Protein AF-A0A1I3AZ76-F1 (afdb_monomer)

Sequence (1085 aa):
MCRLARAVLAGVCALVVAASTASVAAADRTDRAEKVASVDGHPVSRDELLFHMRRLAPAVQNELHHKYHLKGTVDWDARVGDRSALERLTSRALEEIRRERATILLADRYGLDVPVGYQAFQAELAAENHRRAEAAATGRPVHGPRRFTAEEYYSHRLTEVRTALKKRLAAKPGGPLGVSDADVRHAYDADRRAWSANATTYRYTRLVVAVPKGASAEATARLKREVTTSGHLADSAGKLRGAELTTGTFHGRSAGPSAHDQELAGVLGRLAPGRISAPVTGANQLTFYELRSRTVDEKAALKAYSPRIRQSLVDRKFAALLRQQEKNTKVEADNTAIAAVDKPALTAAADRADTSGGQRNWPGNSPNRTGGTDYFLDATHGSDTATGTSPTTAWRSLATANAKTFRPGDRILLRAGEQWNDEQLWPKGSGSTGKPITISAYGDPEAGRPYIATNGNVPSPLRADGTKNPQTVGLTGAIVLRNQQYYEINNVELSNDDDFATDITEGAYVRDGIMVSINADLLPAGADSIMDHFRISDVYVHNLDGPSYWQRIHYGAVNFQVFGARSYKDYAPGGYHFKDVRIENNTFENVELHAIQFAFNWFAADGADAGQYDENGKFHEGWEQLWVRTRDLYSRDVYIGHNYAESIGQGAIQLANTKNMTVEYNEVNGFLERYGSVSVALYLWAGADSVMQYNEVYGGPHNEFDGTPWDLEYTNFNVTYQFNYSHDNPAGWMSYMGNSSNSVARYNLSVNDNGVLVKNMLSTNYSPTYFANNTFVYDGADLDYFHDETFLSTVYFLNNVFYNSSKSTQTPWYRRTGALRHAVFSHNDYYEASGTHSAQEPADPSGLRADPMFVGRPDDYVTGAGVERIRQAAAHFRLRSGSPLVDAGRYNPHLGTQDFLGTHVYYGDAPDIGIAESRVGERVDNPVDHDPIEDEPGDGRTNLALGRPVEASSTHPGGNGTLVAANLTDGDDTTRWAAADDAAYPITLDIDLGADTTFDEVYLDEYTDAGTNPRVRTYELQRWDAGAGTWVTFASRDDGIGHDRTVSGFGSVTTSRLRVALTGRISTEVYTPTMTEIAVYRTGG

pLDDT: mean 85.82, std 14.13, range [30.33, 98.94]

Radius of gyration: 32.86 Å; Cα contacts (8 Å, |Δi|>4): 2625; chains: 1; bounding box: 89×98×92 Å

InterPro domains:
  IPR000421 Coagulation factor 5/8, C-terminal domain [PF00754] (950-1064)
  IPR000421 Coagulation factor 5/8, C-terminal domain [PS50022] (934-1034)
  IPR008979 Galactose-binding-like domain superfamily [SSF49785] (940-1082)
  IPR011050 Pectin lyase fold/virulence factor [SSF51126] (373-917)
  IPR012334 Pectin lyase fold [G3DSA:2.160.20.10] (395-854)

Solvent-accessible surface area (backbone atoms only — not comparable to full-atom values): 55103 Å² total; per-residue (Å²): 109,74,68,58,53,52,51,49,52,53,49,48,51,51,50,52,52,51,48,50,53,51,47,51,62,51,46,64,58,52,48,72,75,45,47,25,30,25,49,74,85,41,70,33,38,52,67,49,50,48,51,40,31,51,72,45,41,61,59,52,50,47,47,42,32,71,78,66,64,54,76,81,84,81,60,46,79,47,71,61,83,97,41,27,47,46,59,53,41,51,54,52,22,54,52,48,52,42,48,53,49,30,50,42,57,50,30,34,76,71,70,62,76,53,79,77,51,60,69,46,50,52,52,50,52,51,52,52,32,41,53,33,46,53,28,49,76,72,71,38,82,50,59,13,48,64,57,68,53,72,70,59,44,51,56,54,53,52,49,54,51,50,53,53,38,51,52,64,40,51,75,36,89,81,36,90,32,42,73,52,72,66,56,32,50,51,55,40,70,74,40,49,75,85,45,24,55,56,28,24,38,36,33,32,35,38,37,38,34,65,47,64,91,85,65,48,72,64,58,52,52,48,51,54,48,58,53,56,71,43,83,47,68,72,72,42,36,83,74,41,82,80,35,47,76,48,73,52,76,47,49,36,67,69,53,56,89,50,69,63,45,50,52,50,48,59,52,56,71,73,47,52,66,66,34,66,41,77,68,48,80,52,100,52,32,39,34,32,41,28,30,64,41,76,48,69,43,62,68,58,10,50,62,70,36,38,65,40,44,38,51,57,46,31,52,51,38,46,55,48,48,50,52,50,42,31,73,69,50,46,75,52,71,39,68,68,50,50,72,64,59,60,73,67,62,72,75,46,64,73,82,80,87,80,91,81,59,88,77,53,76,40,70,56,72,45,85,74,85,51,74,35,56,54,35,25,34,27,58,86,82,30,36,75,86,44,85,14,66,38,82,94,32,6,19,28,52,50,65,62,52,39,75,36,75,51,50,48,16,19,33,45,25,33,31,33,57,34,61,41,73,67,39,54,44,44,60,37,58,41,27,41,94,89,15,38,26,35,39,36,19,20,72,61,51,75,35,50,53,20,30,34,34,13,44,54,74,50,54,62,38,48,42,99,85,71,44,80,25,85,88,30,46,57,46,30,19,26,34,29,35,65,74,46,32,17,38,34,42,31,43,37,31,30,24,18,37,67,44,92,89,58,82,44,72,69,79,87,62,57,27,15,26,32,20,40,22,42,48,60,78,76,54,58,92,90,53,86,45,60,35,44,39,39,39,40,30,44,31,39,28,35,46,23,45,29,31,41,58,96,55,99,62,81,38,3,38,40,26,34,37,29,38,35,84,50,38,67,84,81,47,76,65,65,35,60,26,47,33,45,36,37,44,31,19,22,35,30,40,47,23,22,37,10,38,32,30,36,36,53,69,47,48,45,56,61,66,73,72,24,40,22,49,53,99,86,65,52,78,43,66,28,82,51,42,58,54,34,67,82,33,47,37,43,19,31,49,32,38,39,28,18,28,34,34,31,50,13,17,25,25,29,37,43,36,23,30,34,28,46,34,41,38,31,35,28,32,39,46,26,20,39,74,58,27,90,63,79,42,35,31,36,39,47,32,32,22,29,54,26,39,38,30,40,29,30,36,28,53,31,35,60,49,94,48,50,29,8,47,32,40,50,34,40,39,22,34,44,34,36,41,31,35,28,39,37,33,55,13,45,16,6,42,28,32,34,36,25,47,21,27,52,37,35,41,30,23,28,41,37,38,46,28,25,15,26,40,44,27,60,42,77,41,47,50,81,44,54,35,38,41,30,18,24,30,40,36,32,37,25,76,60,30,67,19,42,26,58,39,42,53,67,42,54,32,38,39,32,11,25,31,41,37,30,69,20,68,83,37,45,64,41,42,55,70,37,92,62,21,57,72,34,48,47,45,41,22,25,32,52,25,46,62,48,74,51,81,41,95,61,61,77,77,33,94,66,36,45,76,49,74,57,46,41,68,41,58,80,94,71,61,77,72,93,67,53,44,86,34,45,54,58,42,53,54,35,61,23,60,38,101,81,25,77,36,59,55,48,21,68,69,52,84,87,65,69,62,47,34,46,75,67,42,62,50,33,21,46,93,20,21,32,36,20,33,39,54,64,94,48,71,57,76,51,92,78,78,73,68,88,69,53,75,89,75,53,65,75,95,71,64,68,51,69,30,58,74,32,55,39,52,48,77,47,59,27,77,54,76,92,62,61,24,37,46,53,28,26,15,61,83,43,84,89,42,32,20,30,38,23,84,82,61,64,74,63,40,37,40,36,35,43,56,85,41,79,44,73,30,36,35,40,36,37,28,39,47,67,54,102,88,44,69,63,28,47,20,25,37,36,39,26,36,43,37,81,91,77,73,43,78,43,78,69,44,76,49,72,84,41,54,38,62,80,27,72,49,60,88,68,53,79,46,72,26,36,30,44,31,45,32,40,58,38,62,36,87,90,55,88,67,51,49,39,30,19,42,43,40,29,33,48,90,94,109

Organism: NCBI:txid504797

Foldseek 3Di:
DVVVVVVVVVVVVVVVVVVVVVVVVVVVVVLVVQFFKDKQNHGAGLVQLLVQLLLCVVQLVLCCCQVVVDDDDADQQDDDPPRGSVVVSSVVSLLVLLLLQLLQVLLVVLPVPRDDYPVSLVVVLLVVLQVLLVCVVVVHDFFFASHDDSSRSVVVVSVVSLVVSLCSQDVDQVGLLHADLVNLVVLCVVCVLVQFLQQKKWKKKKKKAFADDPDDPVNVVVLQCVCQPDQDNVVVQVVGPPIDIDIDMQRSNLQDPDPVSVVVSVQRSPDDASHKGRWDDDPGITMIMHTNDMDTPVVVSSVACSVVSSVVSSVVSSVVSSVVSSVVIDMGGDPVSSVVSDPCSSVDQPPDDDPDRDFQAWPVADDQPLPFAEFEEDQPQEDLPFPRRDPNHHHNALVSQQVDAGEFSYEHEYEAQAEDALHAREHHYEHDVSGGYEYIYDDDSRGAFYEYHNLQNADQQADPVRHGDLVRNQGAASYGAELYARYEYARYEYERHNRPVDAAADDARAHEHYGHEYEPVPAPPPDAQEHEDYHAAHYEYEHHGDHLEDHLDAYAHAEYEYDYAAQPVPDAFQGNAYEHYEHGSHEYYHMPAEHYAEYPYDYDADDVSLPQADPVGDGDDSVLNLVLVVRVVAHEDYEYESYEYEAHSAAHHHAERHEHYEHEQYEYADHNPNHPAAGANHEYGLYEHYEYALYEYENWRQDPHQRANEEPYANYENYEYELYEYEHRLQEHYEYEENYYNYEYELYEYAARAHAHYEDYHDHYPYEYEDEQAEHEHAQVSHPEPYEAAHPAAYEYWLYEAHHPHLPHEHRHYNDPNRCVNYDYEQYEREDNVPDHDPPDDDYPLYHHFDQQFPADSVPADDPPGSSCSLVSVNSRDGDPPGPQAQRTADDVSNPQAFSNRDGQDADNHGGRHRDGDNPHHGDRDDDRPDHPVPDDPPNWDFLLAQFDKDKPFFAPPPVNQQDLSQQRPPDLVGKHFGHQPDDFFIKIKTQSVFWDKFFKKWWAFDDDSPDFAWFQKKFKWAQDPVVRDTHTQDIGRHGRYGGRMDGPSPMDIHRMMMITRGDTDPPDNGGTMTRYMTTGHPPD

Nearest PDB structures (foldseek):
  7v6m-assembly1_A  TM=7.611E-01  e=4.228E-25  [Clostridium] nexile
  4a45-assembly1_A  TM=8.472E-01  e=1.908E-06  Clostridium perfringens
  1t2x-assembly1_A  TM=7.985E-01  e=1.279E-05  Fusarium sp.
  2eic-assembly1_A  TM=7.998E-01  e=2.611E-05  Fusarium graminearum
  7jfs-assembly1_A  TM=8.081E-01  e=5.330E-05  Clostridium perfringens ATCC 13124

Mean predicted aligned error: 13.14 Å

Secondary structure (DSSP, 8-state):
-HHHHHHHHHHHHHHHHHHHHHHHHHHHHHHTTSEEEEETTEEEEHHHHHHHHHHHHHHHHHHHHHHH---SS--TTSEETTEEHHHHHHHHHHHHHHHHHHHHHHHHHTT-----SHHHHHHHHHHHHHHHHHHHHTT----S-SS--HHHHHHHHHHHHHHHHHHHHHSSTTSTT---HHHHHHHHHHTTTTT-GGGEEEEEEEEEEEPPTT--HHHHHHHHHHHHTSSSHHHHHTTSTT-EEEEEEEEGGG--S-HHHHHHHHHHHHPPTTPBPPPEEETTEEEEEEEEEEEE-HHHHHHHHHHHHHHHHHHHHHHHHHHHHHHH--EEE-HHHHHTS-GGGGTS---S--SSSPP---GGGS--SSS--EEEE-TTT--TTS-SSSGGG-BS-HHHHHT-B--TT-EEEEETT-EEES--B--B---BTTB-EEEEEES-TTSPPPEEE-TT----SB-TTS-B-TTTTT--EEEEEES--SEEEES-EEEE-S-TTS---SSS---EEEEEEEEGGGSPTTS--EEEEEEEES-EEEEE---SS--SS--EEEEEEEE-SS-GGGSPTT-SEEEEEEEES-EEEEESSEEEEEEEEE----GGGG--B-TT--B--GGG-THHHHTT--EEEEEEES-EEEEESS-SEEEESEEEEEEES-EEES-SSS--S---SEEEES-EEEEEES-EEE-----SSS--SEEE-TT-EEEEEES-EEES-TTEEEEE----BS-EEES-EEES--SEEEE---S--SS-EEEES-EEEE-TTT--EEESS--SS-EEEES-EEEE--SS-----BSSTTTTTTEEEES-EEEETTS---TTPPP-TT-B-S---BSS-GGG---SS-GGGHHHHHHTTPBPTT-TTTT-S---GGG-SB-TTS-BS-BTTSPPSSS-----S-B-SS---SS-GGGS-GGG---TTTT--EEES-----GGGT--GGGGGSS-TT--EE--TTPPSSEEEEEEEEEEEEESEEEEEE--BTTB---EEEEEEEEEETTTTEEEEEEEE-S---SSEEE--S--EEEEEEEEEEEEE-TT--SPPEEEEEEEE-TT-

Structure (mmCIF, N/CA/C/O backbone):
data_AF-A0A1I3AZ76-F1
#
_entry.id   AF-A0A1I3AZ76-F1
#
loop_
_atom_site.group_PDB
_atom_site.id
_atom_site.type_symbol
_atom_site.label_atom_id
_atom_site.label_alt_id
_atom_site.label_comp_id
_atom_site.label_asym_id
_atom_site.label_entity_id
_atom_site.label_seq_id
_atom_site.pdbx_PDB_ins_code
_atom_site.Cartn_x
_atom_site.Cartn_y
_atom_site.Cartn_z
_atom_site.occupancy
_atom_site.B_iso_or_equiv
_atom_site.auth_seq_id
_atom_site.auth_comp_id
_atom_site.auth_asym_id
_atom_site.auth_atom_id
_atom_site.pdbx_PDB_model_num
ATOM 1 N N . MET A 1 1 ? -7.868 -53.712 -10.224 1.00 42.16 1 MET A N 1
ATOM 2 C CA . MET A 1 1 ? -7.333 -52.438 -10.758 1.00 42.16 1 MET A CA 1
ATOM 3 C C . MET A 1 1 ? -6.673 -51.566 -9.677 1.00 42.16 1 MET A C 1
ATOM 5 O O . MET A 1 1 ? -5.534 -51.182 -9.890 1.00 42.16 1 MET A O 1
ATOM 9 N N . CYS A 1 2 ? -7.247 -51.372 -8.476 1.00 40.56 2 CYS A N 1
ATOM 10 C CA . CYS A 1 2 ? -6.599 -50.610 -7.377 1.00 40.56 2 CYS A CA 1
ATOM 11 C C . CYS A 1 2 ? -5.238 -51.141 -6.868 1.00 40.56 2 CYS A C 1
ATOM 13 O O . CYS A 1 2 ? -4.396 -50.353 -6.447 1.00 40.56 2 CYS A O 1
ATOM 15 N N . ARG A 1 3 ? -4.987 -52.460 -6.898 1.00 33.19 3 ARG A N 1
ATOM 16 C CA . ARG A 1 3 ? -3.687 -53.026 -6.474 1.00 33.19 3 ARG A CA 1
ATOM 17 C C . ARG A 1 3 ? -2.581 -52.864 -7.524 1.00 33.19 3 ARG A C 1
ATOM 19 O O . ARG A 1 3 ? -1.429 -52.701 -7.149 1.00 33.19 3 ARG A O 1
ATOM 26 N N . LEU A 1 4 ? -2.939 -52.846 -8.812 1.00 34.44 4 LEU A N 1
ATOM 27 C CA . LEU A 1 4 ? -1.989 -52.603 -9.902 1.00 34.44 4 LEU A CA 1
ATOM 28 C C . LEU A 1 4 ? -1.594 -51.118 -9.957 1.00 34.44 4 LEU A C 1
ATOM 30 O O . LEU A 1 4 ? -0.419 -50.817 -10.094 1.00 34.44 4 LEU A O 1
ATOM 34 N N . ALA A 1 5 ? -2.546 -50.201 -9.743 1.00 35.44 5 ALA A N 1
ATOM 35 C CA . ALA A 1 5 ? -2.275 -48.763 -9.693 1.00 35.44 5 ALA A CA 1
ATOM 36 C C . ALA A 1 5 ? -1.356 -48.373 -8.521 1.00 35.44 5 ALA A C 1
ATOM 38 O O . ALA A 1 5 ? -0.420 -47.610 -8.716 1.00 35.44 5 ALA A O 1
ATOM 39 N N . ARG A 1 6 ? -1.547 -48.953 -7.324 1.00 35.44 6 ARG A N 1
ATOM 40 C CA . ARG A 1 6 ? -0.645 -48.717 -6.178 1.00 35.44 6 ARG A CA 1
ATOM 41 C C . ARG A 1 6 ? 0.752 -49.314 -6.371 1.00 35.44 6 ARG A C 1
ATOM 43 O O . ARG A 1 6 ? 1.718 -48.711 -5.923 1.00 35.44 6 ARG A O 1
ATOM 50 N N . ALA A 1 7 ? 0.870 -50.461 -7.043 1.00 32.53 7 ALA A N 1
ATOM 51 C CA . ALA A 1 7 ? 2.166 -51.068 -7.352 1.00 32.53 7 ALA A CA 1
ATOM 52 C C . ALA A 1 7 ? 2.926 -50.297 -8.445 1.00 32.53 7 ALA A C 1
ATOM 54 O O . ALA A 1 7 ? 4.140 -50.149 -8.351 1.00 32.53 7 ALA A O 1
ATOM 55 N N . VAL A 1 8 ? 2.214 -49.755 -9.440 1.00 41.28 8 VAL A N 1
ATOM 56 C CA . VAL A 1 8 ? 2.792 -48.876 -10.467 1.00 41.28 8 VAL A CA 1
ATOM 57 C C . VAL A 1 8 ? 3.199 -47.532 -9.861 1.00 41.28 8 VAL A C 1
ATOM 59 O O . VAL A 1 8 ? 4.303 -47.082 -10.123 1.00 41.28 8 VAL A O 1
ATOM 62 N N . LEU A 1 9 ? 2.391 -46.934 -8.977 1.00 37.16 9 LEU A N 1
ATOM 63 C CA . LEU A 1 9 ? 2.739 -45.672 -8.308 1.00 37.16 9 LEU A CA 1
ATOM 64 C C . LEU A 1 9 ? 3.935 -45.832 -7.352 1.00 37.16 9 LEU A C 1
ATOM 66 O O . LEU A 1 9 ? 4.843 -45.010 -7.364 1.00 37.16 9 LEU A O 1
ATOM 70 N N . ALA A 1 10 ? 3.990 -46.924 -6.581 1.00 35.47 10 ALA A N 1
ATOM 71 C CA . ALA A 1 10 ? 5.133 -47.228 -5.717 1.00 35.47 10 ALA A CA 1
ATOM 72 C C . ALA A 1 10 ? 6.399 -47.580 -6.521 1.00 35.47 10 ALA A C 1
ATOM 74 O O . ALA A 1 10 ? 7.497 -47.191 -6.132 1.00 35.47 10 ALA A O 1
ATOM 75 N N . GLY A 1 11 ? 6.251 -48.269 -7.659 1.00 30.33 11 GLY A N 1
ATOM 76 C CA . GLY A 1 11 ? 7.347 -48.560 -8.585 1.00 30.33 11 GLY A CA 1
ATOM 77 C C . GLY A 1 11 ? 7.882 -47.312 -9.289 1.00 30.33 11 GLY A C 1
ATOM 78 O O . GLY A 1 11 ? 9.092 -47.177 -9.430 1.00 30.33 11 GLY A O 1
ATOM 79 N N . VAL A 1 12 ? 7.006 -46.372 -9.661 1.00 44.41 12 VAL A N 1
ATOM 80 C CA . VAL A 1 12 ? 7.375 -45.072 -10.243 1.00 44.41 12 VAL A CA 1
ATOM 81 C C . VAL A 1 12 ? 8.033 -44.174 -9.194 1.00 44.41 12 VAL A C 1
ATOM 83 O O . VAL A 1 12 ? 9.086 -43.621 -9.478 1.00 44.41 12 VAL A O 1
ATOM 86 N N . CYS A 1 13 ? 7.523 -44.100 -7.959 1.00 38.84 13 CYS A N 1
ATOM 87 C CA . CYS A 1 13 ? 8.196 -43.371 -6.875 1.00 38.84 13 CYS A CA 1
ATOM 88 C C . CYS A 1 13 ? 9.566 -43.975 -6.528 1.00 38.84 13 CYS A C 1
ATOM 90 O O . CYS A 1 13 ? 10.522 -43.233 -6.338 1.00 38.84 13 CYS A O 1
ATOM 92 N N . ALA A 1 14 ? 9.701 -45.305 -6.499 1.00 35.41 14 ALA A N 1
ATOM 93 C CA . ALA A 1 14 ? 10.989 -45.955 -6.257 1.00 35.41 14 ALA A CA 1
ATOM 94 C C . ALA A 1 14 ? 11.981 -45.749 -7.416 1.00 35.41 14 ALA A C 1
ATOM 96 O O . ALA A 1 14 ? 13.169 -45.577 -7.166 1.00 35.41 14 ALA A O 1
ATOM 97 N N . LEU A 1 15 ? 11.508 -45.713 -8.668 1.00 36.44 15 LEU A N 1
ATOM 98 C CA . LEU A 1 15 ? 12.326 -45.392 -9.844 1.00 36.44 15 LEU A CA 1
ATOM 99 C C . LEU A 1 15 ? 12.719 -43.913 -9.902 1.00 36.44 15 LEU A C 1
ATOM 101 O O . LEU A 1 15 ? 13.844 -43.626 -10.284 1.00 36.44 15 LEU A O 1
ATOM 105 N N . VAL A 1 16 ? 11.851 -42.989 -9.480 1.00 43.38 16 VAL A N 1
ATOM 106 C CA . VAL A 1 16 ? 12.164 -41.552 -9.374 1.00 43.38 16 VAL A CA 1
ATOM 107 C C . VAL A 1 16 ? 13.164 -41.291 -8.244 1.00 43.38 16 VAL A C 1
ATOM 109 O O . VAL A 1 16 ? 14.099 -40.526 -8.441 1.00 43.38 16 VAL A O 1
ATOM 112 N N . VAL A 1 17 ? 13.047 -41.982 -7.104 1.00 42.34 17 VAL A N 1
ATOM 113 C CA . VAL A 1 17 ? 14.008 -41.889 -5.985 1.00 42.34 17 VAL A CA 1
ATOM 114 C C . VAL A 1 17 ? 15.345 -42.583 -6.306 1.00 42.34 17 VAL A C 1
ATOM 116 O O . VAL A 1 17 ? 16.414 -42.108 -5.926 1.00 42.34 17 VAL A O 1
ATOM 119 N N . ALA A 1 18 ? 15.329 -43.699 -7.039 1.00 36.53 18 ALA A N 1
ATOM 120 C CA . ALA A 1 18 ? 16.550 -44.354 -7.516 1.00 36.53 18 ALA A CA 1
ATOM 121 C C . ALA A 1 18 ? 17.236 -43.554 -8.640 1.00 36.53 18 ALA A C 1
ATOM 123 O O . ALA A 1 18 ? 18.462 -43.483 -8.685 1.00 36.53 18 ALA A O 1
ATOM 124 N N . ALA A 1 19 ? 16.459 -42.919 -9.525 1.00 37.94 19 ALA A N 1
ATOM 125 C CA . ALA A 1 19 ? 16.975 -42.013 -10.545 1.00 37.94 19 ALA A CA 1
ATOM 126 C C . ALA A 1 19 ? 17.536 -40.729 -9.922 1.00 37.94 19 ALA A C 1
ATOM 128 O O . ALA A 1 19 ? 18.611 -40.315 -10.340 1.00 37.94 19 ALA A O 1
ATOM 129 N N . SER A 1 20 ? 16.890 -40.166 -8.890 1.00 38.91 20 SER A N 1
ATOM 130 C CA . SER A 1 20 ? 17.377 -38.976 -8.179 1.00 38.91 20 SER A CA 1
ATOM 131 C C . SER A 1 20 ? 18.649 -39.250 -7.372 1.00 38.91 20 SER A C 1
ATOM 133 O O . SER A 1 20 ? 19.572 -38.444 -7.369 1.00 38.91 20 SER A O 1
ATOM 135 N N . THR A 1 21 ? 18.771 -40.420 -6.742 1.00 37.84 21 THR A N 1
ATOM 136 C CA . THR A 1 21 ? 19.998 -40.807 -6.022 1.00 37.84 21 THR A CA 1
ATOM 137 C C . THR A 1 21 ? 21.154 -41.158 -6.965 1.00 37.84 21 THR A C 1
ATOM 139 O O . THR A 1 21 ? 22.302 -40.809 -6.681 1.00 37.84 21 THR A O 1
ATOM 142 N N . ALA A 1 22 ? 20.879 -41.777 -8.119 1.00 36.78 22 ALA A N 1
ATOM 143 C CA . ALA A 1 22 ? 21.887 -42.031 -9.150 1.00 36.78 22 ALA A CA 1
ATOM 144 C C . ALA A 1 22 ? 22.323 -40.747 -9.883 1.00 36.78 22 ALA A C 1
ATOM 146 O O . ALA A 1 22 ? 23.505 -40.612 -10.203 1.00 36.78 22 ALA A O 1
ATOM 147 N N . SER A 1 23 ? 21.414 -39.789 -10.104 1.00 41.84 23 SER A N 1
ATOM 148 C CA . SER A 1 23 ? 21.744 -38.477 -10.671 1.00 41.84 23 SER A CA 1
ATOM 149 C C . SER A 1 23 ? 22.526 -37.607 -9.690 1.00 41.84 23 SER A C 1
ATOM 151 O O . SER A 1 23 ? 23.468 -36.955 -10.118 1.00 41.84 23 SER A O 1
ATOM 153 N N . VAL A 1 24 ? 22.240 -37.666 -8.384 1.00 41.59 24 VAL A N 1
ATOM 154 C CA . VAL A 1 24 ? 23.035 -36.979 -7.344 1.00 41.59 24 VAL A CA 1
ATOM 155 C C . VAL A 1 24 ? 24.455 -37.561 -7.242 1.00 41.59 24 VAL A C 1
ATOM 157 O O . VAL A 1 24 ? 25.424 -36.811 -7.171 1.00 41.59 24 VAL A O 1
ATOM 160 N N . ALA A 1 25 ? 24.621 -38.887 -7.325 1.00 39.12 25 ALA A N 1
ATOM 161 C CA . ALA A 1 25 ? 25.944 -39.527 -7.292 1.00 39.12 25 ALA A CA 1
ATOM 162 C C . ALA A 1 25 ? 26.765 -39.340 -8.589 1.00 39.12 25 ALA A C 1
ATOM 164 O O . ALA A 1 25 ? 27.998 -39.340 -8.554 1.00 39.12 25 ALA A O 1
ATOM 165 N N . ALA A 1 26 ? 26.101 -39.196 -9.741 1.00 38.19 26 ALA A N 1
ATOM 166 C CA . ALA A 1 26 ? 26.743 -38.819 -11.000 1.00 38.19 26 ALA A CA 1
ATOM 167 C C . ALA A 1 26 ? 27.087 -37.317 -11.037 1.00 38.19 26 ALA A C 1
ATOM 169 O O . ALA A 1 26 ? 28.165 -36.967 -11.516 1.00 38.19 26 ALA A O 1
ATOM 170 N N . ALA A 1 27 ? 26.231 -36.466 -10.458 1.00 43.19 27 ALA A N 1
ATOM 171 C CA . ALA A 1 27 ? 26.428 -35.023 -10.326 1.00 43.19 27 ALA A CA 1
ATOM 172 C C . ALA A 1 27 ? 27.641 -34.677 -9.448 1.00 43.19 27 ALA A C 1
ATOM 174 O O . ALA A 1 27 ? 28.460 -33.861 -9.859 1.00 43.19 27 ALA A O 1
ATOM 175 N N . ASP A 1 28 ? 27.840 -35.378 -8.324 1.00 43.16 28 ASP A N 1
ATOM 176 C CA . ASP A 1 28 ? 29.002 -35.211 -7.427 1.00 43.16 28 ASP A CA 1
ATOM 177 C C . ASP A 1 28 ? 30.348 -35.569 -8.112 1.00 43.16 28 ASP A C 1
ATOM 179 O O . ASP A 1 28 ? 31.428 -35.124 -7.714 1.00 43.16 28 ASP A O 1
ATOM 183 N N . ARG A 1 29 ? 30.310 -36.357 -9.201 1.00 40.69 29 ARG A N 1
ATOM 184 C CA . ARG A 1 29 ? 31.487 -36.656 -10.041 1.00 40.69 29 ARG A CA 1
ATOM 185 C C . ARG A 1 29 ? 31.758 -35.599 -11.112 1.00 40.69 29 ARG A C 1
ATOM 187 O O . ARG A 1 29 ? 32.930 -35.368 -11.402 1.00 40.69 29 ARG A O 1
ATOM 194 N N . THR A 1 30 ? 30.731 -34.977 -11.689 1.00 45.81 30 THR A N 1
ATOM 195 C CA . THR A 1 30 ? 30.873 -33.869 -12.653 1.00 45.81 30 THR A CA 1
ATOM 196 C C . THR A 1 30 ? 31.225 -32.544 -11.973 1.00 45.81 30 THR A C 1
ATOM 198 O O . THR A 1 30 ? 32.102 -31.844 -12.468 1.00 45.81 30 THR A O 1
ATOM 201 N N . ASP A 1 31 ? 30.679 -32.254 -10.786 1.00 45.00 31 ASP A N 1
ATOM 202 C CA . ASP A 1 31 ? 30.988 -31.032 -10.016 1.00 45.00 31 ASP A CA 1
ATOM 203 C C . ASP A 1 31 ? 32.467 -30.960 -9.596 1.00 45.00 31 ASP A C 1
ATOM 205 O O . ASP A 1 31 ? 33.077 -29.893 -9.540 1.00 45.00 31 ASP A O 1
ATOM 209 N N . ARG A 1 32 ? 33.101 -32.116 -9.359 1.00 47.91 32 ARG A N 1
ATOM 210 C CA . ARG A 1 32 ? 34.546 -32.192 -9.082 1.00 47.91 32 ARG A CA 1
ATOM 211 C C . ARG A 1 32 ? 35.427 -31.873 -10.294 1.00 47.91 32 ARG A C 1
ATOM 213 O O . ARG A 1 32 ? 36.603 -31.583 -10.088 1.00 47.91 32 ARG A O 1
ATOM 220 N N . ALA A 1 33 ? 34.903 -31.950 -11.519 1.00 50.16 33 ALA A N 1
ATOM 221 C CA . ALA A 1 33 ? 35.654 -31.699 -12.752 1.00 50.16 33 ALA A CA 1
ATOM 222 C C . ALA A 1 33 ? 35.576 -30.232 -13.230 1.00 50.16 33 ALA A C 1
ATOM 224 O O . ALA A 1 33 ? 36.440 -29.815 -13.997 1.00 50.16 33 ALA A O 1
ATOM 225 N N . GLU A 1 34 ? 34.602 -29.448 -12.745 1.00 69.31 34 GLU A N 1
ATOM 226 C CA . GLU A 1 34 ? 34.352 -28.042 -13.136 1.00 69.31 34 GLU A CA 1
ATOM 227 C C . GLU A 1 34 ? 34.371 -27.054 -11.947 1.00 69.31 34 GLU A C 1
ATOM 229 O O . GLU A 1 34 ? 33.913 -25.912 -12.047 1.00 69.31 34 GLU A O 1
ATOM 234 N N . LYS A 1 35 ? 34.916 -27.485 -10.805 1.00 86.12 35 LYS A N 1
ATOM 235 C CA . LYS A 1 35 ? 35.080 -26.678 -9.589 1.00 86.12 35 LYS A CA 1
ATOM 236 C C . LYS A 1 35 ? 36.047 -25.510 -9.826 1.00 86.12 35 LYS A C 1
ATOM 238 O O . LYS A 1 35 ? 37.208 -25.730 -10.159 1.00 86.12 35 LYS A O 1
ATOM 243 N N . VAL A 1 36 ? 35.601 -24.282 -9.556 1.00 89.88 36 VAL A N 1
ATOM 244 C CA . VAL A 1 36 ? 36.435 -23.060 -9.627 1.00 89.88 36 VAL A CA 1
ATOM 245 C C . VAL A 1 36 ? 36.774 -22.487 -8.250 1.00 89.88 36 VAL A C 1
ATOM 247 O O . VAL A 1 36 ? 37.784 -21.805 -8.085 1.00 89.88 36 VAL A O 1
ATOM 250 N N . ALA A 1 37 ? 35.961 -22.784 -7.237 1.00 92.56 37 ALA A N 1
ATOM 251 C CA . ALA A 1 37 ? 36.241 -22.456 -5.842 1.00 92.56 37 ALA A CA 1
ATOM 252 C C . ALA A 1 37 ? 35.535 -23.445 -4.898 1.00 92.56 37 ALA A C 1
ATOM 254 O O . ALA A 1 37 ? 34.821 -24.349 -5.330 1.00 92.56 37 ALA A O 1
ATOM 255 N N . SER A 1 38 ? 35.728 -23.304 -3.591 1.00 92.06 38 SER A N 1
ATOM 256 C CA . SER A 1 38 ? 34.836 -23.873 -2.578 1.00 92.06 38 SER A CA 1
ATOM 257 C C . SER A 1 38 ? 34.561 -22.887 -1.459 1.00 92.06 38 SER A C 1
ATOM 259 O O . SER A 1 38 ? 35.436 -22.101 -1.103 1.00 92.06 38 SER A O 1
ATOM 261 N N . VAL A 1 39 ? 33.368 -22.982 -0.878 1.00 93.12 39 VAL A N 1
ATOM 262 C CA . VAL A 1 39 ? 32.936 -22.195 0.275 1.00 93.12 39 VAL A CA 1
ATOM 263 C C . VAL A 1 39 ? 32.570 -23.139 1.418 1.00 93.12 39 VAL A C 1
ATOM 265 O O . VAL A 1 39 ? 31.65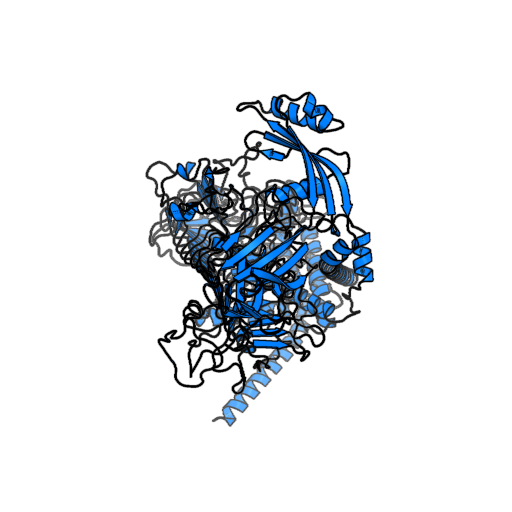2 -23.942 1.282 1.00 93.12 39 VAL A O 1
ATOM 268 N N . ASP A 1 40 ? 33.330 -23.101 2.517 1.00 90.81 40 ASP A N 1
ATOM 269 C CA . ASP A 1 40 ? 33.210 -24.036 3.655 1.00 90.81 40 ASP A CA 1
ATOM 270 C C . ASP A 1 40 ? 33.088 -25.513 3.221 1.00 90.81 40 ASP A C 1
ATOM 272 O O . ASP A 1 40 ? 32.222 -26.264 3.668 1.00 90.81 40 ASP A O 1
ATOM 276 N N . GLY A 1 41 ? 33.957 -25.931 2.295 1.00 87.88 41 GLY A N 1
ATOM 277 C CA . GLY A 1 41 ? 34.008 -27.302 1.777 1.00 87.88 41 GLY A CA 1
ATOM 278 C C . GLY A 1 41 ? 32.965 -27.641 0.705 1.00 87.88 41 GLY A C 1
ATOM 279 O O . GLY A 1 41 ? 33.109 -28.675 0.055 1.00 87.88 41 GLY A O 1
ATOM 280 N N . HIS A 1 42 ? 31.982 -26.772 0.454 1.00 89.75 42 HIS A N 1
ATOM 281 C CA . HIS A 1 42 ? 31.010 -26.942 -0.629 1.00 89.75 42 HIS A CA 1
ATOM 282 C C . HIS A 1 42 ? 31.602 -26.423 -1.947 1.00 89.75 42 HIS A C 1
ATOM 284 O O . HIS A 1 42 ? 32.173 -25.327 -1.953 1.00 89.75 42 HIS A O 1
ATOM 290 N N . PRO A 1 43 ? 31.536 -27.185 -3.052 1.00 91.25 43 PRO A N 1
ATOM 291 C CA . PRO A 1 43 ? 32.087 -26.754 -4.332 1.00 91.25 43 PRO A CA 1
ATOM 292 C C . PRO A 1 43 ? 31.317 -25.551 -4.893 1.00 91.25 43 PRO A C 1
ATOM 294 O O . PRO A 1 43 ? 30.105 -25.453 -4.745 1.00 91.25 43 PRO A O 1
ATOM 297 N N . VAL A 1 44 ? 32.046 -24.649 -5.546 1.00 92.00 44 VAL A N 1
ATOM 298 C CA . VAL A 1 44 ? 31.508 -23.608 -6.426 1.00 92.00 44 VAL A CA 1
ATOM 299 C C . VAL A 1 44 ? 31.871 -24.023 -7.840 1.00 92.00 44 VAL A C 1
ATOM 301 O O . VAL A 1 44 ? 33.061 -24.120 -8.173 1.00 92.00 44 VAL A O 1
ATOM 304 N N . SER A 1 45 ? 30.859 -24.308 -8.650 1.00 89.69 45 SER A N 1
ATOM 305 C CA . SER A 1 45 ? 31.048 -24.671 -10.051 1.00 89.69 45 SER A CA 1
ATOM 306 C C . SER A 1 45 ? 31.358 -23.437 -10.898 1.00 89.69 45 SER A C 1
ATOM 308 O O . SER A 1 45 ? 31.078 -22.295 -10.516 1.00 89.69 45 SER A O 1
ATOM 310 N N . ARG A 1 46 ? 31.939 -23.660 -12.078 1.00 86.25 46 ARG A N 1
ATOM 311 C CA . ARG A 1 46 ? 32.136 -22.613 -13.086 1.00 86.25 46 ARG A CA 1
ATOM 312 C C . ARG A 1 46 ? 30.840 -21.860 -13.410 1.00 86.25 46 ARG A C 1
ATOM 314 O O . ARG A 1 46 ? 30.869 -20.637 -13.542 1.00 86.25 46 ARG A O 1
ATOM 321 N N . ASP A 1 47 ? 29.728 -22.578 -13.526 1.00 84.50 47 ASP A N 1
ATOM 322 C CA . ASP A 1 47 ? 28.438 -22.002 -13.914 1.00 84.50 47 ASP A CA 1
ATOM 323 C C . ASP A 1 47 ? 27.829 -21.143 -12.804 1.00 84.50 47 ASP A C 1
ATOM 325 O O . ASP A 1 47 ? 27.270 -20.086 -13.090 1.00 84.50 47 ASP A O 1
ATOM 329 N N . GLU A 1 48 ? 28.021 -21.528 -11.539 1.00 89.88 48 GLU A N 1
ATOM 330 C CA . GLU A 1 48 ? 27.641 -20.697 -10.395 1.00 89.88 48 GLU A CA 1
ATOM 331 C C . GLU A 1 48 ? 28.395 -19.362 -10.416 1.00 89.88 48 GLU A C 1
ATOM 333 O O . GLU A 1 48 ? 27.795 -18.291 -10.322 1.00 89.88 48 GLU A O 1
ATOM 338 N N . LEU A 1 49 ? 29.718 -19.407 -10.609 1.00 89.25 49 LEU A N 1
ATOM 339 C CA . LEU A 1 49 ? 30.527 -18.193 -10.689 1.00 89.25 49 LEU A CA 1
ATOM 340 C C . LEU A 1 49 ? 30.067 -17.292 -11.844 1.00 89.25 49 LEU A C 1
ATOM 342 O O . LEU A 1 49 ? 29.900 -16.087 -11.652 1.00 89.25 49 LEU A O 1
ATOM 346 N N . LEU A 1 50 ? 29.814 -17.867 -13.022 1.00 85.25 50 LEU A N 1
ATOM 347 C CA . LEU A 1 50 ? 29.320 -17.125 -14.181 1.00 85.25 50 LEU A CA 1
ATOM 348 C C . LEU A 1 50 ? 27.944 -16.501 -13.947 1.00 85.25 50 LEU A C 1
ATOM 350 O O . LEU A 1 50 ? 27.737 -15.358 -14.350 1.00 85.25 50 LEU A O 1
ATOM 354 N N . PHE A 1 51 ? 27.028 -17.207 -13.284 1.00 85.94 51 PHE A N 1
ATOM 355 C CA . PHE A 1 51 ? 25.715 -16.678 -12.921 1.00 85.94 51 PHE A CA 1
ATOM 356 C C . PHE A 1 51 ? 25.835 -15.393 -12.093 1.00 85.94 51 PHE A C 1
ATOM 358 O O . PHE A 1 51 ? 25.309 -14.350 -12.484 1.00 85.94 51 PHE A O 1
ATOM 365 N N . HIS A 1 52 ? 26.615 -15.418 -11.009 1.00 88.62 52 HIS A N 1
ATOM 366 C CA . HIS A 1 52 ? 26.818 -14.225 -10.183 1.00 88.62 52 HIS A CA 1
ATOM 367 C C . HIS A 1 52 ? 27.588 -13.121 -10.913 1.00 88.62 52 HIS A C 1
ATOM 369 O O . HIS A 1 52 ? 27.285 -11.943 -10.728 1.00 88.62 52 HIS A O 1
ATOM 375 N N . MET A 1 53 ? 28.568 -13.470 -11.754 1.00 87.19 53 MET A N 1
ATOM 376 C CA . MET A 1 53 ? 29.279 -12.482 -12.569 1.00 87.19 53 MET A CA 1
ATOM 377 C C . MET A 1 53 ? 28.337 -11.782 -13.555 1.00 87.19 53 MET A C 1
ATOM 379 O O . MET A 1 53 ? 28.413 -10.568 -13.684 1.00 87.19 53 MET A O 1
ATOM 383 N N . ARG A 1 54 ? 27.418 -12.495 -14.214 1.00 79.81 54 ARG A N 1
ATOM 384 C CA . ARG A 1 54 ? 26.426 -11.870 -15.107 1.00 79.81 54 ARG A CA 1
ATOM 385 C C . ARG A 1 54 ? 25.493 -10.940 -14.339 1.00 79.81 54 ARG A C 1
ATOM 387 O O . ARG A 1 54 ? 25.370 -9.778 -14.711 1.00 79.81 54 ARG A O 1
ATOM 394 N N . ARG A 1 55 ? 24.937 -11.405 -13.217 1.00 82.00 55 ARG A N 1
ATOM 395 C CA . ARG A 1 55 ? 24.032 -10.609 -12.372 1.00 82.00 55 ARG A CA 1
ATOM 396 C C . ARG A 1 55 ? 24.680 -9.329 -11.834 1.00 82.00 55 ARG A C 1
ATOM 398 O O . ARG A 1 55 ? 24.033 -8.295 -11.740 1.00 82.00 55 ARG A O 1
ATOM 405 N N . LEU A 1 56 ? 25.964 -9.384 -11.475 1.00 84.44 56 LEU A N 1
ATOM 406 C CA . LEU A 1 56 ? 26.698 -8.244 -10.909 1.00 84.44 56 LEU A CA 1
ATOM 407 C C . LEU A 1 56 ? 27.377 -7.365 -11.967 1.00 84.44 56 LEU A C 1
ATOM 409 O O . LEU A 1 56 ? 27.885 -6.294 -11.623 1.00 84.44 56 LEU A O 1
ATOM 413 N N . ALA A 1 57 ? 27.413 -7.797 -13.231 1.00 82.00 57 ALA A N 1
ATOM 414 C CA . ALA A 1 57 ? 28.058 -7.049 -14.301 1.00 82.00 57 ALA A CA 1
ATOM 415 C C . ALA A 1 57 ? 27.474 -5.636 -14.454 1.00 82.00 57 ALA A C 1
ATOM 417 O O . ALA A 1 57 ? 28.288 -4.711 -14.482 1.00 82.00 57 ALA A O 1
ATOM 418 N N . PRO A 1 58 ? 26.142 -5.415 -14.449 1.00 74.69 58 PRO A N 1
ATOM 419 C CA . PRO A 1 58 ? 25.580 -4.070 -14.525 1.00 74.69 58 PRO A CA 1
ATOM 420 C C . PRO A 1 58 ? 26.053 -3.137 -13.412 1.00 74.69 58 PRO A C 1
ATOM 422 O O . PRO A 1 58 ? 26.520 -2.039 -13.691 1.00 74.69 58 PRO A O 1
ATOM 425 N N . ALA A 1 59 ? 26.027 -3.594 -12.157 1.00 76.81 59 ALA A N 1
ATOM 426 C CA . ALA A 1 59 ? 26.470 -2.787 -11.022 1.00 76.81 59 ALA A CA 1
ATOM 427 C C . ALA A 1 59 ? 27.970 -2.446 -11.104 1.00 76.81 59 ALA A C 1
ATOM 429 O O . ALA A 1 59 ? 28.392 -1.353 -10.729 1.00 76.81 59 ALA A O 1
ATOM 430 N N . VAL A 1 60 ? 28.796 -3.369 -11.612 1.00 82.81 60 VAL A N 1
ATOM 431 C CA . VAL A 1 60 ? 30.225 -3.106 -11.848 1.00 82.81 60 VAL A CA 1
ATOM 432 C C . VAL A 1 60 ? 30.429 -2.154 -13.022 1.00 82.81 60 VAL A C 1
ATOM 434 O O . VAL A 1 60 ? 31.272 -1.268 -12.927 1.00 82.81 60 VAL A O 1
ATOM 437 N N . GLN A 1 61 ? 29.676 -2.299 -14.111 1.00 81.25 61 GLN A N 1
ATOM 438 C CA . GLN A 1 61 ? 29.721 -1.365 -15.237 1.00 81.25 61 GLN A CA 1
ATOM 439 C C . GLN A 1 61 ? 29.337 0.045 -14.787 1.00 81.25 61 GLN A C 1
ATOM 441 O O . GLN A 1 61 ? 30.089 0.975 -15.068 1.00 81.25 61 GLN A O 1
ATOM 446 N N . ASN A 1 62 ? 28.263 0.174 -14.003 1.00 75.62 62 ASN A N 1
ATOM 447 C CA . ASN A 1 62 ? 27.825 1.441 -13.432 1.00 75.62 62 ASN A CA 1
ATOM 448 C C . ASN A 1 62 ? 28.916 2.072 -12.550 1.00 75.62 62 ASN A C 1
ATOM 450 O O . ASN A 1 62 ? 29.295 3.222 -12.770 1.00 75.62 62 ASN A O 1
ATOM 454 N N . GLU A 1 63 ? 29.530 1.303 -11.634 1.00 80.94 63 GLU A N 1
ATOM 455 C CA . GLU A 1 63 ? 30.684 1.786 -10.852 1.00 80.94 63 GLU A CA 1
ATOM 456 C C . GLU A 1 63 ? 31.783 2.314 -11.786 1.00 80.94 63 GLU A C 1
ATOM 458 O O . GLU A 1 63 ? 32.356 3.377 -11.548 1.00 80.94 63 GLU A O 1
ATOM 463 N N . LEU A 1 64 ? 32.102 1.578 -12.851 1.00 83.44 64 LEU A N 1
ATOM 464 C CA . LEU A 1 64 ? 33.173 1.943 -13.770 1.00 83.44 64 LEU A CA 1
ATOM 465 C C . LEU A 1 64 ? 32.856 3.216 -14.570 1.00 83.44 64 LEU A C 1
ATOM 467 O O . LEU A 1 64 ? 33.736 4.069 -14.731 1.00 83.44 64 LEU A O 1
ATOM 471 N N . HIS A 1 65 ? 31.619 3.380 -15.034 1.00 79.75 65 HIS A N 1
ATOM 472 C CA . HIS A 1 65 ? 31.159 4.589 -15.720 1.00 79.75 65 HIS A CA 1
ATOM 473 C C . HIS A 1 65 ? 31.141 5.796 -14.778 1.00 79.75 65 HIS A C 1
ATOM 475 O O . HIS A 1 65 ? 31.714 6.831 -15.113 1.00 79.75 65 HIS A O 1
ATOM 481 N N . HIS A 1 66 ? 30.604 5.662 -13.566 1.00 77.62 66 HIS A N 1
ATOM 482 C CA . HIS A 1 66 ? 30.483 6.780 -12.627 1.00 77.62 66 HIS A CA 1
ATOM 483 C C . HIS A 1 66 ? 31.820 7.181 -11.998 1.00 77.62 66 HIS A C 1
ATOM 485 O O . HIS A 1 66 ? 32.207 8.351 -12.021 1.00 77.62 66 HIS A O 1
ATOM 491 N N . LYS A 1 67 ? 32.568 6.214 -11.462 1.00 81.75 67 LYS A N 1
ATOM 492 C CA . LYS A 1 67 ? 33.797 6.468 -10.695 1.00 81.75 67 LYS A CA 1
ATOM 493 C C . LYS A 1 67 ? 35.014 6.734 -11.570 1.00 81.75 67 LYS A C 1
ATOM 495 O O . LYS A 1 67 ? 35.928 7.440 -11.145 1.00 81.75 67 LYS A O 1
ATOM 500 N N . TYR A 1 68 ? 35.055 6.144 -12.764 1.00 82.81 68 TYR A N 1
ATOM 501 C CA . TYR A 1 68 ? 36.195 6.257 -13.678 1.00 82.81 68 TYR A CA 1
ATOM 502 C C . TYR A 1 68 ? 35.850 6.961 -14.996 1.00 82.81 68 TYR A C 1
ATOM 504 O O . TYR A 1 68 ? 36.728 7.095 -15.848 1.00 82.81 68 TYR A O 1
ATOM 512 N N . HIS A 1 69 ? 34.614 7.451 -15.157 1.00 80.94 69 HIS A N 1
ATOM 513 C CA . HIS A 1 69 ? 34.158 8.224 -16.320 1.00 80.94 69 HIS A CA 1
ATOM 514 C C . HIS A 1 69 ? 34.372 7.506 -17.660 1.00 80.94 69 HIS A C 1
ATOM 516 O O . HIS A 1 69 ? 34.640 8.142 -18.687 1.00 80.94 69 HIS A O 1
ATOM 522 N N . LEU A 1 70 ? 34.288 6.172 -17.651 1.00 79.12 70 LEU A N 1
ATOM 523 C CA . LEU A 1 70 ? 34.339 5.376 -18.873 1.00 79.12 70 LEU A CA 1
ATOM 524 C C . LEU A 1 70 ? 33.097 5.666 -19.728 1.00 79.12 70 LEU A C 1
ATOM 526 O O . LEU A 1 70 ? 32.030 5.959 -19.202 1.00 79.12 70 LEU A O 1
ATOM 530 N N . LYS A 1 71 ? 33.236 5.597 -21.055 1.00 68.62 71 LYS A N 1
ATOM 531 C CA . LYS A 1 71 ? 32.134 5.818 -22.002 1.00 68.62 71 LYS A CA 1
ATOM 532 C C . LYS A 1 71 ? 31.956 4.594 -22.890 1.00 68.62 71 LYS A C 1
ATOM 534 O O . LYS A 1 71 ? 32.944 4.086 -23.415 1.00 68.62 71 LYS A O 1
ATOM 539 N N . GLY A 1 72 ? 30.709 4.192 -23.121 1.00 68.38 72 GLY A N 1
ATOM 540 C CA . GLY A 1 72 ? 30.373 3.048 -23.972 1.00 68.38 72 GLY A CA 1
ATOM 541 C C . GLY A 1 72 ? 30.639 1.697 -23.301 1.00 68.38 72 GLY A C 1
ATOM 542 O O . GLY A 1 72 ? 30.729 1.606 -22.078 1.00 68.38 72 GLY A O 1
ATOM 543 N N . THR A 1 73 ? 30.740 0.637 -24.104 1.00 68.50 73 THR A N 1
ATOM 544 C CA . THR A 1 73 ? 30.916 -0.742 -23.625 1.00 68.50 73 THR A CA 1
ATOM 545 C C . THR A 1 73 ? 32.196 -0.900 -22.802 1.00 68.50 73 THR A C 1
ATOM 547 O O . THR A 1 73 ? 33.270 -0.462 -23.216 1.00 68.50 73 THR A O 1
ATOM 550 N N . VAL A 1 74 ? 32.090 -1.555 -21.643 1.00 74.88 74 VAL A N 1
ATOM 551 C CA . VAL A 1 74 ? 33.238 -1.839 -20.774 1.00 74.88 74 VAL A CA 1
ATOM 552 C C . VAL A 1 74 ? 34.119 -2.923 -21.397 1.00 74.88 74 VAL A C 1
ATOM 554 O O . VAL A 1 74 ? 33.662 -4.035 -21.656 1.00 74.88 74 VAL A O 1
ATOM 557 N N . ASP A 1 75 ? 35.400 -2.607 -21.592 1.00 80.38 75 ASP A N 1
ATOM 558 C CA . ASP A 1 75 ? 36.437 -3.607 -21.843 1.00 80.38 75 ASP A CA 1
ATOM 559 C C . ASP A 1 75 ? 36.792 -4.293 -20.515 1.00 80.38 75 ASP A C 1
ATOM 561 O O . ASP A 1 75 ? 37.417 -3.695 -19.635 1.00 80.38 75 ASP A O 1
ATOM 565 N N . TRP A 1 76 ? 36.368 -5.550 -20.364 1.00 83.38 76 TRP A N 1
ATOM 566 C CA . TRP A 1 76 ? 36.560 -6.323 -19.137 1.00 83.38 76 TRP A CA 1
ATOM 567 C C . TRP A 1 76 ? 38.039 -6.578 -18.803 1.00 83.38 76 TRP A C 1
ATOM 569 O O . TRP A 1 76 ? 38.381 -6.732 -17.628 1.00 83.38 76 TRP A O 1
ATOM 579 N N . ASP A 1 77 ? 38.920 -6.572 -19.805 1.00 81.56 77 ASP A N 1
ATOM 580 C CA . ASP A 1 77 ? 40.355 -6.820 -19.641 1.00 81.56 77 ASP A CA 1
ATOM 581 C C . ASP A 1 77 ? 41.157 -5.551 -19.366 1.00 81.56 77 ASP A C 1
ATOM 583 O O . ASP A 1 77 ? 42.266 -5.610 -18.818 1.00 81.56 77 ASP A O 1
ATOM 587 N N . ALA A 1 78 ? 40.609 -4.391 -19.728 1.00 81.50 78 ALA A N 1
ATOM 588 C CA . ALA A 1 78 ? 41.264 -3.125 -19.481 1.00 81.50 78 ALA A CA 1
ATOM 589 C C . ALA A 1 78 ? 41.486 -2.935 -17.974 1.00 81.50 78 ALA A C 1
ATOM 591 O O . ALA A 1 78 ? 40.581 -3.083 -17.145 1.00 81.50 78 ALA A O 1
ATOM 592 N N . ARG A 1 79 ? 42.719 -2.577 -17.599 1.00 84.00 79 ARG A N 1
ATOM 593 C CA . ARG A 1 79 ? 43.006 -2.169 -16.222 1.00 84.00 79 ARG A CA 1
ATOM 594 C C . ARG A 1 79 ? 42.375 -0.812 -15.961 1.00 84.00 79 ARG A C 1
ATOM 596 O O . ARG A 1 79 ? 42.755 0.181 -16.576 1.00 84.00 79 ARG A O 1
ATOM 603 N N . VAL A 1 80 ? 41.469 -0.777 -14.990 1.00 82.00 80 VAL A N 1
ATOM 604 C CA . VAL A 1 80 ? 40.814 0.441 -14.516 1.00 82.00 80 VAL A CA 1
ATOM 605 C C . VAL A 1 80 ? 41.178 0.613 -13.042 1.00 82.00 80 VAL A C 1
ATOM 607 O O . VAL A 1 80 ? 40.653 -0.061 -12.152 1.00 82.00 80 VAL A O 1
ATOM 610 N N . GLY A 1 81 ? 42.156 1.482 -12.778 1.00 84.56 81 GLY A N 1
ATOM 611 C CA . GLY A 1 81 ? 42.788 1.609 -11.462 1.00 84.56 81 GLY A CA 1
ATOM 612 C C . GLY A 1 81 ? 43.737 0.444 -11.142 1.00 84.56 81 GLY A C 1
ATOM 613 O O . GLY A 1 81 ? 44.598 0.091 -11.945 1.00 84.56 81 GLY A O 1
ATOM 614 N N . ASP A 1 82 ? 43.601 -0.146 -9.950 1.00 87.19 82 ASP A N 1
ATOM 615 C CA . ASP A 1 82 ? 44.467 -1.214 -9.423 1.00 87.19 82 ASP A CA 1
ATOM 616 C C . ASP A 1 82 ? 44.159 -2.614 -9.975 1.00 87.19 82 ASP A C 1
ATOM 618 O O . ASP A 1 82 ? 44.984 -3.513 -9.832 1.00 87.19 82 ASP A O 1
ATOM 622 N N . ARG A 1 83 ? 43.014 -2.815 -10.628 1.00 87.44 83 ARG A N 1
ATOM 623 C CA . ARG A 1 83 ? 42.524 -4.114 -11.117 1.00 87.44 83 ARG A CA 1
ATOM 624 C C . ARG A 1 83 ? 41.851 -3.958 -12.482 1.00 87.44 83 ARG A C 1
ATOM 626 O O . ARG A 1 83 ? 41.420 -2.861 -12.835 1.00 87.44 83 ARG A O 1
ATOM 633 N N . SER A 1 84 ? 41.776 -5.033 -13.255 1.00 87.50 84 SER A N 1
ATOM 634 C CA . SER A 1 84 ? 40.890 -5.117 -14.423 1.00 87.50 84 SER A CA 1
ATOM 635 C C . SER A 1 84 ? 39.421 -5.129 -13.995 1.00 87.50 84 SER A C 1
ATOM 637 O O . SER A 1 84 ? 39.092 -5.459 -12.849 1.00 87.50 84 SER A O 1
ATOM 639 N N . ALA A 1 85 ? 38.523 -4.765 -14.908 1.00 86.12 85 ALA A N 1
ATOM 640 C CA . ALA A 1 85 ? 37.088 -4.859 -14.660 1.00 86.12 85 ALA A CA 1
ATOM 641 C C . ALA A 1 85 ? 36.656 -6.318 -14.388 1.00 86.12 85 ALA A C 1
ATOM 643 O O . ALA A 1 85 ? 35.845 -6.559 -13.494 1.00 86.12 85 ALA A O 1
ATOM 644 N N . LEU A 1 86 ? 37.273 -7.296 -15.061 1.00 85.75 86 LEU A N 1
ATOM 645 C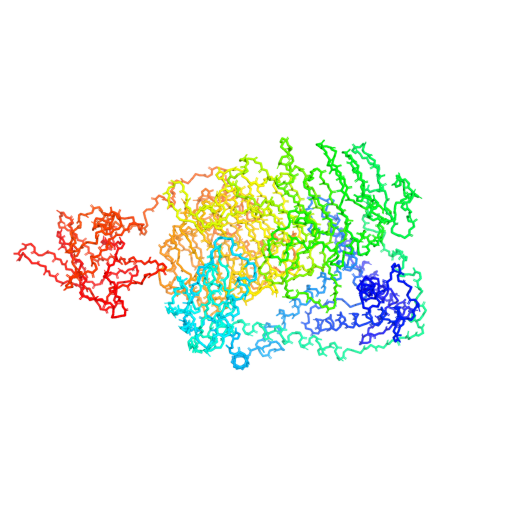 CA . LEU A 1 86 ? 37.033 -8.724 -14.847 1.00 85.75 86 LEU A CA 1
ATOM 646 C C . LEU A 1 86 ? 37.458 -9.196 -13.449 1.00 85.75 86 LEU A C 1
ATOM 648 O O . LEU A 1 86 ? 36.709 -9.912 -12.785 1.00 85.75 86 LEU A O 1
ATOM 652 N N . GLU A 1 87 ? 38.629 -8.777 -12.961 1.00 87.44 87 GLU A N 1
ATOM 653 C CA . GLU A 1 87 ? 39.087 -9.104 -11.601 1.00 87.44 87 GLU A CA 1
ATOM 654 C C . GLU A 1 87 ? 38.152 -8.518 -10.536 1.00 87.44 87 GLU A C 1
ATOM 656 O O . GLU A 1 87 ? 37.867 -9.174 -9.529 1.00 87.44 87 GLU A O 1
ATOM 661 N N . ARG A 1 88 ? 37.650 -7.291 -10.752 1.00 89.44 88 ARG A N 1
ATOM 662 C CA . ARG A 1 88 ? 36.646 -6.669 -9.871 1.00 89.44 88 ARG A CA 1
ATOM 663 C C . ARG A 1 88 ? 35.354 -7.478 -9.858 1.00 89.44 88 ARG A C 1
ATOM 665 O O . ARG A 1 88 ? 34.870 -7.803 -8.775 1.00 89.44 88 ARG A O 1
ATOM 672 N N . LEU A 1 89 ? 34.840 -7.830 -11.036 1.00 88.56 89 LEU A N 1
ATOM 673 C CA . LEU A 1 89 ? 33.604 -8.593 -11.180 1.00 88.56 89 LEU A CA 1
ATOM 674 C C . LEU A 1 89 ? 33.704 -9.975 -10.528 1.00 88.56 89 LEU A C 1
ATOM 676 O O . LEU A 1 89 ? 32.863 -10.334 -9.709 1.00 88.56 89 LEU A O 1
ATOM 680 N N . THR A 1 90 ? 34.777 -10.708 -10.820 1.00 89.56 90 THR A N 1
ATOM 681 C CA . THR A 1 90 ? 35.036 -12.042 -10.255 1.00 89.56 90 THR A CA 1
ATOM 682 C C . THR A 1 90 ? 35.128 -11.984 -8.728 1.00 89.56 90 THR A C 1
ATOM 684 O O . THR A 1 90 ? 34.524 -12.797 -8.032 1.00 89.56 90 THR A O 1
ATOM 687 N N . SER A 1 91 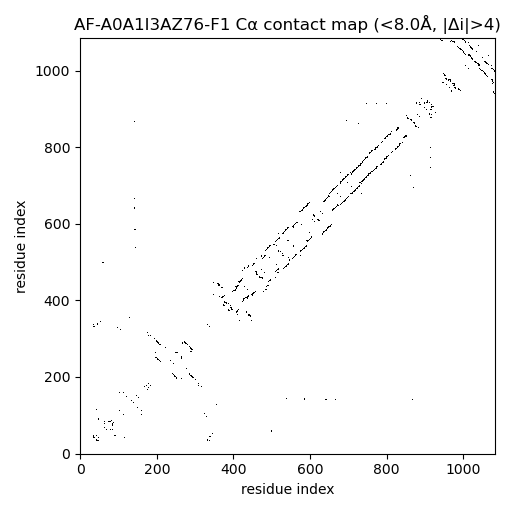? 35.838 -10.986 -8.189 1.00 89.62 91 SER A N 1
ATOM 688 C CA . SER A 1 91 ? 35.958 -10.805 -6.735 1.00 89.62 91 SER A CA 1
ATOM 689 C C . SER A 1 91 ? 34.596 -10.549 -6.081 1.00 89.62 91 SER A C 1
ATOM 691 O O . SER A 1 91 ? 34.314 -11.112 -5.027 1.00 89.62 91 SER A O 1
ATOM 693 N N . ARG A 1 92 ? 33.743 -9.717 -6.700 1.00 90.62 92 ARG A N 1
ATOM 694 C CA . ARG A 1 92 ? 32.386 -9.449 -6.197 1.00 90.62 92 ARG A CA 1
ATOM 695 C C . ARG A 1 92 ? 31.484 -10.680 -6.288 1.00 90.62 92 ARG A C 1
ATOM 697 O O . ARG A 1 92 ? 30.730 -10.926 -5.356 1.00 90.62 92 ARG A O 1
ATOM 704 N N . ALA A 1 93 ? 31.588 -11.463 -7.359 1.00 91.88 93 ALA A N 1
ATOM 705 C CA . ALA A 1 93 ? 30.816 -12.691 -7.524 1.00 91.88 93 ALA A CA 1
ATOM 706 C C . ALA A 1 93 ? 31.161 -13.742 -6.457 1.00 91.88 93 ALA A C 1
ATOM 708 O O . ALA A 1 93 ? 30.262 -14.279 -5.818 1.00 91.88 93 ALA A O 1
ATOM 709 N N . LEU A 1 94 ? 32.449 -13.979 -6.188 1.00 92.00 94 LEU A N 1
ATOM 710 C CA . LEU A 1 94 ? 32.875 -14.896 -5.120 1.00 92.00 94 LEU A CA 1
ATOM 711 C C . LEU A 1 94 ? 32.438 -14.428 -3.728 1.00 92.00 94 LEU A C 1
ATOM 713 O O . LEU A 1 94 ? 32.079 -15.241 -2.879 1.00 92.00 94 LEU A O 1
ATOM 717 N N . GLU A 1 95 ? 32.468 -13.120 -3.493 1.00 92.12 95 GLU A N 1
ATOM 718 C CA . GLU A 1 95 ? 32.000 -12.520 -2.248 1.00 92.12 95 GLU A CA 1
ATOM 719 C C . GLU A 1 95 ? 30.482 -12.681 -2.066 1.00 92.12 95 GLU A C 1
ATOM 721 O O . GLU A 1 95 ? 30.002 -12.958 -0.968 1.00 92.12 95 GLU A O 1
ATOM 726 N N . GLU A 1 96 ? 29.724 -12.563 -3.149 1.00 91.62 96 GLU A N 1
ATOM 727 C CA . GLU A 1 96 ? 28.281 -12.767 -3.147 1.00 91.62 96 GLU A CA 1
ATOM 728 C C . GLU A 1 96 ? 27.903 -14.232 -2.902 1.00 91.62 96 GLU A C 1
ATOM 730 O O . GLU A 1 96 ? 27.072 -14.516 -2.041 1.00 91.62 96 GLU A O 1
ATOM 735 N N . ILE A 1 97 ? 28.597 -15.163 -3.560 1.00 93.81 97 ILE A N 1
ATOM 736 C CA . ILE A 1 97 ? 28.475 -16.604 -3.305 1.00 93.81 97 ILE A CA 1
ATOM 737 C C . ILE A 1 97 ? 28.799 -16.917 -1.839 1.00 93.81 97 ILE A C 1
ATOM 739 O O . ILE A 1 97 ? 28.093 -17.682 -1.181 1.00 93.81 97 ILE A O 1
ATOM 743 N N . ARG A 1 98 ? 29.848 -16.296 -1.280 1.00 93.88 98 ARG A N 1
ATOM 744 C CA . ARG A 1 98 ? 30.201 -16.443 0.140 1.00 93.88 98 ARG A CA 1
ATOM 745 C C . ARG A 1 98 ? 29.053 -16.003 1.051 1.00 93.88 98 ARG A C 1
ATOM 747 O O . ARG A 1 98 ? 28.747 -16.714 2.008 1.00 93.88 98 ARG A O 1
ATOM 754 N N . ARG A 1 99 ? 28.413 -14.865 0.761 1.00 92.19 99 ARG A N 1
ATOM 755 C CA . ARG A 1 99 ? 27.263 -14.339 1.520 1.00 92.19 99 ARG A CA 1
ATOM 756 C C . ARG A 1 99 ? 26.037 -15.240 1.454 1.00 92.19 99 ARG A C 1
ATOM 758 O O . ARG A 1 99 ? 25.429 -15.523 2.492 1.00 92.19 99 ARG A O 1
ATOM 765 N N . GLU A 1 100 ? 25.684 -15.695 0.257 1.00 93.00 100 GLU A N 1
ATOM 766 C CA . GLU A 1 100 ? 24.588 -16.640 0.044 1.00 93.00 100 GLU A CA 1
ATOM 767 C C . GLU A 1 100 ? 24.836 -17.920 0.849 1.00 93.00 100 GLU A C 1
ATOM 769 O O . GLU A 1 100 ? 24.027 -18.307 1.697 1.00 93.00 100 GLU A O 1
ATOM 774 N N . ARG A 1 101 ? 26.012 -18.531 0.665 1.00 93.31 101 ARG A N 1
ATOM 775 C CA . ARG A 1 101 ? 26.371 -19.794 1.311 1.00 93.31 101 ARG A CA 1
ATOM 776 C C . ARG A 1 101 ? 26.399 -19.675 2.830 1.00 93.31 101 ARG A C 1
ATOM 778 O O . ARG A 1 101 ? 25.884 -20.552 3.517 1.00 93.31 101 ARG A O 1
ATOM 785 N N . ALA A 1 102 ? 26.935 -18.577 3.359 1.00 93.31 102 ALA A N 1
ATOM 786 C CA . ALA A 1 102 ? 26.923 -18.295 4.791 1.00 93.31 102 ALA A CA 1
ATOM 787 C C . ALA A 1 102 ? 25.495 -18.282 5.361 1.00 93.31 102 ALA A C 1
ATOM 789 O O . ALA A 1 102 ? 25.263 -18.809 6.449 1.00 93.31 102 ALA A O 1
ATOM 790 N N . THR A 1 103 ? 24.543 -17.713 4.618 1.00 93.88 103 THR A N 1
ATOM 791 C CA . THR A 1 103 ? 23.132 -17.635 5.017 1.00 93.88 103 THR A CA 1
ATOM 792 C C . THR A 1 103 ? 22.470 -19.013 4.987 1.00 93.88 103 THR A C 1
ATOM 794 O O . THR A 1 103 ? 21.878 -19.424 5.983 1.00 93.88 103 THR A O 1
ATOM 797 N N . ILE A 1 104 ? 22.615 -19.756 3.887 1.00 93.50 104 ILE A N 1
ATOM 798 C CA . ILE A 1 104 ? 21.988 -21.077 3.708 1.00 93.50 104 ILE A CA 1
ATOM 799 C C . ILE A 1 104 ? 22.537 -22.093 4.714 1.00 93.50 104 ILE A C 1
ATOM 801 O O . ILE A 1 104 ? 21.768 -22.791 5.367 1.00 93.50 104 ILE A O 1
ATOM 805 N N . LEU A 1 105 ? 23.858 -22.140 4.913 1.00 92.06 105 LEU A N 1
ATOM 806 C CA . LEU A 1 105 ? 24.471 -23.047 5.891 1.00 92.06 105 LEU A CA 1
ATOM 807 C C . LEU A 1 105 ? 24.077 -22.700 7.331 1.00 92.06 105 LEU A C 1
ATOM 809 O O . LEU A 1 105 ? 24.031 -23.573 8.200 1.00 92.06 105 LEU A O 1
ATOM 813 N N . LEU A 1 106 ? 23.797 -21.42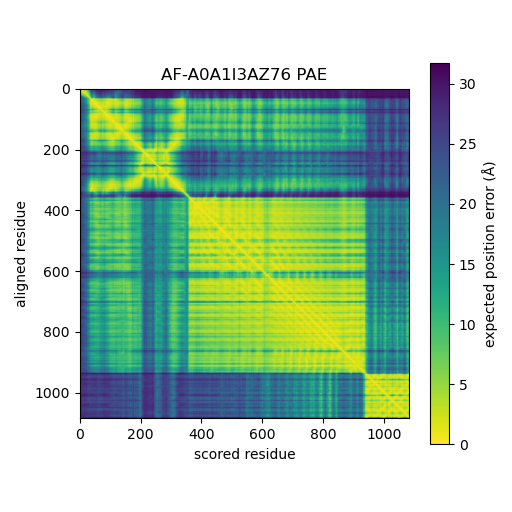3 7.612 1.00 93.69 106 LEU A N 1
ATOM 814 C CA . LEU A 1 106 ? 23.218 -21.038 8.892 1.00 93.69 106 LEU A CA 1
ATOM 815 C C . LEU A 1 106 ? 21.771 -21.520 9.001 1.00 93.69 106 LEU A C 1
ATOM 817 O O . LEU A 1 106 ? 21.407 -22.052 10.043 1.00 93.69 106 LEU A O 1
ATOM 821 N N . ALA A 1 107 ? 20.968 -21.373 7.948 1.00 92.56 107 ALA A N 1
ATOM 822 C CA . ALA A 1 107 ? 19.588 -21.847 7.917 1.00 92.56 107 ALA A CA 1
ATOM 823 C C . ALA A 1 107 ? 19.487 -23.359 8.165 1.00 92.56 107 ALA A C 1
ATOM 825 O O . ALA A 1 107 ? 18.735 -23.790 9.042 1.00 92.56 107 ALA A O 1
ATOM 826 N N . ASP A 1 108 ? 20.317 -24.142 7.478 1.00 90.31 108 ASP A N 1
ATOM 827 C CA . ASP A 1 108 ? 20.432 -25.591 7.655 1.00 90.31 108 ASP A CA 1
ATOM 828 C C . ASP A 1 108 ? 20.803 -25.968 9.101 1.00 90.31 108 ASP A C 1
ATOM 830 O O . ASP A 1 108 ? 20.115 -26.763 9.742 1.00 90.31 108 ASP A O 1
ATOM 834 N N . ARG A 1 109 ? 21.791 -25.283 9.702 1.00 90.31 109 ARG A N 1
ATOM 835 C CA . ARG A 1 109 ? 22.180 -25.487 11.115 1.00 90.31 109 ARG A CA 1
ATOM 836 C C . ARG A 1 109 ? 21.015 -25.304 12.096 1.00 90.31 109 ARG A C 1
ATOM 838 O O . ARG A 1 109 ? 21.032 -25.889 13.180 1.00 90.31 109 ARG A O 1
ATOM 845 N N . TYR A 1 110 ? 20.030 -24.478 11.748 1.00 90.56 110 TYR A N 1
ATOM 846 C CA . TYR A 1 110 ? 18.839 -24.221 12.561 1.00 90.56 110 TYR A CA 1
ATOM 847 C C . TYR A 1 110 ? 17.590 -24.984 12.078 1.00 90.56 110 TYR A C 1
ATOM 849 O O . TYR A 1 110 ? 16.481 -24.696 12.546 1.00 90.56 110 TYR A O 1
ATOM 857 N N . GLY A 1 111 ? 17.774 -25.999 11.224 1.00 88.19 111 GLY A N 1
ATOM 858 C CA . GLY A 1 111 ? 16.752 -26.968 10.823 1.00 88.19 111 GLY A CA 1
ATOM 859 C C . GLY A 1 111 ? 15.714 -26.393 9.866 1.00 88.19 111 GLY A C 1
ATOM 860 O O . GLY A 1 111 ? 14.515 -26.564 10.102 1.00 88.19 111 GLY A O 1
ATOM 861 N N . LEU A 1 112 ? 16.161 -25.616 8.877 1.00 87.06 112 LEU A N 1
ATOM 862 C CA . LEU A 1 112 ? 15.339 -25.189 7.738 1.00 87.06 112 LEU A CA 1
ATOM 863 C C . LEU A 1 112 ? 15.570 -26.040 6.479 1.00 87.06 112 LEU A C 1
ATOM 865 O O . LEU A 1 112 ? 14.885 -25.811 5.491 1.00 87.06 112 LEU A O 1
ATOM 869 N N . ASP A 1 113 ? 16.502 -27.000 6.522 1.00 86.75 113 ASP A N 1
ATOM 870 C CA . ASP A 1 113 ? 16.764 -28.002 5.477 1.00 86.75 113 ASP A CA 1
ATOM 871 C C . ASP A 1 113 ? 16.844 -27.417 4.050 1.00 86.75 113 ASP A C 1
ATOM 873 O O . ASP A 1 113 ? 16.296 -27.972 3.098 1.00 86.75 113 ASP A O 1
ATOM 877 N N . VAL A 1 114 ? 17.516 -26.269 3.901 1.00 87.81 114 VAL A N 1
ATOM 878 C CA . VAL A 1 114 ? 17.626 -25.548 2.624 1.00 87.81 114 VAL A CA 1
ATOM 879 C C . VAL A 1 114 ? 18.730 -26.181 1.764 1.00 87.81 114 VAL A C 1
ATOM 881 O O . VAL A 1 114 ? 19.892 -26.184 2.184 1.00 87.81 114 VAL A O 1
ATOM 884 N N . PRO A 1 115 ? 18.426 -26.677 0.551 1.00 88.00 115 PRO A N 1
ATOM 885 C CA . PRO A 1 115 ? 19.425 -27.254 -0.343 1.00 88.00 115 PRO A CA 1
ATOM 886 C C . PRO A 1 115 ? 20.584 -26.297 -0.677 1.00 88.00 115 PRO A C 1
ATOM 888 O O . PRO A 1 115 ? 20.400 -25.101 -0.915 1.00 88.00 115 PRO A O 1
ATOM 891 N N . VAL A 1 116 ? 21.807 -26.833 -0.724 1.00 87.81 116 VAL A N 1
ATOM 892 C CA . VAL A 1 116 ? 23.043 -26.064 -0.952 1.00 87.81 116 VAL A CA 1
ATOM 893 C C . VAL A 1 116 ? 23.597 -26.332 -2.355 1.00 87.81 116 VAL A C 1
ATOM 895 O O . VAL A 1 116 ? 23.667 -27.481 -2.784 1.00 87.81 116 VAL A O 1
ATOM 898 N N . GLY A 1 117 ? 24.070 -25.284 -3.034 1.00 85.56 117 GLY A N 1
ATOM 899 C CA . GLY A 1 117 ? 24.767 -25.377 -4.323 1.00 85.56 117 GLY A CA 1
ATOM 900 C C . GLY A 1 117 ? 23.919 -24.940 -5.517 1.00 85.56 117 GLY A C 1
ATOM 901 O O . GLY A 1 117 ? 22.690 -24.980 -5.478 1.00 85.56 117 GLY A O 1
ATOM 902 N N . TYR A 1 118 ? 24.584 -24.538 -6.602 1.00 87.69 118 TYR A N 1
ATOM 903 C CA . TYR A 1 118 ? 23.912 -24.015 -7.795 1.00 87.69 118 TYR A CA 1
ATOM 904 C C . TYR A 1 118 ? 23.000 -25.027 -8.496 1.00 87.69 118 TYR A C 1
ATOM 906 O O . TYR A 1 118 ? 21.929 -24.666 -8.966 1.00 87.69 118 TYR A O 1
ATOM 914 N N . GLN A 1 119 ? 23.371 -26.310 -8.519 1.00 85.62 119 GLN A N 1
ATOM 915 C CA . GLN A 1 119 ? 22.526 -27.371 -9.087 1.00 85.62 119 GLN A CA 1
ATOM 916 C C . GLN A 1 119 ? 21.203 -27.527 -8.326 1.00 85.62 119 GLN A C 1
ATOM 918 O O . GLN A 1 119 ? 20.152 -27.710 -8.937 1.00 85.62 119 GLN A O 1
ATOM 923 N N . ALA A 1 120 ? 21.241 -27.425 -6.995 1.00 86.94 120 ALA A N 1
ATOM 924 C CA . ALA A 1 120 ? 20.037 -27.481 -6.177 1.00 86.94 120 ALA A CA 1
ATOM 925 C C . ALA A 1 120 ? 19.151 -26.252 -6.417 1.00 86.94 120 ALA A C 1
ATOM 927 O O . ALA A 1 120 ? 17.958 -26.402 -6.654 1.00 86.94 120 ALA A O 1
ATOM 928 N N . PHE A 1 121 ? 19.760 -25.064 -6.468 1.00 89.50 121 PHE A N 1
ATOM 929 C CA . PHE A 1 121 ? 19.084 -23.824 -6.847 1.00 89.50 121 PHE A CA 1
ATOM 930 C C . PHE A 1 121 ? 18.404 -23.922 -8.230 1.00 89.50 121 PHE A C 1
ATOM 932 O O . PHE A 1 121 ? 17.241 -23.554 -8.373 1.00 89.50 121 PHE A O 1
ATOM 939 N N . GLN A 1 122 ? 19.084 -24.478 -9.237 1.00 86.88 122 GLN A N 1
ATOM 940 C CA . GLN A 1 122 ? 18.516 -24.699 -10.574 1.00 86.88 122 GLN A CA 1
ATOM 941 C C . GLN A 1 122 ? 17.343 -25.689 -10.554 1.00 86.88 122 GLN A C 1
ATOM 943 O O . GLN A 1 122 ? 16.343 -25.483 -11.240 1.00 86.88 122 GLN A O 1
ATOM 948 N N . ALA A 1 123 ? 17.432 -26.754 -9.753 1.00 84.62 123 ALA A N 1
ATOM 949 C CA . ALA A 1 123 ? 16.344 -27.716 -9.599 1.00 84.62 123 ALA A CA 1
ATOM 950 C C . ALA A 1 123 ? 15.109 -27.095 -8.924 1.00 84.62 123 ALA A C 1
ATOM 952 O O . ALA A 1 123 ? 13.984 -27.353 -9.354 1.00 84.62 123 ALA A O 1
ATOM 953 N N . GLU A 1 124 ? 15.316 -26.257 -7.907 1.00 87.56 124 GLU A N 1
ATOM 954 C CA . GLU A 1 124 ? 14.255 -25.498 -7.238 1.00 87.56 124 GLU A CA 1
ATOM 955 C C . GLU A 1 124 ? 13.587 -24.506 -8.200 1.00 87.56 124 GLU A C 1
ATOM 957 O O . GLU A 1 124 ? 12.363 -24.520 -8.335 1.00 87.56 124 GLU A O 1
ATOM 962 N N . LEU A 1 125 ? 14.379 -23.737 -8.957 1.00 84.12 125 LEU A N 1
ATOM 963 C CA . LEU A 1 125 ? 13.887 -22.837 -10.004 1.00 84.12 125 LEU A CA 1
ATOM 964 C C . LEU A 1 125 ? 13.046 -23.577 -11.050 1.00 84.12 125 LEU A C 1
ATOM 966 O O . LEU A 1 125 ? 11.966 -23.122 -11.425 1.00 84.12 125 LEU A O 1
ATOM 970 N N . ALA A 1 126 ? 13.534 -24.718 -11.543 1.00 81.44 126 ALA A N 1
ATOM 971 C CA . ALA A 1 126 ? 12.830 -25.511 -12.544 1.00 81.44 126 ALA A CA 1
ATOM 972 C C . ALA A 1 126 ? 11.500 -26.055 -12.001 1.00 81.44 126 ALA A C 1
ATOM 974 O O . ALA A 1 126 ? 10.486 -26.010 -12.700 1.00 81.44 126 ALA A O 1
ATOM 975 N N . ALA A 1 127 ? 11.487 -26.532 -10.753 1.00 82.38 127 ALA A N 1
ATOM 976 C CA . ALA A 1 127 ? 10.272 -26.995 -10.091 1.00 82.38 127 ALA A CA 1
ATOM 977 C C . ALA A 1 127 ? 9.253 -25.858 -9.921 1.00 82.38 127 ALA A C 1
ATOM 979 O O . ALA A 1 127 ? 8.072 -26.041 -10.228 1.00 82.38 127 ALA A O 1
ATOM 980 N N . GLU A 1 128 ? 9.711 -24.679 -9.501 1.00 82.12 128 GLU A N 1
ATOM 981 C CA . GLU A 1 128 ? 8.869 -23.498 -9.326 1.00 82.12 128 GLU A CA 1
ATOM 982 C C . GLU A 1 128 ? 8.296 -23.002 -10.661 1.00 82.12 128 GLU A C 1
ATOM 984 O O . GLU A 1 128 ? 7.094 -22.768 -10.791 1.00 82.12 128 GLU A O 1
ATOM 989 N N . ASN A 1 129 ? 9.119 -22.933 -11.706 1.00 79.62 129 ASN A N 1
ATOM 990 C CA . ASN A 1 129 ? 8.671 -22.550 -13.044 1.00 79.62 129 ASN A CA 1
ATOM 991 C C . ASN A 1 129 ? 7.709 -23.566 -13.668 1.00 79.62 129 ASN A C 1
ATOM 993 O O . ASN A 1 129 ? 6.745 -23.171 -14.324 1.00 79.62 129 ASN A O 1
ATOM 997 N N . HIS A 1 130 ? 7.926 -24.865 -13.453 1.00 80.50 130 HIS A N 1
ATOM 998 C CA . HIS A 1 130 ? 6.991 -25.901 -13.888 1.00 80.50 130 HIS A CA 1
ATOM 999 C C . HIS A 1 130 ? 5.630 -25.733 -13.203 1.00 80.50 130 HIS A C 1
ATOM 1001 O O . HIS A 1 130 ? 4.593 -25.726 -13.867 1.00 80.50 130 HIS A O 1
ATOM 1007 N N . ARG A 1 131 ? 5.632 -25.523 -11.883 1.00 82.62 131 ARG A N 1
ATOM 1008 C CA . ARG A 1 131 ? 4.426 -25.270 -11.085 1.00 82.62 131 ARG A CA 1
ATOM 1009 C C . ARG A 1 131 ? 3.655 -24.043 -11.597 1.00 82.62 131 ARG A C 1
ATOM 1011 O O . ARG A 1 131 ? 2.439 -24.127 -11.780 1.00 82.62 131 ARG A O 1
ATOM 1018 N N . ARG A 1 132 ? 4.354 -22.937 -11.885 1.00 79.31 132 ARG A N 1
ATOM 1019 C CA . ARG A 1 132 ? 3.776 -21.710 -12.470 1.00 79.31 132 ARG A CA 1
ATOM 1020 C C . ARG A 1 132 ? 3.209 -21.940 -13.871 1.00 79.31 132 ARG A C 1
ATOM 1022 O O . ARG A 1 132 ? 2.097 -21.505 -14.167 1.00 79.31 132 ARG A O 1
ATOM 1029 N N . ALA A 1 133 ? 3.923 -22.674 -14.724 1.00 73.25 133 ALA A N 1
ATOM 1030 C CA . ALA A 1 133 ? 3.459 -23.010 -16.069 1.00 73.25 133 ALA A CA 1
ATOM 1031 C C . ALA A 1 133 ? 2.188 -23.875 -16.040 1.00 73.25 133 ALA A C 1
ATOM 1033 O O . ALA A 1 133 ? 1.244 -23.609 -16.787 1.00 73.25 133 ALA A O 1
ATOM 1034 N N . GLU A 1 134 ? 2.124 -24.872 -15.153 1.00 76.75 134 GLU A N 1
ATOM 1035 C CA . GLU A 1 134 ? 0.912 -25.665 -14.929 1.00 76.75 134 GLU A CA 1
ATOM 1036 C C . GLU A 1 134 ? -0.247 -24.804 -14.425 1.00 76.75 134 GLU A C 1
ATOM 1038 O O . GLU A 1 134 ? -1.383 -24.994 -14.860 1.00 76.75 134 GLU A O 1
ATOM 1043 N N . ALA A 1 135 ? 0.012 -23.861 -13.514 1.00 68.50 135 ALA A N 1
ATOM 1044 C CA . ALA A 1 135 ? -1.005 -22.933 -13.032 1.00 68.50 135 ALA A CA 1
ATOM 1045 C C . ALA A 1 135 ? -1.586 -22.113 -14.195 1.00 68.50 135 ALA A C 1
ATOM 1047 O O . ALA A 1 135 ? -2.787 -22.229 -14.472 1.00 68.50 135 ALA A O 1
ATOM 1048 N N . ALA A 1 136 ? -0.728 -21.436 -14.964 1.00 66.06 136 ALA A N 1
ATOM 1049 C CA . ALA A 1 136 ? -1.127 -20.644 -16.126 1.00 66.06 136 ALA A CA 1
ATOM 1050 C C . ALA A 1 136 ? -1.893 -21.468 -17.175 1.00 66.06 136 ALA A C 1
ATOM 1052 O O . ALA A 1 136 ? -2.939 -21.036 -17.662 1.00 66.06 136 ALA A O 1
ATOM 1053 N N . ALA A 1 137 ? -1.416 -22.676 -17.504 1.00 69.25 137 ALA A N 1
ATOM 1054 C CA . ALA A 1 137 ? -2.056 -23.552 -18.487 1.00 69.25 137 ALA A CA 1
ATOM 1055 C C . ALA A 1 137 ? -3.464 -23.996 -18.064 1.00 69.25 137 ALA A C 1
ATOM 1057 O O . ALA A 1 137 ? -4.331 -24.207 -18.911 1.00 69.25 137 ALA A O 1
ATOM 1058 N N . THR A 1 138 ? -3.711 -24.116 -16.758 1.00 71.25 138 THR A N 1
ATOM 1059 C CA . THR A 1 138 ? -5.031 -24.472 -16.219 1.00 71.25 138 THR A CA 1
ATOM 1060 C C . THR A 1 138 ? -5.930 -23.268 -15.944 1.00 71.25 138 THR A C 1
ATOM 1062 O O . THR A 1 138 ? -6.993 -23.434 -15.351 1.00 71.25 138 THR A O 1
ATOM 1065 N N . GLY A 1 139 ? -5.516 -22.060 -16.345 1.00 58.75 139 GLY A N 1
ATOM 1066 C CA . GLY A 1 139 ? -6.239 -20.824 -16.045 1.00 58.75 139 GLY A CA 1
ATOM 1067 C C . GLY A 1 139 ? -6.248 -20.479 -14.553 1.00 58.75 139 GLY A C 1
ATOM 1068 O O . GLY A 1 139 ? -7.088 -19.697 -14.116 1.00 58.75 139 GLY A O 1
ATOM 1069 N N . ARG A 1 140 ? -5.333 -21.070 -13.770 1.00 64.00 140 ARG A N 1
ATOM 1070 C CA . ARG A 1 140 ? -5.069 -20.629 -12.402 1.00 64.00 140 ARG A CA 1
ATOM 1071 C C . ARG A 1 140 ? -4.201 -19.371 -12.483 1.00 64.00 140 ARG A C 1
ATOM 1073 O O . ARG A 1 140 ? -3.283 -19.340 -13.308 1.00 64.00 140 ARG A O 1
ATOM 1080 N N . PRO A 1 141 ? -4.482 -18.346 -11.672 1.00 48.91 141 PRO A N 1
ATOM 1081 C CA . PRO A 1 141 ? -3.659 -17.151 -11.671 1.00 48.91 141 PRO A CA 1
ATOM 1082 C C . PRO A 1 141 ? -2.215 -17.453 -11.249 1.00 48.91 141 PRO A C 1
ATOM 1084 O O . PRO A 1 141 ? -1.974 -18.371 -10.468 1.00 48.91 141 PRO A O 1
ATOM 1087 N N . VAL A 1 142 ? -1.264 -16.695 -11.796 1.00 57.66 142 VAL A N 1
ATOM 1088 C CA . VAL A 1 142 ? 0.173 -16.772 -11.485 1.00 57.66 142 VAL A CA 1
ATOM 1089 C C . VAL A 1 142 ? 0.613 -15.374 -11.094 1.00 57.66 142 VAL A C 1
ATOM 1091 O O . VAL A 1 142 ? 0.245 -14.437 -11.786 1.00 57.66 142 VAL A O 1
ATOM 1094 N N . HIS A 1 143 ? 1.349 -15.227 -9.995 1.00 56.31 143 HIS A N 1
ATOM 1095 C CA . HIS A 1 143 ? 1.623 -13.927 -9.379 1.00 56.31 143 HIS A CA 1
ATOM 1096 C C . HIS A 1 143 ? 3.095 -13.566 -9.466 1.00 56.31 143 HIS A C 1
ATOM 1098 O O . HIS A 1 143 ? 3.959 -14.441 -9.397 1.00 56.31 143 HIS A O 1
ATOM 1104 N N . GLY A 1 144 ? 3.383 -12.281 -9.642 1.00 65.31 144 GLY A N 1
ATOM 1105 C CA . GLY A 1 144 ? 4.658 -11.849 -10.188 1.00 65.31 144 GLY A CA 1
ATOM 1106 C C . GLY A 1 144 ? 4.862 -12.452 -11.586 1.00 65.31 144 GLY A C 1
ATOM 1107 O O . GLY A 1 144 ? 3.888 -12.706 -12.301 1.00 65.31 144 GLY A O 1
ATOM 1108 N N . PRO A 1 145 ? 6.104 -12.724 -12.006 1.00 61.84 145 PRO A N 1
ATOM 1109 C CA . PRO A 1 145 ? 6.378 -13.234 -13.332 1.00 61.84 145 PRO A CA 1
ATOM 1110 C C . PRO A 1 145 ? 5.796 -14.633 -13.513 1.00 61.84 145 PRO A C 1
ATOM 1112 O O . PRO A 1 145 ? 5.935 -15.526 -12.669 1.00 61.84 145 PRO A O 1
ATOM 1115 N N . ARG A 1 146 ? 5.230 -14.872 -14.698 1.00 67.62 146 ARG A N 1
ATOM 1116 C CA . ARG A 1 146 ? 4.729 -16.204 -15.088 1.00 67.62 146 ARG A CA 1
ATOM 1117 C C . ARG A 1 146 ? 5.801 -17.297 -15.093 1.00 67.62 146 ARG A C 1
ATOM 1119 O O . ARG A 1 146 ? 5.482 -18.481 -15.047 1.00 67.62 146 ARG A O 1
ATOM 1126 N N . ARG A 1 147 ? 7.064 -16.892 -15.191 1.00 73.62 147 ARG A N 1
ATOM 1127 C CA . ARG A 1 147 ? 8.262 -17.729 -15.127 1.00 73.62 147 ARG A CA 1
ATOM 1128 C C . ARG A 1 147 ? 9.385 -16.861 -14.581 1.00 73.62 147 ARG A C 1
ATOM 1130 O O . ARG A 1 147 ? 9.698 -15.847 -15.210 1.00 73.62 147 ARG A O 1
ATOM 1137 N N . PHE A 1 148 ? 9.997 -17.271 -13.481 1.00 71.62 148 PHE A N 1
ATOM 1138 C CA . PHE A 1 148 ? 11.212 -16.651 -12.983 1.00 71.62 148 PHE A CA 1
ATOM 1139 C C . PHE A 1 148 ? 12.398 -16.958 -13.899 1.00 71.62 148 PHE A C 1
ATOM 1141 O O . PHE A 1 148 ? 12.579 -18.083 -14.375 1.00 71.62 148 PHE A O 1
ATOM 1148 N N . THR A 1 149 ? 13.230 -15.951 -14.116 1.00 73.56 149 THR A N 1
ATOM 1149 C CA . THR A 1 149 ? 14.644 -16.127 -14.458 1.00 73.56 149 THR A CA 1
ATOM 1150 C C . THR A 1 149 ? 15.421 -16.614 -13.231 1.00 73.56 149 THR A C 1
ATOM 1152 O O . THR A 1 149 ? 14.910 -16.611 -12.108 1.00 73.56 149 THR A O 1
ATOM 1155 N N . ALA A 1 150 ? 16.667 -17.043 -13.427 1.00 78.31 150 ALA A N 1
ATOM 1156 C CA . ALA A 1 150 ? 17.519 -17.415 -12.304 1.00 78.31 150 ALA A CA 1
ATOM 1157 C C . ALA A 1 150 ? 17.807 -16.207 -11.395 1.00 78.31 150 ALA A C 1
ATOM 1159 O O . ALA A 1 150 ? 17.816 -16.338 -10.177 1.00 78.31 150 ALA A O 1
ATOM 1160 N N . GLU A 1 151 ? 17.990 -15.020 -11.963 1.00 74.50 151 GLU A N 1
ATOM 1161 C CA . GLU A 1 151 ? 18.253 -13.796 -11.214 1.00 74.50 151 GLU A CA 1
ATOM 1162 C C . GLU A 1 151 ? 17.076 -13.424 -10.299 1.00 74.50 151 GLU A C 1
ATOM 1164 O O . GLU A 1 151 ? 17.287 -13.235 -9.103 1.00 74.50 151 GLU A O 1
ATOM 1169 N N . GLU A 1 152 ? 15.845 -13.409 -10.827 1.00 70.56 152 GLU A N 1
ATOM 1170 C CA . GLU A 1 152 ? 14.635 -13.104 -10.042 1.00 70.56 152 GLU A CA 1
ATOM 1171 C C . GLU A 1 152 ? 14.403 -14.132 -8.924 1.00 70.56 152 GLU A C 1
ATOM 1173 O O . GLU A 1 152 ? 14.118 -13.776 -7.781 1.00 70.56 152 GLU A O 1
ATOM 1178 N N . TYR A 1 153 ? 14.546 -15.425 -9.234 1.00 79.88 153 TYR A N 1
ATOM 1179 C CA . TYR A 1 153 ? 14.322 -16.473 -8.239 1.00 79.88 153 TYR A CA 1
ATOM 1180 C C . TYR A 1 153 ? 15.401 -16.498 -7.158 1.00 79.88 153 TYR A C 1
ATOM 1182 O O . TYR A 1 153 ? 15.119 -16.849 -6.015 1.00 79.88 153 TYR A O 1
ATOM 1190 N N . TYR A 1 154 ? 16.639 -16.130 -7.495 1.00 84.19 154 TYR A N 1
ATOM 1191 C CA . TYR A 1 154 ? 17.731 -16.054 -6.529 1.00 84.19 154 TYR A CA 1
ATOM 1192 C C . TYR A 1 154 ? 17.432 -15.049 -5.411 1.00 84.19 154 TYR A C 1
ATOM 1194 O O . TYR A 1 154 ? 17.595 -15.397 -4.237 1.00 84.19 154 TYR A O 1
ATOM 1202 N N . SER A 1 155 ? 16.971 -13.842 -5.759 1.00 74.69 155 SER A N 1
ATOM 1203 C CA . SER A 1 155 ? 16.574 -12.828 -4.774 1.00 74.69 155 SER A CA 1
ATOM 1204 C C . SER A 1 155 ? 15.414 -13.321 -3.910 1.00 74.69 155 SER A C 1
ATOM 1206 O O . SER A 1 155 ? 15.564 -13.414 -2.689 1.00 74.69 155 SER A O 1
ATOM 1208 N N . HIS A 1 156 ? 14.325 -13.767 -4.549 1.00 74.31 156 HIS A N 1
ATOM 1209 C CA . HIS A 1 156 ? 13.142 -14.316 -3.879 1.00 74.31 156 HIS A CA 1
ATOM 1210 C C . HIS A 1 156 ? 13.509 -15.407 -2.861 1.00 74.31 156 HIS A C 1
ATOM 1212 O O . HIS A 1 156 ? 13.195 -15.321 -1.672 1.00 74.31 156 HIS A O 1
ATOM 1218 N N . ARG A 1 157 ? 14.263 -16.417 -3.310 1.00 83.69 157 ARG A N 1
ATOM 1219 C CA . ARG A 1 157 ? 14.712 -17.545 -2.488 1.00 83.69 157 ARG A CA 1
ATOM 1220 C C . ARG A 1 157 ? 15.525 -17.089 -1.279 1.00 83.69 157 ARG A C 1
ATOM 1222 O O . ARG A 1 157 ? 15.339 -17.602 -0.175 1.00 83.69 157 ARG A O 1
ATOM 1229 N N . LEU A 1 158 ? 16.465 -16.160 -1.462 1.00 84.56 158 LEU A N 1
ATOM 1230 C CA . LEU A 1 158 ? 17.302 -15.692 -0.359 1.00 84.56 158 LEU A CA 1
ATOM 1231 C C . LEU A 1 158 ? 16.507 -14.936 0.703 1.00 84.56 158 LEU A C 1
ATOM 1233 O O . LEU A 1 158 ? 16.811 -15.079 1.894 1.00 84.56 158 LEU A O 1
ATOM 1237 N N . THR A 1 159 ? 15.508 -14.160 0.301 1.00 73.56 159 THR A N 1
ATOM 1238 C CA . THR A 1 159 ? 14.646 -13.445 1.240 1.00 73.56 159 THR A CA 1
ATOM 1239 C C . THR A 1 159 ? 13.778 -14.403 2.038 1.00 73.56 159 THR A C 1
ATOM 1241 O O . THR A 1 159 ? 13.780 -14.317 3.268 1.00 73.56 159 THR A O 1
ATOM 1244 N N . GLU A 1 160 ? 13.136 -15.381 1.396 1.00 76.81 160 GLU A N 1
ATOM 1245 C CA . GLU A 1 160 ? 12.370 -16.419 2.099 1.00 76.81 160 GLU A CA 1
ATOM 1246 C C . GLU A 1 160 ? 13.225 -17.137 3.151 1.00 76.81 160 GLU A C 1
ATOM 1248 O O . GLU A 1 160 ? 12.832 -17.265 4.316 1.00 76.81 160 GLU A O 1
ATOM 1253 N N . VAL A 1 161 ? 14.448 -17.533 2.776 1.00 86.19 161 VAL A N 1
ATOM 1254 C CA . VAL A 1 161 ? 15.391 -18.191 3.688 1.00 86.19 161 VAL A CA 1
ATOM 1255 C C . VAL A 1 161 ? 15.765 -17.278 4.858 1.00 86.19 161 VAL A C 1
ATOM 1257 O O . VAL A 1 161 ? 15.776 -17.725 6.008 1.00 86.19 161 VAL A O 1
ATOM 1260 N N . ARG A 1 162 ? 16.067 -15.997 4.607 1.00 86.31 162 ARG A N 1
ATOM 1261 C CA . ARG A 1 162 ? 16.427 -15.034 5.663 1.00 86.31 162 ARG A CA 1
ATOM 1262 C C . ARG A 1 162 ? 15.268 -14.780 6.618 1.00 86.31 162 ARG A C 1
ATOM 1264 O O . ARG A 1 162 ? 15.491 -14.775 7.830 1.00 86.31 162 ARG A O 1
ATOM 1271 N N . THR A 1 163 ? 14.059 -14.615 6.096 1.00 74.25 163 THR A N 1
ATOM 1272 C CA . THR A 1 163 ? 12.846 -14.383 6.885 1.00 74.25 163 THR A CA 1
ATOM 1273 C C . THR A 1 163 ? 12.528 -15.591 7.763 1.00 74.25 163 THR A C 1
ATOM 1275 O O . THR A 1 163 ? 12.404 -15.449 8.985 1.00 74.25 163 THR A O 1
ATOM 1278 N N . ALA A 1 164 ? 12.519 -16.798 7.187 1.00 80.19 164 ALA A N 1
ATOM 1279 C CA . ALA A 1 164 ? 12.317 -18.038 7.934 1.00 80.19 164 ALA A CA 1
ATOM 1280 C C . ALA A 1 164 ? 13.392 -18.238 9.016 1.00 80.19 164 ALA A C 1
ATOM 1282 O O . ALA A 1 164 ? 13.086 -18.612 10.155 1.00 80.19 164 ALA A O 1
ATOM 1283 N N . LEU A 1 165 ? 14.655 -17.941 8.695 1.00 89.00 165 LEU A N 1
ATOM 1284 C CA . LEU A 1 165 ? 15.770 -18.064 9.631 1.00 89.00 165 LEU A CA 1
ATOM 1285 C C . LEU A 1 165 ? 15.663 -17.069 10.787 1.00 89.00 165 LEU A C 1
ATOM 1287 O O . LEU A 1 165 ? 15.825 -17.457 11.946 1.00 89.00 165 LEU A O 1
ATOM 1291 N N . LYS A 1 166 ? 15.357 -15.801 10.502 1.00 85.81 166 LYS A N 1
ATOM 1292 C CA . LYS A 1 166 ? 15.154 -14.771 11.526 1.00 85.81 166 LYS A CA 1
ATOM 1293 C C . LYS A 1 166 ? 14.025 -15.168 12.477 1.00 85.81 166 LYS A C 1
ATOM 1295 O O . LYS A 1 166 ? 14.238 -15.153 13.691 1.00 85.81 166 LYS A O 1
ATOM 1300 N N . LYS A 1 167 ? 12.881 -15.616 11.943 1.00 78.62 167 LYS A N 1
ATOM 1301 C CA . LYS A 1 167 ? 11.741 -16.118 12.733 1.00 78.62 167 LYS A CA 1
ATOM 1302 C C . LYS A 1 167 ? 12.160 -17.285 13.632 1.00 78.62 167 LYS A C 1
ATOM 1304 O O . LYS A 1 167 ? 11.959 -17.243 14.846 1.00 78.62 167 LYS A O 1
ATOM 1309 N N . ARG A 1 168 ? 12.846 -18.289 13.071 1.00 85.12 168 ARG A N 1
ATOM 1310 C CA . ARG A 1 168 ? 13.343 -19.463 13.814 1.00 85.12 168 ARG A CA 1
ATOM 1311 C C . ARG A 1 168 ? 14.294 -19.087 14.953 1.00 85.12 168 ARG A C 1
ATOM 1313 O O . ARG A 1 168 ? 14.234 -19.690 16.024 1.00 85.12 168 ARG A O 1
ATOM 1320 N N . LEU A 1 169 ? 15.177 -18.117 14.729 1.00 88.81 169 LEU A N 1
ATOM 1321 C CA . LEU A 1 169 ? 16.172 -17.678 15.708 1.00 88.81 169 LEU A CA 1
ATOM 1322 C C . LEU A 1 169 ? 15.599 -16.761 16.798 1.00 88.81 169 LEU A C 1
ATOM 1324 O O . LEU A 1 169 ? 16.145 -16.732 17.904 1.00 88.81 169 LEU A O 1
ATOM 1328 N N . ALA A 1 170 ? 14.533 -16.018 16.495 1.00 81.19 170 ALA A N 1
ATOM 1329 C CA . ALA A 1 170 ? 13.841 -15.143 17.440 1.00 81.19 170 ALA A CA 1
ATOM 1330 C C . ALA A 1 170 ? 12.884 -15.908 18.374 1.00 81.19 170 ALA A C 1
ATOM 1332 O O . ALA A 1 170 ? 12.672 -15.482 19.505 1.00 81.19 170 ALA A O 1
ATOM 1333 N N . ALA A 1 171 ? 12.376 -17.071 17.951 1.00 73.69 171 ALA A N 1
ATOM 1334 C CA . ALA A 1 171 ? 11.334 -17.830 18.651 1.00 73.69 171 ALA A CA 1
ATOM 1335 C C . ALA A 1 171 ? 11.692 -18.351 20.063 1.00 73.69 171 ALA A C 1
ATOM 1337 O O . ALA A 1 171 ? 10.816 -18.836 20.775 1.00 73.69 171 ALA A O 1
ATOM 1338 N N . LYS A 1 172 ? 12.965 -18.320 20.485 1.00 71.88 172 LYS A N 1
ATOM 1339 C CA . LYS A 1 172 ? 13.392 -18.842 21.796 1.00 71.88 172 LYS A CA 1
ATOM 1340 C C . LYS A 1 172 ? 13.973 -17.736 22.682 1.00 71.88 172 LYS A C 1
ATOM 1342 O O . LYS A 1 172 ? 15.033 -17.200 22.344 1.00 71.88 172 LYS A O 1
ATOM 1347 N N . PRO A 1 173 ? 13.373 -17.457 23.857 1.00 67.75 173 PRO A N 1
ATOM 1348 C CA . PRO A 1 173 ? 13.983 -16.598 24.868 1.00 67.75 173 PRO A CA 1
ATOM 1349 C C . PRO A 1 173 ? 15.402 -17.073 25.216 1.00 67.75 173 PRO A C 1
ATOM 1351 O O . PRO A 1 173 ? 15.629 -18.254 25.472 1.00 67.75 173 PRO A O 1
ATOM 1354 N N . GLY A 1 174 ? 16.375 -16.156 25.182 1.00 73.31 174 GLY A N 1
ATOM 1355 C CA . GLY A 1 174 ? 17.796 -16.471 25.395 1.00 73.31 174 GLY A CA 1
ATOM 1356 C C . GLY A 1 174 ? 18.520 -17.113 24.200 1.00 73.31 174 GLY A C 1
ATOM 1357 O O . GLY A 1 174 ? 19.693 -17.460 24.323 1.00 73.31 174 GLY A O 1
ATOM 1358 N N . GLY A 1 175 ? 17.854 -17.267 23.049 1.00 83.38 175 GLY A N 1
ATOM 1359 C CA . GLY A 1 175 ? 18.478 -17.680 21.791 1.00 83.38 175 GLY A CA 1
ATOM 1360 C C . GLY A 1 175 ? 19.405 -16.607 21.189 1.00 83.38 175 GLY A C 1
ATOM 1361 O O . GLY A 1 175 ? 19.552 -15.523 21.755 1.00 83.38 175 GLY A O 1
ATOM 1362 N N . PRO A 1 176 ? 20.014 -16.861 20.015 1.00 89.31 176 PRO A N 1
ATOM 1363 C CA . PRO A 1 176 ? 20.974 -15.946 19.381 1.00 89.31 176 PRO A CA 1
ATOM 1364 C C . PRO A 1 176 ? 20.434 -14.533 19.121 1.00 89.31 176 PRO A C 1
ATOM 1366 O O . PRO A 1 176 ? 21.198 -13.569 19.138 1.00 89.31 176 PRO A O 1
ATOM 1369 N N . LEU A 1 177 ? 19.121 -14.410 18.901 1.00 91.25 177 LEU A N 1
ATOM 1370 C CA . LEU A 1 177 ? 18.432 -13.131 18.719 1.00 91.25 177 LEU A CA 1
ATOM 1371 C C . LEU A 1 177 ? 17.641 -12.691 19.954 1.00 91.25 177 LEU A C 1
ATOM 1373 O O . LEU A 1 177 ? 16.969 -11.669 19.902 1.00 91.25 177 LEU A O 1
ATOM 1377 N N . GLY A 1 178 ? 17.728 -13.419 21.071 1.00 87.44 178 GLY A N 1
ATOM 1378 C CA . GLY A 1 178 ? 17.025 -13.073 22.300 1.00 87.44 178 GLY A CA 1
ATOM 1379 C C . GLY A 1 178 ? 17.452 -11.695 22.796 1.00 87.44 178 GLY A C 1
ATOM 1380 O O . GLY A 1 178 ? 18.644 -11.427 22.956 1.00 87.44 178 GLY A O 1
ATOM 1381 N N . VAL A 1 179 ? 16.491 -10.808 23.031 1.00 87.88 179 VAL A N 1
ATOM 1382 C CA . VAL A 1 179 ? 16.723 -9.456 23.553 1.00 87.88 179 VAL A CA 1
ATOM 1383 C C . VAL A 1 179 ? 16.122 -9.379 24.950 1.00 87.88 179 VAL A C 1
ATOM 1385 O O . VAL A 1 179 ? 14.967 -9.754 25.132 1.00 87.88 179 VAL A O 1
ATOM 1388 N N . SER A 1 180 ? 16.899 -8.919 25.932 1.00 89.62 180 SER A N 1
ATOM 1389 C CA . SER A 1 180 ? 16.428 -8.725 27.311 1.00 89.62 180 SER A CA 1
ATOM 1390 C C . SER A 1 180 ? 15.906 -7.302 27.545 1.00 89.62 180 SER A C 1
ATOM 1392 O O . SER A 1 180 ? 16.252 -6.382 26.807 1.00 89.62 180 SER A O 1
ATOM 1394 N N . ASP A 1 181 ? 15.126 -7.077 28.605 1.00 88.56 181 ASP A N 1
ATOM 1395 C CA . ASP A 1 181 ? 14.720 -5.715 29.003 1.00 88.56 181 ASP A CA 1
ATOM 1396 C C . ASP A 1 181 ? 15.924 -4.832 29.354 1.00 88.56 181 ASP A C 1
ATOM 1398 O O . ASP A 1 181 ? 15.902 -3.620 29.143 1.00 88.56 181 ASP A O 1
ATOM 1402 N N . ALA A 1 182 ? 17.010 -5.439 29.843 1.00 91.88 182 ALA A N 1
ATOM 1403 C CA . ALA A 1 182 ? 18.265 -4.738 30.082 1.00 91.88 182 ALA A CA 1
ATOM 1404 C C . ALA A 1 182 ? 18.927 -4.293 28.766 1.00 91.88 182 ALA A C 1
ATOM 1406 O O . ALA A 1 182 ? 19.431 -3.173 28.699 1.00 91.88 182 ALA A O 1
ATOM 1407 N N . ASP A 1 183 ? 18.877 -5.119 27.713 1.00 92.44 183 ASP A N 1
ATOM 1408 C CA . ASP A 1 183 ? 19.362 -4.746 26.376 1.00 92.44 183 ASP A CA 1
ATOM 1409 C C . ASP A 1 183 ? 18.550 -3.566 25.824 1.00 92.44 183 ASP A C 1
ATOM 1411 O O . ASP A 1 183 ? 19.118 -2.602 25.308 1.00 92.44 183 ASP A O 1
ATOM 1415 N N . VAL A 1 184 ? 17.220 -3.622 25.974 1.00 91.19 184 VAL A N 1
ATOM 1416 C CA . VAL A 1 184 ? 16.304 -2.548 25.562 1.00 91.19 184 VAL A CA 1
ATOM 1417 C C . VAL A 1 184 ? 16.618 -1.259 26.312 1.00 91.19 184 VAL A C 1
ATOM 1419 O O . VAL A 1 184 ? 16.803 -0.211 25.692 1.00 91.19 184 VAL A O 1
ATOM 1422 N N . ARG A 1 185 ? 16.761 -1.329 27.640 1.00 92.88 185 ARG A N 1
ATOM 1423 C CA . ARG A 1 185 ? 17.131 -0.173 28.460 1.00 92.88 185 ARG A CA 1
ATOM 1424 C C . ARG A 1 185 ? 18.479 0.409 28.041 1.00 92.88 185 ARG A C 1
ATOM 1426 O O . ARG A 1 185 ? 18.602 1.624 27.920 1.00 92.88 185 ARG A O 1
ATOM 1433 N N . HIS A 1 186 ? 19.474 -0.438 27.795 1.00 93.50 186 HIS A N 1
ATOM 1434 C CA . HIS A 1 186 ? 20.793 0.003 27.356 1.00 93.50 186 HIS A CA 1
ATOM 1435 C C . HIS A 1 186 ? 20.735 0.723 26.002 1.00 93.50 186 HIS A C 1
ATOM 1437 O O . HIS A 1 186 ? 21.329 1.787 25.845 1.00 93.50 186 HIS A O 1
ATOM 1443 N N . ALA A 1 187 ? 19.984 0.184 25.038 1.00 90.31 187 ALA A N 1
ATOM 1444 C CA . ALA A 1 187 ? 19.802 0.809 23.732 1.00 90.31 187 ALA A CA 1
ATOM 1445 C C . ALA A 1 187 ? 19.013 2.127 23.810 1.00 90.31 187 ALA A C 1
ATOM 1447 O O . ALA A 1 187 ? 19.372 3.083 23.122 1.00 90.31 187 ALA A O 1
ATOM 1448 N N . TYR A 1 188 ? 18.003 2.206 24.682 1.00 89.81 188 TYR A N 1
ATOM 1449 C CA . TYR A 1 188 ? 17.316 3.458 25.000 1.00 89.81 188 TYR A CA 1
ATOM 1450 C C . TYR A 1 188 ? 18.296 4.503 25.550 1.00 89.81 188 TYR A C 1
ATOM 1452 O O . TYR A 1 188 ? 18.344 5.633 25.071 1.00 89.81 188 TYR A O 1
ATOM 1460 N N . ASP A 1 189 ? 19.107 4.128 26.542 1.00 91.19 189 ASP A N 1
ATOM 1461 C CA . ASP A 1 189 ? 20.055 5.038 27.184 1.00 91.19 189 ASP A CA 1
ATOM 1462 C C . ASP A 1 189 ? 21.169 5.503 26.228 1.00 91.19 189 ASP A C 1
ATOM 1464 O O . ASP A 1 189 ? 21.640 6.635 26.353 1.00 91.19 189 ASP A O 1
ATOM 1468 N N . ALA A 1 190 ? 21.554 4.670 25.255 1.00 91.00 190 ALA A N 1
ATOM 1469 C CA . ALA A 1 190 ? 22.557 4.995 24.242 1.00 91.00 190 ALA A CA 1
ATOM 1470 C C . ALA A 1 190 ? 22.087 6.057 23.230 1.00 91.00 190 ALA A C 1
ATOM 1472 O O . ALA A 1 190 ? 22.909 6.842 22.759 1.00 91.00 190 ALA A O 1
ATOM 1473 N N . ASP A 1 191 ? 20.786 6.113 22.920 1.00 83.69 191 ASP A N 1
ATOM 1474 C CA . ASP A 1 191 ? 20.209 7.116 22.016 1.00 83.69 191 ASP A CA 1
ATOM 1475 C C . ASP A 1 191 ? 18.841 7.612 22.495 1.00 83.69 191 ASP A C 1
ATOM 1477 O O . ASP A 1 191 ? 17.801 7.455 21.852 1.00 83.69 191 ASP A O 1
ATOM 1481 N N . ARG A 1 192 ? 18.837 8.269 23.658 1.00 83.75 192 ARG A N 1
ATOM 1482 C CA . ARG A 1 192 ? 17.598 8.788 24.250 1.00 83.75 192 ARG A CA 1
ATOM 1483 C C . ARG A 1 192 ? 16.840 9.728 23.318 1.00 83.75 192 ARG A C 1
ATOM 1485 O O . ARG A 1 192 ? 15.635 9.865 23.471 1.00 83.75 192 ARG A O 1
ATOM 1492 N N . ARG A 1 193 ? 17.507 10.413 22.381 1.00 75.31 193 ARG A N 1
ATOM 1493 C CA . ARG A 1 193 ? 16.839 11.364 21.476 1.00 75.31 193 ARG A CA 1
ATOM 1494 C C . ARG A 1 193 ? 16.011 10.645 20.415 1.00 75.31 193 ARG A C 1
ATOM 1496 O O . ARG A 1 193 ? 14.911 11.112 20.142 1.00 75.31 193 ARG A O 1
ATOM 1503 N N . ALA A 1 194 ? 16.505 9.531 19.874 1.00 71.88 194 ALA A N 1
ATOM 1504 C CA . ALA A 1 194 ? 15.752 8.711 18.927 1.00 71.88 194 ALA A CA 1
ATOM 1505 C C . ALA A 1 194 ? 14.512 8.061 19.564 1.00 71.88 194 ALA A C 1
ATOM 1507 O O . ALA A 1 194 ? 13.497 7.886 18.897 1.00 71.88 194 ALA A O 1
ATOM 1508 N N . TRP A 1 195 ? 14.572 7.766 20.867 1.00 81.00 195 TRP A N 1
ATOM 1509 C CA . TRP A 1 195 ? 13.547 6.996 21.581 1.00 81.00 195 TRP A CA 1
ATOM 1510 C C . TRP A 1 195 ? 12.740 7.807 22.592 1.00 81.00 195 TRP A C 1
ATOM 1512 O O . TRP A 1 195 ? 12.282 7.262 23.588 1.00 81.00 195 TRP A O 1
ATOM 1522 N N . SER A 1 196 ? 12.595 9.120 22.413 1.00 82.62 196 SER A N 1
ATOM 1523 C CA . SER A 1 196 ? 11.836 9.936 23.375 1.00 82.62 196 SER A CA 1
ATOM 1524 C C . SER A 1 196 ? 10.845 10.905 22.767 1.00 82.62 196 SER A C 1
ATOM 1526 O O . SER A 1 196 ? 10.128 11.547 23.535 1.00 82.62 196 SER A O 1
ATOM 1528 N N . ALA A 1 197 ? 10.766 11.021 21.437 1.00 73.50 197 ALA A N 1
ATOM 1529 C CA . ALA A 1 197 ? 9.961 12.051 20.780 1.00 73.50 197 ALA A CA 1
ATOM 1530 C C . ALA A 1 197 ? 8.516 12.060 21.306 1.00 73.50 197 ALA A C 1
ATOM 1532 O O . ALA A 1 197 ? 8.067 13.084 21.820 1.00 73.50 197 ALA A O 1
ATOM 1533 N N . ASN A 1 198 ? 7.870 10.895 21.361 1.00 67.44 198 ASN A N 1
ATOM 1534 C CA . ASN A 1 198 ? 6.469 10.750 21.768 1.00 67.44 198 ASN A CA 1
ATOM 1535 C C . ASN A 1 198 ? 6.247 10.904 23.283 1.00 67.44 198 ASN A C 1
ATOM 1537 O O . ASN A 1 198 ? 5.123 11.016 23.751 1.00 67.44 198 ASN A O 1
ATOM 1541 N N . ALA A 1 199 ? 7.313 11.014 24.074 1.00 80.75 199 ALA A N 1
ATOM 1542 C CA . ALA A 1 199 ? 7.263 11.284 25.512 1.00 80.75 199 ALA A CA 1
ATOM 1543 C C . ALA A 1 199 ? 7.992 12.585 25.889 1.00 80.75 199 ALA A C 1
ATOM 1545 O O . ALA A 1 199 ? 8.355 12.807 27.048 1.00 80.75 199 ALA A O 1
ATOM 1546 N N . THR A 1 200 ? 8.216 13.463 24.909 1.00 84.31 200 THR A N 1
ATOM 1547 C CA . THR A 1 200 ? 8.907 14.735 25.105 1.00 84.31 200 THR A CA 1
ATOM 1548 C C . THR A 1 200 ? 7.929 15.901 25.104 1.00 84.31 200 THR A C 1
ATOM 1550 O O . THR A 1 200 ? 7.089 16.032 24.226 1.00 84.31 200 THR A O 1
ATOM 1553 N N . THR A 1 201 ? 8.062 16.801 26.072 1.00 89.25 201 THR A N 1
ATOM 1554 C CA . THR A 1 201 ? 7.402 18.108 26.074 1.00 89.25 201 THR A CA 1
ATOM 1555 C C . THR A 1 201 ? 8.393 19.184 25.643 1.00 89.25 201 THR A C 1
ATOM 1557 O O . THR A 1 201 ? 9.448 19.363 26.260 1.00 89.25 201 THR A O 1
ATOM 1560 N N . TYR A 1 202 ? 8.037 19.925 24.599 1.00 91.12 202 TYR A N 1
ATOM 1561 C CA . TYR A 1 202 ? 8.808 21.026 24.038 1.00 91.12 202 TYR A CA 1
ATOM 1562 C C . TYR A 1 202 ? 8.125 22.343 24.386 1.00 91.12 202 TYR A C 1
ATOM 1564 O O . TYR A 1 202 ? 6.959 22.546 24.068 1.00 91.12 202 TYR A O 1
ATOM 1572 N N . ARG A 1 203 ? 8.848 23.273 25.005 1.00 94.19 203 ARG A N 1
ATOM 1573 C CA . ARG A 1 203 ? 8.396 24.665 25.131 1.00 94.19 203 ARG A CA 1
ATOM 1574 C C . ARG A 1 203 ? 9.155 25.499 24.128 1.00 94.19 203 ARG A C 1
ATOM 1576 O O . ARG A 1 203 ? 10.379 25.389 24.069 1.00 94.19 203 ARG A O 1
ATOM 1583 N N . TYR A 1 204 ? 8.467 26.336 23.370 1.00 94.88 204 TYR A N 1
ATOM 1584 C CA . TYR A 1 204 ? 9.075 27.097 22.286 1.00 94.88 204 TYR A CA 1
ATOM 1585 C C . TYR A 1 204 ? 8.523 28.516 22.196 1.00 94.88 204 TYR A C 1
ATOM 1587 O O . TYR A 1 204 ? 7.495 28.857 22.779 1.00 94.88 204 TYR A O 1
ATOM 1595 N N . THR A 1 205 ? 9.244 29.350 21.456 1.00 95.56 205 THR A N 1
ATOM 1596 C CA . THR A 1 205 ? 8.767 30.643 20.963 1.00 95.56 205 THR A CA 1
ATOM 1597 C C . THR A 1 205 ? 8.636 30.546 19.454 1.00 95.56 205 THR A C 1
ATOM 1599 O O . THR A 1 205 ? 9.503 29.964 18.812 1.00 95.56 205 THR A O 1
ATOM 1602 N N . ARG A 1 206 ? 7.570 31.093 18.888 1.00 94.94 206 ARG A N 1
ATOM 1603 C CA . ARG A 1 206 ? 7.296 31.131 17.456 1.00 94.94 206 ARG A CA 1
ATOM 1604 C C . ARG A 1 206 ? 7.286 32.579 16.999 1.00 94.94 206 ARG A C 1
ATOM 1606 O O . ARG A 1 206 ? 6.590 33.393 17.596 1.00 94.94 206 ARG A O 1
ATOM 1613 N N . LEU A 1 207 ? 8.039 32.885 15.950 1.00 93.62 207 LEU A N 1
ATOM 1614 C CA . LEU A 1 207 ? 8.020 34.175 15.271 1.00 93.62 207 LEU A CA 1
ATOM 1615 C C . LEU A 1 207 ? 7.454 33.980 13.869 1.00 93.62 207 LEU A C 1
ATOM 1617 O O . LEU A 1 207 ? 8.076 33.300 13.057 1.00 93.62 207 LEU A O 1
ATOM 1621 N N . VAL A 1 208 ? 6.311 34.589 13.582 1.00 90.44 208 VAL A N 1
ATOM 1622 C CA . VAL A 1 208 ? 5.734 34.640 12.236 1.00 90.44 208 VAL A CA 1
ATOM 1623 C C . VAL A 1 208 ? 6.063 35.998 11.634 1.00 90.44 208 VAL A C 1
ATOM 1625 O O . VAL A 1 208 ? 5.803 37.025 12.251 1.00 90.44 208 VAL A O 1
ATOM 1628 N N . VAL A 1 209 ? 6.652 36.019 10.442 1.00 89.19 209 VAL A N 1
ATOM 1629 C CA . VAL A 1 209 ? 7.003 37.248 9.725 1.00 89.19 209 VAL A CA 1
ATOM 1630 C C . VAL A 1 209 ? 6.316 37.243 8.368 1.00 89.19 209 VAL A C 1
ATOM 1632 O O . VAL A 1 209 ? 6.583 36.370 7.541 1.00 89.19 209 VAL A O 1
ATOM 1635 N N . ALA A 1 210 ? 5.458 38.230 8.117 1.00 83.81 210 ALA A N 1
ATOM 1636 C CA . ALA A 1 210 ? 4.821 38.397 6.816 1.00 83.81 210 ALA A CA 1
ATOM 1637 C C . ALA A 1 210 ? 5.865 38.704 5.728 1.00 83.81 210 ALA A C 1
ATOM 1639 O O . ALA A 1 210 ? 6.724 39.574 5.894 1.00 83.81 210 ALA A O 1
ATOM 1640 N N . VAL A 1 211 ? 5.768 38.015 4.591 1.00 79.25 211 VAL A N 1
ATOM 1641 C CA . VAL A 1 211 ? 6.570 38.295 3.395 1.00 79.25 211 VAL A CA 1
ATOM 1642 C C . VAL A 1 211 ? 5.688 39.059 2.406 1.00 79.25 211 VAL A C 1
ATOM 1644 O O . VAL A 1 211 ? 4.687 38.511 1.945 1.00 79.25 211 VAL A O 1
ATOM 1647 N N . PRO A 1 212 ? 6.016 40.321 2.063 1.00 73.12 212 PRO A N 1
ATOM 1648 C CA . PRO A 1 212 ? 5.223 41.091 1.112 1.00 73.12 212 PRO A CA 1
ATOM 1649 C C . PRO A 1 212 ? 5.117 40.389 -0.246 1.00 73.12 212 PRO A C 1
ATOM 1651 O O . PRO A 1 212 ? 6.112 39.900 -0.787 1.00 73.12 212 PRO A O 1
ATOM 1654 N N . LYS A 1 213 ? 3.916 40.399 -0.831 1.00 66.56 213 LYS A N 1
ATOM 1655 C CA . LYS A 1 213 ? 3.658 39.847 -2.166 1.00 66.56 213 LYS A CA 1
ATOM 1656 C C . LYS A 1 213 ? 4.548 40.562 -3.197 1.00 66.56 213 LYS A C 1
ATOM 1658 O O . LYS A 1 213 ? 4.441 41.775 -3.363 1.00 66.56 213 LYS A O 1
ATOM 1663 N N . GLY A 1 214 ? 5.442 39.819 -3.856 1.00 65.25 214 GLY A N 1
ATOM 1664 C CA . GLY A 1 214 ? 6.429 40.357 -4.807 1.00 65.25 214 GLY A CA 1
ATOM 1665 C C . GLY A 1 214 ? 7.816 40.681 -4.225 1.00 65.25 214 GLY A C 1
ATOM 1666 O O . GLY A 1 214 ? 8.628 41.295 -4.916 1.00 65.25 214 GLY A O 1
ATOM 1667 N N . ALA A 1 215 ? 8.116 40.288 -2.981 1.00 72.25 215 ALA A N 1
ATOM 1668 C CA . ALA A 1 215 ? 9.460 40.417 -2.414 1.00 72.25 215 ALA A CA 1
ATOM 1669 C C . ALA A 1 215 ? 10.510 39.649 -3.243 1.00 72.25 215 ALA A C 1
ATOM 1671 O O . ALA A 1 215 ? 10.276 38.522 -3.679 1.00 72.25 215 ALA A O 1
ATOM 1672 N N . SER A 1 216 ? 11.696 40.241 -3.438 1.00 74.75 216 SER A N 1
ATOM 1673 C CA . SER A 1 216 ? 12.781 39.575 -4.165 1.00 74.75 216 SER A CA 1
ATOM 1674 C C . SER A 1 216 ? 13.346 38.385 -3.376 1.00 74.75 216 SER A C 1
ATOM 1676 O O . SER A 1 216 ? 13.329 38.362 -2.138 1.00 74.75 216 SER A O 1
ATOM 1678 N N . ALA A 1 217 ? 13.906 37.404 -4.091 1.00 72.56 217 ALA A N 1
ATOM 1679 C CA . ALA A 1 217 ? 14.599 36.269 -3.477 1.00 72.56 217 ALA A CA 1
ATOM 1680 C C . ALA A 1 217 ? 15.729 36.733 -2.538 1.00 72.56 217 ALA A C 1
ATOM 1682 O O . ALA A 1 217 ? 15.926 36.169 -1.463 1.00 72.56 217 ALA A O 1
ATOM 1683 N N . GLU A 1 218 ? 16.422 37.817 -2.897 1.00 75.81 218 GLU A N 1
ATOM 1684 C CA . GLU A 1 218 ? 17.498 38.399 -2.096 1.00 75.81 218 GLU A CA 1
ATOM 1685 C C . GLU A 1 218 ? 16.989 39.064 -0.808 1.00 75.81 218 GLU A C 1
ATOM 1687 O O . GLU A 1 218 ? 17.572 38.859 0.259 1.00 75.81 218 GLU A O 1
ATOM 1692 N N . ALA A 1 219 ? 15.867 39.792 -0.868 1.00 75.00 219 ALA A N 1
ATOM 1693 C CA . ALA A 1 219 ? 15.232 40.383 0.311 1.00 75.00 219 ALA A CA 1
ATOM 1694 C C . ALA A 1 219 ? 14.748 39.300 1.287 1.00 75.00 219 ALA A C 1
ATOM 1696 O O . ALA A 1 219 ? 14.982 39.391 2.493 1.00 75.00 219 ALA A O 1
ATOM 1697 N N . THR A 1 220 ? 14.155 38.232 0.754 1.00 78.88 220 THR A N 1
ATOM 1698 C CA . THR A 1 220 ? 13.720 37.072 1.540 1.00 78.88 220 THR A CA 1
ATOM 1699 C C . THR A 1 220 ? 14.918 36.351 2.159 1.00 78.88 220 THR A C 1
ATOM 1701 O O . THR A 1 220 ? 14.911 36.052 3.350 1.00 78.88 220 THR A O 1
ATOM 1704 N N . ALA A 1 221 ? 15.995 36.127 1.402 1.00 78.38 221 ALA A N 1
ATOM 1705 C CA . ALA A 1 221 ? 17.218 35.515 1.921 1.00 78.38 221 ALA A CA 1
ATOM 1706 C C . ALA A 1 221 ? 17.887 36.375 3.006 1.00 78.38 221 ALA A C 1
ATOM 1708 O O . ALA A 1 221 ? 18.393 35.840 3.995 1.00 78.38 221 ALA A O 1
ATOM 1709 N N . ARG A 1 222 ? 17.865 37.707 2.859 1.00 81.88 222 ARG A N 1
ATOM 1710 C CA . ARG A 1 222 ? 18.346 38.643 3.884 1.00 81.88 222 ARG A CA 1
ATOM 1711 C C . ARG A 1 222 ? 17.521 38.529 5.163 1.00 81.88 222 ARG A C 1
ATOM 1713 O O . ARG A 1 222 ? 18.119 38.407 6.224 1.00 81.88 222 ARG A O 1
ATOM 1720 N N . LEU A 1 223 ? 16.192 38.496 5.058 1.00 84.56 223 LEU A N 1
ATOM 1721 C CA . LEU A 1 223 ? 15.294 38.309 6.201 1.00 84.56 223 LEU A CA 1
ATOM 1722 C C . LEU A 1 223 ? 15.554 36.976 6.918 1.00 84.56 223 LEU A C 1
ATOM 1724 O O . LEU A 1 223 ? 15.704 36.948 8.137 1.00 84.56 223 LEU A O 1
ATOM 1728 N N . LYS A 1 224 ? 15.688 35.879 6.159 1.00 86.19 224 LYS A N 1
ATOM 1729 C CA . LYS A 1 224 ? 16.024 34.554 6.704 1.00 86.19 224 LYS A CA 1
ATOM 1730 C C . LYS A 1 224 ? 17.330 34.591 7.501 1.00 86.19 224 LYS A C 1
ATOM 1732 O O . LYS A 1 224 ? 17.367 34.082 8.618 1.00 86.19 224 LYS A O 1
ATOM 1737 N N . ARG A 1 225 ? 18.383 35.221 6.965 1.00 84.38 225 ARG A N 1
ATOM 1738 C CA . ARG A 1 225 ? 19.665 35.401 7.670 1.00 84.38 225 ARG A CA 1
ATOM 1739 C C . ARG A 1 225 ? 19.530 36.296 8.901 1.00 84.38 225 ARG A C 1
ATOM 1741 O O . ARG A 1 225 ? 20.060 35.956 9.949 1.00 84.38 225 ARG A O 1
ATOM 1748 N N . GLU A 1 226 ? 18.820 37.413 8.796 1.00 86.62 226 GLU A N 1
ATOM 1749 C CA . GLU A 1 226 ? 18.636 38.370 9.894 1.00 86.62 226 GLU A CA 1
ATOM 1750 C C . GLU A 1 226 ? 17.957 37.734 11.117 1.00 86.62 226 GLU A C 1
ATOM 1752 O O . GLU A 1 226 ? 18.372 37.982 12.246 1.00 86.62 226 GLU A O 1
ATOM 1757 N N . VAL A 1 227 ? 16.965 36.864 10.903 1.00 88.25 227 VAL A N 1
ATOM 1758 C CA . VAL A 1 227 ? 16.303 36.135 11.995 1.00 88.25 227 VAL A CA 1
ATOM 1759 C C . VAL A 1 227 ? 17.143 34.960 12.499 1.00 88.25 227 VAL A C 1
ATOM 1761 O O . VAL A 1 227 ? 17.282 34.787 13.699 1.00 88.25 227 VAL A O 1
ATOM 1764 N N . THR A 1 228 ? 17.738 34.154 11.616 1.00 84.31 228 THR A N 1
ATOM 1765 C CA . THR A 1 228 ? 18.504 32.961 12.045 1.00 84.31 228 THR A CA 1
ATOM 1766 C C . THR A 1 228 ? 19.834 33.287 12.728 1.00 84.31 228 THR A C 1
ATOM 1768 O O . THR A 1 228 ? 20.369 32.447 13.448 1.00 84.31 228 THR A O 1
ATOM 1771 N N . THR A 1 229 ? 20.374 34.490 12.514 1.00 85.38 229 THR A N 1
ATOM 1772 C CA . THR A 1 229 ? 21.593 34.980 13.181 1.00 85.38 229 THR A CA 1
ATOM 1773 C C . THR A 1 229 ? 21.318 35.765 14.465 1.00 85.38 229 THR A C 1
ATOM 1775 O O . THR A 1 229 ? 22.274 36.149 15.143 1.00 85.38 229 THR A O 1
ATOM 1778 N N . SER A 1 230 ? 20.052 36.020 14.817 1.00 84.75 230 SER A N 1
ATOM 1779 C CA . SER A 1 230 ? 19.727 36.673 16.084 1.00 84.75 230 SER A CA 1
ATOM 1780 C C . SER A 1 230 ? 19.976 35.737 17.271 1.00 84.75 230 SER A C 1
ATOM 1782 O O . SER A 1 230 ? 20.000 34.514 17.129 1.00 84.75 230 SER A O 1
ATOM 1784 N N . GLY A 1 231 ? 20.225 36.319 18.449 1.00 84.38 231 GLY A N 1
ATOM 1785 C CA . GLY A 1 231 ? 20.414 35.543 19.677 1.00 84.38 231 GLY A CA 1
ATOM 1786 C C . GLY A 1 231 ? 19.116 34.863 20.106 1.00 84.38 231 GLY A C 1
ATOM 1787 O O . GLY A 1 231 ? 19.107 33.664 20.373 1.00 84.38 231 GLY A O 1
ATOM 1788 N N . HIS A 1 232 ? 18.019 35.625 20.110 1.00 91.31 232 HIS A N 1
ATOM 1789 C CA . HIS A 1 232 ? 16.671 35.145 20.403 1.00 91.31 232 HIS A CA 1
ATOM 1790 C C . HIS A 1 232 ? 15.649 35.718 19.416 1.00 91.31 232 HIS A C 1
ATOM 1792 O O . HIS A 1 232 ? 15.791 36.842 18.931 1.00 91.31 232 HIS A O 1
ATOM 1798 N N . LEU A 1 233 ? 14.540 35.004 19.188 1.00 92.38 233 LEU A N 1
ATOM 1799 C CA . LEU A 1 233 ? 13.469 35.490 18.303 1.00 92.38 233 LEU A CA 1
ATOM 1800 C C . LEU A 1 233 ? 12.843 36.802 18.793 1.00 92.38 233 LEU A C 1
ATOM 1802 O O . LEU A 1 233 ? 12.402 37.621 17.985 1.00 92.38 233 LEU A O 1
ATOM 1806 N N . ALA A 1 234 ? 12.858 37.032 20.107 1.00 89.75 234 ALA A N 1
ATOM 1807 C CA . ALA A 1 234 ? 12.412 38.285 20.711 1.00 89.75 234 ALA A CA 1
ATOM 1808 C C . ALA A 1 234 ? 13.221 39.504 20.224 1.00 89.75 234 ALA A C 1
ATOM 1810 O O . ALA A 1 234 ? 12.651 40.581 20.047 1.00 89.75 234 ALA A O 1
ATOM 1811 N N . ASP A 1 235 ? 14.513 39.327 19.925 1.00 89.06 235 ASP A N 1
ATOM 1812 C CA . ASP A 1 235 ? 15.390 40.403 19.444 1.00 89.06 235 ASP A CA 1
ATOM 1813 C C . ASP A 1 235 ? 15.052 40.833 18.010 1.00 89.06 235 ASP A C 1
ATOM 1815 O O . ASP A 1 235 ? 15.344 41.963 17.604 1.00 89.06 235 ASP A O 1
ATOM 1819 N N . SER A 1 236 ? 14.468 39.915 17.234 1.00 87.19 236 SER A N 1
ATOM 1820 C CA . SER A 1 236 ? 14.022 40.135 15.857 1.00 87.19 236 SER A CA 1
ATOM 1821 C C . SER A 1 236 ? 12.588 40.665 15.802 1.00 87.19 236 SER A C 1
ATOM 1823 O O . SER A 1 236 ? 12.299 41.532 14.979 1.00 87.19 236 SER A O 1
ATOM 1825 N N . ALA A 1 237 ? 11.703 40.205 16.695 1.00 86.56 237 ALA A N 1
ATOM 1826 C CA . ALA A 1 237 ? 10.290 40.596 16.724 1.00 86.56 237 ALA A CA 1
ATOM 1827 C C . ALA A 1 237 ? 10.093 42.119 16.801 1.00 86.56 237 ALA A C 1
ATOM 1829 O O . ALA A 1 237 ? 9.305 42.680 16.047 1.00 86.56 237 ALA A O 1
ATOM 1830 N N . GLY A 1 238 ? 10.869 42.806 17.648 1.00 78.06 238 GLY A N 1
ATOM 1831 C CA . GLY A 1 238 ? 10.788 44.265 17.797 1.00 78.06 238 GLY A CA 1
ATOM 1832 C C . GLY A 1 238 ? 11.338 45.072 16.611 1.00 78.06 238 GLY A C 1
ATOM 1833 O O . GLY A 1 238 ? 11.122 46.279 16.545 1.00 78.06 238 GLY A O 1
ATOM 1834 N N . LYS A 1 239 ? 12.057 44.431 15.682 1.00 82.44 239 LYS A N 1
ATOM 1835 C CA . LYS A 1 239 ? 12.704 45.080 14.525 1.00 82.44 239 LYS A CA 1
ATOM 1836 C C . LYS A 1 239 ? 11.955 44.834 13.216 1.00 82.44 239 LYS A C 1
ATOM 1838 O O . LYS A 1 239 ? 12.105 45.607 12.270 1.00 82.44 239 LYS A O 1
ATOM 1843 N N . LEU A 1 240 ? 11.161 43.767 13.153 1.00 84.56 240 LEU A N 1
ATOM 1844 C CA . LEU A 1 240 ? 10.477 43.320 11.946 1.00 84.56 240 LEU A CA 1
ATOM 1845 C C . LEU A 1 240 ? 9.018 43.775 11.952 1.00 84.56 240 LEU A C 1
ATOM 1847 O O . LEU A 1 240 ? 8.224 43.422 12.821 1.00 84.56 240 LEU A O 1
ATOM 1851 N N . ARG A 1 241 ? 8.653 44.581 10.952 1.00 77.81 241 ARG A N 1
ATOM 1852 C CA . ARG A 1 241 ? 7.309 45.153 10.842 1.00 77.81 241 ARG A CA 1
ATOM 1853 C C . ARG A 1 241 ? 6.273 44.053 10.590 1.00 77.81 241 ARG A C 1
ATOM 1855 O O . ARG A 1 241 ? 6.365 43.350 9.590 1.00 77.81 241 ARG A O 1
ATOM 1862 N N . GLY A 1 242 ? 5.267 43.967 11.463 1.00 75.69 242 GLY A N 1
ATOM 1863 C CA . GLY A 1 242 ? 4.184 42.983 11.355 1.00 75.69 242 GLY A CA 1
ATOM 1864 C C . GLY A 1 242 ? 4.578 41.567 11.781 1.00 75.69 242 GLY A C 1
ATOM 1865 O O . GLY A 1 242 ? 3.874 40.629 11.427 1.00 75.69 242 GLY A O 1
ATOM 1866 N N . ALA A 1 243 ? 5.697 41.405 12.494 1.00 86.50 243 ALA A N 1
ATOM 1867 C CA . ALA A 1 243 ? 6.082 40.115 13.041 1.00 86.50 243 ALA A CA 1
ATOM 1868 C C . ALA A 1 243 ? 5.294 39.792 14.322 1.00 86.50 243 ALA A C 1
ATOM 1870 O O . ALA A 1 243 ? 5.161 40.639 15.206 1.00 86.50 243 ALA A O 1
ATOM 1871 N N . GLU A 1 244 ? 4.803 38.561 14.432 1.00 92.19 244 GLU A N 1
ATOM 1872 C CA . GLU A 1 244 ? 4.043 38.070 15.580 1.00 92.19 244 GLU A CA 1
ATOM 1873 C C . GLU A 1 244 ? 4.886 37.067 16.372 1.00 92.19 244 GLU A C 1
ATOM 1875 O O . GLU A 1 244 ? 5.298 36.033 15.841 1.00 92.19 244 GLU A O 1
ATOM 1880 N N . LEU A 1 245 ? 5.151 37.374 17.644 1.00 93.25 245 LEU A N 1
ATOM 1881 C CA . LEU A 1 245 ? 5.890 36.504 18.555 1.00 93.25 245 LEU A CA 1
ATOM 1882 C C . LEU A 1 245 ? 4.926 35.854 19.551 1.00 93.25 245 LEU A C 1
ATOM 1884 O O . LEU A 1 245 ? 4.283 36.543 20.338 1.00 93.25 245 LEU A O 1
ATOM 1888 N N . THR A 1 246 ? 4.870 34.528 19.554 1.00 93.50 246 THR A N 1
ATOM 1889 C CA . THR A 1 246 ? 4.020 33.722 20.445 1.00 93.50 246 THR A CA 1
ATOM 1890 C C . THR A 1 246 ? 4.856 32.683 21.184 1.00 93.50 246 THR A C 1
ATOM 1892 O O . THR A 1 246 ? 5.937 32.310 20.730 1.00 93.50 246 THR A O 1
ATOM 1895 N N . THR A 1 247 ? 4.393 32.206 22.336 1.00 92.38 247 THR A N 1
ATOM 1896 C CA . THR A 1 247 ? 4.982 31.050 23.030 1.00 92.38 247 THR A CA 1
ATOM 1897 C C . THR A 1 247 ? 4.018 29.877 22.989 1.00 92.38 247 THR A C 1
ATOM 1899 O O . THR A 1 247 ? 2.805 30.061 22.960 1.00 92.38 247 THR A O 1
ATOM 1902 N N . GLY A 1 248 ? 4.562 28.664 22.974 1.00 88.94 248 GLY A N 1
ATOM 1903 C CA . GLY A 1 248 ? 3.770 27.442 22.918 1.00 88.94 248 GLY A CA 1
ATOM 1904 C C . GLY A 1 248 ? 4.410 26.305 23.698 1.00 88.94 248 GLY A C 1
ATOM 1905 O O . GLY A 1 248 ? 5.611 26.320 23.996 1.00 88.94 248 GLY A O 1
ATOM 1906 N N . THR A 1 249 ? 3.584 25.319 24.031 1.00 89.06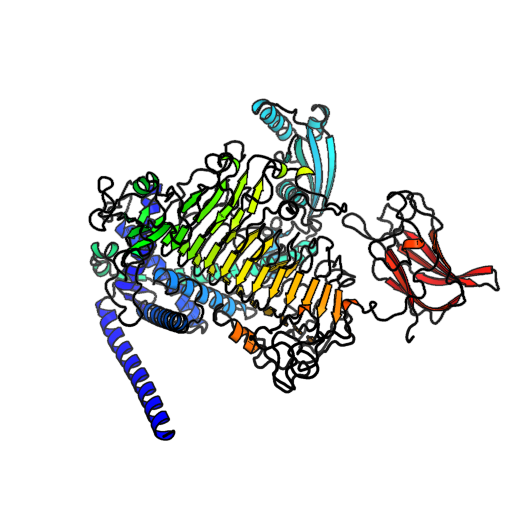 249 THR A N 1
ATOM 1907 C CA . THR A 1 249 ? 4.019 24.020 24.546 1.00 89.06 249 THR A CA 1
ATOM 1908 C C . THR A 1 249 ? 3.483 22.950 23.610 1.00 89.06 249 THR A C 1
ATOM 1910 O O . THR A 1 249 ? 2.296 22.939 23.319 1.00 89.06 249 THR A O 1
ATOM 1913 N N . PHE A 1 250 ? 4.363 22.074 23.142 1.00 82.00 250 PHE A N 1
ATOM 1914 C CA . PHE A 1 250 ? 4.030 20.935 22.302 1.00 82.00 250 PHE A CA 1
ATOM 1915 C C . PHE A 1 250 ? 4.359 19.650 23.063 1.00 82.00 250 PHE A C 1
ATOM 1917 O O . PHE A 1 250 ? 5.482 19.496 23.557 1.00 82.00 250 PHE A O 1
ATOM 1924 N N . HIS A 1 251 ? 3.397 18.740 23.188 1.00 80.38 251 HIS A N 1
ATOM 1925 C CA . HIS A 1 251 ? 3.617 17.424 23.781 1.00 80.38 251 HIS A CA 1
ATOM 1926 C C . HIS A 1 251 ? 3.766 16.401 22.652 1.00 80.38 251 HIS A C 1
ATOM 1928 O O . HIS A 1 251 ? 2.885 16.261 21.820 1.00 80.38 251 HIS A O 1
ATOM 1934 N N . GLY A 1 252 ? 4.868 15.658 22.614 1.00 64.19 252 GLY A N 1
ATOM 1935 C CA . GLY A 1 252 ? 5.132 14.722 21.519 1.00 64.19 252 GLY A CA 1
ATOM 1936 C C . GLY A 1 252 ? 4.116 13.583 21.412 1.00 64.19 252 GLY A C 1
ATOM 1937 O O . GLY A 1 252 ? 3.865 13.104 20.319 1.00 64.19 252 GLY A O 1
ATOM 1938 N N . ARG A 1 253 ? 3.466 13.204 22.521 1.00 60.19 253 ARG A N 1
ATOM 1939 C CA . ARG A 1 253 ? 2.337 12.251 22.541 1.00 60.19 253 ARG A CA 1
ATOM 1940 C C . ARG A 1 253 ? 1.054 12.780 21.900 1.00 60.19 253 ARG A C 1
ATOM 1942 O O . ARG A 1 253 ? 0.156 11.996 21.641 1.00 60.19 253 ARG A O 1
ATOM 1949 N N . SER A 1 254 ? 0.933 14.097 21.739 1.00 47.34 254 SER A N 1
ATOM 1950 C CA . SER A 1 254 ? -0.209 14.744 21.090 1.00 47.34 254 SER A CA 1
ATOM 1951 C C . SER A 1 254 ? 0.125 15.166 19.663 1.00 47.34 254 SER A C 1
ATOM 1953 O O . SER A 1 254 ? -0.546 16.040 19.127 1.00 47.34 254 SER A O 1
ATOM 1955 N N . ALA A 1 255 ? 1.166 14.586 19.055 1.00 48.84 255 ALA A N 1
ATOM 1956 C CA . ALA A 1 255 ? 1.316 14.622 17.611 1.00 48.84 255 ALA A CA 1
ATOM 1957 C C . ALA A 1 255 ? 0.137 13.840 17.013 1.00 48.84 255 ALA A C 1
ATOM 1959 O O . ALA A 1 255 ? 0.194 12.621 16.886 1.00 48.84 255 ALA A O 1
ATOM 1960 N N . GLY A 1 256 ? -0.969 14.538 16.753 1.00 46.75 256 GLY A N 1
ATOM 1961 C CA . GLY A 1 256 ? -2.053 14.012 15.937 1.00 46.75 256 GLY A CA 1
ATOM 1962 C C . GLY A 1 256 ? -1.603 13.841 14.479 1.00 46.75 256 GLY A C 1
ATOM 1963 O O . GLY A 1 256 ? -0.449 14.125 14.141 1.00 46.75 256 GLY A O 1
ATOM 1964 N N . PRO A 1 257 ? -2.508 13.423 13.583 1.00 44.66 257 PRO A N 1
ATOM 1965 C CA . PRO A 1 257 ? -2.202 13.250 12.161 1.00 44.66 257 PRO A CA 1
ATOM 1966 C C . PRO A 1 257 ? -1.896 14.552 11.420 1.00 44.66 257 PRO A C 1
ATOM 1968 O O . PRO A 1 257 ? -1.419 14.495 10.289 1.00 44.66 257 PRO A O 1
ATOM 1971 N N . SER A 1 258 ? -2.158 15.720 12.019 1.00 47.69 258 SER A N 1
ATOM 1972 C CA . SER A 1 258 ? -2.050 16.979 11.291 1.00 47.69 258 SER A CA 1
ATOM 1973 C C . SER A 1 258 ? -0.616 17.192 10.792 1.00 47.69 258 SER A C 1
ATOM 1975 O O . SER A 1 258 ? 0.363 17.118 11.545 1.00 47.69 258 SER A O 1
ATOM 1977 N N . ALA A 1 259 ? -0.479 17.513 9.504 1.00 46.66 259 ALA A N 1
ATOM 1978 C CA . ALA A 1 259 ? 0.818 17.823 8.900 1.00 46.66 259 ALA A CA 1
ATOM 1979 C C . ALA A 1 259 ? 1.550 18.953 9.658 1.00 46.66 259 ALA A C 1
ATOM 1981 O O . ALA A 1 259 ? 2.781 19.003 9.686 1.00 46.66 259 ALA A O 1
ATOM 1982 N N . HIS A 1 260 ? 0.792 19.840 10.316 1.00 58.75 260 HIS A N 1
ATOM 1983 C CA . HIS A 1 260 ? 1.327 20.916 11.143 1.00 58.75 260 HIS A CA 1
ATOM 1984 C C . HIS A 1 260 ? 2.041 20.406 12.399 1.00 58.75 260 HIS A C 1
ATOM 1986 O O . HIS A 1 260 ? 3.151 20.857 12.691 1.00 58.75 260 HIS A O 1
ATOM 1992 N N . ASP A 1 261 ? 1.438 19.471 13.133 1.00 61.06 261 ASP A N 1
ATOM 1993 C CA . ASP A 1 261 ? 2.038 18.917 14.348 1.00 61.06 261 ASP A CA 1
ATOM 1994 C C . ASP A 1 261 ? 3.264 18.064 14.025 1.00 61.06 261 ASP A C 1
ATOM 1996 O O . ASP A 1 261 ? 4.254 18.108 14.757 1.00 61.06 261 ASP A O 1
ATOM 2000 N N . GLN A 1 262 ? 3.250 17.360 12.890 1.00 59.44 262 GLN A N 1
ATOM 2001 C CA . GLN A 1 262 ? 4.408 16.613 12.394 1.00 59.44 262 GLN A CA 1
ATOM 2002 C C . GLN A 1 262 ? 5.566 17.542 12.002 1.00 59.44 262 GLN A C 1
ATOM 2004 O O . GLN A 1 262 ? 6.714 17.309 12.397 1.00 59.44 262 GLN A O 1
ATOM 2009 N N . GLU A 1 263 ? 5.284 18.630 11.275 1.00 66.94 263 GLU A N 1
ATOM 2010 C CA . GLU A 1 263 ? 6.289 19.640 10.929 1.00 66.94 263 GLU A CA 1
ATOM 2011 C C . GLU A 1 263 ? 6.851 20.304 12.195 1.00 66.94 263 GLU A C 1
ATOM 2013 O O . GLU A 1 263 ? 8.070 20.432 12.352 1.00 66.94 263 GLU A O 1
ATOM 2018 N N . LEU A 1 264 ? 5.982 20.659 13.145 1.00 76.50 264 LEU A N 1
ATOM 2019 C CA . LEU A 1 264 ? 6.376 21.260 14.414 1.00 76.50 264 LEU A CA 1
ATOM 2020 C C . LEU A 1 264 ? 7.233 20.306 15.256 1.00 76.50 264 LEU A C 1
ATOM 2022 O O . LEU A 1 264 ? 8.299 20.706 15.731 1.00 76.50 264 LEU A O 1
ATOM 2026 N N . ALA A 1 265 ? 6.821 19.046 15.405 1.00 74.50 265 ALA A N 1
ATOM 2027 C CA . ALA A 1 265 ? 7.591 18.008 16.084 1.00 74.50 265 ALA A CA 1
ATOM 2028 C C . ALA A 1 265 ? 8.960 17.811 15.418 1.00 74.50 265 ALA A C 1
ATOM 2030 O O . ALA A 1 265 ? 9.988 17.777 16.101 1.00 74.50 265 ALA A O 1
ATOM 2031 N N . GLY A 1 266 ? 8.992 17.758 14.083 1.00 71.69 266 GLY A N 1
ATOM 2032 C CA . GLY A 1 266 ? 10.209 17.619 13.289 1.00 71.69 266 GLY A CA 1
ATOM 2033 C C . GLY A 1 266 ? 11.174 18.796 13.448 1.00 71.69 266 GLY A C 1
ATOM 2034 O O . GLY A 1 266 ? 12.389 18.585 13.515 1.00 71.69 266 GLY A O 1
ATOM 2035 N N . VAL A 1 267 ? 10.658 20.025 13.553 1.00 83.25 267 VAL A N 1
ATOM 2036 C CA . VAL A 1 267 ? 11.458 21.232 13.807 1.00 83.25 267 VAL A CA 1
ATOM 2037 C C . VAL A 1 267 ? 11.964 21.253 15.250 1.00 83.25 267 VAL A C 1
ATOM 2039 O O . VAL A 1 267 ? 13.172 21.350 15.478 1.00 83.25 267 VAL A O 1
ATOM 2042 N N . LEU A 1 268 ? 11.072 21.134 16.237 1.00 87.06 268 LEU A N 1
ATOM 2043 C CA . LEU A 1 268 ? 11.422 21.231 17.659 1.00 87.06 268 LEU A CA 1
ATOM 2044 C C . LEU A 1 268 ? 12.315 20.072 18.121 1.00 87.06 268 LEU A C 1
ATOM 2046 O O . LEU A 1 268 ? 13.222 20.282 18.929 1.00 87.06 268 LEU A O 1
ATOM 2050 N N . GLY A 1 269 ? 12.110 18.870 17.580 1.00 80.62 269 GLY A N 1
ATOM 2051 C CA . GLY A 1 269 ? 12.901 17.675 17.872 1.00 80.62 269 GLY A CA 1
ATOM 2052 C C . GLY A 1 269 ? 14.385 17.828 17.532 1.00 80.62 269 GLY A C 1
ATOM 2053 O O . GLY A 1 269 ? 15.242 17.353 18.285 1.00 80.62 269 GLY A O 1
ATOM 2054 N N . ARG A 1 270 ? 14.696 18.554 16.448 1.00 82.25 270 ARG A N 1
ATOM 2055 C CA . ARG A 1 270 ? 16.069 18.804 15.975 1.00 82.25 270 ARG A CA 1
ATOM 2056 C C . ARG A 1 270 ? 16.757 19.973 16.685 1.00 82.25 270 ARG A C 1
ATOM 2058 O O . ARG A 1 270 ? 17.982 20.086 16.623 1.00 82.25 270 ARG A O 1
ATOM 2065 N N . LEU A 1 271 ? 16.007 20.840 17.366 1.00 86.44 271 LEU A N 1
ATOM 2066 C CA . LEU A 1 271 ? 16.562 22.004 18.053 1.00 86.44 271 LEU A CA 1
ATOM 2067 C C . LEU A 1 271 ? 17.185 21.644 19.407 1.00 86.44 271 LEU A C 1
ATOM 2069 O O . LEU A 1 271 ? 16.680 20.824 20.176 1.00 86.44 271 LEU A O 1
ATOM 2073 N N . ALA A 1 272 ? 18.280 22.328 19.736 1.00 89.25 272 ALA A N 1
ATOM 2074 C CA . ALA A 1 272 ? 18.749 22.431 21.113 1.00 89.25 272 ALA A CA 1
ATOM 2075 C C . ALA A 1 272 ? 18.079 23.639 21.799 1.00 89.25 272 ALA A C 1
ATOM 2077 O O . ALA A 1 272 ? 17.803 24.632 21.119 1.00 89.25 272 ALA A O 1
ATOM 2078 N N . PRO A 1 273 ? 17.831 23.596 23.123 1.00 92.69 273 PRO A N 1
ATOM 2079 C CA . PRO A 1 273 ? 17.337 24.760 23.856 1.00 92.69 273 PRO A CA 1
ATOM 2080 C C . PRO A 1 273 ? 18.201 26.006 23.602 1.00 92.69 273 PRO A C 1
ATOM 2082 O O . PRO A 1 273 ? 19.429 25.929 23.626 1.00 92.69 273 PRO A O 1
ATOM 2085 N N . GLY A 1 274 ? 17.556 27.137 23.325 1.00 89.19 274 GLY A N 1
ATOM 2086 C CA . GLY A 1 274 ? 18.174 28.409 22.948 1.00 89.19 274 GLY A CA 1
ATOM 2087 C C . GLY A 1 274 ? 18.543 28.543 21.466 1.00 89.19 274 GLY A C 1
ATOM 2088 O O . GLY A 1 274 ? 19.153 29.539 21.095 1.00 89.19 274 GLY A O 1
ATOM 2089 N N . ARG A 1 275 ? 18.223 27.566 20.603 1.00 92.81 275 ARG A N 1
ATOM 2090 C CA . ARG A 1 275 ? 18.491 27.645 19.154 1.00 92.81 275 ARG A CA 1
ATOM 2091 C C . ARG A 1 275 ? 17.237 28.004 18.366 1.00 92.81 275 ARG A C 1
ATOM 2093 O O . ARG A 1 275 ? 16.148 27.527 18.681 1.00 92.81 275 ARG A O 1
ATOM 2100 N N . ILE A 1 276 ? 17.443 28.792 17.312 1.00 93.25 276 ILE A N 1
ATOM 2101 C CA . ILE A 1 276 ? 16.430 29.196 16.333 1.00 93.25 276 ILE A CA 1
ATOM 2102 C C . ILE A 1 276 ? 16.444 28.219 15.147 1.00 93.25 276 ILE A C 1
ATOM 2104 O O . ILE A 1 276 ? 17.512 27.806 14.690 1.00 93.25 276 ILE A O 1
ATOM 2108 N N . SER A 1 277 ? 15.264 27.840 14.661 1.00 90.94 277 SER A N 1
ATOM 2109 C CA . SER A 1 277 ? 15.077 26.962 13.507 1.00 90.94 277 SER A CA 1
ATOM 2110 C C . SER A 1 277 ? 15.424 27.636 12.184 1.00 90.94 277 SER A C 1
ATOM 2112 O O . SER A 1 277 ? 15.402 28.861 12.048 1.00 90.94 277 SER A O 1
ATOM 2114 N N . ALA A 1 278 ? 15.642 26.814 11.157 1.00 85.75 278 ALA A N 1
ATOM 2115 C CA . ALA A 1 278 ? 15.407 27.263 9.792 1.00 85.75 278 ALA A CA 1
ATOM 2116 C C . ALA A 1 278 ? 13.933 27.711 9.635 1.00 85.75 278 ALA A C 1
ATOM 2118 O O . ALA A 1 278 ? 13.061 27.218 10.360 1.00 85.75 278 ALA A O 1
ATOM 2119 N N . PRO A 1 279 ? 13.639 28.653 8.726 1.00 83.88 279 PRO A N 1
ATOM 2120 C CA . PRO A 1 279 ? 12.277 29.124 8.509 1.00 83.88 279 PRO A CA 1
ATOM 2121 C C . PRO A 1 279 ? 11.396 28.041 7.885 1.00 83.88 279 PRO A C 1
ATOM 2123 O O . PRO A 1 279 ? 11.703 27.543 6.800 1.00 83.88 279 PRO A O 1
ATOM 2126 N N . VAL A 1 280 ? 10.252 27.786 8.508 1.00 77.38 280 VAL A N 1
ATOM 2127 C CA . VAL A 1 280 ? 9.102 27.126 7.888 1.00 77.38 280 VAL A CA 1
ATOM 2128 C C . VAL A 1 280 ? 8.446 28.125 6.933 1.00 77.38 280 VAL A C 1
ATOM 2130 O O . VAL A 1 280 ? 8.127 29.252 7.321 1.00 77.38 280 VAL A O 1
ATOM 2133 N N . THR A 1 281 ? 8.328 27.764 5.655 1.00 73.06 281 THR A N 1
ATOM 2134 C CA . THR A 1 281 ? 7.877 28.687 4.599 1.00 73.06 281 THR A CA 1
ATOM 2135 C C . THR A 1 281 ? 6.399 28.455 4.293 1.00 73.06 281 THR A C 1
ATOM 2137 O O . THR A 1 281 ? 6.040 27.390 3.808 1.00 73.06 281 THR A O 1
ATOM 2140 N N . GLY A 1 282 ? 5.556 29.461 4.542 1.00 67.19 282 GLY A N 1
ATOM 2141 C CA . GLY A 1 282 ? 4.143 29.478 4.149 1.00 67.19 282 GLY A CA 1
ATOM 2142 C C . GLY A 1 282 ? 3.880 30.399 2.952 1.00 67.19 282 GLY A C 1
ATOM 2143 O O . GLY A 1 282 ? 4.751 31.173 2.554 1.00 67.19 282 GLY A O 1
ATOM 2144 N N . ALA A 1 283 ? 2.658 30.358 2.406 1.00 58.38 283 ALA A N 1
ATOM 2145 C CA . ALA A 1 283 ? 2.279 31.041 1.160 1.00 58.38 283 ALA A CA 1
ATOM 2146 C C . ALA A 1 283 ? 2.606 32.552 1.119 1.00 58.38 283 ALA A C 1
ATOM 2148 O O . ALA A 1 283 ? 2.910 33.071 0.051 1.00 58.38 283 ALA A O 1
ATOM 2149 N N . ASN A 1 284 ? 2.601 33.255 2.263 1.00 74.69 284 ASN A N 1
ATOM 2150 C CA . ASN A 1 284 ? 3.011 34.668 2.380 1.00 74.69 284 ASN A CA 1
ATOM 2151 C C . ASN A 1 284 ? 3.713 34.988 3.718 1.00 74.69 284 ASN A C 1
ATOM 2153 O O . ASN A 1 284 ? 3.665 36.120 4.201 1.00 74.69 284 ASN A O 1
ATOM 2157 N N . GLN A 1 285 ? 4.337 33.998 4.360 1.00 83.44 285 GLN A N 1
ATOM 2158 C CA . GLN A 1 285 ? 4.967 34.189 5.669 1.00 83.44 285 GLN A CA 1
ATOM 2159 C C . GLN A 1 285 ? 6.151 33.250 5.888 1.00 83.44 285 GLN A C 1
ATOM 2161 O O . GLN A 1 285 ? 6.219 32.163 5.316 1.00 83.44 285 GLN A O 1
ATOM 2166 N N . LEU A 1 286 ? 7.077 33.672 6.745 1.00 85.62 286 LEU A N 1
ATOM 2167 C CA . LEU A 1 286 ? 8.135 32.828 7.289 1.00 85.62 286 LEU A CA 1
ATOM 2168 C C . LEU A 1 286 ? 7.891 32.630 8.778 1.00 85.62 286 LEU A C 1
ATOM 2170 O O . LEU A 1 286 ? 7.762 33.609 9.513 1.00 85.62 286 LEU A O 1
ATOM 2174 N N . THR A 1 287 ? 7.893 31.379 9.215 1.00 89.81 287 THR A N 1
ATOM 2175 C CA . THR A 1 287 ? 7.734 31.022 10.620 1.00 89.81 287 THR A CA 1
ATOM 2176 C C . THR A 1 287 ? 9.035 30.447 11.159 1.00 89.81 287 THR A C 1
ATOM 2178 O O . THR A 1 287 ? 9.626 29.545 10.572 1.00 89.81 287 THR A O 1
ATOM 2181 N N . PHE A 1 288 ? 9.499 30.972 12.286 1.00 93.06 288 PHE A N 1
ATOM 2182 C CA . PHE A 1 288 ? 10.700 30.516 12.976 1.00 93.06 288 PHE A CA 1
ATOM 2183 C C . PHE A 1 288 ? 10.337 30.041 14.372 1.00 93.06 288 PHE A C 1
ATOM 2185 O O . PHE A 1 288 ? 9.468 30.622 15.022 1.00 93.06 288 PHE A O 1
ATOM 2192 N N . TYR A 1 289 ? 11.050 29.032 14.853 1.00 94.44 289 TYR A N 1
ATOM 2193 C CA . TYR A 1 289 ? 10.863 28.468 16.179 1.00 94.44 289 TYR A CA 1
ATOM 2194 C C . TYR A 1 289 ? 12.156 28.573 16.975 1.00 94.44 289 TYR A C 1
ATOM 2196 O O . TYR A 1 289 ? 13.225 28.229 16.487 1.00 94.44 289 TYR A O 1
ATOM 2204 N N . GLU A 1 290 ? 12.065 29.034 18.214 1.00 95.25 290 GLU A N 1
ATOM 2205 C CA . GLU A 1 290 ? 13.147 28.995 19.191 1.00 95.25 290 GLU A CA 1
ATOM 2206 C C . GLU A 1 290 ? 12.752 28.028 20.294 1.00 95.25 290 GLU A C 1
ATOM 2208 O O . GLU A 1 290 ? 11.777 28.262 21.015 1.00 95.25 290 GLU A O 1
ATOM 2213 N N . LEU A 1 291 ? 13.509 26.946 20.455 1.00 95.19 291 LEU A N 1
ATOM 2214 C CA . LEU A 1 291 ? 13.235 25.994 21.523 1.00 95.19 291 LEU A CA 1
ATOM 2215 C C . LEU A 1 291 ? 13.667 26.601 22.863 1.00 95.19 291 LEU A C 1
ATOM 2217 O O . LEU A 1 291 ? 14.834 26.918 23.055 1.00 95.19 291 LEU A O 1
ATOM 2221 N N . ARG A 1 292 ? 12.746 26.742 23.816 1.00 94.00 292 ARG A N 1
ATOM 2222 C CA . ARG A 1 292 ? 13.027 27.254 25.167 1.00 94.00 292 ARG A CA 1
ATOM 2223 C C . ARG A 1 292 ? 13.507 26.151 26.093 1.00 94.00 292 ARG A C 1
ATOM 2225 O O . ARG A 1 292 ? 14.522 26.300 26.764 1.00 94.00 292 ARG A O 1
ATOM 2232 N N . SER A 1 293 ? 12.775 25.045 26.135 1.00 93.31 293 SER A N 1
ATOM 2233 C CA . SER A 1 293 ? 13.121 23.898 26.969 1.00 93.31 293 SER A CA 1
ATOM 2234 C C . SER A 1 293 ? 12.577 22.609 26.381 1.00 93.31 293 SER A C 1
ATOM 2236 O O . SER A 1 293 ? 11.586 22.612 25.652 1.00 93.31 293 SER A O 1
ATOM 2238 N N . ARG A 1 294 ? 13.206 21.501 26.763 1.00 91.25 294 ARG A N 1
ATOM 2239 C CA . ARG A 1 294 ? 12.789 20.152 26.404 1.00 91.25 294 ARG A CA 1
ATOM 2240 C C . ARG A 1 294 ? 12.824 19.274 27.644 1.00 91.25 294 ARG A C 1
ATOM 2242 O O . ARG A 1 294 ? 13.855 19.220 28.312 1.00 91.25 294 ARG A O 1
ATOM 2249 N N . THR A 1 295 ? 11.725 18.591 27.927 1.00 91.44 295 THR A N 1
ATOM 2250 C CA . THR A 1 295 ? 11.600 17.692 29.078 1.00 91.44 295 THR A CA 1
ATOM 2251 C C . THR A 1 295 ? 11.085 16.349 28.598 1.00 91.44 295 THR A C 1
ATOM 2253 O O . THR A 1 295 ? 10.076 16.303 27.907 1.00 91.44 295 THR A O 1
ATOM 2256 N N . VAL A 1 296 ? 11.780 15.272 28.952 1.00 88.56 296 VAL A N 1
ATOM 2257 C CA . VAL A 1 296 ? 11.418 13.902 28.573 1.00 88.56 296 VAL A CA 1
ATOM 2258 C C . VAL A 1 296 ? 10.838 13.192 29.789 1.00 88.56 296 VAL A C 1
ATOM 2260 O O . VAL A 1 296 ? 11.466 13.199 30.848 1.00 88.56 296 VAL A O 1
ATOM 2263 N N . ASP A 1 297 ? 9.679 12.557 29.636 1.00 88.31 297 ASP A N 1
ATOM 2264 C CA . ASP A 1 297 ? 9.221 11.533 30.574 1.00 88.31 297 ASP A CA 1
ATOM 2265 C C . ASP A 1 297 ? 9.887 10.205 30.199 1.00 88.31 297 ASP A C 1
ATOM 2267 O O . ASP A 1 297 ? 9.417 9.481 29.327 1.00 88.31 297 ASP A O 1
ATOM 2271 N N . GLU A 1 298 ? 11.024 9.895 30.826 1.00 88.38 298 GLU A N 1
ATOM 2272 C CA . GLU A 1 298 ? 11.802 8.700 30.472 1.00 88.38 298 GLU A CA 1
ATOM 2273 C C . GLU A 1 298 ? 11.041 7.394 30.702 1.00 88.38 298 GLU A C 1
ATOM 2275 O O . GLU A 1 298 ? 11.289 6.413 30.004 1.00 88.38 298 GLU A O 1
ATOM 2280 N N . LYS A 1 299 ? 10.130 7.354 31.682 1.00 84.62 299 LYS A N 1
ATOM 2281 C CA . LYS A 1 299 ? 9.362 6.142 31.973 1.00 84.62 299 LYS A CA 1
ATOM 2282 C C . LYS A 1 299 ? 8.324 5.913 30.881 1.00 84.62 299 LYS A C 1
ATOM 2284 O O . LYS A 1 299 ? 8.195 4.788 30.402 1.00 84.62 299 LYS A O 1
ATOM 2289 N N . ALA A 1 300 ? 7.621 6.971 30.479 1.00 77.94 300 ALA A N 1
ATOM 2290 C CA . ALA A 1 300 ? 6.691 6.913 29.359 1.00 77.94 300 ALA A CA 1
ATOM 2291 C C . ALA A 1 300 ? 7.419 6.608 28.040 1.00 77.94 300 ALA A C 1
ATOM 2293 O O . ALA A 1 300 ? 6.965 5.755 27.285 1.00 77.94 300 ALA A O 1
ATOM 2294 N N . ALA A 1 301 ? 8.578 7.232 27.812 1.00 82.38 301 ALA A N 1
ATOM 2295 C CA . ALA A 1 301 ? 9.411 7.011 26.634 1.00 82.38 301 ALA A CA 1
ATOM 2296 C C . ALA A 1 301 ? 9.866 5.552 26.530 1.00 82.38 301 ALA A C 1
ATOM 2298 O O . ALA A 1 301 ? 9.636 4.895 25.521 1.00 82.38 301 ALA A O 1
ATOM 2299 N N . LEU A 1 302 ? 10.463 5.012 27.598 1.00 85.56 302 LEU A N 1
ATOM 2300 C CA . LEU A 1 302 ? 10.925 3.631 27.598 1.00 85.56 302 LEU A CA 1
ATOM 2301 C C . LEU A 1 302 ? 9.759 2.662 27.395 1.00 85.56 302 LEU A C 1
ATOM 2303 O O . LEU A 1 302 ? 9.923 1.696 26.664 1.00 85.56 302 LEU A O 1
ATOM 2307 N N . LYS A 1 303 ? 8.585 2.917 27.988 1.00 79.31 303 LYS A N 1
ATOM 2308 C CA . LYS A 1 303 ? 7.399 2.079 27.767 1.00 79.31 303 LYS A CA 1
ATOM 2309 C C . LYS A 1 303 ? 6.974 2.083 26.293 1.00 79.31 303 LYS A C 1
ATOM 2311 O O . LYS A 1 303 ? 6.816 1.007 25.735 1.00 79.31 303 LYS A O 1
ATOM 2316 N N . ALA A 1 304 ? 6.829 3.264 25.690 1.00 69.62 304 ALA A N 1
ATOM 2317 C CA . ALA A 1 304 ? 6.375 3.416 24.306 1.00 69.62 304 ALA A CA 1
ATOM 2318 C C . ALA A 1 304 ? 7.353 2.789 23.298 1.00 69.62 304 ALA A C 1
ATOM 2320 O O . ALA A 1 304 ? 6.964 1.983 22.463 1.00 69.62 304 ALA A O 1
ATOM 2321 N N . TYR A 1 305 ? 8.654 3.062 23.445 1.00 75.94 305 TYR A N 1
ATOM 2322 C CA . TYR A 1 305 ? 9.651 2.643 22.458 1.00 75.94 305 TYR A CA 1
ATOM 2323 C C . TYR A 1 305 ? 10.282 1.268 22.720 1.00 75.94 305 TYR A C 1
ATOM 2325 O O . TYR A 1 305 ? 11.031 0.788 21.869 1.00 75.94 305 TYR A O 1
ATOM 2333 N N . SER A 1 306 ? 10.035 0.618 23.866 1.00 82.06 306 SER A N 1
ATOM 2334 C CA . SER A 1 306 ? 10.651 -0.686 24.187 1.00 82.06 306 SER A CA 1
ATOM 2335 C C . SER A 1 306 ? 10.428 -1.750 23.108 1.00 82.06 306 SER A C 1
ATOM 2337 O O . SER A 1 306 ? 11.411 -2.392 22.722 1.00 82.06 306 SER A O 1
ATOM 2339 N N . PRO A 1 307 ? 9.203 -1.928 22.583 1.00 69.06 307 PRO A N 1
ATOM 2340 C CA . PRO A 1 307 ? 8.945 -2.879 21.505 1.00 69.06 307 PRO A CA 1
ATOM 2341 C C . PRO A 1 307 ? 9.761 -2.564 20.228 1.00 69.06 307 PRO A C 1
ATOM 2343 O O . PRO A 1 307 ? 10.498 -3.417 19.721 1.00 69.06 307 PRO A O 1
ATOM 2346 N N . ARG A 1 308 ? 9.800 -1.287 19.812 1.00 69.88 308 ARG A N 1
ATOM 2347 C CA . ARG A 1 308 ? 10.619 -0.774 18.687 1.00 69.88 308 ARG A CA 1
ATOM 2348 C C . ARG A 1 308 ? 12.110 -1.025 18.850 1.00 69.88 308 ARG A C 1
ATOM 2350 O O . ARG A 1 308 ? 12.793 -1.482 17.931 1.00 69.88 308 ARG A O 1
ATOM 2357 N N . ILE A 1 309 ? 12.624 -0.734 20.037 1.00 80.62 309 ILE A N 1
ATOM 2358 C CA . ILE A 1 309 ? 14.027 -0.948 20.374 1.00 80.62 309 ILE A CA 1
ATOM 2359 C C . ILE A 1 309 ? 14.348 -2.442 20.342 1.00 80.62 309 ILE A C 1
ATOM 2361 O O . ILE A 1 309 ? 15.404 -2.823 19.834 1.00 80.62 309 ILE A O 1
ATOM 2365 N N . ARG A 1 310 ? 13.448 -3.292 20.853 1.00 85.38 310 ARG A N 1
ATOM 2366 C CA . ARG A 1 310 ? 13.621 -4.745 20.846 1.00 85.38 310 ARG A CA 1
ATOM 2367 C C . ARG A 1 310 ? 13.727 -5.275 19.423 1.00 85.38 310 ARG A C 1
ATOM 2369 O O . ARG A 1 310 ? 14.691 -5.980 19.136 1.00 85.38 310 ARG A O 1
ATOM 2376 N N . GLN A 1 311 ? 12.824 -4.871 18.533 1.00 74.50 311 GLN A N 1
ATOM 2377 C CA . GLN A 1 311 ? 12.873 -5.273 17.128 1.00 74.50 311 GLN A CA 1
ATOM 2378 C C . GLN A 1 311 ? 14.157 -4.780 16.444 1.00 74.50 311 GLN A C 1
ATOM 2380 O O . GLN A 1 311 ? 14.898 -5.580 15.877 1.00 74.50 311 GLN A O 1
ATOM 2385 N N . SER A 1 312 ? 14.516 -3.503 16.624 1.00 78.31 312 SER A N 1
ATOM 2386 C CA . SER A 1 312 ? 15.783 -2.950 16.121 1.00 78.31 312 SER A CA 1
ATOM 2387 C C . SER A 1 312 ? 17.010 -3.721 16.633 1.00 78.31 312 SER A C 1
ATOM 2389 O O . SER A 1 312 ? 18.024 -3.850 15.941 1.00 78.31 312 SER A O 1
ATOM 2391 N N . LEU A 1 313 ? 16.965 -4.235 17.864 1.00 87.12 313 LEU A N 1
ATOM 2392 C CA . LEU A 1 313 ? 18.021 -5.078 18.416 1.00 87.12 313 LEU A CA 1
ATOM 2393 C C . LEU A 1 313 ? 18.012 -6.484 17.812 1.00 87.12 313 LEU A C 1
ATOM 2395 O O . LEU A 1 313 ? 19.093 -6.984 17.514 1.00 87.12 313 LEU A O 1
ATOM 2399 N N . VAL A 1 314 ? 16.846 -7.101 17.595 1.00 84.69 314 VAL A N 1
ATOM 2400 C CA . VAL A 1 314 ? 16.716 -8.379 16.872 1.00 84.69 314 VAL A CA 1
ATOM 2401 C C . VAL A 1 314 ? 17.321 -8.250 15.476 1.00 84.69 314 VAL A C 1
ATOM 2403 O O . VAL A 1 314 ? 18.172 -9.059 15.112 1.00 84.69 314 VAL A O 1
ATOM 2406 N N . ASP A 1 315 ? 16.979 -7.193 14.740 1.00 78.75 315 ASP A N 1
ATOM 2407 C CA . ASP A 1 315 ? 17.488 -6.934 13.389 1.00 78.75 315 ASP A CA 1
ATOM 2408 C C . ASP A 1 315 ? 19.000 -6.724 13.387 1.00 78.75 315 ASP A C 1
ATOM 2410 O O . ASP A 1 315 ? 19.729 -7.347 12.611 1.00 78.75 315 ASP A O 1
ATOM 2414 N N . ARG A 1 316 ? 19.514 -5.916 14.324 1.00 85.12 316 ARG A N 1
ATOM 2415 C CA . ARG A 1 316 ? 20.960 -5.708 14.479 1.00 85.12 316 ARG A CA 1
ATOM 2416 C C . ARG A 1 316 ? 21.693 -6.986 14.866 1.00 85.12 316 ARG A C 1
ATOM 2418 O O . ARG A 1 316 ? 22.773 -7.230 14.325 1.00 85.12 316 ARG A O 1
ATOM 2425 N N . LYS A 1 317 ? 21.138 -7.796 15.776 1.00 92.19 317 LYS A N 1
ATOM 2426 C CA . LYS A 1 317 ? 21.702 -9.096 16.171 1.00 92.19 317 LYS A CA 1
ATOM 2427 C C . LYS A 1 317 ? 21.685 -10.066 14.992 1.00 92.19 317 LYS A C 1
ATOM 2429 O O . LYS A 1 317 ? 22.693 -10.727 14.765 1.00 92.19 317 LYS A O 1
ATOM 2434 N N . PHE A 1 318 ? 20.613 -10.098 14.203 1.00 90.94 318 PHE A N 1
ATOM 2435 C CA . PHE A 1 318 ? 20.500 -10.958 13.028 1.00 90.94 318 PHE A CA 1
ATOM 2436 C C . PHE A 1 318 ? 21.501 -10.563 11.946 1.00 90.94 318 PHE A C 1
ATOM 2438 O O . PHE A 1 318 ? 22.298 -11.393 11.513 1.00 90.94 318 PHE A O 1
ATOM 2445 N N . ALA A 1 319 ? 21.569 -9.277 11.603 1.00 85.06 319 ALA A N 1
ATOM 2446 C CA . ALA A 1 319 ? 22.558 -8.764 10.664 1.00 85.06 319 ALA A CA 1
ATOM 2447 C C . ALA A 1 319 ? 23.998 -8.996 11.161 1.00 85.06 319 ALA A C 1
ATOM 2449 O O . ALA A 1 319 ? 24.885 -9.333 10.379 1.00 85.06 319 ALA A O 1
ATOM 2450 N N . ALA A 1 320 ? 24.259 -8.847 12.466 1.00 91.12 320 ALA A N 1
ATOM 2451 C CA . ALA A 1 320 ? 25.566 -9.147 13.050 1.00 91.12 320 ALA A CA 1
ATOM 2452 C C . ALA A 1 320 ? 25.903 -10.642 12.997 1.00 91.12 320 ALA A C 1
ATOM 2454 O O . ALA A 1 320 ? 27.045 -10.982 12.693 1.00 91.12 320 ALA A O 1
ATOM 2455 N N . LEU A 1 321 ? 24.926 -11.516 13.250 1.00 94.00 321 LEU A N 1
ATOM 2456 C CA . LEU A 1 321 ? 25.077 -12.965 13.173 1.00 94.00 321 LEU A CA 1
ATOM 2457 C C . LEU A 1 321 ? 25.377 -13.409 11.740 1.00 94.00 321 LEU A C 1
ATOM 2459 O O . LEU A 1 321 ? 26.319 -14.172 11.540 1.00 94.00 321 LEU A O 1
ATOM 2463 N N . LEU A 1 322 ? 24.645 -12.884 10.752 1.00 92.06 322 LEU A N 1
ATOM 2464 C CA . LEU A 1 322 ? 24.924 -13.128 9.337 1.00 92.06 322 LEU A CA 1
ATOM 2465 C C . LEU A 1 322 ? 26.335 -12.660 8.977 1.00 92.06 322 LEU A C 1
ATOM 2467 O O . LEU A 1 322 ? 27.119 -13.469 8.497 1.00 92.06 322 LEU A O 1
ATOM 2471 N N . ARG A 1 323 ? 26.722 -11.422 9.322 1.00 90.94 323 ARG A N 1
ATOM 2472 C CA . ARG A 1 323 ? 28.091 -10.916 9.088 1.00 90.94 323 ARG A CA 1
ATOM 2473 C C . ARG A 1 323 ? 29.168 -11.751 9.782 1.00 90.94 323 ARG A C 1
ATOM 2475 O O . ARG A 1 323 ? 30.274 -11.888 9.265 1.00 90.94 323 ARG A O 1
ATOM 2482 N N . GLN A 1 324 ? 28.902 -12.263 10.982 1.00 92.81 324 GLN A N 1
ATOM 2483 C CA . GLN A 1 324 ? 29.848 -13.116 11.700 1.00 92.81 324 GLN A CA 1
ATOM 2484 C C . GLN A 1 324 ? 29.983 -14.478 11.020 1.00 92.81 324 GLN A C 1
ATOM 2486 O O . GLN A 1 324 ? 31.101 -14.951 10.829 1.00 92.81 324 GLN A O 1
ATOM 2491 N N . GLN A 1 325 ? 28.862 -15.093 10.644 1.00 94.00 325 GLN A N 1
ATOM 2492 C CA . GLN A 1 325 ? 28.856 -16.344 9.898 1.00 94.00 325 GLN A CA 1
ATOM 2493 C C . GLN A 1 325 ? 29.590 -16.168 8.568 1.00 94.00 325 GLN A C 1
ATOM 2495 O O . GLN A 1 325 ? 30.467 -16.963 8.254 1.00 94.00 325 GLN A O 1
ATOM 2500 N N . GLU A 1 326 ? 29.319 -15.082 7.854 1.00 92.50 326 GLU A N 1
ATOM 2501 C CA . GLU A 1 326 ? 30.007 -14.689 6.630 1.00 92.50 326 GLU A CA 1
ATOM 2502 C C . GLU A 1 326 ? 31.521 -14.606 6.859 1.00 92.50 326 GLU A C 1
ATOM 2504 O O . GLU A 1 326 ? 32.278 -15.305 6.195 1.00 92.50 326 GLU A O 1
ATOM 2509 N N . LYS A 1 327 ? 31.991 -13.833 7.852 1.00 91.69 327 LYS A N 1
ATOM 2510 C CA . LYS A 1 327 ? 33.424 -13.719 8.203 1.00 91.69 327 LYS A CA 1
ATOM 2511 C C . LYS A 1 327 ? 34.090 -15.056 8.533 1.00 91.69 327 LYS A C 1
ATOM 2513 O O . LYS A 1 327 ? 35.279 -15.214 8.276 1.00 91.69 327 LYS A O 1
ATOM 2518 N N . ASN A 1 328 ? 33.346 -15.985 9.128 1.00 91.88 328 ASN A N 1
ATOM 2519 C CA . ASN A 1 328 ? 33.842 -17.319 9.460 1.00 91.88 328 ASN A CA 1
ATOM 2520 C C . ASN A 1 328 ? 33.831 -18.274 8.259 1.00 91.88 328 ASN A C 1
ATOM 2522 O O . ASN A 1 328 ? 34.523 -19.290 8.300 1.00 91.88 328 ASN A O 1
ATOM 2526 N N . THR A 1 329 ? 33.063 -17.940 7.222 1.00 93.75 329 THR A N 1
ATOM 2527 C CA . THR A 1 329 ? 32.920 -18.726 6.001 1.00 93.75 329 THR A CA 1
ATOM 2528 C C . THR A 1 329 ? 34.169 -18.551 5.140 1.00 93.75 329 THR A C 1
ATOM 2530 O O . THR A 1 329 ? 34.515 -17.437 4.734 1.00 93.75 329 THR A O 1
ATOM 2533 N N . LYS A 1 330 ? 34.870 -19.650 4.864 1.00 93.00 330 LYS A N 1
ATOM 2534 C CA . LYS A 1 330 ? 36.129 -19.654 4.110 1.00 93.00 330 LYS A CA 1
ATOM 2535 C C . LYS A 1 330 ? 35.881 -19.885 2.630 1.00 93.00 330 LYS A C 1
ATOM 2537 O O . LYS A 1 330 ? 35.151 -20.801 2.267 1.00 93.00 330 LYS A O 1
ATOM 2542 N N . VAL A 1 331 ? 36.564 -19.104 1.793 1.00 92.75 331 VAL A N 1
ATOM 2543 C CA . VAL A 1 331 ? 36.598 -19.291 0.337 1.00 92.75 331 VAL A CA 1
ATOM 2544 C C . VAL A 1 331 ? 37.975 -19.802 -0.069 1.00 92.75 331 VAL A C 1
ATOM 2546 O O . VAL A 1 331 ? 38.991 -19.172 0.220 1.00 92.75 331 VAL A O 1
ATOM 2549 N N . GLU A 1 332 ? 38.003 -20.937 -0.755 1.00 92.75 332 GLU A N 1
ATOM 2550 C CA . GLU A 1 332 ? 39.200 -21.524 -1.356 1.00 92.75 332 GLU A CA 1
ATOM 2551 C C . GLU A 1 332 ? 39.060 -21.450 -2.877 1.00 92.75 332 GLU A C 1
ATOM 2553 O O . GLU A 1 332 ? 38.341 -22.246 -3.476 1.00 92.75 332 GLU A O 1
ATOM 2558 N N . ALA A 1 333 ? 39.702 -20.458 -3.492 1.00 88.19 333 ALA A N 1
ATOM 2559 C CA . ALA A 1 333 ? 39.628 -20.203 -4.928 1.00 88.19 333 ALA A CA 1
ATOM 2560 C C . ALA A 1 333 ? 40.735 -20.942 -5.696 1.00 88.19 333 ALA A C 1
ATOM 2562 O O . ALA A 1 333 ? 41.907 -20.880 -5.315 1.00 88.19 333 ALA A O 1
ATOM 2563 N N . ASP A 1 334 ? 40.383 -21.589 -6.809 1.00 87.94 334 ASP A N 1
ATOM 2564 C CA . ASP A 1 334 ? 41.352 -22.067 -7.792 1.00 87.94 334 ASP A CA 1
ATOM 2565 C C . ASP A 1 334 ? 41.565 -20.975 -8.845 1.00 87.94 334 ASP A C 1
ATOM 2567 O O . ASP A 1 334 ? 40.838 -20.864 -9.831 1.00 87.94 334 ASP A O 1
ATOM 2571 N N . ASN A 1 335 ? 42.590 -20.148 -8.633 1.00 82.94 335 ASN A N 1
ATOM 2572 C CA . ASN A 1 335 ? 42.905 -19.031 -9.527 1.00 82.94 335 ASN A CA 1
ATOM 2573 C C . ASN A 1 335 ? 43.212 -19.475 -10.969 1.00 82.94 335 ASN A C 1
ATOM 2575 O O . ASN A 1 335 ? 43.046 -18.676 -11.888 1.00 82.94 335 ASN A O 1
ATOM 2579 N N . THR A 1 336 ? 43.652 -20.722 -11.183 1.00 81.56 336 THR A N 1
ATOM 2580 C CA . THR A 1 336 ? 43.917 -21.247 -12.531 1.00 81.56 336 THR A CA 1
ATOM 2581 C C . THR A 1 336 ? 42.604 -21.583 -13.227 1.00 81.56 336 THR A C 1
ATOM 2583 O O . THR A 1 336 ? 42.406 -21.196 -14.377 1.00 81.56 336 THR A O 1
ATOM 2586 N N . ALA A 1 337 ? 41.688 -22.249 -12.518 1.00 81.19 337 ALA A N 1
ATOM 2587 C CA . ALA A 1 337 ? 40.357 -22.563 -13.028 1.00 81.19 337 ALA A CA 1
ATOM 2588 C C . ALA A 1 337 ? 39.519 -21.293 -13.260 1.00 81.19 337 ALA A C 1
ATOM 2590 O O . ALA A 1 337 ? 38.865 -21.178 -14.292 1.00 81.19 337 ALA A O 1
ATOM 2591 N N . ILE A 1 338 ? 39.601 -20.307 -12.358 1.00 81.75 338 ILE A N 1
ATOM 2592 C CA . ILE A 1 338 ? 38.938 -18.999 -12.499 1.00 81.75 338 ILE A CA 1
ATOM 2593 C C . ILE A 1 338 ? 39.465 -18.240 -13.721 1.00 81.75 338 ILE A C 1
ATOM 2595 O O . ILE A 1 338 ? 38.676 -17.717 -14.503 1.00 81.75 338 ILE A O 1
ATOM 2599 N N . ALA A 1 339 ? 40.785 -18.202 -13.929 1.00 74.88 339 ALA A N 1
ATOM 2600 C CA . ALA A 1 339 ? 41.370 -17.538 -15.096 1.00 74.88 339 ALA A CA 1
ATOM 2601 C C . ALA A 1 339 ? 40.990 -18.213 -16.429 1.00 74.88 339 ALA A C 1
ATOM 2603 O O . ALA A 1 339 ? 41.041 -17.566 -17.474 1.00 74.88 339 ALA A O 1
ATOM 2604 N N . ALA A 1 340 ? 40.610 -19.495 -16.395 1.00 72.50 340 ALA A N 1
ATOM 2605 C CA . ALA A 1 340 ? 40.120 -20.253 -17.544 1.00 72.50 340 ALA A CA 1
ATOM 2606 C C . ALA A 1 340 ? 38.607 -20.085 -17.796 1.00 72.50 340 ALA A C 1
ATOM 2608 O O . ALA A 1 340 ? 38.081 -20.635 -18.767 1.00 72.50 340 ALA A O 1
ATOM 2609 N N . VAL A 1 341 ? 37.884 -19.335 -16.954 1.00 69.69 341 VAL A N 1
ATOM 2610 C CA . VAL A 1 341 ? 36.478 -18.995 -17.199 1.00 69.69 341 VAL A CA 1
ATOM 2611 C C . VAL A 1 341 ? 36.406 -17.997 -18.360 1.00 69.69 341 VAL A C 1
ATOM 2613 O O . VAL A 1 341 ? 36.701 -16.814 -18.220 1.00 69.69 341 VAL A O 1
ATOM 2616 N N . ASP A 1 342 ? 36.065 -18.522 -19.539 1.00 61.53 342 ASP A N 1
ATOM 2617 C CA . ASP A 1 342 ? 36.077 -17.802 -20.816 1.00 61.53 342 ASP A CA 1
ATOM 2618 C C . ASP A 1 342 ? 35.245 -16.502 -20.839 1.00 61.53 342 ASP A C 1
ATOM 2620 O O . ASP A 1 342 ? 34.061 -16.476 -20.507 1.00 61.53 342 ASP A O 1
ATOM 2624 N N . LYS A 1 343 ? 35.863 -15.428 -21.343 1.00 55.94 343 LYS A N 1
ATOM 2625 C CA . LYS A 1 343 ? 35.333 -14.051 -21.432 1.00 55.94 343 LYS A CA 1
ATOM 2626 C C . LYS A 1 343 ? 34.096 -13.878 -22.332 1.00 55.94 343 LYS A C 1
ATOM 2628 O O . LYS A 1 343 ? 33.224 -13.093 -21.964 1.00 55.94 343 LYS A O 1
ATOM 2633 N N . PRO A 1 344 ? 33.948 -14.608 -23.460 1.00 51.34 344 PRO A N 1
ATOM 2634 C CA . PRO A 1 344 ? 32.720 -14.578 -24.258 1.00 51.34 344 PRO A CA 1
ATOM 2635 C C . PRO A 1 344 ? 31.490 -15.093 -23.499 1.00 51.34 344 PRO A C 1
ATOM 2637 O O . PRO A 1 344 ? 30.370 -14.809 -23.902 1.00 51.34 344 PRO A O 1
ATOM 2640 N N . ALA A 1 345 ? 31.661 -15.824 -22.389 1.00 50.19 345 A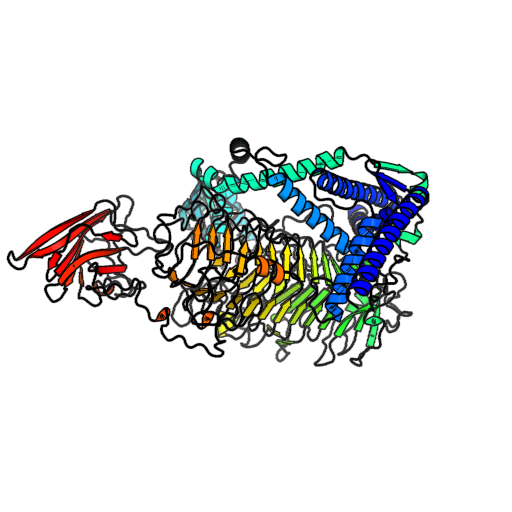LA A N 1
ATOM 2641 C CA . ALA A 1 345 ? 30.544 -16.315 -21.585 1.00 50.19 345 ALA A CA 1
ATOM 2642 C C . ALA A 1 345 ? 29.862 -15.217 -20.743 1.00 50.19 345 ALA A C 1
ATOM 2644 O O . ALA A 1 345 ? 28.758 -15.445 -20.250 1.00 50.19 345 ALA A O 1
ATOM 2645 N N . LEU A 1 346 ? 30.473 -14.032 -20.599 1.00 53.06 346 LEU A N 1
ATOM 2646 C CA . LEU A 1 346 ? 29.832 -12.852 -19.998 1.00 53.06 346 LEU A CA 1
ATOM 2647 C C . LEU A 1 346 ? 28.825 -12.179 -20.942 1.00 53.06 346 LEU A C 1
ATOM 2649 O O . LEU A 1 346 ? 27.946 -11.471 -20.467 1.00 53.06 346 LEU A O 1
ATOM 2653 N N . THR A 1 347 ? 28.949 -12.403 -22.254 1.00 45.03 347 THR A N 1
ATOM 2654 C CA . THR A 1 347 ? 28.068 -11.846 -23.298 1.00 45.03 347 THR A CA 1
ATOM 2655 C C . THR A 1 347 ? 27.255 -12.909 -24.039 1.00 45.03 347 THR A C 1
ATOM 2657 O O . THR A 1 347 ? 26.311 -12.574 -24.751 1.00 45.03 347 THR A O 1
ATOM 2660 N N . ALA A 1 348 ? 27.592 -14.193 -23.893 1.00 39.94 348 ALA A N 1
ATOM 2661 C CA . ALA A 1 348 ? 26.785 -15.289 -24.407 1.00 39.94 348 ALA A CA 1
ATOM 2662 C C . ALA A 1 348 ? 25.523 -15.455 -23.551 1.00 39.94 348 ALA A C 1
ATOM 2664 O O . ALA A 1 348 ? 25.624 -15.634 -22.331 1.00 39.94 348 ALA A O 1
ATOM 2665 N N . ALA A 1 349 ? 24.356 -15.446 -24.207 1.00 41.66 349 ALA A N 1
ATOM 2666 C CA . ALA A 1 349 ? 23.114 -15.957 -23.633 1.00 41.66 349 ALA A CA 1
ATOM 2667 C C . ALA A 1 349 ? 23.396 -17.322 -22.987 1.00 41.66 349 ALA A C 1
ATOM 2669 O O . ALA A 1 349 ? 24.232 -18.085 -23.482 1.00 41.66 349 ALA A O 1
ATOM 2670 N N . ALA A 1 350 ? 22.786 -17.589 -21.834 1.00 41.72 350 ALA A N 1
ATOM 2671 C CA . ALA A 1 350 ? 23.004 -18.814 -21.081 1.00 41.72 350 ALA A CA 1
ATOM 2672 C C . ALA A 1 350 ? 22.561 -20.034 -21.906 1.00 41.72 350 ALA A C 1
ATOM 2674 O O . ALA A 1 350 ? 21.420 -20.471 -21.836 1.00 41.72 350 ALA A O 1
ATOM 2675 N N . ASP A 1 351 ? 23.469 -20.585 -22.706 1.00 37.22 351 ASP A N 1
ATOM 2676 C CA . ASP A 1 351 ? 23.216 -21.813 -23.438 1.00 37.22 351 ASP A CA 1
ATOM 2677 C C . ASP A 1 351 ? 23.271 -22.994 -22.453 1.00 37.22 351 ASP A C 1
ATOM 2679 O O . ASP A 1 351 ? 24.348 -23.368 -21.982 1.00 37.22 351 ASP A O 1
ATOM 2683 N N . ARG A 1 352 ? 22.093 -23.613 -22.254 1.00 37.47 352 ARG A N 1
ATOM 2684 C CA . ARG A 1 352 ? 21.770 -24.891 -21.567 1.00 37.47 352 ARG A CA 1
ATOM 2685 C C . ARG A 1 352 ? 21.515 -24.771 -20.050 1.00 37.47 352 ARG A C 1
ATOM 2687 O O . ARG A 1 352 ? 22.354 -24.264 -19.328 1.00 37.47 352 ARG A O 1
ATOM 2694 N N . ALA A 1 353 ? 20.421 -25.277 -19.472 1.00 34.56 353 ALA A N 1
ATOM 2695 C CA . ALA A 1 353 ? 19.416 -26.226 -19.949 1.00 34.56 353 ALA A CA 1
ATOM 2696 C C . ALA A 1 353 ? 18.009 -25.903 -19.404 1.00 34.56 353 ALA A C 1
ATOM 2698 O O . ALA A 1 353 ? 17.775 -25.983 -18.205 1.00 34.56 353 ALA A O 1
ATOM 2699 N N . ASP A 1 354 ? 17.051 -25.675 -20.302 1.00 38.69 354 ASP A N 1
ATOM 2700 C CA . ASP A 1 354 ? 15.637 -25.961 -20.062 1.00 38.69 354 ASP A CA 1
ATOM 2701 C C . ASP A 1 354 ? 15.088 -26.619 -21.333 1.00 38.69 354 ASP A C 1
ATOM 2703 O O . ASP A 1 354 ? 15.065 -26.026 -22.408 1.00 38.69 354 ASP A O 1
ATOM 2707 N N . THR A 1 355 ? 14.732 -27.899 -21.250 1.00 36.19 355 THR A N 1
ATOM 2708 C CA . THR A 1 355 ? 14.004 -28.590 -22.330 1.00 36.19 355 THR A CA 1
ATOM 2709 C C . THR A 1 355 ? 12.680 -29.158 -21.829 1.00 36.19 355 THR A C 1
ATOM 2711 O O . THR A 1 355 ? 12.111 -30.041 -22.470 1.00 36.19 355 THR A O 1
ATOM 2714 N N . SER A 1 356 ? 12.157 -28.662 -20.700 1.00 37.78 356 SER A N 1
ATOM 2715 C CA . SER A 1 356 ? 10.911 -29.196 -20.136 1.00 37.78 356 SER A CA 1
ATOM 2716 C C . SER A 1 356 ? 9.947 -28.188 -19.497 1.00 37.78 356 SER A C 1
ATOM 2718 O O . SER A 1 356 ? 8.866 -28.604 -19.091 1.00 37.78 356 SER A O 1
ATOM 2720 N N . GLY A 1 357 ? 10.236 -26.887 -19.473 1.00 40.78 357 GLY A N 1
ATOM 2721 C CA . GLY A 1 357 ? 9.234 -25.831 -19.274 1.00 40.78 357 GLY A CA 1
ATOM 2722 C C . GLY A 1 357 ? 8.857 -25.178 -20.607 1.00 40.78 357 GLY A C 1
ATOM 2723 O O . GLY A 1 357 ? 9.702 -25.045 -21.485 1.00 40.78 357 GLY A O 1
ATOM 2724 N N . GLY A 1 358 ? 7.595 -24.784 -20.816 1.00 46.34 358 GLY A N 1
ATOM 2725 C CA . GLY A 1 358 ? 7.191 -24.093 -22.052 1.00 46.34 358 GLY A CA 1
ATOM 2726 C C . GLY A 1 358 ? 8.094 -22.884 -22.344 1.00 46.34 358 GLY A C 1
ATOM 2727 O O . GLY A 1 358 ? 8.207 -21.990 -21.507 1.00 46.34 358 GLY A O 1
ATOM 2728 N N . GLN A 1 359 ? 8.752 -22.865 -23.510 1.00 54.53 359 GLN A N 1
ATOM 2729 C CA . GLN A 1 359 ? 9.712 -21.813 -23.871 1.00 54.53 359 GLN A CA 1
ATOM 2730 C C . GLN A 1 359 ? 9.075 -20.417 -23.797 1.00 54.53 359 GLN A C 1
ATOM 2732 O O . GLN A 1 359 ? 7.949 -20.211 -24.263 1.00 54.53 359 GLN A O 1
ATOM 2737 N N . ARG A 1 360 ? 9.807 -19.439 -23.240 1.00 66.75 360 ARG A N 1
ATOM 2738 C CA . ARG A 1 360 ? 9.368 -18.038 -23.157 1.00 66.75 360 ARG A CA 1
ATOM 2739 C C . ARG A 1 360 ? 9.351 -17.448 -24.571 1.00 66.75 360 ARG A C 1
ATOM 2741 O O . ARG A 1 360 ? 10.383 -17.089 -25.117 1.00 66.75 360 ARG A O 1
ATOM 2748 N N . ASN A 1 361 ? 8.183 -17.361 -25.202 1.00 81.75 361 ASN A N 1
ATOM 2749 C CA . ASN A 1 361 ? 8.088 -16.791 -26.544 1.00 81.75 361 ASN A CA 1
ATOM 2750 C C . ASN A 1 361 ? 7.932 -15.269 -26.474 1.00 81.75 361 ASN A C 1
ATOM 2752 O O . ASN A 1 361 ? 6.867 -14.768 -26.111 1.00 81.75 361 ASN A O 1
ATOM 2756 N N . TRP A 1 362 ? 8.976 -14.535 -26.853 1.00 88.69 362 TRP A N 1
ATOM 2757 C CA . TRP A 1 362 ? 8.915 -13.080 -26.915 1.00 88.69 362 TRP A CA 1
ATOM 2758 C C . TRP A 1 362 ? 7.865 -12.601 -27.926 1.00 88.69 362 TRP A C 1
ATOM 2760 O O . TRP A 1 362 ? 7.848 -13.093 -29.061 1.00 88.69 362 TRP A O 1
ATOM 2770 N N . PRO A 1 363 ? 7.023 -11.605 -27.591 1.00 91.50 363 PRO A N 1
ATOM 2771 C CA . PRO A 1 363 ? 6.013 -11.094 -28.519 1.00 91.50 363 PRO A CA 1
ATOM 2772 C C . PRO A 1 363 ? 6.584 -10.669 -29.878 1.00 91.50 363 PRO A C 1
ATOM 2774 O O . PRO A 1 363 ? 5.950 -10.897 -30.913 1.00 91.50 363 PRO A O 1
ATOM 2777 N N . GLY A 1 364 ? 7.799 -10.114 -29.904 1.00 93.56 364 GLY A N 1
ATOM 2778 C CA . GLY A 1 364 ? 8.495 -9.711 -31.125 1.00 93.56 364 GLY A CA 1
ATOM 2779 C C . GLY A 1 364 ? 8.936 -10.854 -32.047 1.00 93.56 364 GLY A C 1
ATOM 2780 O O . GLY A 1 364 ? 9.210 -10.603 -33.217 1.00 93.56 364 GLY A O 1
ATOM 2781 N N . ASN A 1 365 ? 8.939 -12.106 -31.576 1.00 94.69 365 ASN A N 1
ATOM 2782 C CA . ASN A 1 365 ? 9.229 -13.285 -32.406 1.00 94.69 365 ASN A CA 1
ATOM 2783 C C . ASN A 1 365 ? 8.019 -13.748 -33.227 1.00 94.69 365 ASN A C 1
ATOM 2785 O O . ASN A 1 365 ? 8.143 -14.596 -34.111 1.00 94.69 365 ASN A O 1
ATOM 2789 N N . SER A 1 366 ? 6.837 -13.206 -32.932 1.00 93.12 366 SER A N 1
ATOM 2790 C CA . SER A 1 366 ? 5.591 -13.533 -33.620 1.00 93.12 366 SER A CA 1
ATOM 2791 C C . SER A 1 366 ? 5.122 -12.366 -34.498 1.00 93.12 366 SER A C 1
ATOM 2793 O O . SER A 1 366 ? 5.405 -11.207 -34.176 1.00 93.12 366 SER A O 1
ATOM 2795 N N . PRO A 1 367 ? 4.375 -12.628 -35.591 1.00 93.38 367 PRO A N 1
ATOM 2796 C CA . PRO A 1 367 ? 3.867 -11.572 -36.463 1.00 93.38 367 PRO A CA 1
ATOM 2797 C C . PRO A 1 367 ? 3.007 -10.553 -35.712 1.00 93.38 367 PRO A C 1
ATOM 2799 O O . PRO A 1 367 ? 2.139 -10.935 -34.922 1.00 93.38 367 PRO A O 1
ATOM 2802 N N . ASN A 1 368 ? 3.195 -9.270 -36.018 1.00 95.56 368 ASN A N 1
ATOM 2803 C CA . ASN A 1 368 ? 2.370 -8.199 -35.475 1.00 95.56 368 ASN A CA 1
ATOM 2804 C C . ASN A 1 368 ? 0.912 -8.330 -35.953 1.00 95.56 368 ASN A C 1
ATOM 2806 O O . ASN A 1 368 ? 0.621 -8.253 -37.148 1.00 95.56 368 ASN A O 1
ATOM 2810 N N . ARG A 1 369 ? -0.018 -8.531 -35.014 1.00 93.62 369 ARG A N 1
ATOM 2811 C CA . ARG A 1 369 ? -1.447 -8.737 -35.302 1.00 93.62 369 ARG A CA 1
ATOM 2812 C C . ARG A 1 369 ? -2.267 -7.444 -35.334 1.00 93.62 369 ARG A C 1
ATOM 2814 O O . ARG A 1 369 ? -3.394 -7.480 -35.819 1.00 93.62 369 ARG A O 1
ATOM 2821 N N . THR A 1 370 ? -1.731 -6.317 -34.868 1.00 93.25 370 THR A N 1
ATOM 2822 C CA . THR A 1 370 ? -2.448 -5.025 -34.826 1.00 93.25 370 THR A CA 1
ATOM 2823 C C . THR A 1 370 ? -2.337 -4.246 -36.147 1.00 93.25 370 THR A C 1
ATOM 2825 O O . THR A 1 370 ? -3.062 -3.272 -36.375 1.00 93.25 370 THR A O 1
ATOM 2828 N N . GLY A 1 371 ? -1.467 -4.704 -37.057 1.00 90.50 371 GLY A N 1
ATOM 2829 C CA . GLY A 1 371 ? -1.266 -4.128 -38.388 1.00 90.50 371 GLY A CA 1
ATOM 2830 C C . GLY A 1 371 ? -0.377 -2.881 -38.420 1.00 90.50 371 GLY A C 1
ATOM 2831 O O . GLY A 1 371 ? -0.396 -2.175 -39.429 1.00 90.50 371 GLY A O 1
ATOM 2832 N N . GLY A 1 372 ? 0.359 -2.591 -37.342 1.00 96.81 372 GLY A N 1
ATOM 2833 C CA . GLY A 1 372 ? 1.407 -1.568 -37.336 1.00 96.81 372 GLY A CA 1
ATOM 2834 C C . GLY A 1 372 ? 2.782 -2.104 -37.739 1.00 96.81 372 GLY A C 1
ATOM 2835 O O . GLY A 1 372 ? 2.924 -3.235 -38.207 1.00 96.81 372 GLY A O 1
ATOM 2836 N N . THR A 1 373 ? 3.798 -1.256 -37.595 1.00 98.38 373 THR A N 1
ATOM 2837 C CA . THR A 1 373 ? 5.189 -1.557 -37.961 1.00 98.38 373 THR A CA 1
ATOM 2838 C C . THR A 1 373 ? 5.993 -1.988 -36.741 1.00 98.38 373 THR A C 1
ATOM 2840 O O . THR A 1 373 ? 5.879 -1.390 -35.673 1.00 98.38 373 THR A O 1
ATOM 2843 N N . ASP A 1 374 ? 6.849 -2.990 -36.918 1.00 98.69 374 ASP A N 1
ATOM 2844 C CA . ASP A 1 374 ? 7.794 -3.420 -35.892 1.00 98.69 374 ASP A CA 1
ATOM 2845 C C . ASP A 1 374 ? 9.104 -2.640 -36.012 1.00 98.69 374 ASP A C 1
ATOM 2847 O O . ASP A 1 374 ? 9.695 -2.562 -37.092 1.00 98.69 374 ASP A O 1
ATOM 2851 N N . TYR A 1 375 ? 9.551 -2.076 -34.894 1.00 98.81 375 TYR A N 1
ATOM 2852 C CA . TYR A 1 375 ? 10.815 -1.366 -34.761 1.00 98.81 375 TYR A CA 1
ATOM 2853 C C . TYR A 1 375 ? 11.715 -2.113 -33.784 1.00 98.81 375 TYR A C 1
ATOM 2855 O O . TYR A 1 375 ? 11.338 -2.318 -32.636 1.00 98.81 375 TYR A O 1
ATOM 2863 N N . PHE A 1 376 ? 12.893 -2.518 -34.241 1.00 98.81 376 PHE A N 1
ATOM 2864 C CA . PHE A 1 376 ? 13.831 -3.367 -33.517 1.00 98.81 376 PHE A CA 1
ATOM 2865 C C . PHE A 1 376 ? 15.004 -2.545 -32.990 1.00 98.81 376 PHE A C 1
ATOM 2867 O O . PHE A 1 376 ? 15.555 -1.710 -33.713 1.00 98.81 376 PHE A O 1
ATOM 2874 N N . LEU A 1 377 ? 15.400 -2.816 -31.749 1.00 98.75 377 LEU A N 1
ATOM 2875 C CA . LEU A 1 377 ? 16.562 -2.229 -31.093 1.00 98.75 377 LEU A CA 1
ATOM 2876 C C . LEU A 1 377 ? 17.519 -3.334 -30.627 1.00 98.75 377 LEU A C 1
ATOM 2878 O O . LEU A 1 377 ? 17.087 -4.345 -30.078 1.00 98.75 377 LEU A O 1
ATOM 2882 N N . ASP A 1 378 ? 18.814 -3.147 -30.860 1.00 97.44 378 ASP A N 1
ATOM 2883 C CA . ASP A 1 378 ? 19.903 -4.055 -30.484 1.00 97.44 378 ASP A CA 1
ATOM 2884 C C . ASP A 1 378 ? 21.104 -3.204 -30.044 1.00 97.44 378 ASP A C 1
ATOM 2886 O O . ASP A 1 378 ? 21.747 -2.557 -30.878 1.00 97.44 378 ASP A O 1
ATOM 2890 N N . ALA A 1 379 ? 21.378 -3.165 -28.736 1.00 91.31 379 ALA A N 1
ATOM 2891 C CA . ALA A 1 379 ? 22.405 -2.296 -28.158 1.00 91.31 379 ALA A CA 1
ATOM 2892 C C . ALA A 1 379 ? 23.819 -2.637 -28.662 1.00 91.31 379 ALA A C 1
ATOM 2894 O O . ALA A 1 379 ? 24.654 -1.744 -28.841 1.00 91.31 379 ALA A O 1
ATOM 2895 N N . THR A 1 380 ? 24.079 -3.913 -28.950 1.00 86.06 380 THR A N 1
ATOM 2896 C CA . THR A 1 380 ? 25.396 -4.406 -29.360 1.00 86.06 380 THR A CA 1
ATOM 2897 C C . THR A 1 380 ? 25.607 -4.317 -30.875 1.00 86.06 380 THR A C 1
ATOM 2899 O O . THR A 1 380 ? 26.629 -3.796 -31.334 1.00 86.06 380 THR A O 1
ATOM 2902 N N . HIS A 1 381 ? 24.653 -4.799 -31.675 1.00 89.62 381 HIS A N 1
ATOM 2903 C CA . HIS A 1 381 ? 24.817 -4.972 -33.127 1.00 89.62 381 HIS A CA 1
ATOM 2904 C C . HIS A 1 381 ? 24.028 -3.965 -33.971 1.00 89.62 381 HIS A C 1
ATOM 2906 O O . HIS A 1 381 ? 24.233 -3.895 -35.186 1.00 89.62 381 HIS A O 1
ATOM 2912 N N . GLY A 1 382 ? 23.148 -3.169 -33.361 1.00 94.56 382 GLY A N 1
ATOM 2913 C CA . GLY A 1 382 ? 22.325 -2.190 -34.064 1.00 94.56 382 GLY A CA 1
ATOM 2914 C C . GLY A 1 382 ? 23.119 -1.030 -34.676 1.00 94.56 382 GLY A C 1
ATOM 2915 O O . GLY A 1 382 ? 24.301 -0.798 -34.383 1.00 94.56 382 GLY A O 1
ATOM 2916 N N . SER A 1 383 ? 22.453 -0.245 -35.523 1.00 96.75 383 SER A N 1
ATOM 2917 C CA . SER A 1 383 ? 22.975 1.007 -36.081 1.00 96.75 383 SER A CA 1
ATOM 2918 C C . SER A 1 383 ? 21.882 2.067 -36.160 1.00 96.75 383 SER A C 1
ATOM 2920 O O . SER A 1 383 ? 20.846 1.858 -36.784 1.00 96.75 383 SER A O 1
ATOM 2922 N N . ASP A 1 384 ? 22.140 3.252 -35.611 1.00 97.50 384 ASP A N 1
ATOM 2923 C CA . ASP A 1 384 ? 21.186 4.376 -35.612 1.00 97.50 384 ASP A CA 1
ATOM 2924 C C . ASP A 1 384 ? 20.983 5.018 -36.995 1.00 97.50 384 ASP A C 1
ATOM 2926 O O . ASP A 1 384 ? 20.112 5.861 -37.184 1.00 97.50 384 ASP A O 1
ATOM 2930 N N . THR A 1 385 ? 21.762 4.593 -37.992 1.00 96.69 385 THR A N 1
ATOM 2931 C CA . THR A 1 385 ? 21.552 4.960 -39.405 1.00 96.69 385 THR A CA 1
ATOM 2932 C C . THR A 1 385 ? 20.694 3.946 -40.168 1.00 96.69 385 THR A C 1
ATOM 2934 O O . THR A 1 385 ? 20.338 4.187 -41.322 1.00 96.69 385 THR A O 1
ATOM 2937 N N . ALA A 1 386 ? 20.366 2.806 -39.549 1.00 96.81 386 ALA A N 1
ATOM 2938 C CA . ALA A 1 386 ? 19.522 1.779 -40.141 1.00 96.81 386 ALA A CA 1
ATOM 2939 C C . ALA A 1 386 ? 18.033 2.161 -40.086 1.00 96.81 386 ALA A C 1
ATOM 2941 O O . ALA A 1 386 ? 17.611 3.087 -39.394 1.00 96.81 386 ALA A O 1
ATOM 2942 N N . THR A 1 387 ? 17.200 1.426 -40.823 1.00 96.88 387 THR A N 1
ATOM 2943 C CA . THR A 1 387 ? 15.755 1.698 -40.882 1.00 96.88 387 THR A CA 1
ATOM 2944 C C . THR A 1 387 ? 15.002 1.285 -39.617 1.00 96.88 387 THR A C 1
ATOM 2946 O O . THR A 1 387 ? 13.874 1.734 -39.428 1.00 96.88 387 THR A O 1
ATOM 2949 N N . GLY A 1 388 ? 15.572 0.409 -38.784 1.00 97.50 388 GLY A N 1
ATOM 2950 C CA . GLY A 1 388 ? 14.946 -0.111 -37.567 1.00 97.50 388 GLY A CA 1
ATOM 2951 C C . GLY A 1 388 ? 13.849 -1.148 -37.805 1.00 97.50 388 GLY A C 1
ATOM 2952 O O . GLY A 1 388 ? 13.295 -1.648 -36.845 1.00 97.50 388 GLY A O 1
ATOM 2953 N N . THR A 1 389 ? 13.507 -1.498 -39.049 1.00 97.62 389 THR A N 1
ATOM 2954 C CA . THR A 1 389 ? 12.271 -2.262 -39.372 1.00 97.62 389 THR A CA 1
ATOM 2955 C C . THR A 1 389 ? 12.469 -3.772 -39.556 1.00 97.62 389 THR A C 1
ATOM 2957 O O . THR A 1 389 ? 11.577 -4.475 -40.025 1.00 97.62 389 THR A O 1
ATOM 2960 N N . SER A 1 390 ? 13.644 -4.288 -39.195 1.00 97.56 390 SER A N 1
ATOM 2961 C CA . SER A 1 390 ? 13.942 -5.722 -39.135 1.00 97.56 390 SER A CA 1
ATOM 2962 C C . SER A 1 390 ? 15.017 -5.988 -38.075 1.00 97.56 390 SER A C 1
ATOM 2964 O O . SER A 1 390 ? 15.815 -5.079 -37.823 1.00 97.56 390 SER A O 1
ATOM 2966 N N . PRO A 1 391 ? 15.121 -7.213 -37.523 1.00 96.50 391 PRO A N 1
ATOM 2967 C CA . PRO A 1 391 ? 16.194 -7.576 -36.593 1.00 96.50 391 PRO A CA 1
ATOM 2968 C C . PRO A 1 391 ? 17.601 -7.261 -37.126 1.00 96.50 391 PRO A C 1
ATOM 2970 O O . PRO A 1 391 ? 18.443 -6.739 -36.411 1.00 96.50 391 PRO A O 1
ATOM 2973 N N . THR A 1 392 ? 17.852 -7.502 -38.418 1.00 96.75 392 THR A N 1
ATOM 2974 C CA . THR A 1 392 ? 19.156 -7.245 -39.061 1.00 96.75 392 THR A CA 1
ATOM 2975 C C . THR A 1 392 ? 19.442 -5.768 -39.338 1.00 96.75 392 THR A C 1
ATOM 2977 O O . THR A 1 392 ? 20.555 -5.413 -39.713 1.00 96.75 392 THR A O 1
ATOM 2980 N N . THR A 1 393 ? 18.438 -4.903 -39.205 1.00 97.75 393 THR A N 1
ATOM 2981 C CA . THR A 1 393 ? 18.549 -3.453 -39.413 1.00 97.75 393 THR A CA 1
ATOM 2982 C C . THR A 1 393 ? 18.094 -2.693 -38.170 1.00 97.75 393 THR A C 1
ATOM 2984 O O . THR A 1 393 ? 17.527 -1.609 -38.308 1.00 97.75 393 THR A O 1
ATOM 2987 N N . ALA A 1 394 ? 18.264 -3.285 -36.986 1.00 98.44 394 ALA A N 1
ATOM 2988 C CA . ALA A 1 394 ? 17.860 -2.706 -35.713 1.00 98.44 394 ALA A CA 1
ATOM 2989 C C . ALA A 1 394 ? 18.601 -1.389 -35.423 1.00 98.44 394 ALA A C 1
ATOM 2991 O O . ALA A 1 394 ? 19.748 -1.196 -35.841 1.00 98.44 394 ALA A O 1
ATOM 2992 N N . TRP A 1 395 ? 17.950 -0.485 -34.693 1.00 98.69 395 TRP A N 1
ATOM 2993 C CA . TRP A 1 395 ? 18.614 0.685 -34.116 1.00 98.69 395 TRP A CA 1
ATOM 2994 C C . TRP A 1 395 ? 19.490 0.286 -32.940 1.00 98.69 395 TRP A C 1
ATOM 2996 O O . TRP A 1 395 ? 19.275 -0.760 -32.332 1.00 98.69 395 TRP A O 1
ATOM 3006 N N . ARG A 1 396 ? 20.484 1.118 -32.627 1.00 97.31 396 ARG A N 1
ATOM 3007 C CA . ARG A 1 396 ? 21.379 0.863 -31.500 1.00 97.31 396 ARG A CA 1
ATOM 3008 C C . ARG A 1 396 ? 20.848 1.492 -30.220 1.00 97.31 396 ARG A C 1
ATOM 3010 O O . ARG A 1 396 ? 20.753 0.814 -29.204 1.00 97.31 396 ARG A O 1
ATOM 3017 N N . SER A 1 397 ? 20.501 2.774 -30.283 1.00 96.62 397 SER A N 1
ATOM 3018 C CA . SER A 1 397 ? 20.151 3.581 -29.113 1.00 96.62 397 SER A CA 1
ATOM 3019 C C . SER A 1 397 ? 18.645 3.802 -28.967 1.00 96.62 397 SER A C 1
ATOM 3021 O O . SER A 1 397 ? 17.896 3.881 -29.950 1.00 96.62 397 SER A O 1
ATOM 3023 N N . LEU A 1 398 ? 18.205 3.990 -27.722 1.00 98.19 398 LEU A N 1
ATOM 3024 C CA . LEU A 1 398 ? 16.853 4.437 -27.388 1.00 98.19 398 LEU A CA 1
ATOM 3025 C C . LEU A 1 398 ? 16.618 5.872 -27.881 1.00 98.19 398 LEU A C 1
ATOM 3027 O O . LEU A 1 398 ? 15.491 6.232 -28.218 1.00 98.19 398 LEU A O 1
ATOM 3031 N N . ALA A 1 399 ? 17.675 6.684 -28.014 1.00 96.94 399 ALA A N 1
ATOM 3032 C CA . ALA A 1 399 ? 17.598 8.037 -28.568 1.00 96.94 399 ALA A CA 1
ATOM 3033 C C . ALA A 1 399 ? 16.962 8.076 -29.972 1.00 96.94 399 ALA A C 1
ATOM 3035 O O . ALA A 1 399 ? 16.132 8.948 -30.251 1.00 96.94 399 ALA A O 1
ATOM 3036 N N . THR A 1 400 ? 17.283 7.106 -30.836 1.00 97.81 400 THR A N 1
ATOM 3037 C CA . THR A 1 400 ? 16.670 6.987 -32.170 1.00 97.81 400 THR A CA 1
ATOM 3038 C C . THR A 1 400 ? 15.172 6.685 -32.077 1.00 97.81 400 THR A C 1
ATOM 3040 O O . THR A 1 400 ? 14.371 7.304 -32.782 1.00 97.81 400 THR A O 1
ATOM 3043 N N . ALA A 1 401 ? 14.766 5.797 -31.163 1.00 98.12 401 ALA A N 1
ATOM 3044 C CA . ALA A 1 401 ? 13.351 5.526 -30.910 1.00 98.12 401 ALA A CA 1
ATOM 3045 C C . ALA A 1 401 ? 12.625 6.758 -30.336 1.00 98.12 401 ALA A C 1
ATOM 3047 O O . ALA A 1 401 ? 11.521 7.080 -30.771 1.00 98.12 401 ALA A O 1
ATOM 3048 N N . ASN A 1 402 ? 13.260 7.510 -29.436 1.00 98.19 402 ASN A N 1
ATOM 3049 C CA . ASN A 1 402 ? 12.694 8.716 -28.822 1.00 98.19 402 ASN A CA 1
ATOM 3050 C C . ASN A 1 402 ? 12.456 9.858 -29.821 1.00 98.19 402 ASN A C 1
ATOM 3052 O O . ASN A 1 402 ? 11.559 10.682 -29.619 1.00 98.19 402 ASN A O 1
ATOM 3056 N N . ALA A 1 403 ? 13.240 9.914 -30.902 1.00 97.69 403 ALA A N 1
ATOM 3057 C CA . ALA A 1 403 ? 13.076 10.889 -31.980 1.00 97.69 403 ALA A CA 1
ATOM 3058 C C . ALA A 1 403 ? 11.893 10.565 -32.911 1.00 97.69 403 ALA A C 1
ATOM 3060 O O . ALA A 1 403 ? 11.471 11.408 -33.709 1.00 97.69 403 ALA A O 1
ATOM 3061 N N . LYS A 1 404 ? 11.339 9.352 -32.821 1.00 97.00 404 LYS A N 1
ATOM 3062 C CA . LYS A 1 404 ? 10.252 8.893 -33.676 1.00 97.00 404 LYS A CA 1
ATOM 3063 C C . LYS A 1 404 ? 8.882 9.098 -33.030 1.00 97.00 404 LYS A C 1
ATOM 3065 O O . LYS A 1 404 ? 8.659 8.825 -31.856 1.00 97.00 404 LYS A O 1
ATOM 3070 N N . THR A 1 405 ? 7.923 9.510 -33.862 1.00 98.25 405 THR A N 1
ATOM 3071 C CA . THR A 1 405 ? 6.489 9.403 -33.557 1.00 98.25 405 THR A CA 1
ATOM 3072 C C . THR A 1 405 ? 5.938 8.098 -34.123 1.00 98.25 405 THR A C 1
ATOM 3074 O O . THR A 1 405 ? 5.934 7.890 -35.342 1.00 98.25 405 THR A O 1
ATOM 3077 N N . PHE A 1 406 ? 5.523 7.207 -33.229 1.00 98.56 406 PHE A N 1
ATOM 3078 C CA . PHE A 1 406 ? 4.923 5.912 -33.530 1.00 98.56 406 PHE A CA 1
ATOM 3079 C C . PHE A 1 406 ? 3.428 6.060 -33.829 1.00 98.56 406 PHE A C 1
ATOM 3081 O O . PHE A 1 406 ? 2.779 7.023 -33.410 1.00 98.56 406 PHE A O 1
ATOM 3088 N N . ARG A 1 407 ? 2.898 5.127 -34.617 1.00 98.50 407 ARG A N 1
ATOM 3089 C CA . ARG A 1 407 ? 1.504 5.081 -35.068 1.00 98.50 407 ARG A CA 1
ATOM 3090 C C . ARG A 1 407 ? 0.744 3.956 -34.357 1.00 98.50 407 ARG A C 1
ATOM 3092 O O . ARG A 1 407 ? 1.374 3.024 -33.860 1.00 98.50 407 ARG A O 1
ATOM 3099 N N . PRO A 1 408 ? -0.601 3.993 -34.348 1.00 98.75 408 PRO A N 1
ATOM 3100 C CA . PRO A 1 408 ? -1.390 2.908 -33.781 1.00 98.75 408 PRO A CA 1
ATOM 3101 C C . PRO A 1 408 ? -1.035 1.532 -34.348 1.00 98.75 408 PRO A C 1
ATOM 3103 O O . PRO A 1 408 ? -1.029 1.340 -35.566 1.00 98.75 408 PRO A O 1
ATOM 3106 N N . GLY A 1 409 ? -0.773 0.582 -33.449 1.00 98.50 409 GLY A N 1
ATOM 3107 C CA . GLY A 1 409 ? -0.363 -0.787 -33.758 1.00 98.50 409 GLY A CA 1
ATOM 3108 C C . GLY A 1 409 ? 1.149 -1.002 -33.893 1.00 98.50 409 GLY A C 1
ATOM 3109 O O . GLY A 1 409 ? 1.583 -2.141 -34.075 1.00 98.50 409 GLY A O 1
ATOM 3110 N N . ASP A 1 410 ? 1.968 0.052 -33.860 1.00 98.88 410 ASP A N 1
ATOM 3111 C CA . ASP A 1 410 ? 3.423 -0.108 -33.934 1.00 98.88 410 ASP A CA 1
ATOM 3112 C C . ASP A 1 410 ? 3.964 -0.850 -32.697 1.00 98.88 410 ASP A C 1
ATOM 3114 O O . ASP A 1 410 ? 3.443 -0.705 -31.589 1.00 98.88 410 ASP A O 1
ATOM 3118 N N . ARG A 1 411 ? 5.043 -1.621 -32.876 1.00 98.81 411 ARG A N 1
ATOM 3119 C CA . ARG A 1 411 ? 5.766 -2.271 -31.772 1.00 98.81 411 ARG A CA 1
ATOM 3120 C C . ARG A 1 411 ? 7.191 -1.750 -31.677 1.00 98.81 411 ARG A C 1
ATOM 3122 O O . ARG A 1 411 ? 7.877 -1.631 -32.688 1.00 98.81 411 ARG A O 1
ATOM 3129 N N . ILE A 1 412 ? 7.635 -1.474 -30.458 1.00 98.88 412 ILE A N 1
ATOM 3130 C CA . ILE A 1 412 ? 9.012 -1.147 -30.091 1.00 98.88 412 ILE A CA 1
ATOM 3131 C C . ILE A 1 412 ? 9.583 -2.400 -29.424 1.00 98.88 412 ILE A C 1
ATOM 3133 O O . ILE A 1 412 ? 9.173 -2.767 -28.325 1.00 98.88 412 ILE A O 1
ATOM 3137 N N . LEU A 1 413 ? 10.470 -3.095 -30.128 1.00 98.81 413 LEU A N 1
ATOM 3138 C CA . LEU A 1 413 ? 10.981 -4.412 -29.770 1.00 98.81 413 LEU A CA 1
ATOM 3139 C C . LEU A 1 413 ? 12.459 -4.306 -29.398 1.00 98.81 413 LEU A C 1
ATOM 3141 O O . LEU A 1 413 ? 13.312 -4.049 -30.247 1.00 98.81 413 LEU A O 1
ATOM 3145 N N . LEU A 1 414 ? 12.754 -4.519 -28.124 1.00 98.75 414 LEU A N 1
ATOM 3146 C CA . LEU A 1 414 ? 14.096 -4.520 -27.552 1.00 98.75 414 LEU A CA 1
ATOM 3147 C C . LEU A 1 414 ? 14.659 -5.947 -27.606 1.00 98.75 414 LEU A C 1
ATOM 3149 O O . LEU A 1 414 ? 13.958 -6.909 -27.289 1.00 98.75 414 LEU A O 1
ATOM 3153 N N . ARG A 1 415 ? 15.903 -6.128 -28.043 1.00 97.44 415 ARG A N 1
ATOM 3154 C CA . ARG A 1 415 ? 16.499 -7.467 -28.119 1.00 97.44 415 ARG A CA 1
ATOM 3155 C C . ARG A 1 415 ? 16.703 -8.034 -26.713 1.00 97.44 415 ARG A C 1
ATOM 3157 O O . ARG A 1 415 ? 17.305 -7.387 -25.863 1.00 97.44 415 ARG A O 1
ATOM 3164 N N . ALA A 1 416 ? 16.198 -9.239 -26.479 1.00 91.12 416 ALA A N 1
ATOM 3165 C CA . ALA A 1 416 ? 16.339 -9.955 -25.219 1.00 91.12 416 ALA A CA 1
ATOM 3166 C C . ALA A 1 416 ? 17.820 -10.156 -24.858 1.00 91.12 416 ALA A C 1
ATOM 3168 O O . ALA A 1 416 ? 18.644 -10.437 -25.731 1.00 91.12 416 ALA A O 1
ATOM 3169 N N . GLY A 1 417 ? 18.145 -9.986 -23.575 1.00 82.00 417 GLY A N 1
ATOM 3170 C CA . GLY A 1 417 ? 19.507 -10.035 -23.037 1.00 82.00 417 GLY A CA 1
ATOM 3171 C C . GLY A 1 417 ? 20.383 -8.807 -23.317 1.00 82.00 417 GLY A C 1
ATOM 3172 O O . GLY A 1 417 ? 21.502 -8.761 -22.814 1.00 82.00 417 GLY A O 1
ATOM 3173 N N . GLU A 1 418 ? 19.920 -7.820 -24.096 1.00 88.75 418 GLU A N 1
ATOM 3174 C CA . GLU A 1 418 ? 20.650 -6.558 -24.276 1.00 88.75 418 GLU A CA 1
ATOM 3175 C C . GLU A 1 418 ? 20.388 -5.577 -23.127 1.00 88.75 418 GLU A C 1
ATOM 3177 O O . GLU A 1 418 ? 19.343 -5.616 -22.471 1.00 88.75 418 GLU A O 1
ATOM 3182 N N . GLN A 1 419 ? 21.332 -4.650 -22.946 1.00 88.44 419 GLN A N 1
ATOM 3183 C CA . GLN A 1 419 ? 21.283 -3.611 -21.924 1.00 88.44 419 GLN A CA 1
ATOM 3184 C C . GLN A 1 419 ? 21.528 -2.222 -22.524 1.00 88.44 419 GLN A C 1
ATOM 3186 O O . GLN A 1 419 ? 22.487 -2.018 -23.272 1.00 88.44 419 GLN A O 1
ATOM 3191 N N . TRP A 1 420 ? 20.704 -1.252 -22.125 1.00 92.81 420 TRP A N 1
ATOM 3192 C CA . TRP A 1 420 ? 20.877 0.171 -22.426 1.00 92.81 420 TRP A CA 1
ATOM 3193 C C . TRP A 1 420 ? 21.227 0.923 -21.141 1.00 92.81 420 TRP A C 1
ATOM 3195 O O . TRP A 1 420 ? 20.369 1.118 -20.284 1.00 92.81 420 TRP A O 1
ATOM 3205 N N . ASN A 1 421 ? 22.499 1.306 -21.006 1.00 86.62 421 ASN A N 1
ATOM 3206 C CA . ASN A 1 421 ? 23.025 2.056 -19.862 1.00 86.62 421 ASN A CA 1
ATOM 3207 C C . ASN A 1 421 ? 22.928 3.561 -20.101 1.00 86.62 421 ASN A C 1
ATOM 3209 O O . ASN A 1 421 ? 23.242 4.019 -21.197 1.00 86.62 421 ASN A O 1
ATOM 3213 N N . ASP A 1 422 ? 22.571 4.314 -19.062 1.00 89.69 422 ASP A N 1
ATOM 3214 C CA . ASP A 1 422 ? 22.439 5.776 -19.076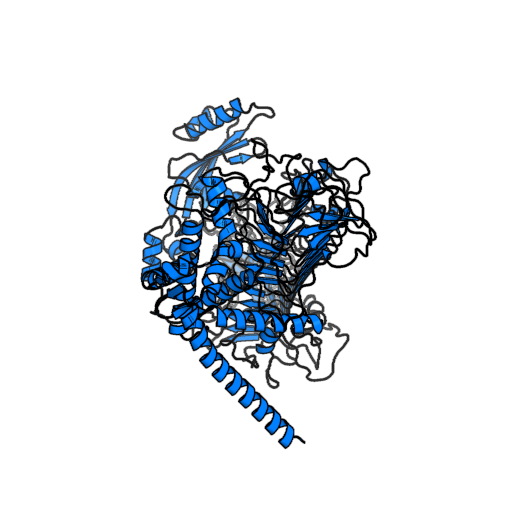 1.00 89.69 422 ASP A CA 1
ATOM 3215 C C . ASP A 1 422 ? 21.392 6.299 -20.076 1.00 89.69 422 ASP A C 1
ATOM 3217 O O . ASP A 1 422 ? 21.411 7.469 -20.473 1.00 89.69 422 ASP A O 1
ATOM 3221 N N . GLU A 1 423 ? 20.468 5.438 -20.506 1.00 94.62 423 GLU A N 1
ATOM 3222 C CA . GLU A 1 423 ? 19.432 5.774 -21.476 1.00 94.62 423 GLU A CA 1
ATOM 3223 C C . GLU A 1 423 ? 18.030 5.674 -20.864 1.00 94.62 423 GLU A C 1
ATOM 3225 O O . GLU A 1 423 ? 17.765 4.898 -19.952 1.00 94.62 423 GLU A O 1
ATOM 3230 N N . GLN A 1 424 ? 17.111 6.462 -21.420 1.00 96.50 424 GLN A N 1
ATOM 3231 C CA . GLN A 1 424 ? 15.693 6.494 -21.069 1.00 96.50 424 GLN A CA 1
ATOM 3232 C C . GLN A 1 424 ? 14.863 6.268 -22.338 1.00 96.50 424 GLN A C 1
ATOM 3234 O O . GLN A 1 424 ? 15.158 6.854 -23.385 1.00 96.50 424 GLN A O 1
ATOM 3239 N N . LEU A 1 425 ? 13.787 5.480 -22.255 1.00 98.56 425 LEU A N 1
ATOM 3240 C CA . LEU A 1 425 ? 12.832 5.281 -23.348 1.00 98.56 425 LEU A CA 1
ATOM 3241 C C . LEU A 1 425 ? 11.609 6.195 -23.171 1.00 98.56 425 LEU A C 1
ATOM 3243 O O . LEU A 1 425 ? 10.717 5.943 -22.368 1.00 98.56 425 LEU A O 1
ATOM 3247 N N . TRP A 1 426 ? 11.532 7.248 -23.977 1.00 97.25 426 TRP A N 1
ATOM 3248 C CA . TRP A 1 426 ? 10.405 8.178 -24.049 1.00 97.25 426 TRP A CA 1
ATOM 3249 C C . TRP A 1 426 ? 9.880 8.278 -25.497 1.00 97.25 426 TRP A C 1
ATOM 3251 O O . TRP A 1 426 ? 10.114 9.286 -26.188 1.00 97.25 426 TRP A O 1
ATOM 3261 N N . PRO A 1 427 ? 9.170 7.244 -25.988 1.00 96.25 427 PRO A N 1
ATOM 3262 C CA . PRO A 1 427 ? 8.649 7.207 -27.349 1.00 96.25 427 PRO A CA 1
ATOM 3263 C C . PRO A 1 427 ? 7.536 8.242 -27.526 1.00 96.25 427 PRO A C 1
ATOM 3265 O O . PRO A 1 427 ? 6.879 8.621 -26.560 1.00 96.25 427 PRO A O 1
ATOM 3268 N N . LYS A 1 428 ? 7.296 8.709 -28.758 1.00 97.12 428 LYS A N 1
ATOM 3269 C CA . LYS A 1 428 ? 6.191 9.640 -29.066 1.00 97.12 428 LYS A CA 1
ATOM 3270 C C . LYS A 1 428 ? 5.049 8.937 -29.787 1.00 97.12 428 LYS A C 1
ATOM 3272 O O . LYS A 1 428 ? 5.272 7.971 -30.510 1.00 97.12 428 LYS A O 1
ATOM 3277 N N . GLY A 1 429 ? 3.849 9.500 -29.690 1.00 97.38 429 GLY A N 1
ATOM 3278 C CA . GLY A 1 429 ? 2.650 8.988 -30.354 1.00 97.38 429 GLY A CA 1
ATOM 3279 C C . GLY A 1 429 ? 1.683 8.326 -29.379 1.00 97.38 429 GLY A C 1
ATOM 3280 O O . GLY A 1 429 ? 1.927 8.261 -28.177 1.00 97.38 429 GLY A O 1
ATOM 3281 N N . SER A 1 430 ? 0.542 7.891 -29.894 1.00 98.19 430 SER A N 1
ATOM 3282 C CA . SER A 1 430 ? -0.474 7.153 -29.142 1.00 98.19 430 SER A CA 1
ATOM 3283 C C . SER A 1 430 ? -1.049 6.065 -30.027 1.00 98.19 430 SER A C 1
ATOM 3285 O O . SER A 1 430 ? -1.077 6.203 -31.257 1.00 98.19 430 SER A O 1
ATOM 3287 N N . GLY A 1 431 ? -1.475 4.978 -29.394 1.00 98.44 431 GLY A N 1
ATOM 3288 C CA . GLY A 1 431 ? -2.237 3.950 -30.073 1.00 98.44 431 GLY A CA 1
ATOM 3289 C C . GLY A 1 431 ? -3.675 4.395 -30.334 1.00 98.44 431 GLY A C 1
ATOM 3290 O O . GLY A 1 431 ? -4.025 5.574 -30.277 1.00 98.44 431 GLY A O 1
ATOM 3291 N N . SER A 1 432 ? -4.524 3.421 -30.623 1.00 97.75 432 SER A N 1
ATOM 3292 C CA . SER A 1 432 ? -5.973 3.606 -30.703 1.00 97.75 432 SER A CA 1
ATOM 3293 C C . SER A 1 432 ? -6.671 2.314 -30.292 1.00 97.75 432 SER A C 1
ATOM 3295 O O . SER A 1 432 ? -6.020 1.270 -30.198 1.00 97.75 432 SER A O 1
ATOM 3297 N N . THR A 1 433 ? -7.988 2.350 -30.102 1.00 97.00 433 THR A N 1
ATOM 3298 C CA . THR A 1 433 ? -8.792 1.166 -29.777 1.00 97.00 433 THR A CA 1
ATOM 3299 C C . THR A 1 433 ? -8.476 -0.015 -30.708 1.00 97.00 433 THR A C 1
ATOM 3301 O O . THR A 1 433 ? -8.544 0.101 -31.932 1.00 97.00 433 THR A O 1
ATOM 3304 N N . GLY A 1 434 ? -8.103 -1.160 -30.126 1.00 96.62 434 GLY A N 1
ATOM 3305 C CA . GLY A 1 434 ? -7.733 -2.382 -30.857 1.00 96.62 434 GLY A CA 1
ATOM 3306 C C . GLY A 1 434 ? -6.372 -2.343 -31.570 1.00 96.62 434 GLY A C 1
ATOM 3307 O O . GLY A 1 434 ? -5.988 -3.327 -32.201 1.00 96.62 434 GLY A O 1
ATOM 3308 N N . LYS A 1 435 ? -5.640 -1.226 -31.490 1.00 98.44 435 LYS A N 1
ATOM 3309 C CA . LYS A 1 435 ? -4.299 -1.034 -32.063 1.00 98.44 435 LYS A CA 1
ATOM 3310 C C . LYS A 1 435 ? -3.402 -0.247 -31.094 1.00 98.44 435 LYS A C 1
ATOM 3312 O O . LYS A 1 435 ? -3.030 0.893 -31.409 1.00 98.44 435 LYS A O 1
ATOM 3317 N N . PRO A 1 436 ? -3.084 -0.806 -29.914 1.00 98.56 436 PRO A N 1
ATOM 3318 C CA . PRO A 1 436 ? -2.152 -0.172 -28.992 1.00 98.56 436 PRO A CA 1
ATOM 3319 C C . PRO A 1 436 ? -0.742 -0.106 -29.590 1.00 98.56 436 PRO A C 1
ATOM 3321 O O . PRO A 1 436 ? -0.421 -0.833 -30.533 1.00 98.56 436 PRO A O 1
ATOM 3324 N N . ILE A 1 437 ? 0.090 0.784 -29.053 1.00 98.88 437 ILE A N 1
ATOM 3325 C CA . ILE A 1 437 ? 1.540 0.725 -29.257 1.00 98.88 437 ILE A CA 1
ATOM 3326 C C . ILE A 1 437 ? 2.117 -0.207 -28.192 1.00 98.88 437 ILE A C 1
ATOM 3328 O O . ILE A 1 437 ? 1.846 -0.022 -27.006 1.00 98.88 437 ILE A O 1
ATOM 3332 N N . THR A 1 438 ? 2.921 -1.186 -28.601 1.00 98.75 438 THR A N 1
ATOM 3333 C CA . THR A 1 438 ? 3.499 -2.170 -27.672 1.00 98.75 438 THR A CA 1
ATOM 3334 C C . THR A 1 438 ? 4.999 -1.945 -27.494 1.00 98.75 438 THR A C 1
ATOM 3336 O O . THR A 1 438 ? 5.722 -1.843 -28.482 1.00 98.75 438 THR A O 1
ATOM 3339 N N . ILE A 1 439 ? 5.485 -1.933 -26.255 1.00 98.88 439 ILE A N 1
ATOM 3340 C CA . ILE A 1 439 ? 6.906 -2.034 -25.899 1.00 98.88 439 ILE A CA 1
ATOM 3341 C C . ILE A 1 439 ? 7.143 -3.446 -25.364 1.00 98.88 439 ILE A C 1
ATOM 3343 O O . ILE A 1 439 ? 6.466 -3.868 -24.427 1.00 98.88 439 ILE A O 1
ATOM 3347 N N . SER A 1 440 ? 8.049 -4.196 -25.992 1.00 98.06 440 SER A N 1
ATOM 3348 C CA . SER A 1 440 ? 8.301 -5.597 -25.640 1.00 98.06 440 SER A CA 1
ATOM 3349 C C . SER A 1 440 ? 9.678 -6.083 -26.099 1.00 98.06 440 SER A C 1
ATOM 3351 O O . SER A 1 440 ? 10.509 -5.297 -26.551 1.00 98.06 440 SER A O 1
ATOM 3353 N N . ALA A 1 441 ? 9.907 -7.392 -26.006 1.00 96.62 441 ALA A N 1
ATOM 3354 C CA . ALA A 1 441 ? 11.149 -8.057 -26.359 1.00 96.62 441 ALA A CA 1
ATOM 3355 C C . ALA A 1 441 ? 11.075 -8.835 -27.692 1.00 96.62 441 ALA A C 1
ATOM 3357 O O . ALA A 1 441 ? 9.991 -9.189 -28.173 1.00 96.62 441 ALA A O 1
ATOM 3358 N N . TYR A 1 442 ? 12.239 -9.145 -28.272 1.00 97.62 442 TYR A N 1
ATOM 3359 C CA . TYR A 1 442 ? 12.426 -10.117 -29.362 1.00 97.62 442 TYR A CA 1
ATOM 3360 C C . TYR A 1 442 ? 13.783 -10.826 -29.245 1.00 97.62 442 TYR A C 1
ATOM 3362 O O . TYR A 1 442 ? 14.669 -10.359 -28.537 1.00 97.62 442 TYR A O 1
ATOM 3370 N N . GLY A 1 443 ? 13.988 -11.910 -29.992 1.00 94.62 443 GLY A N 1
ATOM 3371 C CA . GLY A 1 443 ? 15.269 -12.613 -30.065 1.00 94.62 443 GLY A CA 1
ATOM 3372 C C . GLY A 1 443 ? 15.218 -13.988 -29.413 1.00 94.62 443 GLY A C 1
ATOM 3373 O O . GLY A 1 443 ? 14.224 -14.696 -29.546 1.00 94.62 443 GLY A O 1
ATOM 3374 N N . ASP A 1 444 ? 16.301 -14.384 -28.755 1.00 86.56 444 ASP A N 1
ATOM 3375 C CA . ASP A 1 444 ? 16.450 -15.713 -28.159 1.00 86.56 444 ASP A CA 1
ATOM 3376 C C . ASP A 1 444 ? 15.495 -15.913 -26.962 1.00 86.56 444 ASP A C 1
ATOM 3378 O O . ASP A 1 444 ? 15.631 -15.185 -25.978 1.00 86.56 444 ASP A O 1
ATOM 3382 N N . PRO A 1 445 ? 14.542 -16.868 -27.016 1.00 78.81 445 PRO A N 1
ATOM 3383 C CA . PRO A 1 445 ? 13.650 -17.235 -25.907 1.00 78.81 445 PRO A CA 1
ATOM 3384 C C . PRO A 1 445 ? 14.333 -17.537 -24.569 1.00 78.81 445 PRO A C 1
ATOM 3386 O O . PRO A 1 445 ? 13.697 -17.388 -23.527 1.00 78.81 445 PRO A O 1
ATOM 3389 N N . GLU A 1 446 ? 15.593 -17.978 -24.593 1.00 71.81 446 GLU A N 1
ATOM 3390 C CA . GLU A 1 446 ? 16.344 -18.339 -23.384 1.00 71.81 446 GLU A CA 1
ATOM 3391 C C . GLU A 1 446 ? 17.172 -17.170 -22.820 1.00 71.81 446 GLU A C 1
ATOM 3393 O O . GLU A 1 446 ? 17.781 -17.290 -21.757 1.00 71.81 446 GLU A O 1
ATOM 3398 N N . ALA A 1 447 ? 17.189 -16.015 -23.494 1.00 77.12 447 ALA A N 1
ATOM 3399 C CA . ALA A 1 447 ? 17.825 -14.813 -22.965 1.00 77.12 447 ALA A CA 1
ATOM 3400 C C . ALA A 1 447 ? 16.999 -14.170 -21.829 1.00 77.12 447 ALA A C 1
ATOM 3402 O O . ALA A 1 447 ? 15.802 -14.414 -21.668 1.00 77.12 447 ALA A O 1
ATOM 3403 N N . GLY A 1 448 ? 17.640 -13.311 -21.032 1.00 75.12 448 GLY A N 1
ATOM 3404 C CA . GLY A 1 448 ? 16.957 -12.468 -20.045 1.00 75.12 448 GLY A CA 1
ATOM 3405 C C . GLY A 1 448 ? 16.069 -11.401 -20.698 1.00 75.12 448 GLY A C 1
ATOM 3406 O O . GLY A 1 448 ? 16.094 -11.207 -21.918 1.00 75.12 448 GLY A O 1
ATOM 3407 N N . ARG A 1 449 ? 15.280 -10.677 -19.893 1.00 87.44 449 ARG A N 1
ATOM 3408 C CA . ARG A 1 449 ? 14.541 -9.512 -20.408 1.00 87.44 449 ARG A CA 1
ATOM 3409 C C . ARG A 1 449 ? 15.538 -8.455 -20.923 1.00 87.44 449 ARG A C 1
ATOM 3411 O O . ARG A 1 449 ? 16.644 -8.367 -20.399 1.00 87.44 449 ARG A O 1
ATOM 3418 N N . PRO A 1 450 ? 15.188 -7.666 -21.951 1.00 94.12 450 PRO A N 1
ATOM 3419 C CA . PRO A 1 450 ? 15.923 -6.444 -22.261 1.00 94.12 450 PRO A CA 1
ATOM 3420 C C . PRO A 1 450 ? 15.928 -5.509 -21.044 1.00 94.12 450 PRO A C 1
ATOM 3422 O O . PRO A 1 450 ? 14.869 -5.263 -20.457 1.00 94.12 450 PRO A O 1
ATOM 3425 N N . TYR A 1 451 ? 17.101 -4.977 -20.704 1.00 93.06 451 TYR A N 1
ATOM 3426 C CA . TYR A 1 451 ? 17.316 -4.179 -19.499 1.00 93.06 451 TYR A CA 1
ATOM 3427 C C . TYR A 1 451 ? 17.603 -2.707 -19.824 1.00 93.06 451 TYR A C 1
ATOM 3429 O O . TYR A 1 451 ? 18.537 -2.390 -20.565 1.00 93.06 451 TYR A O 1
ATOM 3437 N N . ILE A 1 452 ? 16.808 -1.794 -19.263 1.00 96.62 452 ILE A N 1
ATOM 3438 C CA . ILE A 1 452 ? 17.052 -0.347 -19.327 1.00 96.62 452 ILE A CA 1
ATOM 3439 C C . ILE A 1 452 ? 17.554 0.120 -17.958 1.00 96.62 452 ILE A C 1
ATOM 3441 O O . ILE A 1 452 ? 16.789 0.189 -16.994 1.00 96.62 452 ILE A O 1
ATOM 3445 N N . ALA A 1 453 ? 18.842 0.453 -17.902 1.00 90.44 453 ALA A N 1
ATOM 3446 C CA . ALA A 1 453 ? 19.518 0.963 -16.719 1.00 90.44 453 ALA A CA 1
ATOM 3447 C C . ALA A 1 453 ? 19.676 2.480 -16.853 1.00 90.44 453 ALA A C 1
ATOM 3449 O O . ALA A 1 453 ? 20.582 2.970 -17.529 1.00 90.44 453 ALA A O 1
ATOM 3450 N N . THR A 1 454 ? 18.770 3.237 -16.236 1.00 94.88 454 THR A N 1
ATOM 3451 C CA . THR A 1 454 ? 18.750 4.705 -16.395 1.00 94.88 454 THR A CA 1
ATOM 3452 C C . THR A 1 454 ? 19.878 5.381 -15.612 1.00 94.88 454 THR A C 1
ATOM 3454 O O . THR A 1 454 ? 20.300 6.487 -15.948 1.00 94.88 454 THR A O 1
ATOM 3457 N N . ASN A 1 455 ? 20.369 4.716 -14.565 1.00 91.00 455 ASN A N 1
ATOM 3458 C CA . ASN A 1 455 ? 21.471 5.152 -13.708 1.00 91.00 455 ASN A CA 1
ATOM 3459 C C . ASN A 1 455 ? 21.303 6.571 -13.132 1.00 91.00 455 ASN A C 1
ATOM 3461 O O . ASN A 1 455 ? 22.230 7.381 -13.100 1.00 91.00 455 ASN A O 1
ATOM 3465 N N . GLY A 1 456 ? 20.070 6.935 -12.764 1.00 90.38 456 GLY A N 1
ATOM 3466 C CA . GLY A 1 456 ? 19.747 8.263 -12.248 1.00 90.38 456 GLY A CA 1
ATOM 3467 C C . GLY A 1 456 ? 19.762 9.392 -13.287 1.00 90.38 456 GLY A C 1
ATOM 3468 O O . GLY A 1 456 ? 19.514 10.542 -12.915 1.00 90.38 456 GLY A O 1
ATOM 3469 N N . ASN A 1 457 ? 19.997 9.107 -14.576 1.00 91.31 457 ASN A N 1
ATOM 3470 C CA . ASN A 1 457 ? 20.070 10.099 -15.659 1.00 91.31 457 ASN A CA 1
ATOM 3471 C C . ASN A 1 457 ? 18.685 10.589 -16.123 1.00 91.31 457 ASN A C 1
ATOM 3473 O O . ASN A 1 457 ? 18.353 10.574 -17.310 1.00 91.31 457 ASN A O 1
ATOM 3477 N N . VAL A 1 458 ? 17.872 11.070 -15.181 1.00 92.81 458 VAL A N 1
ATOM 3478 C CA . VAL A 1 458 ? 16.548 11.653 -15.432 1.00 92.81 458 VAL A CA 1
ATOM 3479 C C . VAL A 1 458 ? 16.513 13.143 -15.074 1.00 92.81 458 VAL A C 1
ATOM 3481 O O . VAL A 1 458 ? 17.203 13.589 -14.153 1.00 92.81 458 VAL A O 1
ATOM 3484 N N . PRO A 1 459 ? 15.726 13.968 -15.788 1.00 92.62 459 PRO A N 1
ATOM 3485 C CA . PRO A 1 459 ? 15.609 15.383 -15.464 1.00 92.62 459 PRO A CA 1
ATOM 3486 C C . PRO A 1 459 ? 14.891 15.586 -14.124 1.00 92.62 459 PRO A C 1
ATOM 3488 O O . PRO A 1 459 ? 13.886 14.939 -13.838 1.00 92.62 459 PRO A O 1
ATOM 3491 N N . SER A 1 460 ? 15.337 16.569 -13.335 1.00 91.31 460 SER A N 1
ATOM 3492 C CA . SER A 1 460 ? 14.611 16.952 -12.118 1.00 91.31 460 SER A CA 1
ATOM 3493 C C . SER A 1 460 ? 13.200 17.445 -12.469 1.00 91.31 460 SER A C 1
ATOM 3495 O O . SER A 1 460 ? 13.061 18.312 -13.343 1.00 91.31 460 SER A O 1
ATOM 3497 N N . PRO A 1 461 ? 12.144 16.972 -11.782 1.00 91.94 461 PRO A N 1
ATOM 3498 C CA . PRO A 1 461 ? 10.782 17.454 -12.006 1.00 91.94 461 PRO A CA 1
ATOM 3499 C C . PRO A 1 461 ? 10.512 18.814 -11.339 1.00 91.94 461 PRO A C 1
ATOM 3501 O O . PRO A 1 461 ? 9.408 19.356 -11.454 1.00 91.94 461 PRO A O 1
ATOM 3504 N N . LEU A 1 462 ? 11.502 19.384 -10.643 1.00 88.19 462 LEU A N 1
ATOM 3505 C CA . LEU A 1 462 ? 11.402 20.643 -9.913 1.00 88.19 462 LEU A CA 1
ATOM 3506 C C . LEU A 1 462 ? 12.318 21.718 -10.511 1.00 88.19 462 LEU A C 1
ATOM 3508 O O . LEU A 1 462 ? 13.337 21.444 -11.143 1.00 88.19 462 LEU A O 1
ATOM 3512 N N . ARG A 1 463 ? 11.948 22.981 -10.302 1.00 85.19 463 ARG A N 1
ATOM 3513 C CA . ARG A 1 463 ? 12.821 24.141 -10.507 1.00 85.19 463 ARG A CA 1
ATOM 3514 C C . ARG A 1 463 ? 13.724 24.342 -9.288 1.00 85.19 463 ARG A C 1
ATOM 3516 O O . ARG A 1 463 ? 13.478 23.793 -8.219 1.00 85.19 463 ARG A O 1
ATOM 3523 N N . ALA A 1 464 ? 14.728 25.209 -9.426 1.00 82.50 464 ALA A N 1
ATOM 3524 C CA . ALA A 1 464 ? 15.650 25.560 -8.339 1.00 82.50 464 ALA A CA 1
ATOM 3525 C C . ALA A 1 464 ? 14.964 26.164 -7.093 1.00 82.50 464 ALA A C 1
ATOM 3527 O O . ALA A 1 464 ? 15.537 26.147 -6.010 1.00 82.50 464 ALA A O 1
ATOM 3528 N N . ASP A 1 465 ? 13.746 26.694 -7.234 1.00 78.75 465 ASP A N 1
ATOM 3529 C CA . ASP A 1 465 ? 12.923 27.203 -6.129 1.00 78.75 465 ASP A CA 1
ATOM 3530 C C . ASP A 1 465 ? 12.034 26.123 -5.472 1.00 78.75 465 ASP A C 1
ATOM 3532 O O . ASP A 1 465 ? 11.244 26.431 -4.580 1.00 78.75 465 ASP A O 1
ATOM 3536 N N . GLY A 1 466 ? 12.145 24.864 -5.910 1.00 76.69 466 GLY A N 1
ATOM 3537 C CA . GLY A 1 466 ? 11.358 23.734 -5.415 1.00 76.69 466 GLY A CA 1
ATOM 3538 C C . GLY A 1 466 ? 9.921 23.676 -5.946 1.00 76.69 466 GLY A C 1
ATOM 3539 O O . GLY A 1 466 ? 9.137 22.844 -5.480 1.00 76.69 466 GLY A O 1
ATOM 3540 N N . THR A 1 467 ? 9.540 24.546 -6.889 1.00 80.50 467 THR A N 1
ATOM 3541 C CA . THR A 1 467 ? 8.250 24.459 -7.590 1.00 80.50 467 THR A CA 1
ATOM 3542 C C . THR A 1 467 ? 8.305 23.426 -8.708 1.00 80.50 467 THR A C 1
ATOM 3544 O O . THR A 1 467 ? 9.362 23.159 -9.278 1.00 80.50 467 THR A O 1
ATOM 3547 N N . LYS A 1 468 ? 7.151 22.857 -9.065 1.00 84.88 468 LYS A N 1
ATOM 3548 C CA . LYS A 1 468 ? 7.040 21.941 -10.205 1.00 84.88 468 LYS A CA 1
ATOM 3549 C C . LYS A 1 468 ? 7.509 22.601 -11.488 1.00 84.88 468 LYS A C 1
ATOM 3551 O O . LYS A 1 468 ? 7.075 23.706 -11.808 1.00 84.88 468 LYS A O 1
ATOM 3556 N N . ASN A 1 469 ? 8.330 21.898 -12.251 1.00 88.81 469 ASN A N 1
ATOM 3557 C CA . ASN A 1 469 ? 8.743 22.307 -13.579 1.00 88.81 469 ASN A CA 1
ATOM 3558 C C . ASN A 1 469 ? 7.833 21.631 -14.627 1.00 88.81 469 ASN A C 1
ATOM 3560 O O . ASN A 1 469 ? 8.016 20.448 -14.896 1.00 88.81 469 ASN A O 1
ATOM 3564 N N . PRO A 1 470 ? 6.872 22.336 -15.259 1.00 87.62 470 PRO A N 1
ATOM 3565 C CA . PRO A 1 470 ? 5.946 21.744 -16.226 1.00 87.62 470 PRO A CA 1
ATOM 3566 C C . PRO A 1 470 ? 6.646 21.091 -17.421 1.00 87.62 470 PRO A C 1
ATOM 3568 O O . PRO A 1 470 ? 6.082 20.202 -18.047 1.00 87.62 470 PRO A O 1
ATOM 3571 N N . GLN A 1 471 ? 7.872 21.511 -17.751 1.00 90.38 471 GLN A N 1
ATOM 3572 C CA . GLN A 1 471 ? 8.627 20.942 -18.864 1.00 90.38 471 GLN A CA 1
ATOM 3573 C C . GLN A 1 471 ? 9.169 19.545 -18.542 1.00 90.38 471 GLN A C 1
ATOM 3575 O O . GLN A 1 471 ? 9.209 18.701 -19.441 1.00 90.38 471 GLN A O 1
ATOM 3580 N N . THR A 1 472 ? 9.539 19.281 -17.287 1.00 93.56 472 THR A N 1
ATOM 3581 C CA . THR A 1 472 ? 10.233 18.050 -16.866 1.00 93.56 472 THR A CA 1
ATOM 3582 C C . THR A 1 472 ? 9.432 17.170 -15.911 1.00 93.56 472 THR A C 1
ATOM 3584 O O . THR A 1 472 ? 9.731 15.988 -15.796 1.00 93.56 472 THR A O 1
ATOM 3587 N N . VAL A 1 473 ? 8.387 17.694 -15.266 1.00 92.69 473 VAL A N 1
ATOM 3588 C CA . VAL A 1 473 ? 7.485 16.894 -14.431 1.00 92.69 473 VAL A CA 1
ATOM 3589 C C . VAL A 1 473 ? 6.849 15.771 -15.261 1.00 92.69 473 VAL A C 1
ATOM 3591 O O . VAL A 1 473 ? 6.424 15.990 -16.406 1.00 92.69 473 VAL A O 1
ATOM 3594 N N . GLY A 1 474 ? 6.845 14.562 -14.695 1.00 93.75 474 GLY A N 1
ATOM 3595 C CA . GLY A 1 474 ? 6.409 13.342 -15.373 1.00 93.75 474 GLY A CA 1
ATOM 3596 C C . GLY A 1 474 ? 7.411 12.762 -16.382 1.00 93.75 474 GLY A C 1
ATOM 3597 O O . GLY A 1 474 ? 6.991 11.992 -17.237 1.00 93.75 474 GLY A O 1
ATOM 3598 N N . LEU A 1 475 ? 8.700 13.139 -16.337 1.00 96.12 475 LEU A N 1
ATOM 3599 C CA . LEU A 1 475 ? 9.771 12.582 -17.191 1.00 96.12 475 LEU A CA 1
ATOM 3600 C C . LEU A 1 475 ? 10.831 11.785 -16.401 1.00 96.12 475 LEU A C 1
ATOM 3602 O O . LEU A 1 475 ? 11.996 11.742 -16.789 1.00 96.12 475 LEU A O 1
ATOM 3606 N N . THR A 1 476 ? 10.445 11.193 -15.276 1.00 95.50 476 THR A N 1
ATOM 3607 C CA . THR A 1 476 ? 11.354 10.629 -14.260 1.00 95.50 476 THR A CA 1
ATOM 3608 C C . THR A 1 476 ? 11.528 9.107 -14.334 1.00 95.50 476 THR A C 1
ATOM 3610 O O . THR A 1 476 ? 12.292 8.554 -13.549 1.00 95.50 476 THR A O 1
ATOM 3613 N N . GLY A 1 477 ? 10.863 8.432 -15.280 1.00 97.25 477 GLY A N 1
ATOM 3614 C CA . GLY A 1 477 ? 10.904 6.971 -15.434 1.00 97.25 477 GLY A CA 1
ATOM 3615 C C . GLY A 1 477 ? 11.994 6.449 -16.366 1.00 97.25 477 GLY A C 1
ATOM 3616 O O . GLY A 1 477 ? 12.410 7.172 -17.262 1.00 97.25 477 GLY A O 1
ATOM 3617 N N . ALA A 1 478 ? 12.401 5.186 -16.237 1.00 98.31 478 ALA A N 1
ATOM 3618 C CA . ALA A 1 478 ? 13.166 4.483 -17.277 1.00 98.31 478 ALA A CA 1
ATOM 3619 C C . ALA A 1 478 ? 12.364 4.383 -18.590 1.00 98.31 478 ALA A C 1
ATOM 3621 O O . ALA A 1 478 ? 12.898 4.587 -19.684 1.00 98.31 478 ALA A O 1
ATOM 3622 N N . ILE A 1 479 ? 11.051 4.153 -18.469 1.00 98.81 479 ILE A N 1
ATOM 3623 C CA . ILE A 1 479 ? 10.070 4.333 -19.542 1.00 98.81 479 ILE A CA 1
ATOM 3624 C C . ILE A 1 479 ? 9.138 5.493 -19.184 1.00 98.81 479 ILE A C 1
ATOM 3626 O O . ILE A 1 479 ? 8.612 5.565 -18.074 1.00 98.81 479 ILE A O 1
ATOM 3630 N N . VAL A 1 480 ? 8.901 6.392 -20.140 1.00 98.50 480 VAL A N 1
ATOM 3631 C CA . VAL A 1 480 ? 8.045 7.569 -19.952 1.00 98.50 480 VAL A CA 1
ATOM 3632 C C . VAL A 1 480 ? 6.932 7.612 -20.991 1.00 98.50 480 VAL A C 1
ATOM 3634 O O . VAL A 1 480 ? 7.196 7.568 -22.192 1.00 98.50 480 VAL A O 1
ATOM 3637 N N . LEU A 1 481 ? 5.698 7.807 -20.523 1.00 98.50 481 LEU A N 1
ATOM 3638 C CA . LEU A 1 481 ? 4.525 8.144 -21.326 1.00 98.50 481 LEU A CA 1
ATOM 3639 C C . LEU A 1 481 ? 3.893 9.422 -20.764 1.00 98.50 481 LEU A C 1
ATOM 3641 O O . LEU A 1 481 ? 3.356 9.419 -19.660 1.00 98.50 481 LEU A O 1
ATOM 3645 N N . ARG A 1 482 ? 3.940 10.535 -21.505 1.00 96.94 482 ARG A N 1
ATOM 3646 C CA . ARG A 1 482 ? 3.367 11.816 -21.047 1.00 96.94 482 ARG A CA 1
ATOM 3647 C C . ARG A 1 482 ? 2.371 12.356 -22.057 1.00 96.94 482 ARG A C 1
ATOM 3649 O O . ARG A 1 482 ? 2.772 12.721 -23.161 1.00 96.94 482 ARG A O 1
ATOM 3656 N N . ASN A 1 483 ? 1.105 12.456 -21.652 1.00 97.31 483 ASN A N 1
ATOM 3657 C CA . ASN A 1 483 ? -0.034 12.776 -22.522 1.00 97.31 483 ASN A CA 1
ATOM 3658 C C . ASN A 1 483 ? -0.151 11.793 -23.701 1.00 97.31 483 ASN A C 1
ATOM 3660 O O . ASN A 1 483 ? -0.328 12.197 -24.850 1.00 97.31 483 ASN A O 1
ATOM 3664 N N . GLN A 1 484 ? 0.023 10.503 -23.414 1.00 97.75 484 GLN A N 1
ATOM 3665 C CA . GLN A 1 484 ? -0.038 9.409 -24.380 1.00 97.75 484 GLN A CA 1
ATOM 3666 C C . GLN A 1 484 ? -1.006 8.343 -23.874 1.00 97.75 484 GLN A C 1
ATOM 3668 O O . GLN A 1 484 ? -1.116 8.157 -22.667 1.00 97.75 484 GLN A O 1
ATOM 3673 N N . GLN A 1 485 ? -1.672 7.643 -24.791 1.00 98.38 485 GLN A N 1
ATOM 3674 C CA . GLN A 1 485 ? -2.674 6.618 -24.483 1.00 98.38 485 GLN A CA 1
ATOM 3675 C C . GLN A 1 485 ? -2.600 5.426 -25.446 1.00 98.38 485 GLN A C 1
ATOM 3677 O O . GLN A 1 485 ? -1.937 5.507 -26.490 1.00 98.38 485 GLN A O 1
ATOM 3682 N N . TYR A 1 486 ? -3.281 4.333 -25.095 1.00 98.75 486 TYR A N 1
ATOM 3683 C CA . TYR A 1 486 ? -3.276 3.042 -25.786 1.00 98.75 486 TYR A CA 1
ATOM 3684 C C . TYR A 1 486 ? -1.877 2.425 -25.876 1.00 98.75 486 TYR A C 1
ATOM 3686 O O . TYR A 1 486 ? -1.334 2.247 -26.973 1.00 98.75 486 TYR A O 1
ATOM 3694 N N . TYR A 1 487 ? -1.301 2.109 -24.717 1.00 98.81 487 TYR A N 1
ATOM 3695 C CA . TYR A 1 487 ? 0.024 1.499 -24.601 1.00 98.81 487 TYR A CA 1
ATOM 3696 C C . TYR A 1 487 ? -0.012 0.156 -23.876 1.00 98.81 487 TYR A C 1
ATOM 3698 O O . TYR A 1 487 ? -0.658 -0.007 -22.844 1.00 98.81 487 TYR A O 1
ATOM 3706 N N . GLU A 1 488 ? 0.773 -0.783 -24.391 1.00 98.69 488 GLU A N 1
ATOM 3707 C CA . GLU A 1 488 ? 1.087 -2.040 -23.721 1.00 98.69 488 GLU A CA 1
ATOM 3708 C C . GLU A 1 488 ? 2.598 -2.106 -23.477 1.00 98.69 488 GLU A C 1
ATOM 3710 O O . GLU A 1 488 ? 3.385 -1.969 -24.412 1.00 98.69 488 GLU A O 1
ATOM 3715 N N . ILE A 1 489 ? 3.019 -2.308 -22.233 1.00 98.81 489 ILE A N 1
ATOM 3716 C CA . ILE A 1 489 ? 4.422 -2.442 -21.835 1.00 98.81 489 ILE A CA 1
ATOM 3717 C C . ILE A 1 489 ? 4.573 -3.793 -21.153 1.00 98.81 489 ILE A C 1
ATOM 3719 O O . ILE A 1 489 ? 3.874 -4.088 -20.183 1.00 98.81 489 ILE A O 1
ATOM 3723 N N . ASN A 1 490 ? 5.462 -4.633 -21.671 1.00 96.88 490 ASN A N 1
ATOM 3724 C CA . ASN A 1 490 ? 5.701 -5.938 -21.078 1.00 96.88 490 ASN A CA 1
ATOM 3725 C C . ASN A 1 490 ? 7.099 -6.473 -21.345 1.00 96.88 490 ASN A C 1
ATOM 3727 O O . ASN A 1 490 ? 7.766 -6.034 -22.277 1.00 96.88 490 ASN A O 1
ATOM 3731 N N . ASN A 1 491 ? 7.506 -7.474 -20.561 1.00 93.38 491 ASN A N 1
ATOM 3732 C CA . ASN A 1 491 ? 8.743 -8.222 -20.785 1.00 93.38 491 ASN A CA 1
ATOM 3733 C C . ASN A 1 491 ? 10.011 -7.348 -20.761 1.00 93.38 491 ASN A C 1
ATOM 3735 O O . ASN A 1 491 ? 10.937 -7.600 -21.526 1.00 93.38 491 ASN A O 1
ATOM 3739 N N . VAL A 1 492 ? 10.061 -6.332 -19.896 1.00 95.62 492 VAL A N 1
ATOM 3740 C CA . VAL A 1 492 ? 11.229 -5.451 -19.717 1.00 95.62 492 VAL A CA 1
ATOM 3741 C C . VAL A 1 492 ? 11.741 -5.497 -18.280 1.00 95.62 492 VAL A C 1
ATOM 3743 O O . VAL A 1 492 ? 10.967 -5.721 -17.348 1.00 95.62 492 VAL A O 1
ATOM 3746 N N . GLU A 1 493 ? 13.042 -5.287 -18.126 1.00 94.75 493 GLU A N 1
ATOM 3747 C CA . GLU A 1 493 ? 13.720 -5.083 -16.846 1.00 94.75 493 GLU A CA 1
ATOM 3748 C C . GLU A 1 493 ? 14.170 -3.624 -16.746 1.00 94.75 493 GLU A C 1
ATOM 3750 O O . GLU A 1 493 ? 14.657 -3.067 -17.735 1.00 94.75 493 GLU A O 1
ATOM 3755 N N . LEU A 1 494 ? 13.959 -2.981 -15.596 1.00 97.50 494 LEU A N 1
ATOM 3756 C CA . LEU A 1 494 ? 14.156 -1.542 -15.418 1.00 97.50 494 LEU A CA 1
ATOM 3757 C C . LEU A 1 494 ? 14.831 -1.234 -14.077 1.00 97.50 494 LEU A C 1
ATOM 3759 O O . LEU A 1 494 ? 14.420 -1.754 -13.041 1.00 97.50 494 LEU A O 1
ATOM 3763 N N . SER A 1 495 ? 15.784 -0.303 -14.095 1.00 95.06 495 SER A N 1
ATOM 3764 C CA . SER A 1 495 ? 16.355 0.298 -12.885 1.00 95.06 495 SER A CA 1
ATOM 3765 C C . SER A 1 495 ? 16.616 1.794 -13.065 1.00 95.06 495 SER A C 1
ATOM 3767 O O . SER A 1 495 ? 16.675 2.329 -14.185 1.00 95.06 495 SER A O 1
ATOM 3769 N N . ASN A 1 496 ? 16.758 2.489 -11.938 1.00 95.12 496 ASN A N 1
ATOM 3770 C CA . ASN A 1 496 ? 17.026 3.920 -11.905 1.00 95.12 496 ASN A CA 1
ATOM 3771 C C . ASN A 1 496 ? 17.772 4.281 -10.613 1.00 95.12 496 ASN A C 1
ATOM 3773 O O . ASN A 1 496 ? 17.256 4.986 -9.749 1.00 95.12 496 ASN A O 1
ATOM 3777 N N . ASP A 1 497 ? 18.986 3.757 -10.497 1.00 89.25 497 ASP A N 1
ATOM 3778 C CA . ASP A 1 497 ? 19.889 3.931 -9.360 1.00 89.25 497 ASP A CA 1
ATOM 3779 C C . ASP A 1 497 ? 21.231 4.471 -9.864 1.00 89.25 497 ASP A C 1
ATOM 3781 O O . ASP A 1 497 ? 21.824 3.888 -10.768 1.00 89.25 497 ASP A O 1
ATOM 3785 N N . ASP A 1 498 ? 21.694 5.607 -9.340 1.00 82.06 498 ASP A N 1
ATOM 3786 C CA . ASP A 1 498 ? 22.963 6.207 -9.760 1.00 82.06 498 ASP A CA 1
ATOM 3787 C C . ASP A 1 498 ? 24.193 5.499 -9.184 1.00 82.06 498 ASP A C 1
ATOM 3789 O O . ASP A 1 498 ? 25.253 5.528 -9.815 1.00 82.06 498 ASP A O 1
ATOM 3793 N N . ASP A 1 499 ? 24.075 4.843 -8.029 1.00 79.75 499 ASP A N 1
ATOM 3794 C CA . ASP A 1 499 ? 25.147 4.070 -7.407 1.00 79.75 499 ASP A CA 1
ATOM 3795 C C . ASP A 1 499 ? 24.597 2.935 -6.528 1.00 79.75 499 ASP A C 1
ATOM 3797 O O . ASP A 1 499 ? 24.357 3.114 -5.338 1.00 79.75 499 ASP A O 1
ATOM 3801 N N . PHE A 1 500 ? 24.602 1.712 -7.067 1.00 79.38 500 PHE A N 1
ATOM 3802 C CA . PHE A 1 500 ? 24.256 0.471 -6.352 1.00 79.38 500 PHE A CA 1
ATOM 3803 C C . PHE A 1 500 ? 25.011 0.219 -5.033 1.00 79.38 500 PHE A C 1
ATOM 3805 O O . PHE A 1 500 ? 24.695 -0.738 -4.321 1.00 79.38 500 PHE A O 1
ATOM 3812 N N . ALA A 1 501 ? 26.076 0.968 -4.728 1.00 70.75 501 ALA A N 1
ATOM 3813 C CA . ALA A 1 501 ? 26.780 0.864 -3.455 1.00 70.75 501 ALA A CA 1
ATOM 3814 C C . ALA A 1 501 ? 26.250 1.814 -2.366 1.00 70.75 501 ALA A C 1
ATOM 3816 O O . ALA A 1 501 ? 26.522 1.555 -1.188 1.00 70.75 501 ALA A O 1
ATOM 3817 N N . THR A 1 502 ? 25.561 2.897 -2.734 1.00 77.88 502 THR A N 1
ATOM 3818 C CA . THR A 1 502 ? 25.201 3.986 -1.821 1.00 77.88 502 THR A CA 1
ATOM 3819 C C . THR A 1 502 ? 23.818 4.549 -2.139 1.00 77.88 502 THR A C 1
ATOM 3821 O O . THR A 1 502 ? 23.672 5.299 -3.094 1.00 77.88 502 THR A O 1
ATOM 3824 N N . ASP A 1 503 ? 22.846 4.297 -1.263 1.00 83.38 503 ASP A N 1
ATOM 3825 C CA . ASP A 1 503 ? 21.488 4.827 -1.430 1.00 83.38 503 ASP A CA 1
ATOM 3826 C C . ASP A 1 503 ? 21.415 6.351 -1.199 1.00 83.38 503 ASP A C 1
ATOM 3828 O O . ASP A 1 503 ? 22.006 6.907 -0.253 1.00 83.38 503 ASP A O 1
ATOM 3832 N N . ILE A 1 504 ? 20.608 7.035 -2.008 1.00 85.56 504 ILE A N 1
ATOM 3833 C CA . ILE A 1 504 ? 20.221 8.427 -1.807 1.00 85.56 504 ILE A CA 1
ATOM 3834 C C . ILE A 1 504 ? 19.221 8.513 -0.659 1.00 85.56 504 ILE A C 1
ATOM 3836 O O . ILE A 1 504 ? 18.044 8.194 -0.771 1.00 85.56 504 ILE A O 1
ATOM 3840 N N . THR A 1 505 ? 19.671 9.085 0.451 1.00 80.94 505 THR A N 1
ATOM 3841 C CA . THR A 1 505 ? 18.833 9.276 1.647 1.00 80.94 505 THR A CA 1
ATOM 3842 C C . THR A 1 505 ? 18.343 10.717 1.829 1.00 80.94 505 THR A C 1
ATOM 3844 O O . THR A 1 505 ? 17.490 10.980 2.679 1.00 80.94 505 THR A O 1
ATOM 3847 N N . GLU A 1 506 ? 18.840 11.670 1.027 1.00 82.81 506 GLU A N 1
ATOM 3848 C CA . GLU A 1 506 ? 18.458 13.084 1.096 1.00 82.81 506 GLU A CA 1
ATOM 3849 C C . GLU A 1 506 ? 18.346 13.783 -0.266 1.00 82.81 506 GLU A C 1
ATOM 3851 O O . GLU A 1 506 ? 18.983 13.403 -1.243 1.00 82.81 506 GLU A O 1
ATOM 3856 N N . GLY A 1 507 ? 17.537 14.846 -0.332 1.00 84.38 507 GLY A N 1
ATOM 3857 C CA . GLY A 1 507 ? 17.369 15.686 -1.521 1.00 84.38 507 GLY A CA 1
ATOM 3858 C C . GLY A 1 507 ? 15.969 15.640 -2.140 1.00 84.38 507 GLY A C 1
ATOM 3859 O O . GLY A 1 507 ? 14.982 15.276 -1.501 1.00 84.38 507 GLY A O 1
ATOM 3860 N N . ALA A 1 508 ? 15.873 16.089 -3.390 1.00 84.06 508 ALA A N 1
ATOM 3861 C CA . ALA A 1 508 ? 14.621 16.163 -4.147 1.00 84.06 508 ALA A CA 1
ATOM 3862 C C . ALA A 1 508 ? 14.739 15.362 -5.452 1.00 84.06 508 ALA A C 1
ATOM 3864 O O . ALA A 1 508 ? 14.541 15.888 -6.552 1.00 84.06 508 ALA A O 1
ATOM 3865 N N . TYR A 1 509 ? 15.151 14.103 -5.306 1.00 89.88 509 TYR A N 1
ATOM 3866 C CA . TYR A 1 509 ? 15.244 13.141 -6.395 1.00 89.88 509 TYR A CA 1
ATOM 3867 C C . TYR A 1 509 ? 13.916 12.398 -6.527 1.00 89.88 509 TYR A C 1
ATOM 3869 O O . TYR A 1 509 ? 13.268 12.089 -5.532 1.00 89.88 509 TYR A O 1
ATOM 3877 N N . VAL A 1 510 ? 13.502 12.172 -7.770 1.00 92.56 510 VAL A N 1
ATOM 3878 C CA . VAL A 1 510 ? 12.255 11.495 -8.139 1.00 92.56 510 VAL A CA 1
ATOM 3879 C C . VAL A 1 510 ? 12.630 10.570 -9.284 1.00 92.56 510 VAL A C 1
ATOM 3881 O O . VAL A 1 510 ? 13.072 11.055 -10.331 1.00 92.56 510 VAL A O 1
ATOM 3884 N N . ARG A 1 511 ? 12.534 9.261 -9.058 1.00 94.69 511 ARG A N 1
ATOM 3885 C CA . ARG A 1 511 ? 13.008 8.236 -9.989 1.00 94.69 511 ARG A CA 1
ATOM 3886 C C . ARG A 1 511 ? 11.970 7.137 -10.107 1.00 94.69 511 ARG A C 1
ATOM 3888 O O . ARG A 1 511 ? 11.636 6.501 -9.121 1.00 94.69 511 ARG A O 1
ATOM 3895 N N . ASP A 1 512 ? 11.470 6.915 -11.312 1.00 97.19 512 ASP A N 1
ATOM 3896 C CA . ASP A 1 512 ? 10.473 5.880 -11.567 1.00 97.19 512 ASP A CA 1
ATOM 3897 C C . ASP A 1 512 ? 11.060 4.756 -12.425 1.00 97.19 512 ASP A C 1
ATOM 3899 O O . ASP A 1 512 ? 12.036 4.947 -13.160 1.00 97.19 512 ASP A O 1
ATOM 3903 N N . GLY A 1 513 ? 10.419 3.590 -12.383 1.00 98.25 513 GLY A N 1
ATOM 3904 C CA . GLY A 1 513 ? 10.603 2.564 -13.410 1.00 98.25 513 GLY A CA 1
ATOM 3905 C C . GLY A 1 513 ? 9.815 2.949 -14.660 1.00 98.25 513 GLY A C 1
ATOM 3906 O O . GLY A 1 513 ? 10.379 3.247 -15.712 1.00 98.25 513 GLY A O 1
ATOM 3907 N N . ILE A 1 514 ? 8.493 3.025 -14.523 1.00 98.81 514 ILE A N 1
ATOM 3908 C CA . ILE A 1 514 ? 7.560 3.453 -15.567 1.00 98.81 514 ILE A CA 1
ATOM 3909 C C . ILE A 1 514 ? 6.776 4.660 -15.054 1.00 98.81 514 ILE A C 1
ATOM 3911 O O . ILE A 1 514 ? 6.015 4.543 -14.098 1.00 98.81 514 ILE A O 1
ATOM 3915 N N . MET A 1 515 ? 6.921 5.805 -15.723 1.00 98.00 515 MET A N 1
ATOM 3916 C CA . MET A 1 515 ? 6.156 7.021 -15.438 1.00 98.00 515 MET A CA 1
ATOM 3917 C C . MET A 1 515 ? 5.118 7.254 -16.536 1.00 98.00 515 MET A C 1
ATOM 3919 O O . MET A 1 515 ? 5.463 7.572 -17.679 1.00 98.00 515 MET A O 1
ATOM 3923 N N . VAL A 1 516 ? 3.842 7.143 -16.175 1.00 98.44 516 VAL A N 1
ATOM 3924 C CA . VAL A 1 516 ? 2.700 7.504 -17.015 1.00 98.44 516 VAL A CA 1
ATOM 3925 C C . VAL A 1 516 ? 2.054 8.757 -16.440 1.00 98.44 516 VAL A C 1
ATOM 3927 O O . VAL A 1 516 ? 1.625 8.789 -15.292 1.00 98.44 516 VAL A O 1
ATOM 3930 N N . SER A 1 517 ? 1.978 9.830 -17.222 1.00 97.12 517 SER A N 1
ATOM 3931 C CA . SER A 1 517 ? 1.466 11.099 -16.708 1.00 97.12 517 SER A CA 1
ATOM 3932 C C . SER A 1 517 ? 0.534 11.834 -17.656 1.00 97.12 517 SER A C 1
ATOM 3934 O O . SER A 1 517 ? 0.725 11.859 -18.875 1.00 97.12 517 SER A O 1
ATOM 3936 N N . ILE A 1 518 ? -0.449 12.505 -17.060 1.00 96.75 518 ILE A N 1
ATOM 3937 C CA . ILE A 1 518 ? -1.196 13.584 -17.698 1.00 96.75 518 ILE A CA 1
ATOM 3938 C C . ILE A 1 518 ? -0.625 14.891 -17.169 1.00 96.75 518 ILE A C 1
ATOM 3940 O O . ILE A 1 518 ? -0.710 15.181 -15.981 1.00 96.75 518 ILE A O 1
ATOM 3944 N N . ASN A 1 519 ? -0.060 15.710 -18.045 1.00 95.12 519 ASN A N 1
ATOM 3945 C CA . ASN A 1 519 ? 0.252 17.095 -17.739 1.00 95.12 519 ASN A CA 1
ATOM 3946 C C . ASN A 1 519 ? -0.806 17.988 -18.391 1.00 95.12 519 ASN A C 1
ATOM 3948 O O . ASN A 1 519 ? -0.754 18.260 -19.597 1.00 95.12 519 ASN A O 1
ATOM 3952 N N . ALA A 1 520 ? -1.759 18.426 -17.569 1.00 93.44 520 ALA A N 1
ATOM 3953 C CA . ALA A 1 520 ? -2.924 19.196 -17.974 1.00 93.44 520 ALA A CA 1
ATOM 3954 C C . ALA A 1 520 ? -2.557 20.554 -18.593 1.00 93.44 520 ALA A C 1
ATOM 3956 O O . ALA A 1 520 ? -3.288 21.042 -19.453 1.00 93.44 520 ALA A O 1
ATOM 3957 N N . ASP A 1 521 ? -1.419 21.143 -18.210 1.00 90.75 521 ASP A N 1
ATOM 3958 C CA . ASP A 1 521 ? -0.947 22.426 -18.749 1.00 90.75 521 ASP A CA 1
ATOM 3959 C C . ASP A 1 521 ? -0.398 22.312 -20.178 1.00 90.75 521 ASP A C 1
ATOM 3961 O O . ASP A 1 521 ? -0.302 23.313 -20.889 1.00 90.75 521 ASP A O 1
ATOM 3965 N N . LEU A 1 522 ? 0.003 21.107 -20.597 1.00 93.19 522 LEU A N 1
ATOM 3966 C CA . LEU A 1 522 ? 0.602 20.856 -21.911 1.00 93.19 522 LEU A CA 1
ATOM 3967 C C . LEU A 1 522 ? -0.403 20.340 -22.947 1.00 93.19 522 LEU A C 1
ATOM 3969 O O . LEU A 1 522 ? -0.044 20.192 -24.117 1.00 93.19 522 LEU A O 1
ATOM 3973 N N . LEU A 1 523 ? -1.641 20.049 -22.542 1.00 92.88 523 LEU A N 1
ATOM 3974 C CA . LEU A 1 523 ? -2.693 19.632 -23.464 1.00 92.88 523 LEU A CA 1
ATOM 3975 C C . LEU A 1 523 ? -3.251 20.857 -24.211 1.00 92.88 523 LEU A C 1
ATOM 3977 O O . LEU A 1 523 ? -3.692 21.814 -23.571 1.00 92.88 523 LEU A O 1
ATOM 3981 N N . PRO A 1 524 ? -3.258 20.863 -25.558 1.00 90.31 524 PRO A N 1
ATOM 3982 C CA . PRO A 1 524 ? -3.877 21.948 -26.305 1.00 90.31 524 PRO A CA 1
ATOM 3983 C C . PRO A 1 524 ? -5.399 21.942 -26.109 1.00 90.31 524 PRO A C 1
ATOM 3985 O O . PRO A 1 524 ? -6.008 20.911 -25.825 1.00 90.31 524 PRO A O 1
ATOM 3988 N N . ALA A 1 525 ? -6.031 23.103 -26.285 1.00 88.19 525 ALA A N 1
ATOM 3989 C CA . ALA A 1 525 ? -7.482 23.221 -26.174 1.00 88.19 525 ALA A CA 1
ATOM 3990 C C . ALA A 1 525 ? -8.191 22.245 -27.133 1.00 88.19 525 ALA A C 1
ATOM 3992 O O . ALA A 1 525 ? -7.883 22.206 -28.324 1.00 88.19 525 ALA A O 1
ATOM 3993 N N . GLY A 1 526 ? -9.143 21.470 -26.607 1.00 87.38 526 GLY A N 1
ATOM 3994 C CA . GLY A 1 526 ? -9.883 20.458 -27.367 1.00 87.38 526 GLY A CA 1
ATOM 3995 C C . GLY A 1 526 ? -9.145 19.132 -27.585 1.00 87.38 526 GLY A C 1
ATOM 3996 O O . GLY A 1 526 ? -9.699 18.258 -28.247 1.00 87.38 526 GLY A O 1
ATOM 3997 N N . ALA A 1 527 ? -7.928 18.961 -27.052 1.00 91.69 527 ALA A N 1
ATOM 3998 C CA . ALA A 1 527 ? -7.292 17.648 -26.994 1.00 91.69 527 ALA A CA 1
ATOM 3999 C C . ALA A 1 527 ? -8.078 16.692 -26.096 1.00 91.69 527 ALA A C 1
ATOM 4001 O O . ALA A 1 527 ? -8.760 17.117 -25.159 1.00 91.69 527 ALA A O 1
ATOM 4002 N N . ASP A 1 528 ? -7.921 15.400 -26.365 1.00 93.12 528 ASP A N 1
ATOM 4003 C CA . ASP A 1 528 ? -8.388 14.369 -25.454 1.00 93.12 528 ASP A CA 1
ATOM 4004 C C . ASP A 1 528 ? -7.657 14.505 -24.113 1.00 93.12 528 ASP A C 1
ATOM 4006 O O . ASP A 1 528 ? -6.424 14.506 -24.055 1.00 93.12 528 ASP A O 1
ATOM 4010 N N . SER A 1 529 ? -8.427 14.704 -23.048 1.00 94.25 529 SER A N 1
ATOM 4011 C CA . SER A 1 529 ? -7.917 14.838 -21.686 1.00 94.25 529 SER A CA 1
ATOM 4012 C C . SER A 1 529 ? -8.079 13.550 -20.886 1.00 94.25 529 SER A C 1
ATOM 4014 O O . SER A 1 529 ? -7.649 13.505 -19.736 1.00 94.25 529 SER A O 1
ATOM 4016 N N . ILE A 1 530 ? -8.666 12.510 -21.479 1.00 96.12 530 ILE A N 1
ATOM 4017 C CA . ILE A 1 530 ? -8.786 11.182 -20.890 1.00 96.12 530 ILE A CA 1
ATOM 4018 C C . ILE A 1 530 ? -7.741 10.304 -21.567 1.00 96.12 530 ILE A C 1
ATOM 4020 O O . ILE A 1 530 ? -7.674 10.236 -22.790 1.00 96.12 530 ILE A O 1
ATOM 4024 N N . MET A 1 531 ? -6.892 9.657 -20.776 1.00 97.69 531 MET A N 1
ATOM 4025 C CA . MET A 1 531 ? -5.906 8.727 -21.319 1.00 97.69 531 MET A CA 1
ATOM 4026 C C . MET A 1 531 ? -6.420 7.309 -21.120 1.00 97.69 531 MET A C 1
ATOM 4028 O O . MET A 1 531 ? -6.540 6.849 -19.984 1.00 97.69 531 MET A O 1
ATOM 4032 N N . ASP A 1 532 ? -6.748 6.646 -22.224 1.00 97.94 532 ASP A N 1
ATOM 4033 C CA . ASP A 1 532 ? -7.392 5.334 -22.231 1.00 97.94 532 ASP A CA 1
ATOM 4034 C C . ASP A 1 532 ? -6.383 4.205 -22.510 1.00 97.94 532 ASP A C 1
ATOM 4036 O O . ASP A 1 532 ? -5.410 4.380 -23.247 1.00 97.94 532 ASP A O 1
ATOM 4040 N N . HIS A 1 533 ? -6.659 3.029 -21.960 1.00 98.69 533 HIS A N 1
ATOM 4041 C CA . HIS A 1 533 ? -6.012 1.755 -22.245 1.00 98.69 533 HIS A CA 1
ATOM 4042 C C . HIS A 1 533 ? -4.503 1.681 -21.956 1.00 98.69 533 HIS A C 1
ATOM 4044 O O . HIS A 1 533 ? -3.650 2.000 -22.794 1.00 98.69 533 HIS A O 1
ATOM 4050 N N . PHE A 1 534 ? -4.174 1.124 -20.791 1.00 98.88 534 PHE A N 1
ATOM 4051 C CA . PHE A 1 534 ? -2.807 0.772 -20.410 1.00 98.88 534 PHE A CA 1
ATOM 4052 C C . PHE A 1 534 ? -2.729 -0.679 -19.944 1.00 98.88 534 PHE A C 1
ATOM 4054 O O . PHE A 1 534 ? -3.544 -1.125 -19.132 1.00 98.88 534 PHE A O 1
ATOM 4061 N N . ARG A 1 535 ? -1.741 -1.424 -20.443 1.00 98.62 535 ARG A N 1
ATOM 4062 C CA . ARG A 1 535 ? -1.397 -2.767 -19.953 1.00 98.62 535 ARG A CA 1
ATOM 4063 C C . ARG A 1 535 ? 0.069 -2.788 -19.558 1.00 98.62 535 ARG A C 1
ATOM 4065 O O . ARG A 1 535 ? 0.923 -2.567 -20.410 1.00 98.62 535 ARG A O 1
ATOM 4072 N N . ILE A 1 536 ? 0.353 -3.043 -18.288 1.00 98.75 536 ILE A N 1
ATOM 4073 C CA . ILE A 1 536 ? 1.712 -3.176 -17.760 1.00 98.75 536 ILE A CA 1
ATOM 4074 C C . ILE A 1 536 ? 1.820 -4.561 -17.140 1.00 98.75 536 ILE A C 1
ATOM 4076 O O . ILE A 1 536 ? 1.143 -4.846 -16.149 1.00 98.75 536 ILE A O 1
ATOM 4080 N N . SER A 1 537 ? 2.617 -5.431 -17.761 1.00 94.88 537 SER A N 1
ATOM 4081 C CA . SER A 1 537 ? 2.688 -6.831 -17.337 1.00 94.88 537 SER A CA 1
ATOM 4082 C C . SER A 1 537 ? 4.033 -7.498 -17.545 1.00 94.88 537 SER A C 1
ATOM 4084 O O . SER A 1 537 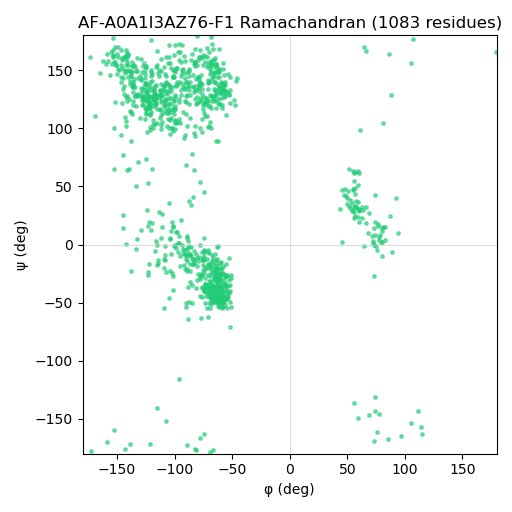? 4.746 -7.162 -18.486 1.00 94.88 537 SER A O 1
ATOM 4086 N N . ASP A 1 538 ? 4.368 -8.469 -16.696 1.00 87.94 538 ASP A N 1
ATOM 4087 C CA . ASP A 1 538 ? 5.642 -9.194 -16.743 1.00 87.94 538 ASP A CA 1
ATOM 4088 C C . ASP A 1 538 ? 6.867 -8.248 -16.750 1.00 87.94 538 ASP A C 1
ATOM 4090 O O . ASP A 1 538 ? 7.898 -8.560 -17.366 1.00 87.94 538 ASP A O 1
ATOM 4094 N N . VAL A 1 539 ? 6.761 -7.081 -16.094 1.00 95.00 539 VAL A N 1
ATOM 4095 C CA . VAL A 1 539 ? 7.891 -6.163 -15.891 1.00 95.00 539 VAL A CA 1
ATOM 4096 C C . VAL A 1 539 ? 8.603 -6.465 -14.580 1.00 95.00 539 VAL A C 1
ATOM 4098 O O . VAL A 1 539 ? 7.973 -6.810 -13.579 1.00 95.00 539 VAL A O 1
ATOM 4101 N N . TYR A 1 540 ? 9.924 -6.324 -14.601 1.00 92.38 540 TYR A N 1
ATOM 4102 C CA . TYR A 1 540 ? 10.762 -6.417 -13.414 1.00 92.38 540 TYR A CA 1
ATOM 4103 C C . TYR A 1 540 ? 11.409 -5.059 -13.170 1.00 92.38 540 TYR A C 1
ATOM 4105 O O . TYR A 1 540 ? 12.150 -4.565 -14.019 1.00 92.38 540 TYR A O 1
ATOM 4113 N N . VAL A 1 541 ? 11.088 -4.428 -12.045 1.00 96.06 541 VAL A N 1
ATOM 4114 C CA . VAL A 1 541 ? 11.692 -3.153 -11.660 1.00 96.06 541 VAL A CA 1
ATOM 4115 C C . VAL A 1 541 ? 12.429 -3.339 -10.353 1.00 96.06 541 VAL A C 1
ATOM 4117 O O . VAL A 1 541 ? 11.851 -3.808 -9.373 1.00 96.06 541 VAL A O 1
ATOM 4120 N N . HIS A 1 542 ? 13.695 -2.954 -10.335 1.00 91.75 542 HIS A N 1
ATOM 4121 C CA . HIS A 1 542 ? 14.528 -3.095 -9.156 1.00 91.75 542 HIS A CA 1
ATOM 4122 C C . HIS A 1 542 ? 15.525 -1.953 -9.040 1.00 91.75 542 HIS A C 1
ATOM 4124 O O . HIS A 1 542 ? 15.831 -1.294 -10.034 1.00 91.75 542 HIS A O 1
ATOM 4130 N N . ASN A 1 543 ? 16.031 -1.726 -7.825 1.00 90.06 543 ASN A N 1
ATOM 4131 C CA . ASN A 1 543 ? 16.996 -0.659 -7.548 1.00 90.06 543 ASN A CA 1
ATOM 4132 C C . ASN A 1 543 ? 16.487 0.687 -8.084 1.00 90.06 543 ASN A C 1
ATOM 4134 O O . ASN A 1 543 ? 17.019 1.270 -9.034 1.00 90.06 543 ASN A O 1
ATOM 4138 N N . LEU A 1 544 ? 15.385 1.145 -7.495 1.00 93.50 544 LEU A N 1
ATOM 4139 C CA . LEU A 1 544 ? 14.932 2.518 -7.662 1.00 93.50 544 LEU A CA 1
ATOM 4140 C C . LEU A 1 544 ? 15.366 3.296 -6.443 1.00 93.50 544 LEU A C 1
ATOM 4142 O O . LEU A 1 544 ? 14.806 3.108 -5.366 1.00 93.50 544 LEU A O 1
ATOM 4146 N N . ASP A 1 545 ? 16.369 4.139 -6.635 1.00 88.62 545 ASP A N 1
ATOM 4147 C CA . ASP A 1 545 ? 16.991 4.857 -5.538 1.00 88.62 545 ASP A CA 1
ATOM 4148 C C . ASP A 1 545 ? 16.517 6.313 -5.474 1.00 88.62 545 ASP A C 1
ATOM 4150 O O . ASP A 1 545 ? 16.423 7.023 -6.479 1.00 88.62 545 ASP A O 1
ATOM 4154 N N . GLY A 1 546 ? 16.208 6.770 -4.272 1.00 87.69 546 GLY A N 1
ATOM 4155 C CA . GLY A 1 546 ? 15.728 8.111 -4.008 1.00 87.69 546 GLY A CA 1
ATOM 4156 C C . GLY A 1 546 ? 15.446 8.314 -2.521 1.00 87.69 546 GLY A C 1
ATOM 4157 O O . GLY A 1 546 ? 15.329 7.351 -1.771 1.00 87.69 546 GLY A O 1
ATOM 4158 N N . PRO A 1 547 ? 15.278 9.569 -2.081 1.00 87.44 547 PRO A N 1
ATOM 4159 C CA . PRO A 1 547 ? 15.113 9.896 -0.672 1.00 87.44 547 PRO A CA 1
ATOM 4160 C C . PRO A 1 547 ? 13.904 9.193 -0.041 1.00 87.44 547 PRO A C 1
ATOM 4162 O O . PRO A 1 547 ? 12.761 9.484 -0.388 1.00 87.44 547 PRO A O 1
ATOM 4165 N N . SER A 1 548 ? 14.146 8.382 0.989 1.00 80.19 548 SER A N 1
ATOM 4166 C CA . SER A 1 548 ? 13.120 7.671 1.764 1.00 80.19 548 SER A CA 1
ATOM 4167 C C . SER A 1 548 ? 12.346 8.594 2.724 1.00 80.19 548 SER A C 1
ATOM 4169 O O . SER A 1 548 ? 12.181 8.280 3.899 1.00 80.19 548 SER A O 1
ATOM 4171 N N . TYR A 1 549 ? 11.917 9.783 2.283 1.00 79.69 549 TYR A N 1
ATOM 4172 C CA . TYR A 1 549 ? 11.000 10.657 3.023 1.00 79.69 549 TYR A CA 1
ATOM 4173 C C . TYR A 1 549 ? 9.981 11.341 2.119 1.00 79.69 549 TYR A C 1
ATOM 4175 O O . TYR A 1 549 ? 10.177 11.420 0.911 1.00 79.69 549 TYR A O 1
ATOM 4183 N N . TRP A 1 550 ? 8.912 11.882 2.723 1.00 77.75 550 TRP A N 1
ATOM 4184 C CA . TRP A 1 550 ? 7.812 12.523 1.999 1.00 77.75 550 TRP A CA 1
ATOM 4185 C C . TRP A 1 550 ? 8.312 13.506 0.937 1.00 77.75 550 TRP A C 1
ATOM 4187 O O . TRP A 1 550 ? 8.981 14.498 1.246 1.00 77.75 550 TRP A O 1
ATOM 4197 N N . GLN A 1 551 ? 7.945 13.245 -0.314 1.00 79.12 551 GLN A N 1
ATOM 4198 C CA . GLN A 1 551 ? 8.250 14.111 -1.440 1.00 79.12 551 GLN A CA 1
ATOM 4199 C C . GLN A 1 551 ? 6.993 14.815 -1.931 1.00 79.12 551 GLN A C 1
ATOM 4201 O O . GLN A 1 551 ? 5.906 14.251 -1.987 1.00 79.12 551 GLN A O 1
ATOM 4206 N N . ARG A 1 552 ? 7.169 16.048 -2.416 1.00 74.31 552 ARG A N 1
ATOM 4207 C CA . ARG A 1 552 ? 6.094 16.785 -3.100 1.00 74.31 552 ARG A CA 1
ATOM 4208 C C . ARG A 1 552 ? 5.593 16.075 -4.353 1.00 74.31 552 ARG A C 1
ATOM 4210 O O . ARG A 1 552 ? 4.479 16.335 -4.783 1.00 74.31 552 ARG A O 1
ATOM 4217 N N . ILE A 1 553 ? 6.435 15.265 -4.981 1.00 84.06 553 ILE A N 1
ATOM 4218 C CA . ILE A 1 553 ? 6.099 14.449 -6.142 1.00 84.06 553 ILE A CA 1
ATOM 4219 C C . ILE A 1 553 ? 6.474 13.030 -5.750 1.00 84.06 553 ILE A C 1
ATOM 4221 O O . ILE A 1 553 ? 7.652 12.753 -5.538 1.00 84.06 553 ILE A O 1
ATOM 4225 N N . HIS A 1 554 ? 5.471 12.174 -5.611 1.00 86.06 554 HIS A N 1
ATOM 4226 C CA . HIS A 1 554 ? 5.689 10.763 -5.320 1.00 86.06 554 HIS A CA 1
ATOM 4227 C C . HIS A 1 554 ? 6.304 10.061 -6.539 1.00 86.06 554 HIS A C 1
ATOM 4229 O O . HIS A 1 554 ? 6.180 10.543 -7.672 1.00 86.06 554 HIS A O 1
ATOM 4235 N N . TYR A 1 555 ? 6.985 8.949 -6.294 1.00 91.75 555 TYR A N 1
ATOM 4236 C CA . TYR A 1 555 ? 7.585 8.112 -7.325 1.00 91.75 555 TYR A CA 1
ATOM 4237 C C . TYR A 1 555 ? 7.526 6.642 -6.943 1.00 91.75 555 TYR A C 1
ATOM 4239 O O . TYR A 1 555 ? 7.351 6.295 -5.770 1.00 91.75 555 TYR A O 1
ATOM 4247 N N . GLY A 1 556 ? 7.662 5.785 -7.947 1.00 95.38 556 GLY A N 1
ATOM 4248 C CA . GLY A 1 556 ? 7.649 4.349 -7.738 1.00 95.38 556 GLY A CA 1
ATOM 4249 C C . GLY A 1 556 ? 7.995 3.533 -8.972 1.00 95.38 556 GLY A C 1
ATOM 4250 O O . GLY A 1 556 ? 8.277 4.065 -10.049 1.00 95.38 556 GLY A O 1
ATOM 4251 N N . ALA A 1 557 ? 7.951 2.211 -8.826 1.00 98.06 557 ALA A N 1
ATOM 4252 C CA . ALA A 1 557 ? 8.250 1.310 -9.932 1.00 98.06 557 ALA A CA 1
ATOM 4253 C C . ALA A 1 557 ? 7.267 1.450 -11.092 1.00 98.06 557 ALA A C 1
ATOM 4255 O O . ALA A 1 557 ? 7.694 1.573 -12.242 1.00 98.06 557 ALA A O 1
ATOM 4256 N N . VAL A 1 558 ? 5.971 1.520 -10.798 1.00 98.56 558 VAL A N 1
ATOM 4257 C CA . VAL A 1 558 ? 4.944 1.915 -11.763 1.00 98.56 558 VAL A CA 1
ATOM 4258 C C . VAL A 1 558 ? 4.169 3.092 -11.196 1.00 98.56 558 VAL A C 1
ATOM 4260 O O . VAL A 1 558 ? 3.493 2.965 -10.176 1.00 98.56 558 VAL A O 1
ATOM 4263 N N . ASN A 1 559 ? 4.261 4.236 -11.869 1.00 97.81 559 ASN A N 1
ATOM 4264 C CA . ASN A 1 559 ? 3.715 5.493 -11.389 1.00 97.81 559 ASN A CA 1
ATOM 4265 C C . ASN A 1 559 ? 2.756 6.125 -12.405 1.00 97.81 559 ASN A C 1
ATOM 4267 O O . ASN A 1 559 ? 3.131 6.380 -13.552 1.00 97.81 559 ASN A O 1
ATOM 4271 N N . PHE A 1 560 ? 1.528 6.404 -11.966 1.00 98.06 560 PHE A N 1
ATOM 4272 C CA . PHE A 1 560 ? 0.518 7.148 -12.714 1.00 98.06 560 PHE A CA 1
ATOM 4273 C C . PHE A 1 560 ? 0.174 8.450 -11.993 1.00 98.06 560 PHE A C 1
ATOM 4275 O O . PHE A 1 560 ? -0.334 8.416 -10.872 1.00 98.06 560 PHE A O 1
ATOM 4282 N N . GLN A 1 561 ? 0.370 9.601 -12.641 1.00 95.06 561 GLN A N 1
ATOM 4283 C CA . GLN A 1 561 ? 0.065 10.906 -12.033 1.00 95.06 561 GLN A CA 1
ATOM 4284 C C . GLN A 1 561 ? -0.594 11.901 -12.979 1.00 95.06 561 GLN A C 1
ATOM 4286 O O . GLN A 1 561 ? -0.311 11.961 -14.177 1.00 95.06 561 GLN A O 1
ATOM 4291 N N . VAL A 1 562 ? -1.433 12.755 -12.398 1.00 94.31 562 VAL A N 1
ATOM 4292 C CA . VAL A 1 562 ? -2.020 13.908 -13.081 1.00 94.31 562 VAL A CA 1
ATOM 4293 C C . VAL A 1 562 ? -1.433 15.180 -12.491 1.00 94.31 562 VAL A C 1
ATOM 4295 O O . VAL A 1 562 ? -1.457 15.407 -11.283 1.00 94.31 562 VAL A O 1
ATOM 4298 N N . PHE A 1 563 ? -0.916 16.042 -13.355 1.00 92.75 563 PHE A N 1
ATOM 4299 C CA . PHE A 1 563 ? -0.251 17.281 -12.990 1.00 92.75 563 PHE A CA 1
ATOM 4300 C C . PHE A 1 563 ? -0.955 18.494 -13.578 1.00 92.75 563 PHE A C 1
ATOM 4302 O O . PHE A 1 563 ? -1.324 18.502 -14.753 1.00 92.75 563 PHE A O 1
ATOM 4309 N N . GLY A 1 564 ? -1.021 19.564 -12.789 1.00 89.50 564 GLY A N 1
ATOM 4310 C CA . GLY A 1 564 ? -1.329 20.895 -13.290 1.00 89.50 564 GLY A CA 1
ATOM 4311 C C . GLY A 1 564 ? -0.799 21.996 -12.371 1.00 89.50 564 GLY A C 1
ATOM 4312 O O . GLY A 1 564 ? -0.753 21.841 -11.153 1.00 89.50 564 GLY A O 1
ATOM 4313 N N . ALA A 1 565 ? -0.383 23.118 -12.949 1.00 86.12 565 ALA A N 1
ATOM 4314 C CA . ALA A 1 565 ? 0.195 24.253 -12.231 1.00 86.12 565 ALA A CA 1
ATOM 4315 C C . ALA A 1 565 ? -0.858 25.242 -11.704 1.00 86.12 565 ALA A C 1
ATOM 4317 O O . ALA A 1 565 ? -0.544 26.073 -10.857 1.00 86.12 565 ALA A O 1
ATOM 4318 N N . ARG A 1 566 ? -2.090 25.176 -12.221 1.00 85.75 566 ARG A N 1
ATOM 4319 C CA . ARG A 1 566 ? -3.254 25.959 -11.766 1.00 85.75 566 ARG A CA 1
ATOM 4320 C C . ARG A 1 566 ? -4.088 25.205 -10.726 1.00 85.75 566 ARG A C 1
ATOM 4322 O O . ARG A 1 566 ? -3.866 24.011 -10.510 1.00 85.75 566 ARG A O 1
ATOM 4329 N N . SER A 1 567 ? -5.065 25.887 -10.130 1.00 87.06 567 SER A N 1
ATOM 4330 C CA . SER A 1 567 ? -6.065 25.245 -9.273 1.00 87.06 567 SER A CA 1
ATOM 4331 C C . SER A 1 567 ? -6.898 24.247 -10.067 1.00 87.06 567 SER A C 1
ATOM 4333 O O . SER A 1 567 ? -7.233 24.498 -11.225 1.00 87.06 567 SER A O 1
ATOM 4335 N N . TYR A 1 568 ? -7.277 23.130 -9.437 1.00 86.38 568 TYR A N 1
ATOM 4336 C CA . TYR A 1 568 ? -8.175 22.134 -10.034 1.00 86.38 568 TYR A CA 1
ATOM 4337 C C . TYR A 1 568 ? -9.500 22.768 -10.513 1.00 86.38 568 TYR A C 1
ATOM 4339 O O . TYR A 1 568 ? -10.124 22.282 -11.457 1.00 86.38 568 TYR A O 1
ATOM 4347 N N . LYS A 1 569 ? -9.919 23.887 -9.896 1.00 86.81 569 LYS A N 1
ATOM 4348 C CA . LYS A 1 569 ? -11.124 24.655 -10.254 1.00 86.81 569 LYS A CA 1
ATOM 4349 C C . LYS A 1 569 ? -11.046 25.262 -11.659 1.00 86.81 569 LYS A C 1
ATOM 4351 O O . LYS A 1 569 ? -12.083 25.411 -12.306 1.00 86.81 569 LYS A O 1
ATOM 4356 N N . ASP A 1 570 ? -9.834 25.548 -12.138 1.00 87.50 570 ASP A N 1
ATOM 4357 C CA . ASP A 1 570 ? -9.568 26.193 -13.429 1.00 87.50 570 ASP A CA 1
ATOM 4358 C C . ASP A 1 570 ? -9.436 25.198 -14.597 1.00 87.50 570 ASP A C 1
ATOM 4360 O O . ASP A 1 570 ? -9.217 25.602 -15.749 1.00 87.50 570 ASP A O 1
ATOM 4364 N N . TYR A 1 571 ? -9.528 23.897 -14.315 1.00 87.75 571 TYR A N 1
ATOM 4365 C CA . TYR A 1 571 ? -9.624 22.841 -15.321 1.00 87.75 571 TYR A CA 1
ATOM 4366 C C . TYR A 1 571 ? -11.078 22.402 -15.480 1.00 87.75 571 TYR A C 1
ATOM 4368 O O . TYR A 1 571 ? -11.861 22.437 -14.528 1.00 87.75 571 TYR A O 1
ATOM 4376 N N . ALA A 1 572 ? -11.449 21.986 -16.691 1.00 87.31 572 ALA A N 1
ATOM 4377 C CA . ALA A 1 572 ? -12.782 21.453 -16.947 1.00 87.31 572 ALA A CA 1
ATOM 4378 C C . ALA A 1 572 ? -13.052 20.204 -16.075 1.00 87.31 572 ALA A C 1
ATOM 4380 O O . ALA A 1 572 ? -12.142 19.389 -15.902 1.00 87.31 572 ALA A O 1
ATOM 4381 N N . PRO A 1 573 ? -14.271 20.047 -15.523 1.00 91.31 573 PRO A N 1
ATOM 4382 C CA . PRO A 1 573 ? -14.661 18.819 -14.830 1.00 91.31 573 PRO A CA 1
ATOM 4383 C C . PRO A 1 573 ? -14.732 17.633 -15.809 1.00 91.31 573 PRO A C 1
ATOM 4385 O O . PRO A 1 573 ? -14.875 17.832 -17.016 1.00 91.31 573 PRO A O 1
ATOM 4388 N N . GLY A 1 574 ? -14.652 16.406 -15.292 1.00 89.06 574 GLY A N 1
ATOM 4389 C CA . GLY A 1 574 ? -14.809 15.171 -16.072 1.00 89.06 574 GLY A CA 1
ATOM 4390 C C . GLY A 1 574 ? -13.634 14.797 -16.986 1.00 89.06 574 GLY A C 1
ATOM 4391 O O . GLY A 1 574 ? -13.769 13.880 -17.791 1.00 89.06 574 GLY A O 1
ATOM 4392 N N . GLY A 1 575 ? -12.496 15.494 -16.902 1.00 89.31 575 GLY A N 1
ATOM 4393 C CA . GLY A 1 575 ? -11.299 15.241 -17.717 1.00 89.31 575 GLY A CA 1
ATOM 4394 C C . GLY A 1 575 ? -10.057 14.924 -16.884 1.00 89.31 575 GLY A C 1
ATOM 4395 O O . GLY A 1 575 ? -10.144 14.776 -15.670 1.00 89.31 575 GLY A O 1
ATOM 4396 N N . TYR A 1 576 ? -8.897 14.852 -17.540 1.00 93.31 576 TYR A N 1
ATOM 4397 C CA . TYR A 1 576 ? -7.571 14.713 -16.916 1.00 93.31 576 TYR A CA 1
ATOM 4398 C C . TYR A 1 576 ? -7.441 13.495 -16.000 1.00 93.31 576 TYR A C 1
ATOM 4400 O O . TYR A 1 576 ? -6.984 13.614 -14.869 1.00 93.31 576 TYR A O 1
ATOM 4408 N N . HIS A 1 577 ? -7.855 12.328 -16.485 1.00 95.88 577 HIS A N 1
ATOM 4409 C CA . HIS A 1 577 ? -7.785 11.086 -15.724 1.00 95.88 577 HIS A CA 1
ATOM 4410 C C . HIS A 1 577 ? -7.434 9.892 -16.613 1.00 95.88 577 HIS A C 1
ATOM 4412 O O . HIS A 1 577 ? -7.556 9.950 -17.841 1.00 95.88 577 HIS A O 1
ATOM 4418 N N . PHE A 1 578 ? -6.993 8.809 -15.978 1.00 98.31 578 PHE A N 1
ATOM 4419 C CA . PHE A 1 578 ? -6.703 7.546 -16.649 1.00 98.31 578 PHE A CA 1
ATOM 4420 C C . PHE A 1 578 ? -7.934 6.644 -16.664 1.00 98.31 578 PHE A C 1
ATOM 4422 O O . PHE A 1 578 ? -8.728 6.649 -15.719 1.00 98.31 578 PHE A O 1
ATOM 4429 N N . LYS A 1 579 ? -8.072 5.847 -17.721 1.00 97.75 579 LYS A N 1
ATOM 4430 C CA . LYS A 1 579 ? -9.127 4.846 -17.854 1.00 97.75 579 LYS A CA 1
ATOM 4431 C C . LYS A 1 579 ? -8.581 3.540 -18.434 1.00 97.75 579 LYS A C 1
ATOM 4433 O O . LYS A 1 579 ? -7.636 3.579 -19.216 1.00 97.75 579 LYS A O 1
ATOM 4438 N N . ASP A 1 580 ? -9.183 2.409 -18.061 1.00 98.31 580 ASP A N 1
ATOM 4439 C CA . ASP A 1 580 ? -8.853 1.070 -18.573 1.00 98.31 580 ASP A CA 1
ATOM 4440 C C . ASP A 1 580 ? -7.375 0.722 -18.349 1.00 98.31 580 ASP A C 1
ATOM 4442 O O . ASP A 1 580 ? -6.594 0.523 -19.284 1.00 98.31 580 ASP A O 1
ATOM 4446 N N . VAL A 1 581 ? -6.971 0.666 -17.082 1.00 98.88 581 VAL A N 1
ATOM 4447 C CA . VAL A 1 581 ? -5.588 0.366 -16.694 1.00 98.88 581 VAL A CA 1
ATOM 4448 C C . VAL A 1 581 ? -5.505 -1.032 -16.098 1.00 98.88 581 VAL A C 1
ATOM 4450 O O . VAL A 1 581 ? -6.275 -1.369 -15.203 1.00 98.88 581 VAL A O 1
ATOM 4453 N N . ARG A 1 582 ? -4.535 -1.835 -16.548 1.00 98.69 582 ARG A N 1
ATOM 4454 C CA . ARG A 1 582 ? -4.148 -3.086 -15.880 1.00 98.69 582 ARG A CA 1
ATOM 4455 C C . ARG A 1 582 ? -2.659 -3.083 -15.554 1.00 98.69 582 ARG A C 1
ATOM 4457 O O . ARG A 1 582 ? -1.845 -2.877 -16.455 1.00 98.69 582 ARG A O 1
ATOM 4464 N N . ILE A 1 583 ? -2.327 -3.331 -14.289 1.00 98.62 583 ILE A N 1
ATOM 4465 C CA . ILE A 1 583 ? -0.960 -3.518 -13.786 1.00 98.62 583 ILE A CA 1
ATOM 4466 C C . ILE A 1 583 ? -0.909 -4.902 -13.143 1.00 98.62 583 ILE A C 1
ATOM 4468 O O . ILE A 1 583 ? -1.427 -5.094 -12.040 1.00 98.62 583 ILE A O 1
ATOM 4472 N N . GLU A 1 584 ? -0.352 -5.880 -13.854 1.00 93.69 584 GLU A N 1
ATOM 4473 C CA . GLU A 1 584 ? -0.438 -7.279 -13.433 1.00 93.69 584 GLU A CA 1
ATOM 4474 C C . GLU A 1 584 ? 0.798 -8.125 -13.716 1.00 93.69 584 GLU A C 1
ATOM 4476 O O . GLU A 1 584 ? 1.465 -7.926 -14.722 1.00 93.69 584 GLU A O 1
ATOM 4481 N N . ASN A 1 585 ? 1.065 -9.134 -12.887 1.00 86.06 585 ASN A N 1
ATOM 4482 C CA . ASN A 1 585 ? 2.181 -10.074 -13.083 1.00 86.06 585 ASN A CA 1
ATOM 4483 C C . ASN A 1 585 ? 3.568 -9.402 -13.043 1.00 86.06 585 ASN A C 1
ATOM 4485 O O . ASN A 1 585 ? 4.482 -9.812 -13.756 1.00 86.06 585 ASN A O 1
ATOM 4489 N N . ASN A 1 586 ? 3.731 -8.337 -12.253 1.00 93.25 586 ASN A N 1
ATOM 4490 C CA . ASN A 1 586 ? 4.992 -7.594 -12.156 1.00 93.25 586 ASN A CA 1
ATOM 4491 C C . ASN A 1 586 ? 5.742 -7.910 -10.858 1.00 93.25 586 ASN A C 1
ATOM 4493 O O . ASN A 1 586 ? 5.125 -8.283 -9.857 1.00 93.25 586 ASN A O 1
ATOM 4497 N N . THR A 1 587 ? 7.060 -7.713 -10.879 1.00 87.44 587 THR A N 1
ATOM 4498 C CA . THR A 1 587 ? 7.931 -7.835 -9.701 1.00 87.44 587 THR A CA 1
ATOM 4499 C C . THR A 1 587 ? 8.635 -6.521 -9.416 1.00 87.44 587 THR A C 1
ATOM 4501 O O . THR A 1 587 ? 9.182 -5.890 -10.325 1.00 87.44 587 THR A O 1
ATOM 4504 N N . PHE A 1 588 ? 8.644 -6.148 -8.139 1.00 94.75 588 PHE A N 1
ATOM 4505 C CA . PHE A 1 588 ? 9.259 -4.934 -7.622 1.00 94.75 588 PHE A CA 1
ATOM 4506 C C . PHE A 1 588 ? 10.182 -5.281 -6.454 1.00 94.75 588 PHE A C 1
ATOM 4508 O O . PHE A 1 588 ? 9.713 -5.825 -5.457 1.00 94.75 588 PHE A O 1
ATOM 4515 N N . GLU A 1 589 ? 11.473 -4.969 -6.565 1.00 88.00 589 GLU A N 1
ATOM 4516 C CA . GLU A 1 589 ? 12.473 -5.307 -5.541 1.00 88.00 589 GLU A CA 1
ATOM 4517 C C . GLU A 1 589 ? 13.362 -4.105 -5.217 1.00 88.00 589 GLU A C 1
ATOM 4519 O O . GLU A 1 589 ? 13.943 -3.496 -6.113 1.00 88.00 589 GLU A O 1
ATOM 4524 N N . ASN A 1 590 ? 13.516 -3.780 -3.931 1.00 89.12 590 ASN A N 1
ATOM 4525 C CA . ASN A 1 590 ? 14.383 -2.685 -3.483 1.00 89.12 590 ASN A CA 1
ATOM 4526 C C . ASN A 1 590 ? 14.032 -1.352 -4.173 1.00 89.12 590 ASN A C 1
ATOM 4528 O O . ASN A 1 590 ? 14.803 -0.794 -4.962 1.00 89.12 590 ASN A O 1
ATOM 4532 N N . VAL A 1 591 ? 12.812 -0.885 -3.911 1.00 94.12 591 VAL A N 1
ATOM 4533 C CA . VAL A 1 591 ? 12.225 0.286 -4.568 1.00 94.12 591 VAL A CA 1
ATOM 4534 C C . VAL A 1 591 ? 11.937 1.388 -3.558 1.00 94.12 591 VAL A C 1
ATOM 4536 O O . VAL A 1 591 ? 11.296 1.166 -2.528 1.00 94.12 591 VAL A O 1
ATOM 4539 N N . GLU A 1 592 ? 12.371 2.597 -3.892 1.00 91.38 592 GLU A N 1
ATOM 4540 C CA . GLU A 1 592 ? 11.891 3.852 -3.323 1.00 91.38 592 GLU A CA 1
ATOM 4541 C C . GLU A 1 592 ? 10.887 4.515 -4.285 1.00 91.38 592 GLU A C 1
ATOM 4543 O O . GLU A 1 592 ? 11.055 4.457 -5.501 1.00 91.38 592 GLU A O 1
ATOM 4548 N N . LEU A 1 593 ? 9.831 5.196 -3.836 1.00 89.56 593 LEU A N 1
ATOM 4549 C CA . LEU A 1 593 ? 9.182 5.087 -2.521 1.00 89.56 593 LEU A CA 1
ATOM 4550 C C . LEU A 1 593 ? 8.129 3.967 -2.522 1.00 89.56 593 LEU A C 1
ATOM 4552 O O . LEU A 1 593 ? 7.919 3.327 -1.495 1.00 89.56 593 LEU A O 1
ATOM 4556 N N . HIS A 1 594 ? 7.480 3.732 -3.668 1.00 96.12 594 HIS A N 1
ATOM 4557 C CA . HIS A 1 594 ? 6.347 2.817 -3.823 1.00 96.12 594 HIS A CA 1
ATOM 4558 C C . HIS A 1 594 ? 6.599 1.787 -4.927 1.00 96.12 594 HIS A C 1
ATOM 4560 O O . HIS A 1 594 ? 7.182 2.106 -5.962 1.00 96.12 594 HIS A O 1
ATOM 4566 N N . ALA A 1 595 ? 6.086 0.568 -4.776 1.00 97.31 595 ALA A N 1
ATOM 4567 C CA . ALA A 1 595 ? 6.054 -0.382 -5.885 1.00 97.31 595 ALA A CA 1
ATOM 4568 C C . ALA A 1 595 ? 5.064 0.101 -6.959 1.00 97.31 595 ALA A C 1
ATOM 4570 O O . ALA A 1 595 ? 5.407 0.270 -8.129 1.00 97.31 595 ALA A O 1
ATOM 4571 N N . ILE A 1 596 ? 3.840 0.418 -6.538 1.00 98.50 596 ILE A N 1
ATOM 4572 C CA . ILE A 1 596 ? 2.819 1.009 -7.398 1.00 98.50 596 ILE A CA 1
ATOM 4573 C C . ILE A 1 596 ? 2.320 2.290 -6.749 1.00 98.50 596 ILE A C 1
ATOM 4575 O O . ILE A 1 596 ? 1.888 2.291 -5.598 1.00 98.50 596 ILE A O 1
ATOM 4579 N N . GLN A 1 597 ? 2.339 3.369 -7.523 1.00 96.19 597 GLN A N 1
ATOM 4580 C CA . GLN A 1 597 ? 1.695 4.620 -7.172 1.00 96.19 597 GLN A CA 1
ATOM 4581 C C . GLN A 1 597 ? 0.685 4.983 -8.260 1.00 96.19 597 GLN A C 1
ATOM 4583 O O . GLN A 1 597 ? 1.053 5.140 -9.425 1.00 96.19 597 GLN A O 1
ATOM 4588 N N . PHE A 1 598 ? -0.592 5.124 -7.905 1.00 96.62 598 PHE A N 1
ATOM 4589 C CA . PHE A 1 598 ? -1.640 5.315 -8.903 1.00 96.62 598 PHE A CA 1
ATOM 4590 C C . PHE A 1 598 ? -2.536 6.527 -8.641 1.00 96.62 598 PHE A C 1
ATOM 4592 O O . PHE A 1 598 ? -3.148 6.653 -7.585 1.00 96.62 598 PHE A O 1
ATOM 4599 N N . ALA A 1 599 ? -2.643 7.378 -9.665 1.00 84.94 599 ALA A N 1
ATOM 4600 C CA . ALA A 1 599 ? -3.597 8.473 -9.825 1.00 84.94 599 ALA A CA 1
ATOM 4601 C C . ALA A 1 599 ? -3.583 9.555 -8.732 1.00 84.94 599 ALA A C 1
ATOM 4603 O O . ALA A 1 599 ? -4.583 10.230 -8.499 1.00 84.94 599 ALA A O 1
ATOM 4604 N N . PHE A 1 600 ? -2.426 9.824 -8.122 1.00 84.88 600 PHE A N 1
ATOM 4605 C CA . PHE A 1 600 ? -2.299 10.980 -7.232 1.00 84.88 600 PHE A CA 1
ATOM 4606 C C . PHE A 1 600 ? -2.347 12.282 -8.052 1.00 84.88 600 PHE A C 1
ATOM 4608 O O . PHE A 1 600 ? -1.374 12.669 -8.708 1.00 84.88 600 PHE A O 1
ATOM 4615 N N . ASN A 1 601 ? -3.502 12.956 -8.050 1.00 88.06 601 ASN A N 1
ATOM 4616 C CA . ASN A 1 601 ? -3.713 14.190 -8.809 1.00 88.06 601 ASN A CA 1
ATOM 4617 C C . ASN A 1 601 ? -3.116 15.362 -8.039 1.00 88.06 601 ASN A C 1
ATOM 4619 O O . ASN A 1 601 ? -3.343 15.528 -6.842 1.00 88.06 601 ASN A O 1
ATOM 4623 N N . TRP A 1 602 ? -2.369 16.209 -8.738 1.00 86.44 602 TRP A N 1
ATOM 4624 C CA . TRP A 1 602 ? -1.564 17.229 -8.087 1.00 86.44 602 TRP A CA 1
ATOM 4625 C C . TRP A 1 602 ? -1.650 18.556 -8.833 1.00 86.44 602 TRP A C 1
ATOM 4627 O O . TRP A 1 602 ? -0.830 18.874 -9.708 1.00 86.44 602 TRP A O 1
ATOM 4637 N N . PHE A 1 603 ? -2.657 19.323 -8.423 1.00 85.81 603 PHE A N 1
ATOM 4638 C CA . PHE A 1 603 ? -2.957 20.688 -8.844 1.00 85.81 603 PHE A CA 1
ATOM 4639 C C . PHE A 1 603 ? -2.484 21.707 -7.798 1.00 85.81 603 PHE A C 1
ATOM 4641 O O . PHE A 1 603 ? -2.220 21.355 -6.650 1.00 85.81 603 PHE A O 1
ATOM 4648 N N . ALA A 1 604 ? -2.377 22.982 -8.171 1.00 82.38 604 ALA A N 1
ATOM 4649 C CA . ALA A 1 604 ? -2.029 24.042 -7.226 1.00 82.38 604 ALA A CA 1
ATOM 4650 C C . ALA A 1 604 ? -3.272 24.522 -6.459 1.00 82.38 604 ALA A C 1
ATOM 4652 O O . ALA A 1 604 ? -4.011 25.370 -6.954 1.00 82.38 604 ALA A O 1
ATOM 4653 N N . ALA A 1 605 ? -3.508 23.991 -5.259 1.00 70.44 605 ALA A N 1
ATOM 4654 C CA . ALA A 1 605 ? -4.576 24.447 -4.367 1.00 70.44 605 ALA A CA 1
ATOM 4655 C C . ALA A 1 605 ? -4.071 24.556 -2.917 1.00 70.44 605 ALA A C 1
ATOM 4657 O O . ALA A 1 605 ? -3.373 23.662 -2.443 1.00 70.44 605 ALA A O 1
ATOM 4658 N N . ASP A 1 606 ? -4.407 25.648 -2.224 1.00 63.47 606 ASP A N 1
ATOM 4659 C CA . ASP A 1 606 ? -4.044 25.910 -0.829 1.00 63.47 606 ASP A CA 1
ATOM 4660 C C . ASP A 1 606 ? -5.237 26.427 0.001 1.00 63.47 606 ASP A C 1
ATOM 4662 O O . ASP A 1 606 ? -6.188 27.013 -0.514 1.00 63.47 606 ASP A O 1
ATOM 4666 N N . GLY A 1 607 ? -5.220 26.173 1.315 1.00 62.75 607 GLY A N 1
ATOM 4667 C CA . GLY A 1 607 ? -6.266 26.631 2.243 1.00 62.75 607 GLY A CA 1
ATOM 4668 C C . GLY A 1 607 ? -7.683 26.182 1.855 1.00 62.75 607 GLY A C 1
ATOM 4669 O O . GLY A 1 607 ? -7.893 25.037 1.457 1.00 62.75 607 GLY A O 1
ATOM 4670 N N . ALA A 1 608 ? -8.660 27.090 1.945 1.00 61.50 608 ALA A N 1
ATOM 4671 C CA . ALA A 1 608 ? -10.053 26.813 1.578 1.00 61.50 608 ALA A CA 1
ATOM 4672 C C . ALA A 1 608 ? -10.216 26.416 0.098 1.00 61.50 608 ALA A C 1
ATOM 4674 O O . ALA A 1 608 ? -11.146 25.687 -0.255 1.00 61.50 608 ALA A O 1
ATOM 4675 N N . ASP A 1 609 ? -9.295 26.841 -0.775 1.00 65.12 609 ASP A N 1
ATOM 4676 C CA . ASP A 1 609 ? -9.330 26.467 -2.186 1.00 65.12 609 ASP A CA 1
ATOM 4677 C C . ASP A 1 609 ? -9.004 24.995 -2.423 1.00 65.12 609 ASP A C 1
ATOM 4679 O O . ASP A 1 609 ? -9.391 24.463 -3.463 1.00 65.12 609 ASP A O 1
ATOM 4683 N N . ALA A 1 610 ? -8.402 24.314 -1.447 1.00 66.69 610 ALA A N 1
ATOM 4684 C CA . ALA A 1 610 ? -8.146 22.881 -1.487 1.00 66.69 610 ALA A CA 1
ATOM 4685 C C . ALA A 1 610 ? -9.406 22.022 -1.216 1.00 66.69 610 ALA A C 1
ATOM 4687 O O . ALA A 1 610 ? -9.384 20.824 -1.456 1.00 66.69 610 ALA A O 1
ATOM 4688 N N . GLY A 1 611 ? -10.541 22.635 -0.848 1.00 68.94 611 GLY A N 1
ATOM 4689 C CA . GLY A 1 611 ? -11.806 21.919 -0.622 1.00 68.94 611 GLY A CA 1
ATOM 4690 C C . GLY A 1 611 ? -12.011 21.484 0.830 1.00 68.94 611 GLY A C 1
ATOM 4691 O O . GLY A 1 611 ? -12.506 20.394 1.072 1.00 68.94 611 GLY A O 1
ATOM 4692 N N . GLN A 1 612 ? -11.634 22.345 1.784 1.00 73.62 612 GLN A N 1
ATOM 4693 C CA . GLN A 1 612 ? -11.713 22.093 3.234 1.00 73.62 612 GLN A CA 1
ATOM 4694 C C . GLN A 1 612 ? -13.128 21.911 3.797 1.00 73.62 612 GLN A C 1
ATOM 4696 O O . GLN A 1 612 ? -13.280 21.533 4.951 1.00 73.62 612 GLN A O 1
ATOM 4701 N N . TYR A 1 613 ? -14.161 22.256 3.035 1.00 73.56 613 TYR A N 1
ATOM 4702 C CA . TYR A 1 613 ? -15.543 22.114 3.471 1.00 73.56 613 TYR A CA 1
ATOM 4703 C C . TYR A 1 613 ? -16.371 21.541 2.333 1.00 73.56 613 TYR A C 1
ATOM 4705 O O . TYR A 1 613 ? -16.207 21.961 1.180 1.00 73.56 613 TYR A O 1
ATOM 4713 N N . ASP A 1 614 ? -17.254 20.603 2.663 1.00 72.81 614 ASP A N 1
ATOM 4714 C CA . ASP A 1 614 ? -18.254 20.105 1.728 1.00 72.81 614 ASP A CA 1
ATOM 4715 C C . ASP A 1 614 ? -19.470 21.049 1.622 1.00 72.81 614 ASP A C 1
ATOM 4717 O O . ASP A 1 614 ? -19.534 22.110 2.251 1.00 72.81 614 ASP A O 1
ATOM 4721 N N . GLU A 1 615 ? -20.439 20.687 0.778 1.00 68.19 615 GLU A N 1
ATOM 4722 C CA . GLU A 1 615 ? -21.656 21.476 0.534 1.00 68.19 615 GLU A CA 1
ATOM 4723 C C . GLU A 1 615 ? -22.576 21.611 1.758 1.00 68.19 615 GLU A C 1
ATOM 4725 O O . GLU A 1 615 ? -23.371 22.550 1.820 1.00 68.19 615 GLU A O 1
ATOM 4730 N N . ASN A 1 616 ? -22.425 20.722 2.743 1.00 62.91 616 ASN A N 1
ATOM 4731 C CA . ASN A 1 616 ? -23.159 20.727 4.006 1.00 62.91 616 ASN A CA 1
ATOM 4732 C C . ASN A 1 616 ? -22.357 21.394 5.137 1.00 62.91 616 ASN A C 1
ATOM 4734 O O . ASN A 1 616 ? -22.835 21.487 6.266 1.00 62.91 616 ASN A O 1
ATOM 4738 N N . GLY A 1 617 ? -21.149 21.886 4.842 1.00 67.81 617 GLY A N 1
ATOM 4739 C CA . GLY A 1 617 ? -20.267 22.537 5.803 1.00 67.81 617 GLY A CA 1
ATOM 4740 C C . GLY A 1 617 ? -19.481 21.575 6.695 1.00 67.81 617 GLY A C 1
ATOM 4741 O O . GLY A 1 617 ? -18.872 22.046 7.658 1.00 67.81 617 GLY A O 1
ATOM 4742 N N . LYS A 1 618 ? -19.450 20.264 6.398 1.00 73.62 618 LYS A N 1
ATOM 4743 C CA . LYS A 1 618 ? -18.563 19.321 7.097 1.00 73.62 618 LYS A CA 1
ATOM 4744 C C . LYS A 1 618 ? -17.115 19.669 6.767 1.00 73.62 618 LYS A C 1
ATOM 4746 O O . LYS A 1 618 ? -16.783 19.939 5.613 1.00 73.62 618 LYS A O 1
ATOM 4751 N N . PHE A 1 619 ? -16.273 19.706 7.795 1.00 70.88 619 PHE A N 1
ATOM 4752 C CA . PHE A 1 619 ? -14.854 20.000 7.642 1.00 70.88 619 PHE A CA 1
ATOM 4753 C C . PHE A 1 619 ? -14.083 18.780 7.129 1.00 70.88 619 PHE A C 1
ATOM 4755 O O . PHE A 1 619 ? -14.274 17.661 7.600 1.00 70.88 619 PHE A O 1
ATOM 4762 N N . HIS A 1 620 ? -13.163 19.059 6.217 1.00 69.00 620 HIS A N 1
ATOM 4763 C CA . HIS A 1 620 ? -12.154 18.164 5.677 1.00 69.00 620 HIS A CA 1
ATOM 4764 C C . HIS A 1 620 ? -10.810 18.862 5.785 1.00 69.00 620 HIS A C 1
ATOM 4766 O O . HIS A 1 620 ? -10.697 20.070 5.528 1.00 69.00 620 HIS A O 1
ATOM 4772 N N . GLU A 1 621 ? -9.751 18.124 6.087 1.00 64.12 621 GLU A N 1
ATOM 4773 C CA . GLU A 1 621 ? -8.439 18.674 5.824 1.00 64.12 621 GLU A CA 1
ATOM 4774 C C . GLU A 1 621 ? -8.328 18.904 4.310 1.00 64.12 621 GLU A C 1
ATOM 4776 O O . GLU A 1 621 ? -8.601 18.029 3.501 1.00 64.12 621 GLU A O 1
ATOM 4781 N N . GLY A 1 622 ? -7.995 20.125 3.880 1.00 57.94 622 GLY A N 1
ATOM 4782 C CA . GLY A 1 622 ? -8.107 20.512 2.464 1.00 57.94 622 GLY A CA 1
ATOM 4783 C C . GLY A 1 622 ? -7.259 19.663 1.512 1.00 57.94 622 GLY A C 1
ATOM 4784 O O . GLY A 1 622 ? -7.463 19.697 0.304 1.00 57.94 622 GLY A O 1
ATOM 4785 N N . TRP A 1 623 ? -6.305 18.896 2.035 1.00 66.69 623 TRP A N 1
ATOM 4786 C CA . TRP A 1 623 ? -5.579 17.927 1.238 1.00 66.69 623 TRP A CA 1
ATOM 4787 C C . TRP A 1 623 ? -6.391 16.669 0.934 1.00 66.69 623 TRP A C 1
ATOM 4789 O O . TRP A 1 623 ? -6.024 16.077 -0.056 1.00 66.69 623 TRP A O 1
ATOM 4799 N N . GLU A 1 624 ? -7.487 16.321 1.628 1.00 72.44 624 GLU A N 1
ATOM 4800 C CA . GLU A 1 624 ? -8.342 15.114 1.468 1.00 72.44 624 GLU A CA 1
ATOM 4801 C C . GLU A 1 624 ? -9.051 14.963 0.098 1.00 72.44 624 GLU A C 1
ATOM 4803 O O . GLU A 1 624 ? -9.764 13.993 -0.141 1.00 72.44 624 GLU A O 1
ATOM 4808 N N . GLN A 1 625 ? -8.873 15.913 -0.824 1.00 82.19 625 GLN A N 1
ATOM 4809 C CA . GLN A 1 625 ? -9.263 15.810 -2.240 1.00 82.19 625 GLN A CA 1
ATOM 4810 C C . GLN A 1 625 ? -10.734 15.460 -2.549 1.00 82.19 625 GLN A C 1
ATOM 4812 O O . GLN A 1 625 ? -11.037 14.976 -3.641 1.00 82.19 625 GLN A O 1
ATOM 4817 N N . LEU A 1 626 ? -11.691 15.844 -1.693 1.00 79.62 626 LEU A N 1
ATOM 4818 C CA . LEU A 1 626 ? -13.136 15.688 -1.961 1.00 79.62 626 LEU A CA 1
ATOM 4819 C C . LEU A 1 626 ? -13.577 16.241 -3.336 1.00 79.62 626 LEU A C 1
ATOM 4821 O O . LEU A 1 626 ? -14.514 15.743 -3.968 1.00 79.62 626 LEU A O 1
ATOM 4825 N N . TRP A 1 627 ? -12.873 17.252 -3.848 1.00 83.56 627 TRP A N 1
ATOM 4826 C CA . TRP A 1 627 ? -13.117 17.828 -5.170 1.00 83.56 627 TRP A CA 1
ATOM 4827 C C . TRP A 1 627 ? -12.937 16.848 -6.338 1.00 83.56 627 TRP A C 1
ATOM 4829 O O . TRP A 1 627 ? -13.493 17.090 -7.412 1.00 83.56 627 TRP A O 1
ATOM 4839 N N . VAL A 1 628 ? -12.195 15.749 -6.163 1.00 89.12 628 VAL A N 1
ATOM 4840 C CA . VAL A 1 628 ? -12.063 14.693 -7.180 1.00 89.12 628 VAL A CA 1
ATOM 4841 C C . VAL A 1 628 ? -13.437 14.114 -7.494 1.00 89.12 628 VAL A C 1
ATOM 4843 O O . VAL A 1 628 ? -13.792 13.966 -8.666 1.00 89.12 628 VAL A O 1
ATOM 4846 N N . ARG A 1 629 ? -14.249 13.887 -6.458 1.00 85.81 629 ARG A N 1
ATOM 4847 C CA . ARG A 1 629 ? -15.627 13.420 -6.589 1.00 85.81 629 ARG A CA 1
ATOM 4848 C C . ARG A 1 629 ? -16.537 14.473 -7.194 1.00 85.81 629 ARG A C 1
ATOM 4850 O O . ARG A 1 629 ? -17.184 14.207 -8.205 1.00 85.81 629 ARG A O 1
ATOM 4857 N N . THR A 1 630 ? -16.578 15.673 -6.618 1.00 83.31 630 THR A N 1
ATOM 4858 C CA . THR A 1 630 ? -17.539 16.711 -7.042 1.00 83.31 630 THR A CA 1
ATOM 4859 C C . THR A 1 630 ? -17.284 17.230 -8.460 1.00 83.31 630 THR A C 1
ATOM 4861 O O . THR A 1 630 ? -18.177 17.816 -9.072 1.00 83.31 630 THR A O 1
ATOM 4864 N N . ARG A 1 631 ? -16.088 16.994 -9.016 1.00 88.81 631 ARG A N 1
ATOM 4865 C CA . ARG A 1 631 ? -15.716 17.372 -10.388 1.00 88.81 631 ARG A CA 1
ATOM 4866 C C . ARG A 1 631 ? -15.513 16.188 -11.338 1.00 88.81 631 ARG A C 1
ATOM 4868 O O . ARG A 1 631 ? -15.104 16.421 -12.474 1.00 88.81 631 ARG A O 1
ATOM 4875 N N . ASP A 1 632 ? -15.785 14.958 -10.899 1.00 90.06 632 ASP A N 1
ATOM 4876 C CA . ASP A 1 632 ? -15.559 13.710 -11.650 1.00 90.06 632 ASP A CA 1
ATOM 4877 C C . ASP A 1 632 ? -14.136 13.585 -12.239 1.00 90.06 632 ASP A C 1
ATOM 4879 O O . ASP A 1 632 ? -13.950 13.222 -13.399 1.00 90.06 632 ASP A O 1
ATOM 4883 N N . LEU A 1 633 ? -13.112 13.888 -11.436 1.00 91.00 633 LEU A N 1
ATOM 4884 C CA . LEU A 1 633 ? -11.689 13.791 -11.813 1.00 91.00 633 LEU A CA 1
ATOM 4885 C C . LEU A 1 633 ? -11.053 12.449 -11.412 1.00 91.00 633 LEU A C 1
ATOM 4887 O O . LEU A 1 633 ? -9.833 12.334 -11.292 1.00 91.00 633 LEU A O 1
ATOM 4891 N N . TYR A 1 634 ? -11.892 11.438 -11.198 1.00 94.50 634 TYR A N 1
ATOM 4892 C CA . TYR A 1 634 ? -11.470 10.080 -10.901 1.00 94.50 634 TYR A CA 1
ATOM 4893 C C . TYR A 1 634 ? -10.814 9.415 -12.109 1.00 94.50 634 TYR A C 1
ATOM 4895 O O . TYR A 1 634 ? -11.445 9.312 -13.173 1.00 94.50 634 TYR A O 1
ATOM 4903 N N . SER A 1 635 ? -9.618 8.861 -11.902 1.00 97.38 635 SER A N 1
ATOM 4904 C CA . SER A 1 635 ? -9.163 7.740 -12.733 1.00 97.38 635 SER A CA 1
ATOM 4905 C C . SER A 1 635 ? -10.081 6.545 -12.490 1.00 97.38 635 SER A C 1
ATOM 4907 O O . SER A 1 635 ? -10.681 6.444 -11.421 1.00 97.38 635 SER A O 1
ATOM 4909 N N . ARG A 1 636 ? -10.306 5.692 -13.491 1.00 96.69 636 ARG A N 1
ATOM 4910 C CA . ARG A 1 636 ? -11.355 4.669 -13.379 1.00 96.69 636 ARG A CA 1
ATOM 4911 C C . ARG A 1 636 ? -11.123 3.423 -14.209 1.00 96.69 636 ARG A C 1
ATOM 4913 O O . ARG A 1 636 ? -10.346 3.452 -15.155 1.00 96.69 636 ARG A O 1
ATOM 4920 N N . ASP A 1 637 ? -11.834 2.353 -13.869 1.00 96.94 637 ASP A N 1
ATOM 4921 C CA . ASP A 1 637 ? -11.740 1.056 -14.547 1.00 96.94 637 ASP A CA 1
ATOM 4922 C C . ASP A 1 637 ? -10.308 0.501 -14.454 1.00 96.94 637 ASP A C 1
ATOM 4924 O O . ASP A 1 637 ? -9.598 0.356 -15.453 1.00 96.94 637 ASP A O 1
ATOM 4928 N N . VAL A 1 638 ? -9.858 0.275 -13.217 1.00 98.56 638 VAL A N 1
ATOM 4929 C CA . VAL A 1 638 ? -8.462 -0.058 -12.908 1.00 98.56 638 VAL A CA 1
ATOM 4930 C C . VAL A 1 638 ? -8.366 -1.437 -12.273 1.00 98.56 638 VAL A C 1
ATOM 4932 O O . VAL A 1 638 ? -9.072 -1.750 -11.319 1.00 98.56 638 VAL A O 1
ATOM 4935 N N . TYR A 1 639 ? -7.450 -2.250 -12.784 1.00 98.62 639 TYR A N 1
ATOM 4936 C CA . TYR A 1 639 ? -7.120 -3.561 -12.248 1.00 98.62 639 TYR A CA 1
ATOM 4937 C C . TYR A 1 639 ? -5.649 -3.606 -11.841 1.00 98.62 639 TYR A C 1
ATOM 4939 O O . TYR A 1 639 ? -4.763 -3.377 -12.668 1.00 98.62 639 TYR A O 1
ATOM 4947 N N . ILE A 1 640 ? -5.383 -3.923 -10.579 1.00 98.50 640 ILE A N 1
ATOM 4948 C CA . ILE A 1 640 ? -4.030 -4.120 -10.061 1.00 98.50 640 ILE A CA 1
ATOM 4949 C C . ILE A 1 640 ? -3.997 -5.484 -9.401 1.00 98.50 640 ILE A C 1
ATOM 4951 O O . ILE A 1 640 ? -4.565 -5.666 -8.327 1.00 98.50 640 ILE A O 1
ATOM 4955 N N . GLY A 1 641 ? -3.332 -6.451 -10.018 1.00 95.00 641 GLY A N 1
ATOM 4956 C CA . GLY A 1 641 ? -3.293 -7.759 -9.395 1.00 95.00 641 GLY A CA 1
ATOM 4957 C C . GLY A 1 641 ? -2.172 -8.658 -9.818 1.00 95.00 641 GLY A C 1
ATOM 4958 O O . GLY A 1 641 ? -1.519 -8.419 -10.824 1.00 95.00 641 GLY A O 1
ATOM 4959 N N . HIS A 1 642 ? -1.939 -9.704 -9.037 1.00 87.56 642 HIS A N 1
ATOM 4960 C CA . HIS A 1 642 ? -0.872 -10.656 -9.324 1.00 87.56 642 HIS A CA 1
ATOM 4961 C C . HIS A 1 642 ? 0.516 -10.005 -9.343 1.00 87.56 642 HIS A C 1
ATOM 4963 O O . HIS A 1 642 ? 1.378 -10.447 -10.090 1.00 87.56 642 HIS A O 1
ATOM 4969 N N . ASN A 1 643 ? 0.760 -8.950 -8.563 1.00 92.50 643 ASN A N 1
ATOM 4970 C CA . ASN A 1 643 ? 2.089 -8.347 -8.441 1.00 92.50 643 ASN A CA 1
ATOM 4971 C C . ASN A 1 643 ? 2.801 -8.838 -7.171 1.00 92.50 643 ASN A C 1
ATOM 4973 O O . ASN A 1 643 ? 2.143 -9.147 -6.179 1.00 92.50 643 ASN A O 1
ATOM 4977 N N . TYR A 1 644 ? 4.133 -8.870 -7.205 1.00 89.12 644 TYR A N 1
ATOM 4978 C CA . TYR A 1 644 ? 4.989 -9.144 -6.049 1.00 89.12 644 TYR A CA 1
ATOM 4979 C C . TYR A 1 644 ? 5.846 -7.914 -5.741 1.00 89.12 644 TYR A C 1
ATOM 4981 O O . TYR A 1 644 ? 6.524 -7.395 -6.632 1.00 89.12 644 TYR A O 1
ATOM 4989 N N . ALA A 1 645 ? 5.807 -7.445 -4.498 1.00 93.25 645 ALA A N 1
ATOM 4990 C CA . ALA A 1 645 ? 6.590 -6.313 -4.025 1.00 93.25 645 ALA A CA 1
ATOM 4991 C C . ALA A 1 645 ? 7.413 -6.705 -2.798 1.00 93.25 645 ALA A C 1
ATOM 4993 O O . ALA A 1 645 ? 6.872 -7.228 -1.824 1.00 93.25 645 ALA A O 1
ATOM 4994 N N . GLU A 1 646 ? 8.704 -6.397 -2.834 1.00 88.81 646 GLU A N 1
ATOM 4995 C CA . GLU A 1 646 ? 9.639 -6.712 -1.763 1.00 88.81 646 GLU A CA 1
ATOM 4996 C C . GLU A 1 646 ? 10.563 -5.536 -1.451 1.00 88.81 646 GLU A C 1
ATOM 4998 O O . GLU A 1 646 ? 11.078 -4.879 -2.361 1.00 88.81 646 GLU A O 1
ATOM 5003 N N . SER A 1 647 ? 10.828 -5.313 -0.159 1.00 88.12 647 SER A N 1
ATOM 5004 C CA . SER A 1 647 ? 11.762 -4.281 0.309 1.00 88.12 647 SER A CA 1
ATOM 5005 C C . SER A 1 647 ? 11.371 -2.901 -0.226 1.00 88.12 647 SER A C 1
ATOM 5007 O O . SER A 1 647 ? 12.095 -2.248 -0.991 1.00 88.12 647 SER A O 1
ATOM 5009 N N . ILE A 1 648 ? 10.172 -2.451 0.147 1.00 93.81 648 ILE A N 1
ATOM 5010 C CA . ILE A 1 648 ? 9.649 -1.155 -0.286 1.00 93.81 648 ILE A CA 1
ATOM 5011 C C . ILE A 1 648 ? 9.943 -0.077 0.756 1.00 93.81 648 ILE A C 1
ATOM 5013 O O . ILE A 1 648 ? 9.723 -0.258 1.957 1.00 93.81 648 ILE A O 1
ATOM 5017 N N . GLY A 1 649 ? 10.451 1.064 0.283 1.00 90.69 649 GLY A N 1
ATOM 5018 C CA . GLY A 1 649 ? 10.899 2.159 1.138 1.00 90.69 649 GLY A CA 1
ATOM 5019 C C . GLY A 1 649 ? 9.769 2.782 1.956 1.00 90.69 649 GLY A C 1
ATOM 5020 O O . GLY A 1 649 ? 9.926 2.981 3.163 1.00 90.69 649 GLY A O 1
ATOM 5021 N N . GLN A 1 650 ? 8.616 3.023 1.322 1.00 90.75 650 GLN A N 1
ATOM 5022 C CA . GLN A 1 650 ? 7.372 3.499 1.935 1.00 90.75 650 GLN A CA 1
ATOM 5023 C C . GLN A 1 650 ? 6.257 2.436 1.812 1.00 90.75 650 GLN A C 1
ATOM 5025 O O . GLN A 1 650 ? 6.516 1.249 1.977 1.00 90.75 650 GLN A O 1
ATOM 5030 N N . GLY A 1 651 ? 5.005 2.823 1.548 1.00 91.00 651 GLY A N 1
ATOM 5031 C CA . GLY A 1 651 ? 3.920 1.886 1.264 1.00 91.00 651 GLY A CA 1
ATOM 5032 C C . GLY A 1 651 ? 4.084 1.218 -0.096 1.00 91.00 651 GLY A C 1
ATOM 5033 O O . GLY A 1 651 ? 4.457 1.878 -1.063 1.00 91.00 651 GLY A O 1
ATOM 5034 N N . ALA A 1 652 ? 3.800 -0.078 -0.193 1.00 95.69 652 ALA A N 1
ATOM 5035 C CA . ALA A 1 652 ? 3.990 -0.827 -1.432 1.00 95.69 652 ALA A CA 1
ATOM 5036 C C . ALA A 1 652 ? 3.044 -0.368 -2.547 1.00 95.69 652 ALA A C 1
ATOM 5038 O O . ALA A 1 652 ? 3.493 -0.081 -3.656 1.00 95.69 652 ALA A O 1
ATOM 5039 N N . ILE A 1 653 ? 1.750 -0.267 -2.249 1.00 97.81 653 ILE A N 1
ATOM 5040 C CA . ILE A 1 653 ? 0.700 0.058 -3.213 1.00 97.81 653 ILE A CA 1
ATOM 5041 C C . ILE A 1 653 ? -0.065 1.284 -2.699 1.00 97.81 653 ILE A C 1
ATOM 5043 O O . ILE A 1 653 ? -0.969 1.174 -1.872 1.00 97.81 653 ILE A O 1
ATOM 5047 N N . GLN A 1 654 ? 0.318 2.463 -3.192 1.00 95.56 654 GLN A N 1
ATOM 5048 C CA . GLN A 1 654 ? -0.361 3.729 -2.917 1.00 95.56 654 GLN A CA 1
ATOM 5049 C C . GLN A 1 654 ? -1.345 4.043 -4.041 1.00 95.56 654 GLN A C 1
ATOM 5051 O O . GLN A 1 654 ? -0.956 4.206 -5.201 1.00 95.56 654 GLN A O 1
ATOM 5056 N N . LEU A 1 655 ? -2.615 4.217 -3.691 1.00 96.44 655 LEU A N 1
ATOM 5057 C CA . LEU A 1 655 ? -3.683 4.485 -4.645 1.00 96.44 655 LEU A CA 1
ATOM 5058 C C . LEU A 1 655 ? -4.404 5.760 -4.228 1.00 96.44 655 LEU A C 1
ATOM 5060 O O . LEU A 1 655 ? -4.675 5.981 -3.051 1.00 96.44 655 LEU A O 1
ATOM 5064 N N . ALA A 1 656 ? -4.725 6.604 -5.196 1.00 93.75 656 ALA A N 1
ATOM 5065 C CA . ALA A 1 656 ? -5.422 7.856 -4.967 1.00 93.75 656 ALA A CA 1
ATOM 5066 C C . ALA A 1 656 ? -6.453 8.102 -6.067 1.00 93.75 656 ALA A C 1
ATOM 5068 O O . ALA A 1 656 ? -6.299 7.621 -7.191 1.00 93.75 656 ALA A O 1
ATOM 5069 N N . ASN A 1 657 ? -7.498 8.870 -5.759 1.00 94.00 657 ASN A N 1
ATOM 5070 C CA . ASN A 1 657 ? -8.391 9.498 -6.738 1.00 94.00 657 ASN A CA 1
ATOM 5071 C C . ASN A 1 657 ? -8.897 8.546 -7.822 1.00 94.00 657 ASN A C 1
ATOM 5073 O O . ASN A 1 657 ? -8.948 8.887 -9.012 1.00 94.00 657 ASN A O 1
ATOM 5077 N N . THR A 1 658 ? -9.256 7.331 -7.418 1.00 95.81 658 THR A N 1
ATOM 5078 C CA . THR A 1 658 ? -9.712 6.298 -8.343 1.00 95.81 658 THR A CA 1
ATOM 5079 C C . THR A 1 658 ? -11.117 5.829 -8.001 1.00 95.81 658 THR A C 1
ATOM 5081 O O . THR A 1 658 ? -11.477 5.756 -6.829 1.00 95.81 658 THR A O 1
ATOM 5084 N N . LYS A 1 659 ? -11.909 5.509 -9.029 1.00 95.38 659 LYS A N 1
ATOM 5085 C CA . LYS A 1 659 ? -13.192 4.819 -8.883 1.00 95.38 659 LYS A CA 1
ATOM 5086 C C . LYS A 1 659 ? -13.270 3.541 -9.711 1.00 95.38 659 LYS A C 1
ATOM 5088 O O . LYS A 1 659 ? -12.645 3.478 -10.765 1.00 95.38 659 LYS A O 1
ATOM 5093 N N . ASN A 1 660 ? -14.074 2.559 -9.304 1.00 95.75 660 ASN A N 1
ATOM 5094 C CA . ASN A 1 660 ? -14.178 1.272 -10.007 1.00 95.75 660 ASN A CA 1
ATOM 5095 C C . ASN A 1 660 ? -12.809 0.580 -10.157 1.00 95.75 660 ASN A C 1
ATOM 5097 O O . ASN A 1 660 ? -12.347 0.297 -11.269 1.00 95.75 660 ASN A O 1
ATOM 5101 N N . MET A 1 661 ? -12.122 0.388 -9.029 1.00 98.12 661 MET A N 1
ATOM 5102 C CA . MET A 1 661 ? -10.833 -0.297 -8.960 1.00 98.12 661 MET A CA 1
ATOM 5103 C C . MET A 1 661 ? -10.979 -1.675 -8.315 1.00 98.12 661 MET A C 1
ATOM 5105 O O . MET A 1 661 ? -11.685 -1.842 -7.323 1.00 98.12 661 MET A O 1
ATOM 5109 N N . THR A 1 662 ? -10.271 -2.662 -8.857 1.00 98.56 662 THR A N 1
ATOM 5110 C CA . THR A 1 662 ? -10.042 -3.955 -8.206 1.00 98.56 662 THR A CA 1
ATOM 5111 C C . THR A 1 662 ? -8.553 -4.129 -7.959 1.00 98.56 662 THR A C 1
ATOM 5113 O O . THR A 1 662 ? -7.759 -4.089 -8.902 1.00 98.56 662 THR A O 1
ATOM 5116 N N . VAL A 1 663 ? -8.185 -4.322 -6.695 1.00 98.69 663 VAL A N 1
ATOM 5117 C CA . VAL A 1 663 ? -6.816 -4.621 -6.276 1.00 98.69 663 VAL A CA 1
ATOM 5118 C C . VAL A 1 663 ? -6.808 -6.006 -5.676 1.00 98.69 663 VAL A C 1
ATOM 5120 O O . VAL A 1 663 ? -7.304 -6.200 -4.566 1.00 98.69 663 VAL A O 1
ATOM 5123 N N . GLU A 1 664 ? -6.294 -6.985 -6.406 1.00 96.00 664 GLU A N 1
ATOM 5124 C CA . GLU A 1 664 ? -6.376 -8.356 -5.939 1.00 96.00 664 GLU A CA 1
ATOM 5125 C C . GLU A 1 664 ? -5.119 -9.156 -6.110 1.00 96.00 664 GLU A C 1
ATOM 5127 O O . GLU A 1 664 ? -4.348 -8.931 -7.035 1.00 96.00 664 GLU A O 1
ATOM 5132 N N . TYR A 1 665 ? -4.948 -10.159 -5.253 1.00 92.38 665 TYR A N 1
ATOM 5133 C CA . TYR A 1 665 ? -3.932 -11.160 -5.504 1.00 92.38 665 TYR A CA 1
ATOM 5134 C C . TYR A 1 665 ? -2.511 -10.558 -5.573 1.00 92.38 665 TYR A C 1
ATOM 5136 O O . TYR A 1 665 ? -1.652 -11.061 -6.290 1.00 92.38 665 TYR A O 1
ATOM 5144 N N . ASN A 1 666 ? -2.245 -9.466 -4.856 1.00 94.19 666 ASN A N 1
ATOM 5145 C CA . ASN A 1 666 ? -0.900 -8.909 -4.719 1.00 94.19 666 ASN A CA 1
ATOM 5146 C C . ASN A 1 666 ? -0.238 -9.453 -3.454 1.00 94.19 666 ASN A C 1
ATOM 5148 O O . ASN A 1 666 ? -0.914 -9.684 -2.453 1.00 94.19 666 ASN A O 1
ATOM 5152 N N . GLU A 1 667 ? 1.076 -9.622 -3.507 1.00 92.19 667 GLU A N 1
ATOM 5153 C CA . GLU A 1 667 ? 1.893 -10.062 -2.382 1.00 92.19 667 GLU A CA 1
ATOM 5154 C C . GLU A 1 667 ? 2.913 -8.981 -2.032 1.00 92.19 667 GLU A C 1
ATOM 5156 O O . GLU A 1 667 ? 3.655 -8.512 -2.900 1.00 92.19 667 GLU A O 1
ATOM 5161 N N . VAL A 1 668 ? 2.915 -8.558 -0.769 1.00 93.62 668 VAL A N 1
ATOM 5162 C CA . VAL A 1 668 ? 3.834 -7.546 -0.244 1.00 93.62 668 VAL A CA 1
ATOM 5163 C C . VAL A 1 668 ? 4.633 -8.136 0.909 1.00 93.62 668 VAL A C 1
ATOM 5165 O O . VAL A 1 668 ? 4.073 -8.507 1.941 1.00 93.62 668 VAL A O 1
ATOM 5168 N N . ASN A 1 669 ? 5.949 -8.150 0.737 1.00 88.94 669 ASN A N 1
ATOM 5169 C CA . ASN A 1 669 ? 6.923 -8.662 1.687 1.00 88.94 669 ASN A CA 1
ATOM 5170 C C . ASN A 1 669 ? 7.910 -7.553 2.073 1.00 88.94 669 ASN A C 1
ATOM 5172 O O . ASN A 1 669 ? 8.863 -7.269 1.349 1.00 88.94 669 ASN A O 1
ATOM 5176 N N . GLY A 1 670 ? 7.687 -6.912 3.215 1.00 87.25 670 GLY A N 1
ATOM 5177 C CA . GLY A 1 670 ? 8.517 -5.784 3.635 1.00 87.25 670 GLY A CA 1
ATOM 5178 C C . GLY A 1 670 ? 8.097 -4.482 2.956 1.00 87.25 670 GLY A C 1
ATOM 5179 O O . GLY A 1 670 ? 8.373 -4.215 1.784 1.00 87.25 670 GLY A O 1
ATOM 5180 N N . PHE A 1 671 ? 7.431 -3.642 3.735 1.00 92.38 671 PHE A N 1
ATOM 5181 C CA . PHE A 1 671 ? 7.022 -2.293 3.368 1.00 92.38 671 PHE A CA 1
ATOM 5182 C C . PHE A 1 671 ? 7.396 -1.345 4.502 1.00 92.38 671 PHE A C 1
ATOM 5184 O O . PHE A 1 671 ? 7.595 -1.770 5.641 1.00 92.38 671 PHE A O 1
ATOM 5191 N N . LEU A 1 672 ? 7.478 -0.053 4.197 1.00 89.88 672 LEU A N 1
ATOM 5192 C CA . LEU A 1 672 ? 7.863 0.991 5.140 1.00 89.88 672 LEU A CA 1
ATOM 5193 C C . LEU A 1 672 ? 9.219 0.678 5.813 1.00 89.88 672 LEU A C 1
ATOM 5195 O O . LEU A 1 672 ? 9.439 0.965 6.991 1.00 89.88 672 LEU A O 1
ATOM 5199 N N . GLU A 1 673 ? 10.140 0.065 5.062 1.00 84.69 673 GLU A N 1
ATOM 5200 C CA . GLU A 1 673 ? 11.424 -0.400 5.598 1.00 84.69 673 GLU A CA 1
ATOM 5201 C C . GLU A 1 673 ? 12.434 0.735 5.795 1.00 84.69 673 GLU A C 1
ATOM 5203 O O . GLU A 1 673 ? 13.336 0.630 6.632 1.00 84.69 673 GLU A O 1
ATOM 5208 N N . ARG A 1 674 ? 12.298 1.821 5.025 1.00 85.12 674 ARG A N 1
ATOM 5209 C CA . ARG A 1 674 ? 13.271 2.927 4.995 1.00 85.12 674 ARG A CA 1
ATOM 5210 C C . ARG A 1 674 ? 12.650 4.282 5.334 1.00 85.12 674 ARG A C 1
ATOM 5212 O O . ARG A 1 674 ? 13.338 5.136 5.896 1.00 85.12 674 ARG A O 1
ATOM 5219 N N . TYR A 1 675 ? 11.349 4.475 5.104 1.00 81.81 675 TYR A N 1
ATOM 5220 C CA . TYR A 1 675 ? 10.649 5.698 5.494 1.00 81.81 675 TYR A CA 1
ATOM 5221 C C . TYR A 1 675 ? 10.298 5.735 6.986 1.00 81.81 675 TYR A C 1
ATOM 5223 O O . TYR A 1 675 ? 9.591 4.893 7.532 1.00 81.81 675 TYR A O 1
ATOM 5231 N N . GLY A 1 676 ? 10.777 6.770 7.674 1.00 72.38 676 GLY A N 1
ATOM 5232 C CA . GLY A 1 676 ? 10.589 6.953 9.114 1.00 72.38 676 GLY A CA 1
ATOM 5233 C C . GLY A 1 676 ? 9.304 7.682 9.523 1.00 72.38 676 GLY A C 1
ATOM 5234 O O . GLY A 1 676 ? 9.375 8.487 10.452 1.00 72.38 676 GLY A O 1
ATOM 5235 N N . SER A 1 677 ? 8.168 7.468 8.849 1.00 75.06 677 SER A N 1
ATOM 5236 C CA . SER A 1 677 ? 6.891 8.140 9.166 1.00 75.06 677 SER A CA 1
ATOM 5237 C C . SER A 1 677 ? 5.654 7.310 8.770 1.00 75.06 677 SER A C 1
ATOM 5239 O O . SER A 1 677 ? 5.748 6.091 8.667 1.00 75.06 677 SER A O 1
ATOM 5241 N N . VAL 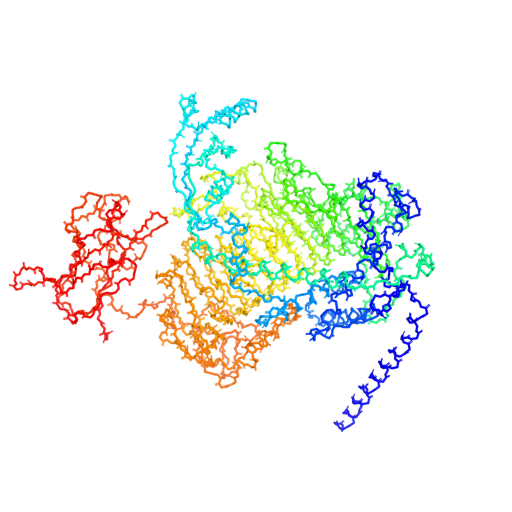A 1 678 ? 4.494 7.958 8.621 1.00 77.94 678 VAL A N 1
ATOM 5242 C CA . VAL A 1 678 ? 3.175 7.348 8.376 1.00 77.94 678 VAL A CA 1
ATOM 5243 C C . VAL A 1 678 ? 3.031 6.770 6.966 1.00 77.94 678 VAL A C 1
ATOM 5245 O O . VAL A 1 678 ? 3.286 7.442 5.967 1.00 77.94 678 VAL A O 1
ATOM 5248 N N . SER A 1 679 ? 2.671 5.491 6.890 1.00 88.06 679 SER A N 1
ATOM 5249 C CA . SER A 1 679 ? 2.254 4.782 5.676 1.00 88.06 679 SER A CA 1
ATOM 5250 C C . SER A 1 679 ? 1.765 3.385 6.056 1.00 88.06 679 SER A C 1
ATOM 5252 O O . SER A 1 679 ? 2.159 2.853 7.095 1.00 88.06 679 SER A O 1
ATOM 5254 N N . VAL A 1 680 ? 1.009 2.756 5.162 1.00 93.44 680 VAL A N 1
ATOM 5255 C CA . VAL A 1 680 ? 0.647 1.329 5.215 1.00 93.44 680 VAL A CA 1
ATOM 5256 C C . VAL A 1 680 ? 1.145 0.591 3.973 1.00 93.44 680 VAL A C 1
ATOM 5258 O O . VAL A 1 680 ? 1.683 1.230 3.064 1.00 93.44 680 VAL A O 1
ATOM 5261 N N . ALA A 1 681 ? 0.967 -0.730 3.905 1.00 96.38 681 ALA A N 1
ATOM 5262 C CA . ALA A 1 681 ? 1.346 -1.511 2.726 1.00 96.38 681 ALA A CA 1
ATOM 5263 C C . ALA A 1 681 ? 0.464 -1.205 1.508 1.00 96.38 681 ALA A C 1
ATOM 5265 O O . ALA A 1 681 ? 0.993 -0.960 0.422 1.00 96.38 681 ALA A O 1
ATOM 5266 N N . LEU A 1 682 ? -0.860 -1.210 1.689 1.00 97.69 682 LEU A N 1
ATOM 5267 C CA . LEU A 1 682 ? -1.848 -0.980 0.637 1.00 97.69 682 LEU A CA 1
ATOM 5268 C C . LEU A 1 682 ? -2.944 -0.046 1.148 1.00 97.69 682 LEU A C 1
ATOM 5270 O O . LEU A 1 682 ? -3.622 -0.357 2.126 1.00 97.69 682 LEU A O 1
ATOM 5274 N N . TYR A 1 683 ? -3.147 1.070 0.448 1.00 95.50 683 TYR A N 1
ATOM 5275 C CA . TYR A 1 683 ? -4.257 1.978 0.723 1.00 95.50 683 TYR A CA 1
ATOM 5276 C C . TYR A 1 683 ? -4.811 2.640 -0.530 1.00 95.50 683 TYR A C 1
ATOM 5278 O O . TYR A 1 683 ? -4.095 2.867 -1.508 1.00 95.50 683 TYR A O 1
ATOM 5286 N N . LEU A 1 684 ? -6.097 2.984 -0.464 1.00 95.88 684 LEU A N 1
ATOM 5287 C CA . LEU A 1 684 ? -6.763 3.873 -1.404 1.00 95.88 684 LEU A CA 1
ATOM 5288 C C . LEU A 1 684 ? -7.200 5.125 -0.677 1.00 95.88 684 LEU A C 1
ATOM 5290 O O . LEU A 1 684 ? -7.870 5.047 0.343 1.00 95.88 684 LEU A O 1
ATOM 5294 N N . TRP A 1 685 ? -6.841 6.263 -1.240 1.00 92.19 685 TRP A N 1
ATOM 5295 C CA . TRP A 1 685 ? -7.164 7.566 -0.711 1.00 92.19 685 TRP A CA 1
ATOM 5296 C C . TRP A 1 685 ? -8.074 8.347 -1.655 1.00 92.19 685 TRP A C 1
ATOM 5298 O O . TRP A 1 685 ? -7.859 8.349 -2.873 1.00 92.19 685 TRP A O 1
ATOM 5308 N N . ALA A 1 686 ? -9.085 9.019 -1.099 1.00 90.81 686 ALA A N 1
ATOM 5309 C CA . ALA A 1 686 ? -10.078 9.771 -1.862 1.00 90.81 686 ALA A CA 1
ATOM 5310 C C . ALA A 1 686 ? -10.688 8.948 -3.016 1.00 90.81 686 ALA A C 1
ATOM 5312 O O . ALA A 1 686 ? -10.842 9.448 -4.131 1.00 90.81 686 ALA A O 1
ATOM 5313 N N . GLY A 1 687 ? -10.969 7.664 -2.777 1.00 93.81 687 GLY A N 1
ATOM 5314 C CA . GLY A 1 687 ? -11.445 6.702 -3.767 1.00 93.81 687 GLY A CA 1
ATOM 5315 C C . GLY A 1 687 ? -12.952 6.447 -3.736 1.00 93.81 687 GLY A C 1
ATOM 5316 O O . GLY A 1 687 ? -13.666 6.899 -2.840 1.00 93.81 687 GLY A O 1
ATOM 5317 N N . ALA A 1 688 ? -13.458 5.710 -4.727 1.00 94.06 688 ALA A N 1
ATOM 5318 C CA . ALA A 1 688 ? -14.856 5.286 -4.743 1.00 94.06 688 ALA A CA 1
ATOM 5319 C C . ALA A 1 688 ? -15.085 3.911 -5.389 1.00 94.06 688 ALA A C 1
ATOM 5321 O O . ALA A 1 688 ? -14.319 3.494 -6.251 1.00 94.06 688 ALA A O 1
ATOM 5322 N N . ASP A 1 689 ? -16.159 3.215 -5.019 1.00 95.12 689 ASP A N 1
ATOM 5323 C CA . ASP A 1 689 ? -16.666 2.013 -5.704 1.00 95.12 689 ASP A CA 1
ATOM 5324 C C . ASP A 1 689 ? -15.563 0.976 -5.998 1.00 95.12 689 ASP A C 1
ATOM 5326 O O . ASP A 1 689 ? -15.385 0.549 -7.139 1.00 95.12 689 ASP A O 1
ATOM 5330 N N . SER A 1 690 ? -14.734 0.657 -5.002 1.00 98.06 690 SER A N 1
ATOM 5331 C CA . SER A 1 690 ? -13.487 -0.098 -5.205 1.00 98.06 690 SER A CA 1
ATOM 5332 C C . SER A 1 690 ? -13.326 -1.241 -4.209 1.00 98.06 690 SER A C 1
ATOM 5334 O O . SER A 1 690 ? -13.791 -1.165 -3.073 1.00 98.06 690 SER A O 1
ATOM 5336 N N . VAL A 1 691 ? -12.660 -2.311 -4.647 1.00 98.25 691 VAL A N 1
ATOM 5337 C CA . VAL A 1 691 ? -12.494 -3.547 -3.873 1.00 98.25 691 VAL A CA 1
ATOM 5338 C C . VAL A 1 691 ? -11.027 -3.962 -3.818 1.00 98.25 691 VAL A C 1
ATOM 5340 O O . VAL A 1 691 ? -10.366 -4.083 -4.850 1.00 98.25 691 VAL A O 1
ATOM 5343 N N . MET A 1 692 ? -10.548 -4.247 -2.611 1.00 98.56 692 MET A N 1
ATOM 5344 C CA . MET A 1 692 ? -9.241 -4.826 -2.323 1.00 98.56 692 MET A CA 1
ATOM 5345 C C . MET A 1 692 ? -9.461 -6.250 -1.825 1.00 98.56 692 MET A C 1
ATOM 5347 O O . MET A 1 692 ? -10.045 -6.433 -0.752 1.00 98.56 692 MET A O 1
ATOM 5351 N N . GLN A 1 693 ? -9.038 -7.261 -2.588 1.00 97.12 693 GLN A N 1
ATOM 5352 C CA . GLN A 1 693 ? -9.332 -8.648 -2.238 1.00 97.12 693 GLN A CA 1
ATOM 5353 C C . GLN A 1 693 ? -8.236 -9.668 -2.502 1.00 97.12 693 GLN A C 1
ATOM 5355 O O . GLN A 1 693 ? -7.490 -9.559 -3.458 1.00 97.12 693 GLN A O 1
ATOM 5360 N N . TYR A 1 694 ? -8.167 -10.722 -1.694 1.00 95.06 694 TYR A N 1
ATOM 5361 C CA . TYR A 1 694 ? -7.184 -11.794 -1.878 1.00 95.06 694 TYR A CA 1
ATOM 5362 C C . TYR A 1 694 ? -5.721 -11.329 -1.919 1.00 95.06 694 TYR A C 1
ATOM 5364 O O . TYR A 1 694 ? -4.901 -11.978 -2.561 1.00 95.06 694 TYR A O 1
ATOM 5372 N N . ASN A 1 695 ? -5.379 -10.218 -1.269 1.00 96.38 695 ASN A N 1
ATOM 5373 C CA . ASN A 1 695 ? -3.993 -9.769 -1.144 1.00 96.38 695 ASN A CA 1
ATOM 5374 C C . ASN A 1 695 ? -3.330 -10.407 0.087 1.00 96.38 695 ASN A C 1
ATOM 5376 O O . ASN A 1 695 ? -4.013 -10.687 1.075 1.00 96.38 695 ASN A O 1
ATOM 5380 N N . GLU A 1 696 ? -2.013 -10.602 0.029 1.00 94.31 696 GLU A N 1
ATOM 5381 C CA . GLU A 1 696 ? -1.182 -11.084 1.136 1.00 94.31 696 GLU A CA 1
ATOM 5382 C C . GLU A 1 696 ? -0.141 -10.024 1.522 1.00 94.31 696 GLU A C 1
ATOM 5384 O O . GLU A 1 696 ? 0.582 -9.522 0.661 1.00 94.31 696 GLU A O 1
ATOM 5389 N N . VAL A 1 697 ? -0.077 -9.652 2.803 1.00 95.00 697 VAL A N 1
ATOM 5390 C CA . VAL A 1 697 ? 0.872 -8.641 3.303 1.00 95.00 697 VAL A CA 1
ATOM 5391 C C . VAL A 1 697 ? 1.545 -9.117 4.584 1.00 95.00 697 VAL A C 1
ATOM 5393 O O . VAL A 1 697 ? 0.875 -9.457 5.565 1.00 95.00 697 VAL A O 1
ATOM 5396 N N . TYR A 1 698 ? 2.875 -9.075 4.597 1.00 90.25 698 TYR A N 1
ATOM 5397 C CA . TYR A 1 698 ? 3.684 -9.445 5.752 1.00 90.25 698 TYR A CA 1
ATOM 5398 C C . TYR A 1 698 ? 5.026 -8.707 5.792 1.00 90.25 698 TYR A C 1
ATOM 5400 O O . TYR A 1 698 ? 5.442 -8.030 4.848 1.00 90.25 698 TYR A O 1
ATOM 5408 N N . GLY A 1 699 ? 5.727 -8.841 6.920 1.00 80.06 699 GLY A N 1
ATOM 5409 C CA . GLY A 1 699 ? 7.054 -8.248 7.096 1.00 80.06 699 GLY A CA 1
ATOM 5410 C C . GLY A 1 699 ? 7.031 -6.731 7.296 1.00 80.06 699 GLY A C 1
ATOM 5411 O O . GLY A 1 699 ? 8.054 -6.083 7.094 1.00 80.06 699 GLY A O 1
ATOM 5412 N N . GLY A 1 700 ? 5.884 -6.165 7.688 1.00 85.00 700 GLY A N 1
ATOM 5413 C CA . GLY A 1 700 ? 5.752 -4.748 8.015 1.00 85.00 700 GLY A CA 1
ATOM 5414 C C . GLY A 1 700 ? 6.620 -4.297 9.197 1.00 85.00 700 GLY A C 1
ATOM 5415 O O . GLY A 1 700 ? 7.177 -5.111 9.945 1.00 85.00 700 GLY A O 1
ATOM 5416 N N . PRO A 1 701 ? 6.750 -2.979 9.408 1.00 82.19 701 PRO A N 1
ATOM 5417 C CA . PRO A 1 701 ? 7.594 -2.442 10.457 1.00 82.19 701 PRO A CA 1
ATOM 5418 C C . PRO A 1 701 ? 6.942 -2.615 11.827 1.00 82.19 701 PRO A C 1
ATOM 5420 O O . PRO A 1 701 ? 5.727 -2.604 11.989 1.00 82.19 701 PRO A O 1
ATOM 5423 N N . HIS A 1 702 ? 7.775 -2.657 12.858 1.00 71.75 702 HIS A N 1
ATOM 5424 C CA . HIS A 1 702 ? 7.325 -2.455 14.225 1.00 71.75 702 HIS A CA 1
ATOM 5425 C C . HIS A 1 702 ? 7.462 -0.962 14.544 1.00 71.75 702 HIS A C 1
ATOM 5427 O O . HIS A 1 702 ? 8.557 -0.503 14.886 1.00 71.75 702 HIS A O 1
ATOM 5433 N N . ASN A 1 703 ? 6.416 -0.159 14.327 1.00 66.81 703 ASN A N 1
ATOM 5434 C CA . ASN A 1 703 ? 6.454 1.280 14.590 1.00 66.81 703 ASN A CA 1
ATOM 5435 C C . ASN A 1 703 ? 5.136 1.844 15.154 1.00 66.81 703 ASN A C 1
ATOM 5437 O O . ASN A 1 703 ? 4.087 1.221 15.076 1.00 66.81 703 ASN A O 1
ATOM 5441 N N . GLU A 1 704 ? 5.227 3.038 15.754 1.00 57.28 704 GLU A N 1
ATOM 5442 C CA . GLU A 1 704 ? 4.082 3.755 16.343 1.00 57.28 704 GLU A CA 1
ATOM 5443 C C . GLU A 1 704 ? 3.278 4.568 15.306 1.00 57.28 704 GLU A C 1
ATOM 5445 O O . GLU A 1 704 ? 2.246 5.125 15.659 1.00 57.28 704 GLU A O 1
ATOM 5450 N N . PHE A 1 705 ? 3.735 4.653 14.050 1.00 70.75 705 PHE A N 1
ATOM 5451 C CA . PHE A 1 705 ? 2.985 5.286 12.951 1.00 70.75 705 PHE A CA 1
ATOM 5452 C C . PHE A 1 705 ? 1.890 4.335 12.446 1.00 70.75 705 PHE A C 1
ATOM 5454 O O . PHE A 1 705 ? 1.630 3.357 13.128 1.00 70.75 705 PHE A O 1
ATOM 5461 N N . ASP A 1 706 ? 1.261 4.562 11.288 1.00 80.69 706 ASP A N 1
ATOM 5462 C CA . ASP A 1 706 ? 0.264 3.619 10.746 1.00 80.69 706 ASP A CA 1
ATOM 5463 C C . ASP A 1 706 ? 0.819 2.189 10.681 1.00 80.69 706 ASP A C 1
ATOM 5465 O O . ASP A 1 706 ? 0.467 1.361 11.518 1.00 80.69 706 ASP A O 1
ATOM 5469 N N . GLY A 1 707 ? 1.757 1.917 9.765 1.00 87.31 707 GLY A N 1
ATOM 5470 C CA . GLY A 1 707 ? 2.565 0.691 9.726 1.00 87.31 707 GLY A CA 1
ATOM 5471 C C . GLY A 1 707 ? 1.791 -0.606 9.483 1.00 87.31 707 GLY A C 1
ATOM 5472 O O . GLY A 1 707 ? 2.405 -1.668 9.400 1.00 87.31 707 GLY A O 1
ATOM 5473 N N . THR A 1 708 ? 0.470 -0.529 9.363 1.00 94.50 708 THR A N 1
ATOM 5474 C CA . THR A 1 708 ? -0.436 -1.654 9.171 1.00 94.50 708 THR A CA 1
ATOM 5475 C C . THR A 1 708 ? -0.432 -2.135 7.713 1.00 94.50 708 THR A C 1
ATOM 5477 O O . THR A 1 708 ? 0.022 -1.431 6.806 1.00 94.50 708 THR A O 1
ATOM 5480 N N . PRO A 1 709 ? -0.903 -3.361 7.457 1.00 96.19 709 PRO A N 1
ATOM 5481 C CA . PRO A 1 709 ? -1.148 -3.863 6.110 1.00 96.19 709 PRO A CA 1
ATOM 5482 C C . PRO A 1 709 ? -2.143 -3.038 5.289 1.00 96.19 709 PRO A C 1
ATOM 5484 O O . PRO A 1 709 ? -1.913 -2.785 4.105 1.00 96.19 709 PRO A O 1
ATOM 5487 N N . TRP A 1 710 ? -3.241 -2.623 5.918 1.00 97.31 710 TRP A N 1
ATOM 5488 C CA . TRP A 1 710 ? -4.404 -2.053 5.241 1.00 97.31 710 TRP A CA 1
ATOM 5489 C C . TRP A 1 710 ? -4.795 -0.708 5.846 1.00 97.31 710 TRP A C 1
ATOM 5491 O O . TRP A 1 710 ? -4.592 -0.483 7.038 1.00 97.31 710 TRP A O 1
ATOM 5501 N N . ASP A 1 711 ? -5.434 0.148 5.051 1.00 95.12 711 ASP A N 1
ATOM 5502 C CA . ASP A 1 711 ? -5.973 1.421 5.534 1.00 95.12 711 ASP A CA 1
ATOM 5503 C C . ASP A 1 711 ? -7.346 1.738 4.935 1.00 95.12 711 ASP A C 1
ATOM 5505 O O . ASP A 1 711 ? -7.533 1.782 3.709 1.00 95.12 711 ASP A O 1
ATOM 5509 N N . LEU A 1 712 ? -8.306 1.986 5.825 1.00 94.38 712 LEU A N 1
ATOM 5510 C CA . LEU A 1 712 ? -9.552 2.671 5.512 1.00 94.38 712 LEU A CA 1
ATOM 5511 C C . LEU A 1 712 ? -9.316 4.186 5.594 1.00 94.38 712 LEU A C 1
ATOM 5513 O O . LEU A 1 712 ? -9.694 4.841 6.572 1.00 94.38 712 LEU A O 1
ATOM 5517 N N . GLU A 1 713 ? -8.694 4.711 4.534 1.00 90.44 713 GLU A N 1
ATOM 5518 C CA . GLU A 1 713 ? -8.303 6.121 4.411 1.00 90.44 713 GLU A CA 1
ATOM 5519 C C . GLU A 1 713 ? -9.516 7.065 4.240 1.00 90.44 713 GLU A C 1
ATOM 5521 O O . GLU A 1 713 ? -10.622 6.642 3.894 1.00 90.44 713 GLU A O 1
ATOM 5526 N N . TYR A 1 714 ? -9.275 8.361 4.415 1.00 88.19 714 TYR A N 1
ATOM 5527 C CA . TYR A 1 714 ? -10.132 9.510 4.223 1.00 88.19 714 TYR A CA 1
ATOM 5528 C C . TYR A 1 714 ? -10.797 9.552 2.849 1.00 88.19 714 TYR A C 1
ATOM 5530 O O . TYR A 1 714 ? -10.200 9.272 1.802 1.00 88.19 714 TYR A O 1
ATOM 5538 N N . THR A 1 715 ? -12.039 10.041 2.861 1.00 86.56 715 THR A N 1
ATOM 5539 C CA . THR A 1 715 ? -12.807 10.413 1.664 1.00 86.56 715 THR A CA 1
ATOM 5540 C C . THR A 1 715 ? -13.032 9.237 0.707 1.00 86.56 715 THR A C 1
ATOM 5542 O O . THR A 1 715 ? -13.198 9.411 -0.501 1.00 86.56 715 THR A O 1
ATOM 5545 N N . ASN A 1 716 ? -13.082 8.020 1.252 1.00 91.75 716 ASN A N 1
ATOM 5546 C CA . ASN A 1 716 ? -13.452 6.817 0.523 1.00 91.75 716 ASN A CA 1
ATOM 5547 C C . ASN A 1 716 ? -14.968 6.594 0.544 1.00 91.75 716 ASN A C 1
ATOM 5549 O O . ASN A 1 716 ? -15.618 6.717 1.582 1.00 91.75 716 ASN A O 1
ATOM 5553 N N . PHE A 1 717 ? -15.542 6.230 -0.602 1.00 90.25 717 PHE A N 1
ATOM 5554 C CA . PHE A 1 717 ? -16.977 5.960 -0.734 1.00 90.25 717 PHE A CA 1
ATOM 5555 C C . PHE A 1 717 ? -17.225 4.598 -1.377 1.00 90.25 717 PHE A C 1
ATOM 5557 O O . PHE A 1 717 ? -16.838 4.390 -2.520 1.00 90.25 717 PHE A O 1
ATOM 5564 N N . ASN A 1 718 ? -17.918 3.688 -0.694 1.00 89.38 718 ASN A N 1
ATOM 5565 C CA . ASN A 1 718 ? -18.156 2.321 -1.180 1.00 89.38 718 ASN A CA 1
ATOM 5566 C C . ASN A 1 718 ? -16.838 1.563 -1.439 1.00 89.38 718 ASN A C 1
ATOM 5568 O O . ASN A 1 718 ? -16.609 1.035 -2.530 1.00 89.38 718 ASN A O 1
ATOM 5572 N N . VAL A 1 719 ? -15.943 1.551 -0.449 1.00 97.38 719 VAL A N 1
ATOM 5573 C CA . VAL A 1 719 ? -14.656 0.844 -0.530 1.00 97.38 719 VAL A CA 1
ATOM 5574 C C . VAL A 1 719 ? -14.699 -0.397 0.354 1.00 97.38 719 VAL A C 1
ATOM 5576 O O . VAL A 1 719 ? -15.091 -0.330 1.518 1.00 97.38 719 VAL A O 1
ATOM 5579 N N . THR A 1 720 ? -14.323 -1.546 -0.210 1.00 98.06 720 THR A N 1
ATOM 5580 C CA . THR A 1 720 ? -14.368 -2.843 0.477 1.00 98.06 720 THR A CA 1
ATOM 5581 C C . THR A 1 720 ? -13.000 -3.515 0.518 1.00 98.06 720 THR A C 1
ATOM 5583 O O . THR A 1 720 ? -12.396 -3.746 -0.526 1.00 98.06 720 THR A O 1
ATOM 5586 N N . TYR A 1 721 ? -12.563 -3.925 1.706 1.00 98.75 721 TYR A N 1
ATOM 5587 C CA . TYR A 1 721 ? -11.454 -4.857 1.908 1.00 98.75 721 TYR A CA 1
ATOM 5588 C C . TYR A 1 721 ? -12.016 -6.235 2.252 1.00 98.75 721 TYR A C 1
ATOM 5590 O O . TYR A 1 721 ? -12.639 -6.405 3.301 1.00 98.75 721 TYR A O 1
ATOM 5598 N N . GLN A 1 722 ? -11.818 -7.228 1.384 1.00 98.19 722 GLN A N 1
ATOM 5599 C CA . GLN A 1 722 ? -12.363 -8.566 1.606 1.00 98.19 722 GLN A CA 1
ATOM 5600 C C . GLN A 1 722 ? -11.408 -9.699 1.271 1.00 98.19 722 GLN A C 1
ATOM 5602 O O . GLN A 1 722 ? -10.678 -9.629 0.295 1.00 98.19 722 GLN A O 1
ATOM 5607 N N . PHE A 1 723 ? -11.455 -10.797 2.019 1.00 97.69 723 PHE A N 1
ATOM 5608 C CA . PHE A 1 723 ? -10.672 -11.996 1.697 1.00 97.69 723 PHE A CA 1
ATOM 5609 C C . PHE A 1 723 ? -9.156 -11.767 1.656 1.00 97.69 723 PHE A C 1
ATOM 5611 O O . PHE A 1 723 ? -8.440 -12.491 0.966 1.00 97.69 723 PHE A O 1
ATOM 5618 N N . ASN A 1 724 ? -8.655 -10.738 2.337 1.00 98.12 724 ASN A N 1
ATOM 5619 C CA . ASN A 1 724 ? -7.225 -10.475 2.417 1.00 98.12 724 ASN A CA 1
ATOM 5620 C C . ASN A 1 724 ? -6.617 -11.250 3.583 1.00 98.12 724 ASN A C 1
ATOM 5622 O O . ASN A 1 724 ? -7.279 -11.496 4.594 1.00 98.12 724 ASN A O 1
ATOM 5626 N N . TYR A 1 725 ? -5.352 -11.620 3.430 1.00 96.38 725 TYR A N 1
ATOM 5627 C CA . TYR A 1 725 ? -4.570 -12.298 4.447 1.00 96.38 725 TYR A CA 1
ATOM 5628 C C . TYR A 1 725 ? -3.407 -11.405 4.862 1.00 96.38 725 TYR A C 1
ATOM 5630 O O . TYR A 1 725 ? -2.625 -10.960 4.028 1.00 96.38 725 TYR A O 1
ATOM 5638 N N . SER A 1 726 ? -3.277 -11.130 6.148 1.00 95.88 726 SER A N 1
ATOM 5639 C CA . SER A 1 726 ? -2.085 -10.488 6.686 1.00 95.88 726 SER A CA 1
ATOM 5640 C C . SER A 1 726 ? -1.508 -11.327 7.805 1.00 95.88 726 SER A C 1
ATOM 5642 O O . SER A 1 726 ? -2.243 -11.967 8.565 1.00 95.88 726 SER A O 1
ATOM 5644 N N . HIS A 1 727 ? -0.181 -11.357 7.874 1.00 92.25 727 HIS A N 1
ATOM 5645 C CA . HIS A 1 727 ? 0.483 -12.022 8.973 1.00 92.25 727 HIS A CA 1
ATOM 5646 C C . HIS A 1 727 ? 1.837 -11.427 9.320 1.00 92.25 727 HIS A C 1
ATOM 5648 O O . HIS A 1 727 ? 2.542 -10.886 8.472 1.00 92.25 727 HIS A O 1
ATOM 5654 N N . ASP A 1 728 ? 2.239 -11.612 10.577 1.00 86.50 728 ASP A N 1
ATOM 5655 C CA . ASP A 1 728 ? 3.545 -11.178 11.072 1.00 86.50 728 ASP A CA 1
ATOM 5656 C C . ASP A 1 728 ? 3.799 -9.664 10.868 1.00 86.50 728 ASP A C 1
ATOM 5658 O O . ASP A 1 728 ? 4.944 -9.261 10.644 1.00 86.50 728 ASP A O 1
ATOM 5662 N N . ASN A 1 729 ? 2.757 -8.819 10.942 1.00 89.50 729 ASN A N 1
ATOM 5663 C CA . ASN A 1 729 ? 2.878 -7.358 10.873 1.00 89.50 729 ASN A CA 1
ATOM 5664 C C . ASN A 1 729 ? 2.860 -6.745 12.278 1.00 89.50 729 ASN A C 1
ATOM 5666 O O . ASN A 1 729 ? 1.804 -6.619 12.904 1.00 89.50 729 ASN A O 1
ATOM 5670 N N . PRO A 1 730 ? 4.013 -6.311 12.810 1.00 83.19 730 PRO A N 1
ATOM 5671 C CA . PRO A 1 730 ? 4.105 -5.966 14.223 1.00 83.19 730 PRO A CA 1
ATOM 5672 C C . PRO A 1 730 ? 3.438 -4.635 14.602 1.00 83.19 730 PRO A C 1
ATOM 5674 O O . PRO A 1 730 ? 3.365 -4.329 15.786 1.00 83.19 730 PRO A O 1
ATOM 5677 N N . ALA A 1 731 ? 3.019 -3.818 13.631 1.00 86.19 731 ALA A N 1
ATOM 5678 C CA . ALA A 1 731 ? 2.277 -2.577 13.868 1.00 86.19 731 ALA A CA 1
ATOM 5679 C C . ALA A 1 731 ? 0.754 -2.783 13.968 1.00 86.19 731 ALA A C 1
ATOM 5681 O O . ALA A 1 731 ? 0.050 -1.857 14.376 1.00 86.19 731 ALA A O 1
ATOM 5682 N N . GLY A 1 732 ? 0.255 -3.991 13.679 1.00 92.44 732 GLY A N 1
ATOM 5683 C CA . GLY A 1 732 ? -1.165 -4.323 13.750 1.00 92.44 732 GLY A CA 1
ATOM 5684 C C . GLY A 1 732 ? -1.775 -4.639 12.392 1.00 92.44 732 GLY A C 1
ATOM 5685 O O . GLY A 1 732 ? -1.058 -5.018 11.467 1.00 92.44 732 GLY A O 1
ATOM 5686 N N . TRP A 1 733 ? -3.096 -4.490 12.273 1.00 96.62 733 TRP A N 1
ATOM 5687 C CA . TRP A 1 733 ? -3.851 -5.006 11.126 1.00 96.62 733 TRP A CA 1
ATOM 5688 C C . TRP A 1 733 ? -4.373 -3.928 10.170 1.00 96.62 733 TRP A C 1
ATOM 5690 O O . TRP A 1 733 ? -4.095 -3.988 8.971 1.00 96.62 733 TRP A O 1
ATOM 5700 N N . MET A 1 734 ? -5.124 -2.946 10.668 1.00 96.50 734 MET A N 1
ATOM 5701 C CA . MET A 1 734 ? -5.774 -1.952 9.816 1.00 96.50 734 MET A CA 1
ATOM 5702 C C . MET A 1 734 ? -5.753 -0.565 10.446 1.00 96.50 734 MET A C 1
ATOM 5704 O O . MET A 1 734 ? -6.202 -0.376 11.575 1.00 96.50 734 MET A O 1
ATOM 5708 N N . SER A 1 735 ? -5.263 0.411 9.688 1.00 94.75 735 SER A N 1
ATOM 5709 C CA . SER A 1 735 ? -5.477 1.826 9.980 1.00 94.75 735 SER A CA 1
ATOM 5710 C C . SER A 1 735 ? -6.887 2.257 9.575 1.00 94.75 735 SER A C 1
ATOM 5712 O O . SER A 1 735 ? -7.457 1.748 8.609 1.00 94.75 735 SER A O 1
ATOM 5714 N N . TYR A 1 736 ? -7.467 3.178 10.341 1.00 92.81 736 TYR A N 1
ATOM 5715 C CA . TYR A 1 736 ? -8.805 3.699 10.110 1.00 92.81 736 TYR A CA 1
ATOM 5716 C C . TYR A 1 736 ? -8.848 5.210 10.333 1.00 92.81 736 TYR A C 1
ATOM 5718 O O . TYR A 1 736 ? -8.637 5.699 11.442 1.00 92.81 736 TYR A O 1
ATOM 5726 N N . MET A 1 737 ? -9.114 5.960 9.263 1.00 88.81 737 MET A N 1
ATOM 5727 C CA . MET A 1 737 ? -8.928 7.415 9.253 1.00 88.81 737 MET A CA 1
ATOM 5728 C C . MET A 1 737 ? -10.237 8.188 9.426 1.00 88.81 737 MET A C 1
ATOM 5730 O O . MET A 1 737 ? -10.287 9.158 10.184 1.00 88.81 737 MET A O 1
ATOM 5734 N N . GLY A 1 738 ? -11.329 7.729 8.811 1.00 86.81 738 GLY A N 1
ATOM 5735 C CA . GLY A 1 738 ? -12.642 8.381 8.872 1.00 86.81 738 GLY A CA 1
ATOM 5736 C C . GLY A 1 738 ? -13.006 9.114 7.575 1.00 86.81 738 GLY A C 1
ATOM 5737 O O . GLY A 1 738 ? -12.563 8.717 6.499 1.00 86.81 738 GLY A O 1
ATOM 5738 N N . ASN A 1 739 ? -13.859 10.149 7.649 1.00 85.94 739 ASN A N 1
ATOM 5739 C CA . ASN A 1 739 ? -14.415 10.900 6.500 1.00 85.94 739 ASN A CA 1
ATOM 5740 C C . ASN A 1 739 ? -14.875 10.031 5.320 1.00 85.94 739 ASN A C 1
ATOM 5742 O O . ASN A 1 739 ? -14.857 10.464 4.170 1.00 85.94 739 ASN A O 1
ATOM 5746 N N . SER A 1 740 ? -15.320 8.813 5.604 1.00 88.69 740 SER A N 1
ATOM 5747 C CA . SER A 1 740 ? -15.672 7.829 4.590 1.00 88.69 740 SER A CA 1
ATOM 5748 C C . SER A 1 740 ? -17.155 7.497 4.644 1.00 88.69 740 SER A C 1
ATOM 5750 O O . SER A 1 740 ? -17.868 7.858 5.584 1.00 88.69 740 SER A O 1
ATOM 5752 N N . SER A 1 741 ? -17.640 6.832 3.604 1.00 85.88 741 SER A N 1
ATOM 5753 C CA . SER A 1 741 ? -19.002 6.324 3.534 1.00 85.88 741 SER A CA 1
ATOM 5754 C C . SER A 1 741 ? -18.993 4.902 3.012 1.00 85.88 741 SER A C 1
ATOM 5756 O O . SER A 1 741 ? -18.347 4.605 2.007 1.00 85.88 741 SER A O 1
ATOM 5758 N N . ASN A 1 742 ? -19.781 4.054 3.660 1.00 84.50 742 ASN A N 1
ATOM 5759 C CA . ASN A 1 742 ? -20.030 2.678 3.266 1.00 84.50 742 ASN A CA 1
ATOM 5760 C C . ASN A 1 742 ? -18.720 1.887 3.108 1.00 84.50 742 ASN A C 1
ATOM 5762 O O . ASN A 1 742 ? -18.474 1.233 2.092 1.00 84.50 742 ASN A O 1
ATOM 5766 N N . SER A 1 743 ? -17.844 2.029 4.104 1.00 95.44 743 SER A N 1
ATOM 5767 C CA . SER A 1 743 ? -16.601 1.270 4.200 1.00 95.44 743 SER A CA 1
ATOM 5768 C C . SER A 1 743 ? -16.884 -0.099 4.808 1.00 95.44 743 SER A C 1
ATOM 5770 O O . SER A 1 743 ? -17.557 -0.203 5.837 1.00 95.44 743 SER A O 1
ATOM 5772 N N . VAL A 1 744 ? -16.350 -1.149 4.186 1.00 97.25 744 VAL A N 1
ATOM 5773 C CA . VAL A 1 744 ? -16.541 -2.534 4.635 1.00 97.25 744 VAL A CA 1
ATOM 5774 C C . VAL A 1 744 ? -15.200 -3.258 4.683 1.00 97.25 744 VAL A C 1
ATOM 5776 O O . VAL A 1 744 ? -14.468 -3.288 3.697 1.00 97.25 744 VAL A O 1
ATOM 5779 N N . ALA A 1 745 ? -14.894 -3.897 5.805 1.00 98.69 745 ALA A N 1
ATOM 5780 C CA . ALA A 1 745 ? -13.809 -4.857 5.940 1.00 98.69 745 ALA A CA 1
ATOM 5781 C C . ALA A 1 745 ? -14.409 -6.212 6.334 1.00 98.69 745 ALA A C 1
ATOM 5783 O O . ALA A 1 745 ? -14.872 -6.381 7.463 1.00 98.69 745 ALA A O 1
ATOM 5784 N N . ARG A 1 746 ? -14.442 -7.177 5.407 1.00 98.56 746 ARG A N 1
ATOM 5785 C CA . ARG A 1 746 ? -15.126 -8.455 5.643 1.00 98.56 746 ARG A CA 1
ATOM 5786 C C . ARG A 1 746 ? -14.353 -9.697 5.256 1.00 98.56 746 ARG A C 1
ATOM 5788 O O . ARG A 1 746 ? -13.617 -9.681 4.277 1.00 98.56 746 ARG A O 1
ATOM 5795 N N . TYR A 1 747 ? -14.581 -10.803 5.960 1.00 98.69 747 TYR A N 1
ATOM 5796 C CA . TYR A 1 747 ? -13.955 -12.087 5.636 1.00 98.69 747 TYR A CA 1
ATOM 5797 C C . TYR A 1 747 ? -12.431 -11.977 5.454 1.00 98.69 747 TYR A C 1
ATOM 5799 O O . TYR A 1 747 ? -11.874 -12.638 4.587 1.00 98.69 747 TYR A O 1
ATOM 5807 N N . ASN A 1 748 ? -11.745 -11.111 6.204 1.00 98.81 748 ASN A N 1
ATOM 5808 C CA . ASN A 1 748 ? -10.286 -11.025 6.180 1.00 98.81 748 ASN A CA 1
ATOM 5809 C C . ASN A 1 748 ? -9.689 -11.906 7.280 1.00 98.81 748 ASN A C 1
ATOM 5811 O O . ASN A 1 748 ? -10.294 -12.104 8.336 1.00 98.81 748 ASN A O 1
ATOM 5815 N N . LEU A 1 749 ? -8.486 -12.412 7.030 1.00 98.31 749 LEU A N 1
ATOM 5816 C CA . LEU A 1 749 ? -7.712 -13.210 7.970 1.00 98.31 749 LEU A CA 1
ATOM 5817 C C . LEU A 1 749 ? -6.487 -12.413 8.416 1.00 98.31 749 LEU A C 1
ATOM 5819 O O . LEU A 1 749 ? -5.667 -12.030 7.586 1.00 98.31 749 LEU A O 1
ATOM 5823 N N . SER A 1 750 ? -6.350 -12.205 9.719 1.00 97.81 750 SER A N 1
ATOM 5824 C CA . SER A 1 750 ? -5.172 -11.592 10.331 1.00 97.81 750 SER A CA 1
ATOM 5825 C C . SER A 1 750 ? -4.568 -12.571 11.326 1.00 97.81 750 SER A C 1
ATOM 5827 O O . SER A 1 750 ? -5.272 -13.073 12.206 1.00 97.81 750 SER A O 1
ATOM 5829 N N . VAL A 1 751 ? -3.281 -12.883 11.170 1.00 95.50 751 VAL A N 1
ATOM 5830 C CA . VAL A 1 751 ? -2.586 -13.851 12.026 1.00 95.50 751 VAL A CA 1
ATOM 5831 C C . VAL A 1 751 ? -1.245 -13.299 12.478 1.00 95.50 751 VAL A C 1
ATOM 5833 O O . VAL A 1 751 ? -0.348 -13.084 11.675 1.00 95.50 751 VAL A O 1
ATOM 5836 N N . ASN A 1 752 ? -1.054 -13.148 13.785 1.00 91.31 752 ASN A N 1
ATOM 5837 C CA . ASN A 1 752 ? 0.180 -12.622 14.369 1.00 91.31 752 ASN A CA 1
ATOM 5838 C C . ASN A 1 752 ? 0.486 -11.160 13.968 1.00 91.31 752 ASN A C 1
ATOM 5840 O O . ASN A 1 752 ? 1.647 -10.756 13.901 1.00 91.31 752 ASN A O 1
ATOM 5844 N N . ASP A 1 753 ? -0.552 -10.362 13.711 1.00 92.19 753 ASP A N 1
ATOM 5845 C CA . ASP A 1 753 ? -0.449 -8.914 13.506 1.00 92.19 753 ASP A CA 1
ATOM 5846 C C . ASP A 1 753 ? -0.596 -8.182 14.858 1.00 92.19 753 ASP A C 1
ATOM 5848 O O . ASP A 1 753 ? -1.605 -7.540 15.150 1.00 92.19 753 ASP A O 1
ATOM 5852 N N . ASN A 1 754 ? 0.397 -8.338 15.737 1.00 82.25 754 ASN A N 1
ATOM 5853 C CA . ASN A 1 754 ? 0.277 -8.041 17.173 1.00 82.25 754 ASN A CA 1
ATOM 5854 C C . ASN A 1 754 ? 0.546 -6.569 17.569 1.00 82.25 754 ASN A C 1
ATOM 5856 O O . ASN A 1 754 ? 1.084 -6.307 18.631 1.00 82.25 754 ASN A O 1
ATOM 5860 N N . GLY A 1 755 ? 0.201 -5.584 16.744 1.00 86.62 755 GLY A N 1
ATOM 5861 C CA . GLY A 1 755 ? 0.248 -4.168 17.148 1.00 86.62 755 GLY A CA 1
ATOM 5862 C C . GLY A 1 755 ? -1.115 -3.676 17.625 1.00 86.62 755 GLY A C 1
ATOM 5863 O O . GLY A 1 755 ? -1.648 -4.167 18.619 1.00 86.62 755 GLY A O 1
ATOM 5864 N N . VAL A 1 756 ? -1.696 -2.720 16.898 1.00 91.50 756 VAL A N 1
ATOM 5865 C CA . VAL A 1 756 ? -3.095 -2.312 17.096 1.00 91.50 756 VAL A CA 1
ATOM 5866 C C . VAL A 1 756 ? -3.958 -2.913 15.988 1.00 91.50 756 VAL A C 1
ATOM 5868 O O . VAL A 1 756 ? -3.708 -2.643 14.814 1.00 91.50 756 VAL A O 1
ATOM 5871 N N . LEU A 1 757 ? -4.965 -3.728 16.323 1.00 94.75 757 LEU A N 1
ATOM 5872 C CA . LEU A 1 757 ? -5.791 -4.375 15.289 1.00 94.75 757 LEU A CA 1
ATOM 5873 C C . LEU A 1 757 ? -6.538 -3.338 14.440 1.00 94.75 757 LEU A C 1
ATOM 5875 O O . LEU A 1 757 ? -6.399 -3.335 13.220 1.00 94.75 757 LEU A O 1
ATOM 5879 N N . VAL A 1 758 ? -7.278 -2.431 15.077 1.00 95.50 758 VAL A N 1
ATOM 5880 C CA . VAL A 1 758 ? -7.946 -1.303 14.418 1.00 95.50 758 VAL A CA 1
ATOM 5881 C C . VAL A 1 758 ? -7.363 -0.013 14.971 1.00 95.50 758 VAL A C 1
ATOM 5883 O O . VAL A 1 758 ? -7.646 0.383 16.101 1.00 95.50 758 VAL A O 1
ATOM 5886 N N . LYS A 1 759 ? -6.504 0.626 14.188 1.00 90.56 759 LYS A N 1
ATOM 5887 C CA . LYS A 1 759 ? -5.678 1.750 14.619 1.00 90.56 759 LYS A CA 1
ATOM 5888 C C . LYS A 1 759 ? -6.279 3.086 14.204 1.00 90.56 759 LYS A C 1
ATOM 5890 O O . LYS A 1 759 ? -6.660 3.239 13.047 1.00 90.56 759 LYS A O 1
ATOM 5895 N N . ASN A 1 760 ? -6.254 4.063 15.110 1.00 86.56 760 ASN A N 1
ATOM 5896 C CA . ASN A 1 760 ? -6.744 5.431 14.912 1.00 86.56 760 ASN A CA 1
ATOM 5897 C C . ASN A 1 760 ? -8.270 5.541 14.675 1.00 86.56 760 ASN A C 1
ATOM 5899 O O . ASN A 1 760 ? -8.983 4.561 14.547 1.00 86.56 760 ASN A O 1
ATOM 5903 N N . MET A 1 761 ? -8.795 6.761 14.688 1.00 85.75 761 MET A N 1
ATOM 5904 C CA . MET A 1 761 ? -10.003 7.201 13.974 1.00 85.75 761 MET A CA 1
ATOM 5905 C C . MET A 1 761 ? -10.002 8.711 14.113 1.00 85.75 761 MET A C 1
ATOM 5907 O O . MET A 1 761 ? -10.103 9.245 15.216 1.00 85.75 761 MET A O 1
ATOM 5911 N N . LEU A 1 762 ? -9.775 9.403 13.008 1.00 80.12 762 LEU A N 1
ATOM 5912 C CA . LEU A 1 762 ? -9.314 10.788 13.043 1.00 80.12 762 LEU A CA 1
ATOM 5913 C C . LEU A 1 762 ? -10.395 11.771 12.596 1.00 80.12 762 LEU A C 1
ATOM 5915 O O . LEU A 1 762 ? -10.258 12.970 12.823 1.00 80.12 762 LEU A O 1
ATOM 5919 N N . SER A 1 763 ? -11.485 11.273 12.011 1.00 79.19 763 SER A N 1
ATOM 5920 C CA . SER A 1 763 ? -12.682 12.053 11.706 1.00 79.19 763 SER A CA 1
ATOM 5921 C C . SER A 1 763 ? -13.956 11.205 11.774 1.00 79.19 763 SER A C 1
ATOM 5923 O O . SER A 1 763 ? -13.912 9.977 11.691 1.00 79.19 763 SER A O 1
ATOM 5925 N N . THR A 1 764 ? -15.108 11.868 11.893 1.00 82.62 764 THR A N 1
ATOM 5926 C CA . THR A 1 764 ? -16.430 11.242 11.771 1.00 82.62 764 THR A CA 1
ATOM 5927 C C . THR A 1 764 ? -16.694 10.782 10.337 1.00 82.62 764 THR A C 1
ATOM 5929 O O . THR A 1 764 ? -16.146 11.321 9.369 1.00 82.62 764 THR A O 1
ATOM 5932 N N . ASN A 1 765 ? -17.587 9.813 10.159 1.00 85.00 765 ASN A N 1
ATOM 5933 C CA . ASN A 1 765 ? -17.974 9.325 8.835 1.00 85.00 765 ASN A CA 1
ATOM 5934 C C . ASN A 1 765 ? -19.251 9.971 8.298 1.00 85.00 765 ASN A C 1
ATOM 5936 O O . ASN A 1 765 ? -19.911 10.758 8.969 1.00 85.00 765 ASN A O 1
ATOM 5940 N N . TYR A 1 766 ? -19.555 9.678 7.035 1.00 80.81 766 TYR A N 1
ATOM 5941 C CA . TYR A 1 766 ? -20.842 9.979 6.402 1.00 80.81 766 TYR A CA 1
ATOM 5942 C C . TYR A 1 766 ? -21.880 8.875 6.622 1.00 80.81 766 TYR A C 1
ATOM 5944 O O . TYR A 1 766 ? -23.076 9.120 6.511 1.00 80.81 766 TYR A O 1
ATOM 5952 N N . SER A 1 767 ? -21.425 7.655 6.901 1.00 84.31 767 SER A N 1
ATOM 5953 C CA . SER A 1 767 ? -22.262 6.513 7.257 1.00 84.31 767 SER A CA 1
ATOM 5954 C C . SER A 1 767 ? -21.457 5.531 8.118 1.00 84.31 767 SER A C 1
ATOM 5956 O O . SER A 1 767 ? -20.227 5.643 8.163 1.00 84.31 767 SER A O 1
ATOM 5958 N N . PRO A 1 768 ? -22.103 4.543 8.755 1.00 87.38 768 PRO A N 1
ATOM 5959 C CA . PRO A 1 768 ? -21.391 3.523 9.515 1.00 87.38 768 PRO A CA 1
ATOM 5960 C C . PRO A 1 768 ? -20.375 2.728 8.680 1.00 87.38 768 PRO A C 1
ATOM 5962 O O . PRO A 1 768 ? -20.503 2.620 7.453 1.00 87.38 768 PRO A O 1
ATOM 5965 N N . THR A 1 769 ? -19.383 2.172 9.376 1.00 95.56 769 THR A N 1
ATOM 5966 C CA . THR A 1 769 ? -18.378 1.231 8.845 1.00 95.56 769 THR A CA 1
ATOM 5967 C C . THR A 1 769 ? -18.668 -0.174 9.365 1.00 95.56 769 THR A C 1
ATOM 5969 O O . THR A 1 769 ? -19.066 -0.323 10.520 1.00 95.56 769 THR A O 1
ATOM 5972 N N . TYR A 1 770 ? -18.414 -1.203 8.551 1.00 97.38 770 TYR A N 1
ATOM 5973 C CA . TYR A 1 770 ? -18.690 -2.600 8.902 1.00 97.38 770 TYR A CA 1
ATOM 5974 C C . TYR A 1 770 ? -17.418 -3.447 8.896 1.00 97.38 770 TYR A C 1
ATOM 5976 O O . TYR A 1 770 ? -16.788 -3.625 7.855 1.00 97.38 770 TYR A O 1
ATOM 5984 N N . PHE A 1 771 ? -17.083 -4.024 10.045 1.00 98.62 771 PHE A N 1
ATOM 5985 C CA . PHE A 1 771 ? -16.089 -5.079 10.206 1.00 98.62 771 PHE A CA 1
ATOM 5986 C C . PHE A 1 771 ? -16.823 -6.402 10.420 1.00 98.62 771 PHE A C 1
ATOM 5988 O O . PHE A 1 771 ? -17.309 -6.672 11.519 1.00 98.62 771 PHE A O 1
ATOM 5995 N N . ALA A 1 772 ? -16.944 -7.219 9.374 1.00 98.25 772 ALA A N 1
ATOM 5996 C CA . ALA A 1 772 ? -17.829 -8.381 9.400 1.00 98.25 772 ALA A CA 1
ATOM 5997 C C . ALA A 1 772 ? -17.138 -9.702 9.033 1.00 98.25 772 ALA A C 1
ATOM 5999 O O . ALA A 1 772 ? -16.417 -9.774 8.044 1.00 98.25 772 ALA A O 1
ATOM 6000 N N . ASN A 1 773 ? -17.387 -10.781 9.775 1.00 98.69 773 ASN A N 1
ATOM 6001 C CA . ASN A 1 773 ? -16.879 -12.120 9.447 1.00 98.69 773 ASN A CA 1
ATOM 6002 C C . ASN A 1 773 ? -15.344 -12.214 9.310 1.00 98.69 773 ASN A C 1
ATOM 6004 O O . ASN A 1 773 ? -14.821 -13.093 8.628 1.00 98.69 773 ASN A O 1
ATOM 6008 N N . ASN A 1 774 ? -14.586 -11.320 9.944 1.00 98.88 774 ASN A N 1
ATOM 6009 C CA . ASN A 1 774 ? -13.128 -11.414 9.964 1.00 98.88 774 ASN A CA 1
ATOM 6010 C C . ASN A 1 774 ? -12.670 -12.437 11.016 1.00 98.88 774 ASN A C 1
ATOM 6012 O O . ASN A 1 774 ? -13.388 -12.757 11.964 1.00 98.88 774 ASN A O 1
ATOM 6016 N N . THR A 1 775 ? -11.456 -12.954 10.871 1.00 98.81 775 THR A N 1
ATOM 6017 C CA . THR A 1 775 ? -10.822 -13.819 11.872 1.00 98.81 775 THR A CA 1
ATOM 6018 C C . THR A 1 775 ? -9.467 -13.239 12.241 1.00 98.81 775 THR A C 1
ATOM 6020 O O . THR A 1 775 ? -8.579 -13.128 11.396 1.00 98.81 775 THR A O 1
ATOM 6023 N N . PHE A 1 776 ? -9.330 -12.879 13.513 1.00 98.75 776 PHE A N 1
ATOM 6024 C CA . PHE A 1 776 ? -8.128 -12.328 14.120 1.00 98.75 776 PHE A CA 1
ATOM 6025 C C . PHE A 1 776 ? -7.512 -13.379 15.032 1.00 98.75 776 PHE A C 1
ATOM 6027 O O . PHE A 1 776 ? -8.163 -13.863 15.955 1.00 98.75 776 PHE A O 1
ATOM 6034 N N . VAL A 1 777 ? -6.255 -13.721 14.783 1.00 98.25 777 VAL A N 1
ATOM 6035 C CA . VAL A 1 777 ? -5.476 -14.643 15.606 1.00 98.25 777 VAL A CA 1
ATOM 6036 C C . VAL A 1 777 ? -4.243 -13.902 16.087 1.00 98.25 777 VAL A C 1
ATOM 6038 O O . VAL A 1 777 ? -3.368 -13.575 15.291 1.00 98.25 777 VAL A O 1
ATOM 6041 N N . TYR A 1 778 ? -4.161 -13.637 17.382 1.00 96.00 778 TYR A N 1
ATOM 6042 C CA . TYR A 1 778 ? -3.091 -12.838 17.981 1.00 96.00 778 TYR A CA 1
ATOM 6043 C C . TYR A 1 778 ? -2.653 -13.435 19.319 1.00 96.00 778 TYR A C 1
ATOM 6045 O O . TYR A 1 778 ? -3.364 -14.250 19.907 1.00 96.00 778 TYR A O 1
ATOM 6053 N N . ASP A 1 779 ? -1.479 -13.036 19.810 1.00 91.44 779 ASP A N 1
ATOM 6054 C CA . ASP A 1 779 ? -1.073 -13.289 21.197 1.00 91.44 779 ASP A CA 1
ATOM 6055 C C . ASP A 1 779 ? -1.303 -12.013 22.009 1.00 91.44 779 ASP A C 1
ATOM 6057 O O . ASP A 1 779 ? -0.664 -10.994 21.766 1.00 91.44 779 ASP A O 1
ATOM 6061 N N . GLY A 1 780 ? -2.204 -12.050 22.991 1.00 89.69 780 GLY A N 1
ATOM 6062 C CA . GLY A 1 780 ? -2.499 -10.919 23.872 1.00 89.69 780 GLY A CA 1
ATOM 6063 C C . GLY A 1 780 ? -1.300 -10.426 24.692 1.00 89.69 780 GLY A C 1
ATOM 6064 O O . GLY A 1 780 ? -1.357 -9.330 25.237 1.00 89.69 780 GLY A O 1
ATOM 6065 N N . ALA A 1 781 ? -0.217 -11.206 24.803 1.00 84.75 781 ALA A N 1
ATOM 6066 C CA . ALA A 1 781 ? 1.037 -10.748 25.401 1.00 84.75 781 ALA A CA 1
ATOM 6067 C C . ALA A 1 781 ? 1.864 -9.855 24.464 1.00 84.75 781 ALA A C 1
ATOM 6069 O O . ALA A 1 781 ? 2.655 -9.050 24.957 1.00 84.75 781 ALA A O 1
ATOM 6070 N N . ASP A 1 782 ? 1.678 -10.010 23.153 1.00 82.56 782 ASP A N 1
ATOM 6071 C CA . ASP A 1 782 ? 2.354 -9.221 22.129 1.00 82.56 782 ASP A CA 1
ATOM 6072 C C . ASP A 1 782 ? 1.450 -8.115 21.568 1.00 82.56 782 ASP A C 1
ATOM 6074 O O . ASP A 1 782 ? 1.986 -7.102 21.137 1.00 82.56 782 ASP A O 1
ATOM 6078 N N . LEU A 1 783 ? 0.117 -8.285 21.596 1.00 88.44 783 LEU A N 1
ATOM 6079 C CA . LEU A 1 783 ? -0.860 -7.291 21.144 1.00 88.44 783 LEU A CA 1
ATOM 6080 C C . LEU A 1 783 ? -0.806 -6.031 22.017 1.00 88.44 783 LEU A C 1
ATOM 6082 O O . LEU A 1 783 ? -0.941 -6.119 23.238 1.00 88.44 783 LEU A O 1
ATOM 6086 N N . ASP A 1 784 ? -0.701 -4.853 21.395 1.00 85.69 784 ASP A N 1
ATOM 6087 C CA . ASP A 1 784 ? -0.814 -3.588 22.124 1.00 85.69 784 ASP A CA 1
ATOM 6088 C C . ASP A 1 784 ? -2.263 -3.372 22.576 1.00 85.69 784 ASP A C 1
ATOM 6090 O O . ASP A 1 784 ? -2.539 -3.312 23.777 1.00 85.69 784 ASP A O 1
ATOM 6094 N N . TYR A 1 785 ? -3.185 -3.258 21.611 1.00 91.56 785 TYR A N 1
ATOM 6095 C CA . TYR A 1 785 ? -4.619 -3.059 21.835 1.00 91.56 785 TYR A CA 1
ATOM 6096 C C . TYR A 1 785 ? -5.443 -3.584 20.651 1.00 91.56 785 TYR A C 1
ATOM 6098 O O . TYR A 1 785 ? -4.975 -3.583 19.514 1.00 91.56 785 TYR A O 1
ATOM 6106 N N . PHE A 1 786 ? -6.710 -3.942 20.868 1.00 96.31 786 PHE A N 1
ATOM 6107 C CA . PHE A 1 786 ? -7.658 -4.057 19.757 1.00 96.31 786 PHE A CA 1
ATOM 6108 C C . PHE A 1 786 ? -7.885 -2.682 19.105 1.00 96.31 786 PHE A C 1
ATOM 6110 O O . PHE A 1 786 ? -7.745 -2.567 17.891 1.00 96.31 786 PHE A O 1
ATOM 6117 N N . HIS A 1 787 ? -8.148 -1.638 19.902 1.00 94.69 787 HIS A N 1
ATOM 6118 C CA . HIS A 1 787 ? -8.279 -0.258 19.423 1.00 94.69 787 HIS A CA 1
ATOM 6119 C C . HIS A 1 787 ? -7.559 0.746 20.338 1.00 94.69 787 HIS A C 1
ATOM 6121 O O . HIS A 1 787 ? -7.629 0.670 21.567 1.00 94.69 787 HIS A O 1
ATOM 6127 N N . ASP A 1 788 ? -6.838 1.704 19.763 1.00 85.19 788 ASP A N 1
ATOM 6128 C CA . ASP A 1 788 ? -5.990 2.630 20.518 1.00 85.19 788 ASP A CA 1
ATOM 6129 C C . ASP A 1 788 ? -6.585 4.029 20.715 1.00 85.19 788 ASP A C 1
ATOM 6131 O O . ASP A 1 788 ? -6.209 4.710 21.677 1.00 85.19 788 ASP A O 1
ATOM 6135 N N . GLU A 1 789 ? -7.492 4.466 19.850 1.00 84.31 789 GLU A N 1
ATOM 6136 C CA . GLU A 1 789 ? -8.153 5.771 19.904 1.00 84.31 789 GLU A CA 1
ATOM 6137 C C . GLU A 1 789 ? -9.615 5.635 20.347 1.00 84.31 789 GLU A C 1
ATOM 6139 O O . GLU A 1 789 ? -9.935 4.783 21.173 1.00 84.31 789 GLU A O 1
ATOM 6144 N N . THR A 1 790 ? -10.490 6.546 19.936 1.00 82.75 790 THR A N 1
ATOM 6145 C CA . THR A 1 790 ? -11.925 6.412 20.167 1.00 82.75 790 THR A CA 1
ATOM 6146 C C . THR A 1 790 ? -12.642 6.491 18.845 1.00 82.75 790 THR A C 1
ATOM 6148 O O . THR A 1 790 ? -12.390 7.416 18.073 1.00 82.75 790 THR A O 1
ATOM 6151 N N . PHE A 1 791 ? -13.552 5.553 18.600 1.00 86.31 791 PHE A N 1
ATOM 6152 C CA . PHE A 1 791 ? -14.428 5.666 17.449 1.00 86.31 791 PHE A CA 1
ATOM 6153 C C . PHE A 1 791 ? -15.259 6.950 17.564 1.00 86.31 791 PHE A C 1
ATOM 6155 O O . PHE A 1 791 ? -15.712 7.306 18.644 1.00 86.31 791 PHE A O 1
ATOM 6162 N N . LEU A 1 792 ? -15.409 7.679 16.461 1.00 82.44 792 LEU A N 1
ATOM 6163 C CA . LEU A 1 792 ? -16.102 8.973 16.397 1.00 82.44 792 LEU A CA 1
ATOM 6164 C C . LEU A 1 792 ? -17.454 8.875 15.673 1.00 82.44 792 LEU A C 1
ATOM 6166 O O . LEU A 1 792 ? -18.144 9.868 15.477 1.00 82.44 792 LEU A O 1
ATOM 6170 N N . SER A 1 793 ? -17.806 7.692 15.182 1.00 85.75 793 SER A N 1
ATOM 6171 C CA . SER A 1 793 ? -19.077 7.386 14.521 1.00 85.75 793 SER A CA 1
ATOM 6172 C C . SER A 1 793 ? -19.352 5.897 14.672 1.00 85.75 793 SER A C 1
ATOM 6174 O O . SER A 1 793 ? -18.432 5.144 14.992 1.00 85.75 793 SER A O 1
ATOM 6176 N N . THR A 1 794 ? -20.587 5.474 14.406 1.00 88.50 794 THR A N 1
ATOM 6177 C CA . THR A 1 794 ? -20.989 4.072 14.534 1.00 88.50 794 THR A CA 1
ATOM 6178 C C . THR A 1 794 ? -20.113 3.136 13.700 1.00 88.50 794 THR A C 1
ATOM 6180 O O . THR A 1 794 ? -19.936 3.333 12.492 1.00 88.50 794 THR A O 1
ATOM 6183 N N . VAL A 1 795 ? -19.578 2.101 14.345 1.00 94.62 795 VAL A N 1
ATOM 6184 C CA . VAL A 1 795 ? -18.810 1.022 13.713 1.00 94.62 795 VAL A CA 1
ATOM 6185 C C . VAL A 1 795 ? -19.403 -0.316 14.132 1.00 94.62 795 VAL A C 1
ATOM 6187 O O . VAL A 1 795 ? -19.485 -0.611 15.320 1.00 94.62 795 VAL A O 1
ATOM 6190 N N . TYR A 1 796 ? -19.785 -1.148 13.171 1.00 97.00 796 TYR A N 1
ATOM 6191 C CA . TYR A 1 796 ? -20.331 -2.473 13.448 1.00 97.00 796 TYR A CA 1
ATOM 6192 C C . TYR A 1 796 ? -19.236 -3.536 13.392 1.00 97.00 796 TYR A C 1
ATOM 6194 O O . TYR A 1 796 ? -18.521 -3.640 12.397 1.00 97.00 796 TYR A O 1
ATOM 6202 N N . PHE A 1 797 ? -19.145 -4.355 14.436 1.00 98.50 797 PHE A N 1
ATOM 6203 C CA . PHE A 1 797 ? -18.340 -5.570 14.484 1.00 98.50 797 PHE A CA 1
ATOM 6204 C C . PHE A 1 797 ? -19.286 -6.767 14.539 1.00 98.50 797 PHE A C 1
ATOM 6206 O O . PHE A 1 797 ? -19.885 -7.042 15.579 1.00 98.50 797 PHE A O 1
ATOM 6213 N N . LEU A 1 798 ? -19.448 -7.453 13.409 1.00 98.25 798 LEU A N 1
ATOM 6214 C CA . LEU A 1 798 ? -20.423 -8.533 13.247 1.00 98.25 798 LEU A CA 1
ATOM 6215 C C . LEU A 1 798 ? -19.718 -9.853 12.941 1.00 98.25 798 LEU A C 1
ATOM 6217 O O . LEU A 1 798 ? -18.862 -9.894 12.058 1.00 98.25 798 LEU A O 1
ATOM 6221 N N . ASN A 1 799 ? -20.098 -10.945 13.603 1.00 98.75 799 ASN A N 1
ATOM 6222 C CA . ASN A 1 799 ? -19.661 -12.302 13.238 1.00 98.75 799 ASN A CA 1
ATOM 6223 C C . ASN A 1 799 ? -18.136 -12.508 13.176 1.00 98.75 799 ASN A C 1
ATOM 6225 O O . ASN A 1 799 ? -17.661 -13.392 12.461 1.00 98.75 799 ASN A O 1
ATOM 6229 N N . ASN A 1 800 ? -17.337 -11.685 13.852 1.00 98.94 800 ASN A N 1
ATOM 6230 C CA . ASN A 1 800 ? -15.886 -11.830 13.828 1.00 98.94 800 ASN A CA 1
ATOM 6231 C C . ASN A 1 800 ? -15.434 -12.897 14.829 1.00 98.94 800 ASN A C 1
ATOM 6233 O O . ASN A 1 800 ? -16.102 -13.147 15.828 1.00 98.94 800 ASN A O 1
ATOM 6237 N N . VAL A 1 801 ? -14.259 -13.476 14.595 1.00 98.94 801 VAL A N 1
ATOM 6238 C CA . VAL A 1 801 ? -13.563 -14.318 15.575 1.00 98.94 801 VAL A CA 1
ATOM 6239 C C . VAL A 1 801 ? -12.356 -13.558 16.106 1.00 98.94 801 VAL A C 1
ATOM 6241 O O . VAL A 1 801 ? -11.452 -13.229 15.339 1.00 98.94 801 VAL A O 1
ATOM 6244 N N . PHE A 1 802 ? -12.323 -13.320 17.413 1.00 98.81 802 PHE A N 1
ATOM 6245 C CA . PHE A 1 802 ? -11.178 -12.793 18.146 1.00 98.81 802 PHE A CA 1
ATOM 6246 C C . PHE A 1 802 ? -10.525 -13.940 18.920 1.00 98.81 802 PHE A C 1
ATOM 6248 O O . PHE A 1 802 ? -10.966 -14.300 20.007 1.00 98.81 802 PHE A O 1
ATOM 6255 N N . TYR A 1 803 ? -9.497 -14.555 18.336 1.00 98.62 803 TYR A N 1
ATOM 6256 C CA . TYR A 1 803 ? -8.778 -15.683 18.922 1.00 98.62 803 TYR A CA 1
ATOM 6257 C C . TYR A 1 803 ? -7.478 -15.195 19.567 1.00 98.62 803 TYR A C 1
ATOM 6259 O O . TYR A 1 803 ? -6.484 -14.939 18.881 1.00 98.62 803 TYR A O 1
ATOM 6267 N N . ASN A 1 804 ? -7.460 -15.124 20.896 1.00 98.19 804 ASN A N 1
ATOM 6268 C CA . ASN A 1 804 ? -6.250 -14.866 21.663 1.00 98.19 804 ASN A CA 1
ATOM 6269 C C . ASN A 1 804 ? -5.549 -16.187 22.025 1.00 98.19 804 ASN A C 1
ATOM 6271 O O . ASN A 1 804 ? -6.047 -16.977 22.834 1.00 98.19 804 ASN A O 1
ATOM 6275 N N . SER A 1 805 ? -4.367 -16.424 21.454 1.00 95.75 805 SER A N 1
ATOM 6276 C CA . SER A 1 805 ? -3.552 -17.624 21.699 1.00 95.75 805 SER A CA 1
ATOM 6277 C C . SER A 1 805 ? -2.813 -17.603 23.045 1.00 95.75 805 SER A C 1
ATOM 6279 O O . SER A 1 805 ? -2.323 -18.645 23.507 1.00 95.75 805 SER A O 1
ATOM 6281 N N . SER A 1 806 ? -2.756 -16.442 23.705 1.00 94.06 806 SER A N 1
ATOM 6282 C CA . SER A 1 806 ? -2.038 -16.268 24.960 1.00 94.06 806 SER A CA 1
ATOM 6283 C C . SER A 1 806 ? -2.655 -17.091 26.086 1.00 94.06 806 SER A C 1
ATOM 6285 O O . SER A 1 806 ? -3.854 -17.050 26.361 1.00 94.06 806 SER A O 1
ATOM 6287 N N . LYS A 1 807 ? -1.805 -17.806 26.823 1.00 94.25 807 LYS A N 1
ATOM 6288 C CA . LYS A 1 807 ? -2.234 -18.631 27.970 1.00 94.25 807 LYS A CA 1
ATOM 6289 C C . LYS A 1 807 ? -2.250 -17.871 29.291 1.00 94.25 807 LYS A C 1
ATOM 6291 O O . LYS A 1 807 ? -2.616 -18.445 30.314 1.00 94.25 807 LYS A O 1
ATOM 6296 N N . SER A 1 808 ? -1.808 -16.617 29.290 1.00 92.12 808 SER A N 1
ATOM 6297 C CA . SER A 1 808 ? -1.634 -15.820 30.508 1.00 92.12 808 SER A CA 1
ATOM 6298 C C . SER A 1 808 ? -2.096 -14.376 30.388 1.00 92.12 808 SER A C 1
ATOM 6300 O O . SER A 1 808 ? -2.366 -13.767 31.421 1.00 92.12 808 SER A O 1
ATOM 6302 N N . THR A 1 809 ? -2.173 -13.826 29.176 1.00 93.50 809 THR A N 1
ATOM 6303 C CA . THR A 1 809 ? -2.524 -12.421 28.962 1.00 93.50 809 THR A CA 1
ATOM 6304 C C . THR A 1 809 ? -3.825 -12.337 28.186 1.00 93.50 809 THR A C 1
ATOM 6306 O O . THR A 1 809 ? -3.938 -12.891 27.103 1.00 93.50 809 THR A O 1
ATOM 6309 N N . GLN A 1 810 ? -4.812 -11.664 28.760 1.00 96.94 810 GLN A N 1
ATOM 6310 C CA . GLN A 1 810 ? -6.126 -11.464 28.149 1.00 96.94 810 GLN A CA 1
ATOM 6311 C C . GLN A 1 810 ? -6.037 -10.414 27.042 1.00 96.94 810 GLN A C 1
ATOM 6313 O O . GLN A 1 810 ? -5.101 -9.615 27.044 1.00 96.94 810 GLN A O 1
ATOM 6318 N N . THR A 1 811 ? -7.033 -10.349 26.164 1.00 97.44 811 THR A N 1
ATOM 6319 C CA . THR A 1 811 ? -7.094 -9.327 25.115 1.00 97.44 811 THR A CA 1
ATOM 6320 C C . THR A 1 811 ? -7.136 -7.912 25.719 1.00 97.44 811 THR A C 1
ATOM 6322 O O . THR A 1 811 ? -8.069 -7.584 26.469 1.00 97.44 811 THR A O 1
ATOM 6325 N N . PRO A 1 812 ? -6.161 -7.039 25.399 1.00 93.38 812 PRO A N 1
ATOM 6326 C CA . PRO A 1 812 ? -6.252 -5.615 25.700 1.00 93.38 812 PRO A CA 1
ATOM 6327 C C . PRO A 1 812 ? -7.204 -4.942 24.703 1.00 93.38 812 PRO A C 1
ATOM 6329 O O . PRO A 1 812 ? -6.817 -4.604 23.591 1.00 93.38 812 PRO A O 1
ATOM 6332 N N . TRP A 1 813 ? -8.469 -4.741 25.069 1.00 96.75 813 TRP A N 1
ATOM 6333 C CA . TRP A 1 813 ? -9.468 -4.229 24.123 1.00 96.75 813 TRP A CA 1
ATOM 6334 C C . TRP A 1 813 ? -9.242 -2.773 23.738 1.00 96.75 813 TRP A C 1
ATOM 6336 O O . TRP A 1 813 ? -9.387 -2.408 22.572 1.00 96.75 813 TRP A O 1
ATOM 6346 N N . TYR A 1 814 ? -8.861 -1.931 24.696 1.00 87.56 814 TYR A N 1
ATOM 6347 C CA . TYR A 1 814 ? -8.646 -0.528 24.391 1.00 87.56 814 TYR A CA 1
ATOM 6348 C C . TYR A 1 814 ? -7.588 0.153 25.246 1.00 87.56 814 TYR A C 1
ATOM 6350 O O . TYR A 1 814 ? -7.378 -0.154 26.424 1.00 87.56 814 TYR A O 1
ATOM 6358 N N . ARG A 1 815 ? -6.956 1.167 24.649 1.00 84.06 815 ARG A N 1
ATOM 6359 C CA . ARG A 1 815 ? -6.025 2.058 25.354 1.00 84.06 815 ARG A CA 1
ATOM 6360 C C . ARG A 1 815 ? -6.741 3.160 26.134 1.00 84.06 815 ARG A C 1
ATOM 6362 O O . ARG A 1 815 ? -6.277 3.538 27.211 1.00 84.06 815 ARG A O 1
ATOM 6369 N N . ARG A 1 816 ? -7.836 3.702 25.586 1.00 76.25 816 ARG A N 1
ATOM 6370 C CA . ARG A 1 816 ? -8.604 4.823 26.155 1.00 76.25 816 ARG A CA 1
ATOM 6371 C C . ARG A 1 816 ? -9.969 4.347 26.644 1.00 76.25 816 ARG A C 1
ATOM 6373 O O . ARG A 1 816 ? -10.672 3.652 25.926 1.00 76.25 816 ARG A O 1
ATOM 6380 N N . THR A 1 817 ? -10.366 4.735 27.852 1.00 77.50 817 THR A N 1
ATOM 6381 C CA . THR A 1 817 ? -11.738 4.496 28.328 1.00 77.50 817 THR A CA 1
ATOM 6382 C C . THR A 1 817 ? -12.743 5.148 27.375 1.00 77.50 817 THR A C 1
ATOM 6384 O O . THR A 1 817 ? -12.511 6.276 26.946 1.00 77.50 817 THR A O 1
ATOM 6387 N N . GLY A 1 818 ? -13.827 4.442 27.038 1.00 73.69 818 GLY A N 1
ATOM 6388 C CA . GLY A 1 818 ? -14.836 4.908 26.075 1.00 73.69 818 GLY A CA 1
ATOM 6389 C C . GLY A 1 818 ? -14.445 4.718 24.603 1.00 73.69 818 GLY A C 1
ATOM 6390 O O . GLY A 1 818 ? -15.213 5.076 23.718 1.00 73.69 818 GLY A O 1
ATOM 6391 N N . ALA A 1 819 ? -13.280 4.120 24.312 1.00 82.56 819 ALA A N 1
ATOM 6392 C CA . ALA A 1 819 ? -12.798 3.890 22.945 1.00 82.56 819 ALA A CA 1
ATOM 6393 C C . ALA A 1 819 ? -13.813 3.183 22.032 1.00 82.56 819 ALA A C 1
ATOM 6395 O O . ALA A 1 819 ? -13.883 3.464 20.837 1.00 82.56 819 ALA A O 1
ATOM 6396 N N . LEU A 1 820 ? -14.594 2.270 22.612 1.00 88.94 820 LEU A N 1
ATOM 6397 C CA . LEU A 1 820 ? -15.551 1.418 21.912 1.00 88.94 820 LEU A CA 1
ATOM 6398 C C . LEU A 1 820 ? -16.997 1.929 21.999 1.00 88.94 820 LEU A C 1
ATOM 6400 O O . LEU A 1 820 ? -17.902 1.197 21.629 1.00 88.94 820 LEU A O 1
ATOM 6404 N N . ARG A 1 821 ? -17.248 3.155 22.479 1.00 79.19 821 ARG A N 1
ATOM 6405 C CA . ARG A 1 821 ? -18.617 3.629 22.767 1.00 79.19 821 ARG A CA 1
ATOM 6406 C C . ARG A 1 821 ? -19.535 3.711 21.539 1.00 79.19 821 ARG A C 1
ATOM 6408 O O . ARG A 1 821 ? -20.725 3.466 21.659 1.00 79.19 821 ARG A O 1
ATOM 6415 N N . HIS A 1 822 ? -18.980 4.007 20.360 1.00 85.81 822 HIS A N 1
ATOM 6416 C CA . HIS A 1 822 ? -19.726 3.973 19.094 1.00 85.81 822 HIS A CA 1
ATOM 6417 C C . HIS A 1 822 ? -19.534 2.644 18.343 1.00 85.81 822 HIS A C 1
ATOM 6419 O O . HIS A 1 822 ? -19.954 2.515 17.195 1.00 85.81 822 HIS A O 1
ATOM 6425 N N . ALA A 1 823 ? -18.870 1.654 18.945 1.00 92.19 823 ALA A N 1
ATOM 6426 C CA . ALA A 1 823 ? -18.757 0.330 18.355 1.00 92.19 823 ALA A CA 1
ATOM 6427 C C . ALA A 1 823 ? -19.918 -0.554 18.818 1.00 92.19 823 ALA A C 1
ATOM 6429 O O . ALA A 1 823 ? -20.152 -0.719 20.013 1.00 92.19 823 ALA A O 1
ATOM 6430 N N . VAL A 1 824 ? -20.613 -1.162 17.863 1.00 93.62 824 VAL A N 1
ATOM 6431 C CA . VAL A 1 824 ? -21.686 -2.124 18.110 1.00 93.62 824 VAL A CA 1
ATOM 6432 C C . VAL A 1 824 ? -21.157 -3.510 17.780 1.00 93.62 824 VAL A C 1
ATOM 6434 O O . VAL A 1 824 ? -20.856 -3.808 16.624 1.00 93.62 824 VAL A O 1
ATOM 6437 N N . PHE A 1 825 ? -21.027 -4.354 18.800 1.00 96.44 825 PHE A N 1
ATOM 6438 C CA . PHE A 1 825 ? -20.604 -5.739 18.645 1.00 96.44 825 PHE A CA 1
ATOM 6439 C C . PHE A 1 825 ? -21.823 -6.661 18.677 1.00 96.44 825 PHE A C 1
ATOM 6441 O O . PHE A 1 825 ? -22.650 -6.568 19.583 1.00 96.44 825 PHE A O 1
ATOM 6448 N N . SER A 1 826 ? -21.943 -7.541 17.684 1.00 95.94 826 SER A N 1
ATOM 6449 C CA . SER A 1 826 ? -23.023 -8.524 17.620 1.00 95.94 826 SER A CA 1
ATOM 6450 C C . SER A 1 826 ? -22.542 -9.850 17.034 1.00 95.94 826 SER A C 1
ATOM 6452 O O . SER A 1 826 ? -21.961 -9.879 15.946 1.00 95.94 826 SER A O 1
ATOM 6454 N N . HIS A 1 827 ? -22.842 -10.946 17.733 1.00 97.69 827 HIS A N 1
ATOM 6455 C CA . HIS A 1 827 ? -22.581 -12.320 17.289 1.00 97.69 827 HIS A CA 1
ATOM 6456 C C . HIS A 1 827 ? -21.102 -12.592 16.968 1.00 97.69 827 HIS A C 1
ATOM 6458 O O . HIS A 1 827 ? -20.786 -13.379 16.082 1.00 97.69 827 HIS A O 1
ATOM 6464 N N . ASN A 1 828 ? -20.168 -11.941 17.662 1.00 98.81 828 ASN A N 1
ATOM 6465 C CA . ASN A 1 828 ? -18.744 -12.258 17.539 1.00 98.81 828 ASN A CA 1
ATOM 6466 C C . ASN A 1 828 ? -18.361 -13.402 18.488 1.00 98.81 828 ASN A C 1
ATOM 6468 O O . ASN A 1 828 ? -19.020 -13.629 19.498 1.00 98.81 828 ASN A O 1
ATOM 6472 N N . ASP A 1 829 ? -17.259 -14.090 18.212 1.00 98.88 829 ASP A N 1
ATOM 6473 C CA . ASP A 1 829 ? -16.625 -15.013 19.156 1.00 98.88 829 ASP A CA 1
ATOM 6474 C C . ASP A 1 829 ? -15.369 -14.383 19.777 1.00 98.88 829 ASP A C 1
ATOM 6476 O O . ASP A 1 829 ? -14.551 -13.780 19.079 1.00 98.88 829 ASP A O 1
ATOM 6480 N N . TYR A 1 830 ? -15.218 -14.531 21.092 1.00 98.69 830 TYR A N 1
ATOM 6481 C CA . TYR A 1 830 ? -14.158 -13.926 21.902 1.00 98.69 830 TYR A CA 1
ATOM 6482 C C . TYR A 1 830 ? -13.317 -15.003 22.586 1.00 98.69 830 TYR A C 1
ATOM 6484 O O . TYR A 1 830 ? -13.349 -15.154 23.804 1.00 98.69 830 TYR A O 1
ATOM 6492 N N . TYR A 1 831 ? -12.597 -15.820 21.830 1.00 98.56 831 TYR A N 1
ATOM 6493 C CA . TYR A 1 831 ? -11.859 -16.935 22.409 1.00 98.56 831 TYR A CA 1
ATOM 6494 C C . TYR A 1 831 ? -10.575 -16.501 23.139 1.00 98.56 831 TYR A C 1
ATOM 6496 O O . TYR A 1 831 ? -9.646 -15.953 22.546 1.00 98.56 831 TYR A O 1
ATOM 6504 N N . GLU A 1 832 ? -10.477 -16.845 24.426 1.00 98.25 832 GLU A N 1
ATOM 6505 C CA . GLU A 1 832 ? -9.302 -16.624 25.275 1.00 98.25 832 GLU A CA 1
ATOM 6506 C C . GLU A 1 832 ? -8.653 -17.965 25.652 1.00 98.25 832 GLU A C 1
ATOM 6508 O O . GLU A 1 832 ? -9.177 -18.701 26.492 1.00 98.25 832 GLU A O 1
ATOM 6513 N N . ALA A 1 833 ? -7.470 -18.286 25.111 1.00 96.81 833 ALA A N 1
ATOM 6514 C CA . ALA A 1 833 ? -6.776 -19.543 25.433 1.00 96.81 833 ALA A CA 1
ATOM 6515 C C . ALA A 1 833 ? -6.376 -19.665 26.919 1.00 96.81 833 ALA A C 1
ATOM 6517 O O . ALA A 1 833 ? -6.144 -20.770 27.421 1.00 96.81 833 ALA A O 1
ATOM 6518 N N . SER A 1 834 ? -6.305 -18.541 27.638 1.00 95.94 834 SER A N 1
ATOM 6519 C CA . SER A 1 834 ? -6.120 -18.489 29.094 1.00 95.94 834 SER A CA 1
ATOM 6520 C C . SER A 1 834 ? -7.350 -18.960 29.888 1.00 95.94 834 SER A C 1
ATOM 6522 O O . SER A 1 834 ? -7.243 -19.244 31.083 1.00 95.94 834 SER A O 1
ATOM 6524 N N . GLY A 1 835 ? -8.525 -19.012 29.250 1.00 96.06 835 GLY A N 1
ATOM 6525 C CA . GLY A 1 835 ? -9.821 -19.264 29.879 1.00 96.06 835 GLY A CA 1
ATOM 6526 C C . GLY A 1 835 ? -10.341 -18.109 30.742 1.00 96.06 835 GLY A C 1
ATOM 6527 O O . GLY A 1 835 ? -11.336 -18.281 31.443 1.00 96.06 835 GLY A O 1
ATOM 6528 N N . THR A 1 836 ? -9.673 -16.951 30.740 1.00 95.62 836 THR A N 1
ATOM 6529 C CA . THR A 1 836 ? -10.071 -15.781 31.535 1.00 95.62 836 THR A CA 1
ATOM 6530 C C . THR A 1 836 ? -10.288 -14.581 30.622 1.00 95.62 836 THR A C 1
ATOM 6532 O O . THR A 1 836 ? -9.366 -14.166 29.925 1.00 95.62 836 THR A O 1
ATOM 6535 N N . HIS A 1 837 ? -11.456 -13.945 30.707 1.00 95.62 837 HIS A N 1
ATOM 6536 C CA . HIS A 1 837 ? -11.838 -12.822 29.843 1.00 95.62 837 HIS A CA 1
ATOM 6537 C C . HIS A 1 837 ? -11.535 -11.454 30.447 1.00 95.62 837 HIS A C 1
ATOM 6539 O O . HIS A 1 837 ? -11.610 -11.257 31.666 1.00 95.62 837 HIS A O 1
ATOM 6545 N N . SER A 1 838 ? -11.154 -10.519 29.579 1.00 94.25 838 SER A N 1
ATOM 6546 C CA . SER A 1 838 ? -10.817 -9.149 29.956 1.00 94.25 838 SER A CA 1
ATOM 6547 C C . SER A 1 838 ? -12.040 -8.421 30.509 1.00 94.25 838 SER A C 1
ATOM 6549 O O . SER A 1 838 ? -13.131 -8.511 29.957 1.00 94.25 838 SER A O 1
ATOM 6551 N N . ALA A 1 839 ? -11.854 -7.616 31.556 1.00 91.06 839 ALA A N 1
ATOM 6552 C CA . ALA A 1 839 ? -12.908 -6.717 32.038 1.00 91.06 839 ALA A CA 1
ATOM 6553 C C . ALA A 1 839 ? -13.232 -5.580 31.045 1.00 91.06 839 ALA A C 1
ATOM 6555 O O . ALA A 1 839 ? -14.181 -4.835 31.266 1.00 91.06 839 ALA A O 1
ATOM 6556 N N . GLN A 1 840 ? -12.421 -5.422 29.993 1.00 93.81 840 GLN A N 1
ATOM 6557 C CA . GLN A 1 840 ? -12.638 -4.473 28.901 1.00 93.81 840 GLN A CA 1
ATOM 6558 C C . GLN A 1 840 ? -13.376 -5.091 27.701 1.00 93.81 840 GLN A C 1
ATOM 6560 O O . GLN A 1 840 ? -13.558 -4.395 26.705 1.00 93.81 840 GLN A O 1
ATOM 6565 N N . GLU A 1 841 ? -13.728 -6.383 27.754 1.00 94.81 841 GLU A N 1
ATOM 6566 C CA . GLU A 1 841 ? -14.438 -7.052 26.657 1.00 94.81 841 GLU A CA 1
ATOM 6567 C C . GLU A 1 841 ? -15.728 -6.293 26.303 1.00 94.81 841 GLU A C 1
ATOM 6569 O O . GLU A 1 841 ? -16.476 -5.922 27.214 1.00 94.81 841 GLU A O 1
ATOM 6574 N N . PRO A 1 842 ? -15.977 -6.012 25.009 1.00 92.88 842 PRO A N 1
ATOM 6575 C CA . PRO A 1 842 ? -17.147 -5.261 24.587 1.00 92.88 842 PRO A CA 1
ATOM 6576 C C . PRO A 1 842 ? -18.439 -6.018 24.895 1.00 92.88 842 PRO A C 1
ATOM 6578 O O . PRO A 1 842 ? -18.485 -7.250 24.932 1.00 92.88 842 PRO A O 1
ATOM 6581 N N . ALA A 1 843 ? -19.516 -5.259 25.091 1.00 88.81 843 ALA A N 1
ATOM 6582 C CA . ALA A 1 843 ? -20.840 -5.832 25.251 1.00 88.81 843 ALA A CA 1
ATOM 6583 C C . ALA A 1 843 ? -21.309 -6.443 23.923 1.00 88.81 843 ALA A C 1
ATOM 6585 O O . ALA A 1 843 ? -21.463 -5.740 22.930 1.00 88.81 843 ALA A O 1
ATOM 6586 N N . ASP A 1 844 ? -21.555 -7.749 23.943 1.00 93.69 844 ASP A N 1
ATOM 6587 C CA . ASP A 1 844 ? -22.163 -8.509 22.850 1.00 93.69 844 ASP A CA 1
ATOM 6588 C C . ASP A 1 844 ? -23.016 -9.624 23.480 1.00 93.69 844 ASP A C 1
ATOM 6590 O O . ASP A 1 844 ? -22.476 -10.672 23.879 1.00 93.69 844 ASP A O 1
ATOM 6594 N N . PRO A 1 845 ? -24.330 -9.382 23.672 1.00 89.56 845 PRO A N 1
ATOM 6595 C CA . PRO A 1 845 ? -25.240 -10.334 24.309 1.00 89.56 845 PRO A CA 1
ATOM 6596 C C . PRO A 1 845 ? -25.366 -11.664 23.559 1.00 89.56 845 PRO A C 1
ATOM 6598 O O . PRO A 1 845 ? -25.608 -12.692 24.191 1.00 89.56 845 PRO A O 1
ATOM 6601 N N . SER A 1 846 ? -25.176 -11.641 22.238 1.00 94.06 846 SER A N 1
ATOM 6602 C CA . SER A 1 846 ? -25.201 -12.825 21.372 1.00 94.06 846 SER A CA 1
ATOM 6603 C C . SER A 1 846 ? -23.805 -13.388 21.092 1.00 94.06 846 SER A C 1
ATOM 6605 O O . SER A 1 846 ? -23.669 -14.366 20.362 1.00 94.06 846 SER A O 1
ATOM 6607 N N . GLY A 1 847 ? -22.760 -12.786 21.663 1.00 97.00 847 GLY A N 1
ATOM 6608 C CA . GLY A 1 847 ? -21.385 -13.196 21.438 1.00 97.00 847 GLY A CA 1
ATOM 6609 C C . GLY A 1 847 ? -21.049 -14.549 22.066 1.00 97.00 847 GLY A C 1
ATOM 6610 O O . GLY A 1 847 ? -21.507 -14.899 23.161 1.00 97.00 847 GLY A O 1
ATOM 6611 N N . LEU A 1 848 ? -20.174 -15.299 21.408 1.00 98.44 848 LEU A N 1
ATOM 6612 C CA . LEU A 1 848 ? -19.647 -16.569 21.889 1.00 98.44 848 LEU A CA 1
ATOM 6613 C C . LEU A 1 848 ? -18.307 -16.379 22.617 1.00 98.44 848 LEU A C 1
ATOM 6615 O O . LEU A 1 848 ? -17.615 -15.376 22.471 1.00 98.44 848 LEU A O 1
ATOM 6619 N N . ARG A 1 849 ? -17.977 -17.336 23.485 1.00 97.94 849 ARG A N 1
ATOM 6620 C CA . ARG A 1 849 ? -16.699 -17.431 24.213 1.00 97.94 849 ARG A CA 1
ATOM 6621 C C . ARG A 1 849 ? -16.191 -18.866 24.112 1.00 97.94 849 ARG A C 1
ATOM 6623 O O . ARG A 1 849 ? -15.984 -19.543 25.121 1.00 97.94 849 ARG A O 1
ATOM 6630 N N . ALA A 1 850 ? -16.146 -19.388 22.891 1.00 97.81 850 ALA A N 1
ATOM 6631 C CA . ALA A 1 850 ? -15.970 -20.810 22.645 1.00 97.81 850 ALA A CA 1
ATOM 6632 C C . ALA A 1 850 ? -14.779 -21.074 21.727 1.00 97.81 850 ALA A C 1
ATOM 6634 O O . ALA A 1 850 ? -14.391 -20.225 20.946 1.00 97.81 850 ALA A O 1
ATOM 6635 N N . ASP A 1 851 ? -14.171 -22.258 21.827 1.00 97.88 851 ASP A N 1
ATOM 6636 C CA . ASP A 1 851 ? -13.119 -22.648 20.881 1.00 97.88 851 ASP A CA 1
ATOM 6637 C C . ASP A 1 851 ? -13.722 -22.708 19.465 1.00 97.88 851 ASP A C 1
ATOM 6639 O O . ASP A 1 851 ? -14.650 -23.501 19.253 1.00 97.88 851 ASP A O 1
ATOM 6643 N N . PRO A 1 852 ? -13.199 -21.944 18.482 1.00 98.12 852 PRO A N 1
ATOM 6644 C CA . PRO A 1 852 ? -13.659 -22.013 17.096 1.00 98.12 852 PRO A CA 1
ATOM 6645 C C . PRO A 1 852 ? -13.537 -23.406 16.476 1.00 98.12 852 PRO A C 1
ATOM 6647 O O . PRO A 1 852 ? -14.169 -23.703 15.462 1.00 98.12 852 PRO A O 1
ATOM 6650 N N . MET A 1 853 ? -12.720 -24.291 17.057 1.00 97.88 853 MET A N 1
ATOM 6651 C CA . MET A 1 853 ? -12.457 -25.636 16.557 1.00 97.88 853 MET A CA 1
ATOM 6652 C C . MET A 1 853 ? -11.969 -25.618 15.106 1.00 97.88 853 MET A C 1
ATOM 6654 O O . MET A 1 853 ? -12.443 -26.393 14.267 1.00 97.88 853 MET A O 1
ATOM 6658 N N . PHE A 1 854 ? -11.000 -24.751 14.810 1.00 97.94 854 PHE A N 1
ATOM 6659 C CA . PHE A 1 854 ? -10.375 -24.680 13.493 1.00 97.94 854 PHE A CA 1
ATOM 6660 C C . PHE A 1 854 ? -9.829 -26.046 13.042 1.00 97.94 854 PHE A C 1
ATOM 6662 O O . PHE A 1 854 ? -9.397 -26.895 13.834 1.00 97.94 854 PHE A O 1
ATOM 6669 N N . VAL A 1 855 ? -9.869 -26.310 11.734 1.00 95.62 855 VAL A N 1
ATOM 6670 C CA . VAL A 1 855 ? -9.315 -27.538 11.147 1.00 95.62 855 VAL A CA 1
ATOM 6671 C C . VAL A 1 855 ? -7.817 -27.626 11.444 1.00 95.62 855 VAL A C 1
ATOM 6673 O O . VAL A 1 855 ? -7.365 -28.656 11.958 1.00 95.62 855 VAL A O 1
ATOM 6676 N N . GLY A 1 856 ? -7.083 -26.548 11.174 1.00 90.75 856 GLY A N 1
ATOM 6677 C CA . GLY A 1 856 ? -5.674 -26.376 11.494 1.00 90.75 856 GLY A CA 1
ATOM 6678 C C . GLY A 1 856 ? -5.432 -25.874 12.918 1.00 90.75 856 GLY A C 1
ATOM 6679 O O . GLY A 1 856 ? -6.336 -25.394 13.597 1.00 90.75 856 GLY A O 1
ATOM 6680 N N . ARG A 1 857 ? -4.189 -26.006 13.389 1.00 88.88 857 ARG A N 1
ATOM 6681 C CA . ARG A 1 857 ? -3.739 -25.398 14.649 1.00 88.88 857 ARG A CA 1
ATOM 6682 C C . ARG A 1 857 ? -3.359 -23.936 14.381 1.00 88.88 857 ARG A C 1
ATOM 6684 O O . ARG A 1 857 ? -2.500 -23.737 13.523 1.00 88.88 857 ARG A O 1
ATOM 6691 N N . PRO A 1 858 ? -3.916 -22.946 15.098 1.00 89.12 858 PRO A N 1
ATOM 6692 C CA . PRO A 1 858 ? -3.609 -21.535 14.849 1.00 89.12 858 PRO A CA 1
ATOM 6693 C C . PRO A 1 858 ? -2.117 -21.193 14.908 1.00 89.12 858 PRO A C 1
ATOM 6695 O O . PRO A 1 858 ? -1.648 -20.455 14.057 1.00 89.12 858 PRO A O 1
ATOM 6698 N N . ASP A 1 859 ? -1.355 -21.810 15.819 1.00 80.94 859 ASP A N 1
ATOM 6699 C CA . ASP A 1 859 ? 0.101 -21.604 15.941 1.00 80.94 859 ASP A CA 1
ATOM 6700 C C . ASP A 1 859 ? 0.908 -22.111 14.725 1.00 80.94 859 ASP A C 1
ATOM 6702 O O . ASP A 1 859 ? 2.036 -21.678 14.502 1.00 80.94 859 ASP A O 1
ATOM 6706 N N . ASP A 1 860 ? 0.338 -23.037 13.945 1.00 82.69 860 ASP A N 1
ATOM 6707 C CA . ASP A 1 860 ? 0.960 -23.669 12.773 1.00 82.69 860 ASP A CA 1
ATOM 6708 C C . ASP A 1 860 ? 0.373 -23.098 11.468 1.00 82.69 860 ASP A C 1
ATOM 6710 O O . ASP A 1 860 ? 0.120 -23.830 10.506 1.00 82.69 860 ASP A O 1
ATOM 6714 N N . TYR A 1 861 ? 0.066 -21.801 11.465 1.00 83.88 861 TYR A N 1
ATOM 6715 C CA . TYR A 1 861 ? -0.499 -21.107 10.313 1.00 83.88 861 TYR A CA 1
ATOM 6716 C C . TYR A 1 861 ? 0.465 -21.077 9.122 1.00 83.88 861 TYR A C 1
ATOM 6718 O O . TYR A 1 861 ? 1.686 -21.196 9.244 1.00 83.88 861 TYR A O 1
ATOM 6726 N N . VAL A 1 862 ? -0.113 -20.942 7.933 1.00 74.88 862 VAL A N 1
ATOM 6727 C CA . VAL A 1 862 ? 0.614 -21.021 6.668 1.00 74.88 862 VAL A CA 1
ATOM 6728 C C . VAL A 1 862 ? 1.304 -19.684 6.385 1.00 74.88 862 VAL A C 1
ATOM 6730 O O . VAL A 1 862 ? 0.636 -18.664 6.265 1.00 74.88 862 VAL A O 1
ATOM 6733 N N . THR A 1 863 ? 2.628 -19.697 6.234 1.00 70.69 863 THR A N 1
ATOM 6734 C CA . THR A 1 863 ? 3.441 -18.533 5.829 1.00 70.69 863 THR A CA 1
ATOM 6735 C C . THR A 1 863 ? 4.287 -18.870 4.611 1.00 70.69 863 THR A C 1
ATOM 6737 O O . THR A 1 863 ? 4.702 -20.025 4.482 1.00 70.69 863 THR A O 1
ATOM 6740 N N . GLY A 1 864 ? 4.601 -17.885 3.763 1.00 56.34 864 GLY A N 1
ATOM 6741 C CA . GLY A 1 864 ? 5.474 -18.089 2.595 1.00 56.34 864 GLY A CA 1
ATOM 6742 C C . GLY A 1 864 ? 4.892 -19.074 1.578 1.00 56.34 864 GLY A C 1
ATOM 6743 O O . GLY A 1 864 ? 5.614 -19.735 0.841 1.00 56.34 864 GLY A O 1
ATOM 6744 N N . ALA A 1 865 ? 3.569 -19.252 1.591 1.00 56.59 865 ALA A N 1
ATOM 6745 C CA . ALA A 1 865 ? 2.882 -20.036 0.573 1.00 56.59 865 ALA A CA 1
ATOM 6746 C C . ALA A 1 865 ? 2.600 -19.205 -0.686 1.00 56.59 865 ALA A C 1
ATOM 6748 O O . ALA A 1 865 ? 2.226 -19.782 -1.714 1.00 56.59 865 ALA A O 1
ATOM 6749 N N . GLY A 1 866 ? 2.781 -17.889 -0.565 1.00 63.41 866 GLY A N 1
ATOM 6750 C CA . GLY A 1 866 ? 2.448 -16.884 -1.542 1.00 63.41 866 GLY A CA 1
ATOM 6751 C C . GLY A 1 866 ? 0.949 -16.766 -1.766 1.00 63.41 866 GLY A C 1
ATOM 6752 O O . GLY A 1 866 ? 0.137 -17.655 -1.457 1.00 63.41 866 GLY A O 1
ATOM 6753 N N . VAL A 1 867 ? 0.589 -15.680 -2.427 1.00 74.31 867 VAL A N 1
ATOM 6754 C CA . VAL A 1 867 ? -0.807 -15.292 -2.628 1.00 74.31 867 VAL A CA 1
ATOM 6755 C C . VAL A 1 867 ? -1.604 -16.304 -3.491 1.00 74.31 867 VAL A C 1
ATOM 6757 O O . VAL A 1 867 ? -2.832 -16.380 -3.420 1.00 74.31 867 VAL A O 1
ATOM 6760 N N . GLU A 1 868 ? -0.921 -17.202 -4.215 1.00 63.62 868 GLU A N 1
ATOM 6761 C CA . GLU A 1 868 ? -1.511 -18.358 -4.921 1.00 63.62 868 GLU A CA 1
ATOM 6762 C C . GLU A 1 868 ? -2.222 -19.356 -3.998 1.00 63.62 868 GLU A C 1
ATOM 6764 O O . GLU A 1 868 ? -3.153 -20.071 -4.390 1.00 63.62 868 GLU A O 1
ATOM 6769 N N . ARG A 1 869 ? -1.746 -19.453 -2.759 1.00 71.56 869 ARG A N 1
ATOM 6770 C CA . ARG A 1 869 ? -2.235 -20.396 -1.758 1.00 71.56 869 ARG A CA 1
ATOM 6771 C C . ARG A 1 869 ? -2.969 -19.676 -0.640 1.00 71.56 869 ARG A C 1
ATOM 6773 O O . ARG A 1 869 ? -3.296 -20.322 0.352 1.00 71.56 869 ARG A O 1
ATOM 6780 N N . ILE A 1 870 ? -3.338 -18.408 -0.831 1.00 84.12 870 ILE A N 1
ATOM 6781 C CA . ILE A 1 870 ? -4.058 -17.611 0.166 1.00 84.12 870 ILE A CA 1
ATOM 6782 C C . ILE A 1 870 ? -5.340 -18.303 0.648 1.00 84.12 870 ILE A C 1
ATOM 6784 O O . ILE A 1 870 ? -5.605 -18.390 1.841 1.00 84.12 870 ILE A O 1
ATOM 6788 N N . ARG A 1 871 ? -6.099 -18.937 -0.258 1.00 87.06 871 ARG A N 1
ATOM 6789 C CA . ARG A 1 871 ? -7.286 -19.724 0.125 1.00 87.06 871 ARG A CA 1
ATOM 6790 C C . ARG A 1 871 ? -6.938 -21.008 0.876 1.00 87.06 871 ARG A C 1
ATOM 6792 O O . ARG A 1 871 ? -7.756 -21.503 1.638 1.00 87.06 871 ARG A O 1
ATOM 6799 N N . GLN A 1 872 ? -5.753 -21.576 0.662 1.00 82.00 872 GLN A N 1
ATOM 6800 C CA . GLN A 1 872 ? -5.280 -22.718 1.449 1.00 82.00 872 GLN A CA 1
ATOM 6801 C C . GLN A 1 872 ? -4.855 -22.276 2.851 1.00 82.00 872 GLN A C 1
ATOM 6803 O O . GLN A 1 872 ? -5.164 -22.982 3.807 1.00 82.00 872 GLN A O 1
ATOM 6808 N N . ALA A 1 873 ? -4.210 -21.109 2.972 1.00 85.38 873 ALA A N 1
ATOM 6809 C CA . ALA A 1 873 ? -3.933 -20.476 4.257 1.00 85.38 873 ALA A CA 1
ATOM 6810 C C . ALA A 1 873 ? -5.242 -20.202 5.013 1.00 85.38 873 ALA A C 1
ATOM 6812 O O . ALA A 1 873 ? -5.398 -20.645 6.144 1.00 85.38 873 ALA A O 1
ATOM 6813 N N . ALA A 1 874 ? -6.241 -19.619 4.348 1.00 91.00 874 ALA A N 1
ATOM 6814 C CA . ALA A 1 874 ? -7.571 -19.419 4.917 1.00 91.00 874 ALA A CA 1
ATOM 6815 C C . ALA A 1 874 ? -8.287 -20.733 5.277 1.00 91.00 874 ALA A C 1
ATOM 6817 O O . ALA A 1 874 ? -8.907 -20.834 6.331 1.00 91.00 874 ALA A O 1
ATOM 6818 N N . ALA A 1 875 ? -8.165 -21.783 4.455 1.00 92.44 875 ALA A N 1
ATOM 6819 C CA . ALA A 1 875 ? -8.787 -23.082 4.727 1.00 92.44 875 ALA A CA 1
ATOM 6820 C C . ALA A 1 875 ? -8.244 -23.762 5.997 1.00 92.44 875 ALA A C 1
ATOM 6822 O O . ALA A 1 875 ? -8.924 -24.623 6.563 1.00 92.44 875 ALA A O 1
ATOM 6823 N N . HIS A 1 876 ? -7.054 -23.369 6.464 1.00 92.56 876 HIS A N 1
ATOM 6824 C CA . HIS A 1 876 ? -6.507 -23.774 7.762 1.00 92.56 876 HIS A CA 1
ATOM 6825 C C . HIS A 1 876 ? -7.399 -23.327 8.930 1.00 92.56 876 HIS A C 1
ATOM 6827 O O . HIS A 1 876 ? -7.505 -24.038 9.927 1.00 92.56 876 HIS A O 1
ATOM 6833 N N . PHE A 1 877 ? -8.104 -22.208 8.763 1.00 96.38 877 PHE A N 1
ATOM 6834 C CA . PHE A 1 877 ? -9.013 -21.598 9.735 1.00 96.38 877 PHE A CA 1
ATOM 6835 C C . PHE A 1 877 ? -10.490 -21.876 9.437 1.00 96.38 877 PHE A C 1
ATOM 6837 O O . PHE A 1 877 ? -11.376 -21.235 9.992 1.00 96.38 877 PHE A O 1
ATOM 6844 N N . ARG A 1 878 ? -10.798 -22.864 8.589 1.00 96.00 878 ARG A N 1
ATOM 6845 C CA . ARG A 1 878 ? -12.177 -23.350 8.478 1.00 96.00 878 ARG A CA 1
ATOM 6846 C C . ARG A 1 878 ? -12.595 -24.038 9.778 1.00 96.00 878 ARG A C 1
ATOM 6848 O O . ARG A 1 878 ? -11.790 -24.744 10.390 1.00 96.00 878 ARG A O 1
ATOM 6855 N N . LEU A 1 879 ? -13.865 -23.909 10.142 1.00 97.50 879 LEU A N 1
ATOM 6856 C CA . LEU A 1 879 ? -14.467 -24.601 11.276 1.00 97.50 879 LEU A CA 1
ATOM 6857 C C . LEU A 1 879 ? -14.572 -26.120 11.032 1.00 97.50 879 LEU A C 1
ATOM 6859 O O . LEU A 1 879 ? -14.708 -26.606 9.901 1.00 97.50 879 LEU A O 1
ATOM 6863 N N . ARG A 1 880 ? -14.493 -26.910 12.105 1.00 96.44 880 ARG A N 1
ATOM 6864 C CA . ARG A 1 880 ? -14.880 -28.333 12.094 1.00 96.44 880 ARG A CA 1
ATOM 6865 C C . ARG A 1 880 ? -16.396 -28.456 12.273 1.00 96.44 880 ARG A C 1
ATOM 6867 O O . ARG A 1 880 ? -17.015 -27.613 12.901 1.00 96.44 880 ARG A O 1
ATOM 6874 N N . SER A 1 881 ? -16.980 -29.572 11.831 1.00 91.56 881 SER A N 1
ATOM 6875 C CA . SER A 1 881 ? -18.440 -29.805 11.799 1.00 91.56 881 SER A CA 1
ATOM 6876 C C . SER A 1 881 ? -19.173 -29.818 13.152 1.00 91.56 881 SER A C 1
ATOM 6878 O O . SER A 1 881 ? -20.368 -30.073 13.178 1.00 91.56 881 SER A O 1
ATOM 6880 N N . GLY A 1 882 ? -18.469 -29.665 14.273 1.00 94.38 882 GLY A N 1
ATOM 6881 C CA . GLY A 1 882 ? -19.062 -29.554 15.610 1.00 94.38 882 GLY A CA 1
ATOM 6882 C C . GLY A 1 882 ? -18.701 -28.245 16.305 1.00 94.38 882 GLY A C 1
ATOM 6883 O O . GLY A 1 882 ? -18.860 -28.161 17.518 1.00 94.38 882 GLY A O 1
ATOM 6884 N N . SER A 1 883 ? -18.144 -27.285 15.562 1.00 98.25 883 SER A N 1
ATOM 6885 C CA . SER A 1 883 ? -17.830 -25.966 16.092 1.00 98.25 883 SER A CA 1
ATOM 6886 C C . SER A 1 883 ? -19.118 -25.256 16.521 1.00 98.25 883 SER A C 1
ATOM 6888 O O . SER A 1 883 ? -20.108 -25.328 15.791 1.00 98.25 883 SER A O 1
ATOM 6890 N N . PRO A 1 884 ? -19.118 -24.560 17.668 1.00 98.12 884 PRO A N 1
ATOM 6891 C CA . PRO A 1 884 ? -20.252 -23.751 18.106 1.00 98.12 884 PRO A CA 1
ATOM 6892 C C . PRO A 1 884 ? -20.463 -22.485 17.266 1.00 98.12 884 PRO A C 1
ATOM 6894 O O . PRO A 1 884 ? -21.455 -21.801 17.472 1.00 98.12 884 PRO A O 1
ATOM 6897 N N . LEU A 1 885 ? -19.542 -22.173 16.351 1.00 98.38 885 LEU A N 1
ATOM 6898 C CA . LEU A 1 885 ? -19.610 -21.007 15.469 1.00 98.38 885 LEU A CA 1
ATOM 6899 C C . LEU A 1 885 ? -20.371 -21.292 14.160 1.00 98.38 885 LEU A C 1
ATOM 6901 O O . LEU A 1 885 ? -20.590 -20.365 13.383 1.00 98.38 885 LEU A O 1
ATOM 6905 N N . VAL A 1 886 ? -20.742 -22.554 13.907 1.00 97.56 886 VAL A N 1
ATOM 6906 C CA . VAL A 1 886 ? -21.540 -22.948 12.735 1.00 97.56 886 VAL A CA 1
ATOM 6907 C C . VAL A 1 886 ? -23.003 -22.567 12.948 1.00 97.56 886 VAL A C 1
ATOM 6909 O O . VAL A 1 886 ? -23.538 -22.854 14.019 1.00 97.56 886 VAL A O 1
ATOM 6912 N N . ASP A 1 887 ? -23.635 -21.960 11.941 1.00 95.19 887 ASP A N 1
ATOM 6913 C CA . ASP A 1 887 ? -25.016 -21.447 11.977 1.00 95.19 887 ASP A CA 1
ATOM 6914 C C . ASP A 1 887 ? -25.295 -20.521 13.187 1.00 95.19 887 ASP A C 1
ATOM 6916 O O . ASP A 1 887 ? -26.389 -20.523 13.757 1.00 95.19 887 ASP A O 1
ATOM 6920 N N . ALA A 1 888 ? -24.288 -19.761 13.637 1.00 96.56 888 ALA A N 1
ATOM 6921 C CA . ALA A 1 888 ? -24.347 -18.979 14.880 1.00 96.56 888 ALA A CA 1
ATOM 6922 C C . ALA A 1 888 ? -24.241 -17.459 14.681 1.00 96.56 888 ALA A C 1
ATOM 6924 O O . ALA A 1 888 ? -24.343 -16.704 15.649 1.00 96.56 888 ALA A O 1
ATOM 6925 N N . GLY A 1 889 ? -23.993 -17.005 13.454 1.00 96.19 889 GLY A N 1
ATOM 6926 C CA . GLY A 1 889 ? -23.848 -15.593 13.130 1.00 96.19 889 GLY A CA 1
ATOM 6927 C C . GLY A 1 889 ? -25.181 -14.877 12.924 1.00 96.19 889 GLY A C 1
ATOM 6928 O O . GLY A 1 889 ? -26.270 -15.431 13.056 1.00 96.19 889 GLY A O 1
ATOM 6929 N N . ARG A 1 890 ? -25.081 -13.607 12.543 1.00 93.81 890 ARG A N 1
ATOM 6930 C CA . ARG A 1 890 ? -26.191 -12.757 12.115 1.00 93.81 890 ARG A CA 1
ATOM 6931 C C . ARG A 1 890 ? -26.048 -12.424 10.640 1.00 93.81 890 ARG A C 1
ATOM 6933 O O . ARG A 1 890 ? -24.983 -11.991 10.203 1.00 93.81 890 ARG A O 1
ATOM 6940 N N . TYR A 1 891 ? -27.112 -12.573 9.862 1.00 93.25 891 TYR A N 1
ATOM 6941 C CA . TYR A 1 891 ? -27.092 -12.070 8.493 1.00 93.25 891 TYR A CA 1
ATOM 6942 C C . TYR A 1 891 ? -27.104 -10.539 8.467 1.00 93.25 891 TYR A C 1
ATOM 6944 O O . TYR A 1 891 ? -27.814 -9.909 9.237 1.00 93.25 891 TYR A O 1
ATOM 6952 N N . ASN A 1 892 ? -26.330 -9.953 7.557 1.00 92.31 892 ASN A N 1
ATOM 6953 C CA . ASN A 1 892 ? -26.378 -8.534 7.236 1.00 92.31 892 ASN A CA 1
ATOM 6954 C C . ASN A 1 892 ? -26.063 -8.367 5.735 1.00 92.31 892 ASN A C 1
ATOM 6956 O O . ASN A 1 892 ? -25.218 -9.099 5.200 1.00 92.31 892 ASN A O 1
ATOM 6960 N N . PRO A 1 893 ? -26.688 -7.419 5.013 1.00 86.25 893 PRO A N 1
ATOM 6961 C CA . PRO A 1 893 ? -26.425 -7.218 3.585 1.00 86.25 893 PRO A CA 1
ATOM 6962 C C . PRO A 1 893 ? -24.950 -6.912 3.259 1.00 86.25 893 PRO A C 1
ATOM 6964 O O . PRO A 1 893 ? -24.482 -7.227 2.159 1.00 86.25 893 PRO A O 1
ATOM 6967 N N . HIS A 1 894 ? -24.182 -6.366 4.207 1.00 91.00 894 HIS A N 1
ATOM 6968 C CA . HIS A 1 894 ? -22.761 -6.067 4.032 1.00 91.00 894 HIS A CA 1
ATOM 6969 C C . HIS A 1 894 ? -21.863 -7.316 4.066 1.00 91.00 894 HIS A C 1
ATOM 6971 O O . HIS A 1 894 ? -20.684 -7.206 3.729 1.00 91.00 894 HIS A O 1
ATOM 6977 N N . LEU A 1 895 ? -22.384 -8.519 4.353 1.00 92.69 895 LEU A N 1
ATOM 6978 C CA . LEU A 1 895 ? -21.630 -9.778 4.218 1.00 92.69 895 LEU A CA 1
ATOM 6979 C C . LEU A 1 895 ? -21.328 -10.132 2.752 1.00 92.69 895 LEU A C 1
ATOM 6981 O O . LEU A 1 895 ? -20.336 -10.786 2.446 1.00 92.69 895 LEU A O 1
ATOM 6985 N N . GLY A 1 896 ? -22.127 -9.640 1.805 1.00 90.56 896 GLY A N 1
ATOM 6986 C CA . GLY A 1 896 ? -21.963 -9.989 0.395 1.00 90.56 896 GLY A CA 1
ATOM 6987 C C . GLY A 1 896 ? -22.523 -11.374 0.087 1.00 90.56 896 GLY A C 1
ATOM 6988 O O . GLY A 1 896 ? -23.558 -11.756 0.620 1.00 90.56 896 GLY A O 1
ATOM 6989 N N . THR A 1 897 ? -21.897 -12.098 -0.845 1.00 90.19 897 THR A N 1
ATOM 6990 C CA . THR A 1 897 ? -22.456 -13.359 -1.377 1.00 90.19 897 THR A CA 1
ATOM 6991 C C . THR A 1 897 ? -21.554 -14.572 -1.199 1.00 90.19 897 THR A C 1
ATOM 6993 O O . THR A 1 897 ? -22.034 -15.697 -1.334 1.00 90.19 897 THR A O 1
ATOM 6996 N N . GLN A 1 898 ? -20.264 -14.375 -0.914 1.00 94.25 898 GLN A N 1
ATOM 6997 C CA . GLN A 1 898 ? -19.295 -15.460 -0.747 1.00 94.25 898 GLN A CA 1
ATOM 6998 C C . GLN A 1 898 ? -18.351 -15.203 0.430 1.00 94.25 898 GLN A C 1
ATOM 7000 O O . GLN A 1 898 ? -18.042 -14.052 0.726 1.00 94.25 898 GLN A O 1
ATOM 7005 N N . ASP A 1 899 ? -17.895 -16.283 1.062 1.00 96.62 899 ASP A N 1
ATOM 7006 C CA . ASP A 1 899 ? -16.865 -16.286 2.102 1.00 96.62 899 ASP A CA 1
ATOM 7007 C C . ASP A 1 899 ? -15.439 -16.237 1.502 1.00 96.62 899 ASP A C 1
ATOM 7009 O O . ASP A 1 899 ? -15.243 -16.210 0.278 1.00 96.62 899 ASP A O 1
ATOM 7013 N N . PHE A 1 900 ? -14.408 -16.309 2.355 1.00 96.31 900 PHE A N 1
ATOM 7014 C CA . PHE A 1 900 ? -13.005 -16.340 1.915 1.00 96.31 900 PHE A CA 1
ATOM 7015 C C . PHE A 1 900 ? -12.723 -17.498 0.943 1.00 96.31 900 PHE A C 1
ATOM 7017 O O . PHE A 1 900 ? -11.934 -17.368 0.005 1.00 96.31 900 PHE A O 1
ATOM 7024 N N . LEU A 1 901 ? -13.367 -18.650 1.114 1.00 93.94 901 LEU A N 1
ATOM 7025 C CA . LEU A 1 901 ? -13.126 -19.861 0.326 1.00 93.94 901 LEU A CA 1
ATOM 7026 C C . LEU A 1 901 ? -13.965 -19.930 -0.962 1.00 93.94 901 LEU A C 1
ATOM 7028 O O . LEU A 1 901 ? -13.783 -20.862 -1.750 1.00 93.94 901 LEU A O 1
ATOM 7032 N N . GLY A 1 902 ? -14.818 -18.932 -1.220 1.00 90.94 902 GLY A N 1
ATOM 7033 C CA . GLY A 1 902 ? -15.730 -18.891 -2.366 1.00 90.94 902 GLY A CA 1
ATOM 7034 C C . GLY A 1 902 ? -17.009 -19.712 -2.158 1.00 90.94 902 GLY A C 1
ATOM 7035 O O . GLY A 1 902 ? -17.710 -20.029 -3.122 1.00 90.94 902 GLY A O 1
ATOM 7036 N N . THR A 1 903 ? -17.309 -20.105 -0.922 1.00 93.50 903 THR A N 1
ATOM 7037 C CA . THR A 1 903 ? -18.582 -20.711 -0.527 1.00 93.50 903 THR A CA 1
ATOM 7038 C C . THR A 1 903 ? -19.636 -19.619 -0.392 1.00 93.50 903 THR A C 1
ATOM 7040 O O . THR A 1 903 ? -19.353 -18.536 0.097 1.00 93.50 903 THR A O 1
ATOM 7043 N N . HIS A 1 904 ? -20.860 -19.898 -0.843 1.00 94.12 904 HIS A N 1
ATOM 7044 C CA . HIS A 1 904 ? -22.011 -19.012 -0.636 1.00 94.12 904 HIS A CA 1
ATOM 7045 C C . HIS A 1 904 ? -22.261 -18.796 0.865 1.00 94.12 904 HIS A C 1
ATOM 7047 O O . HIS A 1 904 ? -22.301 -19.789 1.572 1.00 94.12 904 HIS A O 1
ATOM 7053 N N . VAL A 1 905 ? -22.456 -17.556 1.321 1.00 90.44 905 VAL A N 1
ATOM 7054 C CA . VAL A 1 905 ? -22.435 -17.150 2.756 1.00 90.44 905 VAL A CA 1
ATOM 7055 C C . VAL A 1 905 ? -23.648 -17.549 3.600 1.00 90.44 905 VAL A C 1
ATOM 7057 O O . VAL A 1 905 ? -23.793 -17.050 4.706 1.00 90.44 905 VAL A O 1
ATOM 7060 N N . TYR A 1 906 ? -24.584 -18.323 3.058 1.00 89.56 906 TYR A N 1
ATOM 7061 C CA . TYR A 1 906 ? -25.791 -18.667 3.805 1.00 89.56 906 TYR A CA 1
ATOM 7062 C C . TYR A 1 906 ? -26.212 -20.101 3.527 1.00 89.56 906 TYR A C 1
ATOM 7064 O O . TYR A 1 906 ? -26.809 -20.417 2.484 1.00 89.56 906 TYR A O 1
ATOM 7072 N N . TYR A 1 907 ? -25.899 -20.958 4.486 1.00 91.94 907 TYR A N 1
ATOM 7073 C CA . TYR A 1 907 ? -26.473 -22.283 4.639 1.00 91.94 907 TYR A CA 1
ATOM 7074 C C . TYR A 1 907 ? -27.155 -22.386 6.008 1.00 91.94 907 TYR A C 1
ATOM 7076 O O . TYR A 1 907 ? -26.760 -21.715 6.946 1.00 91.94 907 TYR A O 1
ATOM 7084 N N . GLY A 1 908 ? -28.223 -23.174 6.106 1.00 90.44 908 GLY A N 1
ATOM 7085 C CA . GLY A 1 908 ? -28.894 -23.393 7.387 1.00 90.44 908 GLY A CA 1
ATOM 7086 C C . GLY A 1 908 ? -29.718 -22.192 7.845 1.00 90.44 908 GLY A C 1
ATOM 7087 O O . GLY A 1 908 ? -30.381 -21.542 7.033 1.00 90.44 908 GLY A O 1
ATOM 7088 N N . ASP A 1 909 ? -29.725 -21.955 9.156 1.00 89.00 909 ASP A N 1
ATOM 7089 C CA . ASP A 1 909 ? -30.573 -20.943 9.791 1.00 89.00 909 ASP A CA 1
ATOM 7090 C C . ASP A 1 909 ? -29.889 -19.562 9.853 1.00 89.00 909 ASP A C 1
ATOM 7092 O O . ASP A 1 909 ? -30.583 -18.543 9.885 1.00 89.00 909 ASP A O 1
ATOM 7096 N N . ALA A 1 910 ? -28.554 -19.503 9.802 1.00 92.88 910 ALA A N 1
ATOM 7097 C CA . ALA A 1 910 ? -27.747 -18.288 9.922 1.00 92.88 910 ALA A CA 1
ATOM 7098 C C . ALA A 1 910 ? -26.352 -18.481 9.286 1.00 92.88 910 ALA A C 1
ATOM 7100 O O . ALA A 1 910 ? -25.917 -19.619 9.177 1.00 92.88 910 ALA A O 1
ATOM 7101 N N . PRO A 1 911 ? -25.630 -17.410 8.895 1.00 95.88 911 PRO A N 1
ATOM 7102 C CA . PRO A 1 911 ? -24.235 -17.535 8.460 1.00 95.88 911 PRO A CA 1
ATOM 7103 C C . PRO A 1 911 ? -23.325 -18.030 9.596 1.00 95.88 911 PRO A C 1
ATOM 7105 O O . PRO A 1 911 ? -23.588 -17.768 10.773 1.00 95.88 911 PRO A O 1
ATOM 7108 N N . ASP A 1 912 ? -22.202 -18.661 9.259 1.00 98.06 912 ASP A N 1
ATOM 7109 C CA . ASP A 1 912 ? -21.163 -19.004 10.233 1.00 98.06 912 ASP A CA 1
ATOM 7110 C C . ASP A 1 912 ? -20.451 -17.737 10.751 1.00 98.06 912 ASP A C 1
ATOM 7112 O O . ASP A 1 912 ? -20.299 -16.735 10.043 1.00 98.06 912 ASP A O 1
ATOM 7116 N N . ILE A 1 913 ? -19.948 -17.787 11.988 1.00 98.69 913 ILE A N 1
ATOM 7117 C CA . ILE A 1 913 ? -19.041 -16.765 12.536 1.00 98.69 913 ILE A CA 1
ATOM 7118 C C . ILE A 1 913 ? -17.622 -17.010 11.992 1.00 98.69 913 ILE A C 1
ATOM 7120 O O . ILE A 1 913 ? -17.091 -18.121 12.058 1.00 98.69 913 ILE A O 1
ATOM 7124 N N . GLY A 1 914 ? -16.971 -15.955 11.496 1.00 98.31 914 GLY A N 1
ATOM 7125 C CA . GLY A 1 914 ? -15.612 -15.987 10.949 1.00 98.31 914 GLY A CA 1
ATOM 7126 C C . GLY A 1 914 ? -15.540 -16.124 9.426 1.00 98.31 914 GLY A C 1
ATOM 7127 O O . GLY A 1 914 ? -16.500 -15.870 8.701 1.00 98.31 914 GLY A O 1
ATOM 7128 N N . ILE A 1 915 ? -14.356 -16.479 8.920 1.00 97.44 915 ILE A N 1
ATOM 7129 C CA . ILE A 1 915 ? -14.012 -16.286 7.499 1.00 97.44 915 ILE A CA 1
ATOM 7130 C C . ILE A 1 915 ? -14.528 -17.359 6.526 1.00 97.44 915 ILE A C 1
ATOM 7132 O O . ILE A 1 915 ? -14.345 -17.209 5.313 1.00 97.44 915 ILE A O 1
ATOM 7136 N N . ALA A 1 916 ? -15.093 -18.462 7.018 1.00 96.38 916 ALA A N 1
ATOM 7137 C CA . ALA A 1 916 ? -15.414 -19.620 6.190 1.00 96.38 916 ALA A CA 1
ATOM 7138 C C . ALA A 1 916 ? -16.743 -20.268 6.584 1.00 96.38 916 ALA A C 1
ATOM 7140 O O . ALA A 1 916 ? -16.888 -20.739 7.707 1.00 96.38 916 ALA A O 1
ATOM 7141 N N . GLU A 1 917 ? -17.637 -20.368 5.606 1.00 96.25 917 GLU A N 1
ATOM 7142 C CA . GLU A 1 917 ? -18.970 -20.939 5.715 1.00 96.25 917 GLU A CA 1
ATOM 7143 C C . GLU A 1 917 ? -18.942 -22.469 5.587 1.00 96.25 917 GLU A C 1
ATOM 7145 O O . GLU A 1 917 ? -18.321 -23.062 4.687 1.00 96.25 917 GLU A O 1
ATOM 7150 N N . SER A 1 918 ? -19.692 -23.125 6.462 1.00 94.56 918 SER A N 1
ATOM 7151 C CA . SER A 1 918 ? -19.966 -24.551 6.437 1.00 94.56 918 SER A CA 1
ATOM 7152 C C . SER A 1 918 ? -21.197 -24.842 5.586 1.00 94.56 918 SER A C 1
ATOM 7154 O O . SER A 1 918 ? -22.229 -24.199 5.678 1.00 94.56 918 SER A O 1
ATOM 7156 N N . ARG A 1 919 ? -21.136 -25.883 4.749 1.00 94.31 919 ARG A N 1
ATOM 7157 C CA . ARG A 1 919 ? -22.300 -26.317 3.953 1.00 94.31 919 ARG A CA 1
ATOM 7158 C C . ARG A 1 919 ? -23.221 -27.215 4.778 1.00 94.31 919 ARG A C 1
ATOM 7160 O O . ARG A 1 919 ? -23.336 -28.409 4.482 1.00 94.31 919 ARG A O 1
ATOM 7167 N N . VAL A 1 920 ? -23.804 -26.665 5.836 1.00 91.06 920 VAL A N 1
ATOM 7168 C CA . VAL A 1 920 ? -24.708 -27.356 6.762 1.00 91.06 920 VAL A CA 1
ATOM 7169 C C . VAL A 1 920 ? -26.106 -26.755 6.623 1.00 91.06 920 VAL A C 1
ATOM 7171 O O . VAL A 1 920 ? -26.265 -25.553 6.670 1.00 91.06 920 VAL A O 1
ATOM 7174 N N . GLY A 1 921 ? -27.127 -27.584 6.386 1.00 90.69 921 GLY A N 1
ATOM 7175 C CA . GLY A 1 921 ? -28.494 -27.103 6.140 1.00 90.69 921 GLY A CA 1
ATOM 7176 C C . GLY A 1 921 ? -28.787 -26.725 4.680 1.00 90.69 921 GLY A C 1
ATOM 7177 O O . GLY A 1 921 ? -28.066 -27.115 3.754 1.00 90.69 921 GLY A O 1
ATOM 7178 N N . GLU A 1 922 ? -29.912 -26.040 4.455 1.00 93.38 922 GLU A N 1
ATOM 7179 C CA . GLU A 1 922 ? -30.342 -25.607 3.118 1.00 93.38 922 GLU A CA 1
ATOM 7180 C C . GLU A 1 922 ? -29.619 -24.326 2.691 1.00 93.38 922 GLU A C 1
ATOM 7182 O O . GLU A 1 922 ? -29.395 -23.434 3.499 1.00 93.38 922 GLU A O 1
ATOM 7187 N N . ARG A 1 923 ? -29.260 -24.214 1.407 1.00 94.31 923 ARG A N 1
ATOM 7188 C CA . ARG A 1 923 ? -28.668 -22.985 0.862 1.00 94.31 923 ARG A CA 1
ATOM 7189 C C . ARG A 1 923 ? -29.745 -21.914 0.701 1.00 94.31 923 ARG A C 1
ATOM 7191 O O . ARG A 1 923 ? -30.718 -22.142 -0.019 1.00 94.31 923 ARG A O 1
ATOM 7198 N N . VAL A 1 924 ? -29.520 -20.728 1.257 1.00 91.06 924 VAL A N 1
ATOM 7199 C CA . VAL A 1 924 ? -30.427 -19.579 1.125 1.00 91.06 924 VAL A CA 1
ATOM 7200 C C . VAL A 1 924 ? -29.860 -18.604 0.095 1.00 91.06 924 VAL A C 1
ATOM 7202 O O . VAL A 1 924 ? -28.940 -17.849 0.383 1.00 91.06 924 VAL A O 1
ATOM 7205 N N . ASP A 1 925 ? -30.372 -18.620 -1.138 1.00 86.81 925 ASP A N 1
ATOM 7206 C CA . ASP A 1 925 ? -29.796 -17.828 -2.242 1.00 86.81 925 ASP A CA 1
ATOM 7207 C C . ASP A 1 925 ? -29.973 -16.308 -2.083 1.00 86.81 925 ASP A C 1
ATOM 7209 O O . ASP A 1 925 ? -29.110 -15.545 -2.512 1.00 86.81 925 ASP A O 1
ATOM 7213 N N . ASN A 1 926 ? -31.090 -15.873 -1.492 1.00 82.69 926 ASN A N 1
ATOM 7214 C CA . ASN A 1 926 ? -31.448 -14.461 -1.322 1.00 82.69 926 ASN A CA 1
ATOM 7215 C C . ASN A 1 926 ? -31.877 -14.217 0.129 1.00 82.69 926 ASN A C 1
ATOM 7217 O O . ASN A 1 926 ? -33.076 -14.087 0.394 1.00 82.69 926 ASN A O 1
ATOM 7221 N N . PRO A 1 927 ? -30.929 -14.249 1.074 1.00 85.31 927 PRO A N 1
ATOM 7222 C CA . PRO A 1 927 ? -31.239 -13.977 2.465 1.00 85.31 927 PRO A CA 1
ATOM 7223 C C . PRO A 1 927 ? -31.782 -12.557 2.628 1.00 85.31 927 PRO A C 1
ATOM 7225 O O . PRO A 1 927 ? -31.387 -11.634 1.913 1.00 85.31 927 PRO A O 1
ATOM 7228 N N . VAL A 1 928 ? -32.734 -12.409 3.543 1.00 81.00 928 VAL A N 1
ATOM 7229 C CA . VAL A 1 928 ? -33.364 -11.133 3.876 1.00 81.00 928 VAL A CA 1
ATOM 7230 C C . VAL A 1 928 ? -33.030 -10.834 5.322 1.00 81.00 928 VAL A C 1
ATOM 7232 O O . VAL A 1 928 ? -33.224 -11.684 6.189 1.00 81.00 928 VAL A O 1
ATOM 7235 N N . ASP A 1 929 ? -32.539 -9.626 5.568 1.00 83.75 929 ASP A N 1
ATOM 7236 C CA . ASP A 1 929 ? -32.328 -9.145 6.922 1.00 83.75 929 ASP A CA 1
ATOM 7237 C C . ASP A 1 929 ? -33.680 -8.720 7.511 1.00 83.75 929 ASP A C 1
ATOM 7239 O O . ASP A 1 929 ? -34.254 -7.698 7.131 1.00 83.75 929 ASP A O 1
ATOM 7243 N N . HIS A 1 930 ? -34.261 -9.595 8.333 1.00 81.81 930 HIS A N 1
ATOM 7244 C CA . HIS A 1 930 ? -35.556 -9.372 8.984 1.00 81.81 930 HIS A CA 1
ATOM 7245 C C . HIS A 1 930 ? -35.437 -8.617 10.307 1.00 81.81 930 HIS A C 1
ATOM 7247 O O . HIS A 1 930 ? -36.462 -8.235 10.874 1.00 81.81 930 HIS A O 1
ATOM 7253 N N . ASP A 1 931 ? -34.211 -8.427 10.776 1.00 82.25 931 ASP A N 1
ATOM 7254 C CA . ASP A 1 931 ? -33.877 -7.765 12.022 1.00 82.25 931 ASP A CA 1
ATOM 7255 C C . ASP A 1 931 ? -32.568 -7.002 11.782 1.00 82.25 931 ASP A C 1
ATOM 7257 O O . ASP A 1 931 ? -31.498 -7.508 12.118 1.00 82.25 931 ASP A O 1
ATOM 7261 N N . PRO A 1 932 ? -32.604 -5.844 11.101 1.00 82.50 932 PRO A N 1
ATOM 7262 C CA . PRO A 1 932 ? -31.391 -5.091 10.811 1.00 82.50 932 PRO A CA 1
ATOM 7263 C C . PRO A 1 932 ? -30.765 -4.577 12.106 1.00 82.50 932 PRO A C 1
ATOM 7265 O O . PRO A 1 932 ? -31.424 -3.907 12.900 1.00 82.50 932 PRO A O 1
ATOM 7268 N N . ILE A 1 933 ? -29.474 -4.850 12.313 1.00 85.06 933 ILE A N 1
ATOM 7269 C CA . ILE A 1 933 ? -28.735 -4.338 13.483 1.00 85.06 933 ILE A CA 1
ATOM 7270 C C . ILE A 1 933 ? -28.724 -2.801 13.511 1.00 85.06 933 ILE A C 1
ATOM 7272 O O . ILE A 1 933 ? -28.609 -2.183 14.563 1.00 85.06 933 ILE A O 1
ATOM 7276 N N . GLU A 1 934 ? -28.858 -2.176 12.345 1.00 82.06 934 GLU A N 1
ATOM 7277 C CA . GLU A 1 934 ? -28.942 -0.734 12.161 1.00 82.06 934 GLU A CA 1
ATOM 7278 C C . GLU A 1 934 ? -30.244 -0.129 12.715 1.00 82.06 934 GLU A C 1
ATOM 7280 O O . GLU A 1 934 ? -30.268 1.063 13.021 1.00 82.06 934 GLU A O 1
ATOM 7285 N N . ASP A 1 935 ? -31.294 -0.943 12.877 1.00 77.81 935 ASP A N 1
ATOM 7286 C CA . ASP A 1 935 ? -32.585 -0.543 13.447 1.00 77.81 935 ASP A CA 1
ATOM 7287 C C . ASP A 1 935 ? -32.683 -0.847 14.958 1.00 77.81 935 ASP A C 1
ATOM 7289 O O . ASP A 1 935 ? -33.632 -0.406 15.618 1.00 77.81 935 ASP A O 1
ATOM 7293 N N . GLU A 1 936 ? -31.723 -1.585 15.530 1.00 75.00 936 GLU A N 1
ATOM 7294 C CA . GLU A 1 936 ? -31.700 -1.876 16.963 1.00 75.00 936 GLU A CA 1
ATOM 7295 C C . GLU A 1 936 ? -31.334 -0.614 17.766 1.00 75.00 936 GLU A C 1
ATOM 7297 O O . GLU A 1 936 ? -30.255 -0.043 17.579 1.00 75.00 936 GLU A O 1
ATOM 7302 N N . PRO A 1 937 ? -32.187 -0.161 18.706 1.00 54.19 937 PRO A N 1
ATOM 7303 C CA . PRO A 1 937 ? -31.788 0.879 19.643 1.00 54.19 937 PRO A CA 1
ATOM 7304 C C . PRO A 1 937 ? -30.651 0.334 20.519 1.00 54.19 937 PRO A C 1
ATOM 7306 O O . PRO A 1 937 ? -30.773 -0.755 21.084 1.00 54.19 937 PRO A O 1
ATOM 7309 N N . GLY A 1 938 ? -29.547 1.082 20.621 1.00 60.28 938 GLY A N 1
ATOM 7310 C CA . GLY A 1 938 ? -28.365 0.691 21.398 1.00 60.28 938 GLY A CA 1
ATOM 7311 C C . GLY A 1 938 ? -28.704 0.150 22.794 1.00 60.28 938 GLY A C 1
ATOM 7312 O O . GLY A 1 938 ? -29.668 0.589 23.411 1.00 60.28 938 GLY A O 1
ATOM 7313 N N . ASP A 1 939 ? -27.936 -0.855 23.238 1.00 57.12 939 ASP A N 1
ATOM 7314 C CA . ASP A 1 939 ? -28.021 -1.628 24.499 1.00 57.12 939 ASP A CA 1
ATOM 7315 C C . ASP A 1 939 ? -29.404 -2.141 24.977 1.00 57.12 939 ASP A C 1
ATOM 7317 O O . ASP A 1 939 ? -29.490 -2.812 26.010 1.00 57.12 939 ASP A O 1
ATOM 7321 N N . GLY A 1 940 ? -30.471 -1.905 24.208 1.00 56.41 940 GLY A N 1
ATOM 7322 C CA . GLY A 1 940 ? -31.834 -2.368 24.459 1.00 56.41 940 GLY A CA 1
ATOM 7323 C C . GLY A 1 940 ? -32.560 -1.666 25.612 1.00 56.41 940 GLY A C 1
ATOM 7324 O O . GLY A 1 940 ? -33.708 -2.016 25.902 1.00 56.41 940 GLY A O 1
ATOM 7325 N N . ARG A 1 941 ? -31.950 -0.686 26.294 1.00 70.88 941 ARG A N 1
ATOM 7326 C CA . ARG A 1 941 ? -32.568 -0.023 27.451 1.00 70.88 941 ARG A CA 1
ATOM 7327 C C . ARG A 1 941 ? -33.426 1.157 27.009 1.00 70.88 941 ARG A C 1
ATOM 7329 O O . ARG A 1 941 ? -33.008 2.032 26.260 1.00 70.88 941 ARG A O 1
ATOM 7336 N N . THR A 1 942 ? -34.645 1.242 27.542 1.00 83.38 942 THR A N 1
ATOM 7337 C CA . THR A 1 942 ? -35.491 2.424 27.316 1.00 83.38 942 THR A CA 1
ATOM 7338 C C . THR A 1 942 ? -34.936 3.614 28.101 1.00 83.38 942 THR A C 1
ATOM 7340 O O . THR A 1 942 ? -35.036 3.633 29.330 1.00 83.38 942 THR A O 1
ATOM 7343 N N . ASN A 1 943 ? -34.398 4.623 27.406 1.00 89.44 943 ASN A N 1
ATOM 7344 C CA . ASN A 1 943 ? -34.019 5.897 28.022 1.00 89.44 943 ASN A CA 1
ATOM 7345 C C . ASN A 1 943 ? -35.281 6.673 28.442 1.00 89.44 943 ASN A C 1
ATOM 7347 O O . ASN A 1 943 ? -35.999 7.247 27.624 1.00 89.44 943 ASN A O 1
ATOM 7351 N N . LEU A 1 944 ? -35.552 6.706 29.745 1.00 94.25 944 LEU A N 1
ATOM 7352 C CA . LEU A 1 944 ? -36.720 7.359 30.344 1.00 94.25 944 LEU A CA 1
ATOM 7353 C C . LEU A 1 944 ? -36.639 8.895 30.294 1.00 94.25 944 LEU A C 1
ATOM 7355 O O . LEU A 1 944 ? -37.664 9.567 30.466 1.00 94.25 944 LEU A O 1
ATOM 7359 N N . ALA A 1 945 ? -35.443 9.442 30.058 1.00 95.44 945 ALA A N 1
ATOM 7360 C CA . ALA A 1 945 ? -35.206 10.867 29.871 1.00 95.44 945 ALA A CA 1
ATOM 7361 C C . ALA A 1 945 ? -35.288 11.309 28.400 1.00 95.44 945 ALA A C 1
ATOM 7363 O O . ALA A 1 945 ? -35.347 12.510 28.161 1.00 95.44 945 ALA A O 1
ATOM 7364 N N . LEU A 1 946 ? -35.374 10.386 27.433 1.00 93.88 946 LEU A N 1
ATOM 7365 C CA . LEU A 1 946 ? -35.395 10.725 26.008 1.00 93.88 946 LEU A CA 1
ATOM 7366 C C . LEU A 1 946 ? -36.550 11.684 25.660 1.00 93.88 946 LEU A C 1
ATOM 7368 O O . LEU A 1 946 ? -37.717 11.441 25.986 1.00 93.88 946 LEU A O 1
ATOM 7372 N N . GLY A 1 947 ? -36.211 12.794 25.007 1.00 92.25 947 GLY A N 1
ATOM 7373 C CA . GLY A 1 947 ? -37.102 13.882 24.611 1.00 92.25 947 GLY A CA 1
ATOM 7374 C C . GLY A 1 947 ? -37.684 14.702 25.769 1.00 92.25 947 GLY A C 1
ATOM 7375 O O . GLY A 1 947 ? -38.616 15.484 25.549 1.00 92.25 947 GLY A O 1
ATOM 7376 N N . ARG A 1 948 ? -37.212 14.518 27.010 1.00 97.44 948 ARG A N 1
ATOM 7377 C CA . ARG A 1 948 ? -37.751 15.228 28.179 1.00 97.44 948 ARG A CA 1
ATOM 7378 C C . ARG A 1 948 ? -37.217 16.659 28.267 1.00 97.44 948 ARG A C 1
ATOM 7380 O O . ARG A 1 948 ? -36.055 16.898 27.975 1.00 97.44 948 ARG A O 1
ATOM 7387 N N . PRO A 1 949 ? -38.031 17.643 28.691 1.00 97.69 949 PRO A N 1
ATOM 7388 C CA . PRO A 1 949 ? -37.544 19.007 28.851 1.00 97.69 949 PRO A CA 1
ATOM 7389 C C . PRO A 1 949 ? -36.425 19.090 29.891 1.00 97.69 949 PRO A C 1
ATOM 7391 O O . PRO A 1 949 ? -36.567 18.556 30.993 1.00 97.69 949 PRO A O 1
ATOM 7394 N N . VAL A 1 950 ? -35.364 19.826 29.559 1.00 98.25 950 VAL A N 1
ATOM 7395 C CA . VAL A 1 950 ? -34.252 20.117 30.469 1.00 98.25 950 VAL A CA 1
ATOM 7396 C C . VAL A 1 950 ? -34.151 21.621 30.702 1.00 98.25 950 VAL A C 1
ATOM 7398 O O . VAL A 1 950 ? -34.065 22.404 29.753 1.00 98.25 950 VAL A O 1
ATOM 7401 N N . GLU A 1 951 ? -34.135 22.033 31.967 1.00 97.94 951 GLU A N 1
ATOM 7402 C CA . GLU A 1 951 ? -33.850 23.406 32.384 1.00 97.94 951 GLU A CA 1
ATOM 7403 C C . GLU A 1 951 ? -32.437 23.481 32.976 1.00 97.94 951 GLU A C 1
ATOM 7405 O O . GLU A 1 951 ? -32.142 22.876 34.006 1.00 97.94 951 GLU A O 1
ATOM 7410 N N . ALA A 1 952 ? -31.551 24.233 32.321 1.00 97.50 952 ALA A N 1
ATOM 7411 C CA . ALA A 1 952 ? -30.197 24.470 32.809 1.00 97.50 952 ALA A CA 1
ATOM 7412 C C . ALA A 1 952 ? -30.102 25.825 33.525 1.00 97.50 952 ALA A C 1
ATOM 7414 O O . ALA A 1 952 ? -30.565 26.838 33.000 1.00 97.50 952 ALA A O 1
ATOM 7415 N N . SER A 1 953 ? -29.424 25.887 34.677 1.00 97.62 953 SER A N 1
ATOM 7416 C CA . SER A 1 953 ? -29.203 27.160 35.391 1.00 97.62 953 SER A CA 1
ATOM 7417 C C . SER A 1 953 ? -28.279 28.135 34.649 1.00 97.62 953 SER A C 1
ATOM 7419 O O . SER A 1 953 ? -28.219 29.317 34.986 1.00 97.62 953 SER A O 1
ATOM 7421 N N . SER A 1 954 ? -27.552 27.650 33.641 1.00 96.00 954 SER A N 1
ATOM 7422 C CA . SER A 1 954 ? -26.714 28.438 32.742 1.00 96.00 954 SER A CA 1
ATOM 7423 C C . SER A 1 954 ? -26.657 27.776 31.368 1.00 96.00 954 SER A C 1
ATOM 7425 O O . SER A 1 954 ? -26.709 26.556 31.263 1.00 96.00 954 SER A O 1
ATOM 7427 N N . THR A 1 955 ? -26.563 28.559 30.298 1.00 94.69 955 THR A N 1
ATOM 7428 C CA . THR A 1 955 ? -26.371 28.055 28.931 1.00 94.69 955 THR A CA 1
ATOM 7429 C C . THR A 1 955 ? -25.489 29.029 28.159 1.00 94.69 955 THR A C 1
ATOM 7431 O O . THR A 1 955 ? -25.682 30.244 28.235 1.00 94.69 955 THR A O 1
ATOM 7434 N N . HIS A 1 956 ? -24.498 28.503 27.445 1.00 91.25 956 HIS A N 1
ATOM 7435 C CA . HIS A 1 956 ? -23.541 29.285 26.677 1.00 91.25 956 HIS A CA 1
ATOM 7436 C C . HIS A 1 956 ? -24.210 29.905 25.432 1.00 91.25 956 HIS A C 1
ATOM 7438 O O . HIS A 1 956 ? -24.883 29.192 24.690 1.00 91.25 956 HIS A O 1
ATOM 7444 N N . PRO A 1 957 ? -24.000 31.202 25.128 1.00 82.81 957 PRO A N 1
ATOM 7445 C CA . PRO A 1 957 ? -24.634 31.858 23.975 1.00 82.81 957 PRO A CA 1
ATOM 7446 C C . PRO A 1 957 ? -23.971 31.544 22.616 1.00 82.81 957 PRO A C 1
ATOM 7448 O O . PRO A 1 957 ? -24.489 31.919 21.566 1.00 82.81 957 PRO A O 1
ATOM 7451 N N . GLY A 1 958 ? -22.791 30.919 22.623 1.00 75.06 958 GLY A N 1
ATOM 7452 C CA . GLY A 1 958 ? -22.023 30.529 21.431 1.00 75.06 958 GLY A CA 1
ATOM 7453 C C . GLY A 1 958 ? -22.662 29.413 20.588 1.00 75.06 958 GLY A C 1
ATOM 7454 O O . GLY A 1 958 ? -23.732 28.904 20.904 1.00 75.06 958 GLY A O 1
ATOM 7455 N N . GLY A 1 959 ? -22.006 29.050 19.480 1.00 62.50 959 GLY A N 1
ATOM 7456 C CA . GLY A 1 959 ? -22.514 28.028 18.551 1.00 62.50 959 GLY A CA 1
ATOM 7457 C C . GLY A 1 959 ? -23.762 28.461 17.774 1.00 62.50 959 GLY A C 1
ATOM 7458 O O . GLY A 1 959 ? -24.582 27.628 17.431 1.00 62.50 959 GLY A O 1
ATOM 7459 N N . ASN A 1 960 ? -23.968 29.761 17.534 1.00 74.75 960 ASN A N 1
ATOM 7460 C CA . ASN A 1 960 ? -25.205 30.291 16.934 1.00 74.75 960 ASN A CA 1
ATOM 7461 C C . ASN A 1 960 ? -26.493 29.866 17.674 1.00 74.75 960 ASN A C 1
ATOM 7463 O O . ASN A 1 960 ? -27.558 29.786 17.066 1.00 74.75 960 ASN A O 1
ATOM 7467 N N . GLY A 1 961 ? -26.405 29.618 18.986 1.00 79.12 961 GLY A N 1
ATOM 7468 C CA . GLY A 1 961 ? -27.546 29.212 19.805 1.00 79.12 961 GLY A CA 1
ATOM 7469 C C . GLY A 1 961 ? -27.869 27.718 19.760 1.00 79.12 961 GLY A C 1
ATOM 7470 O O . GLY A 1 961 ? -28.955 27.344 20.185 1.00 79.12 961 GLY A O 1
ATOM 7471 N N . THR A 1 962 ? -26.962 26.866 19.270 1.00 85.56 962 THR A N 1
ATOM 7472 C CA . THR A 1 962 ? -27.179 25.410 19.221 1.00 85.56 962 THR A CA 1
ATOM 7473 C C . THR A 1 962 ? -26.856 24.684 20.527 1.00 85.56 962 THR A C 1
ATOM 7475 O O . THR A 1 962 ? -27.261 23.542 20.673 1.00 85.56 962 THR A O 1
ATOM 7478 N N . LEU A 1 963 ? -26.170 25.313 21.491 1.00 92.31 963 LEU A N 1
ATOM 7479 C CA . LEU A 1 963 ? -25.674 24.667 22.723 1.00 92.31 963 LEU A CA 1
ATOM 7480 C C . LEU A 1 963 ? -26.727 24.574 23.845 1.00 92.31 963 LEU A C 1
ATOM 7482 O O . LEU A 1 963 ? -26.436 24.862 25.007 1.00 92.31 963 LEU A O 1
ATOM 7486 N N . VAL A 1 964 ? -27.970 24.245 23.497 1.00 95.56 964 VAL A N 1
ATOM 7487 C CA . VAL A 1 964 ? -29.135 24.324 24.392 1.00 95.56 964 VAL A CA 1
ATOM 7488 C C . VAL A 1 964 ? -29.283 23.096 25.287 1.00 95.56 964 VAL A C 1
ATOM 7490 O O . VAL A 1 964 ? -28.838 22.010 24.947 1.00 95.56 964 VAL A O 1
ATOM 7493 N N . ALA A 1 965 ? -29.951 23.257 26.433 1.00 96.44 965 ALA A N 1
ATOM 7494 C CA . ALA A 1 965 ? -30.138 22.178 27.409 1.00 96.44 965 ALA A CA 1
ATOM 7495 C C . ALA A 1 965 ? -30.960 20.991 26.874 1.00 96.44 965 ALA A C 1
ATOM 7497 O O . ALA A 1 965 ? -30.766 19.874 27.336 1.00 96.44 965 ALA A O 1
ATOM 7498 N N . ALA A 1 966 ? -31.841 21.222 25.891 1.00 95.62 966 ALA A N 1
ATOM 7499 C CA . ALA A 1 966 ? -32.655 20.172 25.270 1.00 95.62 966 ALA A CA 1
ATOM 7500 C C . ALA A 1 966 ? -31.814 19.063 24.612 1.00 95.62 966 ALA A C 1
ATOM 7502 O O . ALA A 1 966 ? -32.264 17.922 24.560 1.00 95.62 966 ALA A O 1
ATOM 7503 N N . ASN A 1 967 ? -30.590 19.397 24.194 1.00 95.25 967 ASN A N 1
ATOM 7504 C CA . ASN A 1 967 ? -29.634 18.464 23.605 1.00 95.25 967 ASN A CA 1
ATOM 7505 C C . ASN A 1 967 ? -29.202 17.363 24.583 1.00 95.25 967 ASN A C 1
ATOM 7507 O O . ASN A 1 967 ? -28.790 16.303 24.167 1.00 95.25 967 ASN A O 1
ATOM 7511 N N . LEU A 1 968 ? -29.322 17.575 25.899 1.00 96.94 968 LEU A N 1
ATOM 7512 C CA . LEU A 1 968 ? -28.897 16.585 26.898 1.00 96.94 968 LEU A CA 1
ATOM 7513 C C . LEU A 1 968 ? -29.793 15.348 26.973 1.00 96.94 968 LEU A C 1
ATOM 7515 O O . LEU A 1 968 ? -29.557 14.482 27.803 1.00 96.94 968 LEU A O 1
ATOM 7519 N N . THR A 1 969 ? -30.882 15.320 26.223 1.00 96.19 969 THR A N 1
ATOM 7520 C CA . THR A 1 969 ? -31.891 14.262 26.293 1.00 96.19 969 THR A CA 1
ATOM 7521 C C . THR A 1 969 ? -32.479 13.973 24.917 1.00 96.19 969 THR A C 1
ATOM 7523 O O . THR A 1 969 ? -33.557 13.393 24.829 1.00 96.19 969 THR A O 1
ATOM 7526 N N . ASP A 1 970 ? -31.866 14.452 23.835 1.00 90.25 970 ASP A N 1
ATOM 7527 C CA . ASP A 1 970 ? -32.398 14.257 22.484 1.00 90.25 970 ASP A CA 1
ATOM 7528 C C . ASP A 1 970 ? -31.981 12.910 21.875 1.00 90.25 970 ASP A C 1
ATOM 7530 O O . ASP A 1 970 ? -32.602 12.475 20.902 1.00 90.25 970 ASP A O 1
ATOM 7534 N N . GLY A 1 971 ? -31.018 12.217 22.497 1.00 78.56 971 GLY A N 1
ATOM 7535 C CA . GLY A 1 971 ? -30.469 10.957 22.010 1.00 78.56 971 GLY A CA 1
ATOM 7536 C C . GLY A 1 971 ? -29.549 11.121 20.799 1.00 78.56 971 GLY A C 1
ATOM 7537 O O . GLY A 1 971 ? -29.263 10.125 20.138 1.00 78.56 971 GLY A O 1
ATOM 7538 N N . ASP A 1 972 ? -29.116 12.346 20.489 1.00 75.56 972 ASP A N 1
ATOM 7539 C CA . ASP A 1 972 ? -28.190 12.667 19.407 1.00 75.56 972 ASP A CA 1
ATOM 7540 C C . ASP A 1 972 ? -26.816 13.027 19.993 1.00 75.56 972 ASP A C 1
ATOM 7542 O O . ASP A 1 972 ? -26.568 14.142 20.452 1.00 75.56 972 ASP A O 1
ATOM 7546 N N . ASP A 1 973 ? -25.888 12.072 19.930 1.00 68.56 973 ASP A N 1
ATOM 7547 C CA . ASP A 1 973 ? -24.515 12.215 20.427 1.00 68.56 973 ASP A CA 1
ATOM 7548 C C . ASP A 1 973 ? -23.671 13.260 19.668 1.00 68.56 973 ASP A C 1
ATOM 7550 O O . ASP A 1 973 ? -22.560 13.601 20.094 1.00 68.56 973 ASP A O 1
ATOM 7554 N N . THR A 1 974 ? -24.191 13.806 18.563 1.00 68.69 974 THR A N 1
ATOM 7555 C CA . THR A 1 974 ? -23.557 14.884 17.797 1.00 68.69 974 THR A CA 1
ATOM 7556 C C . THR A 1 974 ? -23.956 16.276 18.288 1.00 68.69 974 THR A C 1
ATOM 7558 O O . THR A 1 974 ? -23.290 17.267 17.952 1.00 68.69 974 THR A O 1
ATOM 7561 N N . THR A 1 975 ? -25.007 16.382 19.106 1.00 85.62 975 THR A N 1
ATOM 7562 C CA . THR A 1 975 ? -25.402 17.631 19.757 1.00 85.62 975 THR A CA 1
ATOM 7563 C C . THR A 1 975 ? -24.814 17.717 21.168 1.00 85.62 975 THR A C 1
ATOM 7565 O O . THR A 1 975 ? -24.233 16.779 21.706 1.00 85.62 975 THR A O 1
ATOM 7568 N N . ARG A 1 976 ? -24.850 18.913 21.767 1.00 92.69 976 ARG A N 1
ATOM 7569 C CA . ARG A 1 976 ? -24.375 19.108 23.146 1.00 92.69 976 ARG A CA 1
ATOM 7570 C C . ARG A 1 976 ? -24.939 20.357 23.789 1.00 92.69 976 ARG A C 1
ATOM 7572 O O . ARG A 1 976 ? -25.212 21.347 23.108 1.00 92.69 976 ARG A O 1
ATOM 7579 N N . TRP A 1 977 ? -24.988 20.363 25.111 1.00 96.69 977 TRP A N 1
ATOM 7580 C CA . TRP A 1 977 ? -25.147 21.566 25.922 1.00 96.69 977 TRP A CA 1
ATOM 7581 C C . TRP A 1 977 ? -23.791 22.057 26.449 1.00 96.69 977 TRP A C 1
ATOM 7583 O O . TRP A 1 977 ? -22.849 21.287 26.672 1.00 96.69 977 TRP A O 1
ATOM 7593 N N . ALA A 1 978 ? -23.683 23.364 26.685 1.00 95.19 978 ALA A N 1
ATOM 7594 C CA . ALA A 1 978 ? -22.555 23.950 27.400 1.00 95.19 978 ALA A CA 1
ATOM 7595 C C . ALA A 1 978 ? -23.025 25.037 28.368 1.00 95.19 978 ALA A C 1
ATOM 7597 O O . ALA A 1 978 ? -23.888 25.850 28.030 1.00 95.19 978 ALA A O 1
ATOM 7598 N N . ALA A 1 979 ? -22.414 25.099 29.548 1.00 95.44 979 ALA A N 1
ATOM 7599 C CA . ALA A 1 979 ? -22.611 26.207 30.477 1.00 95.44 979 ALA A CA 1
ATOM 7600 C C . ALA A 1 979 ? -21.928 27.489 29.968 1.00 95.44 979 ALA A C 1
ATOM 7602 O O . ALA A 1 979 ? -20.915 27.422 29.273 1.00 95.44 979 ALA A O 1
ATOM 7603 N N . ALA A 1 980 ? -22.434 28.668 30.347 1.00 93.00 980 ALA A N 1
ATOM 7604 C CA . ALA A 1 980 ? -21.739 29.927 30.062 1.00 93.00 980 ALA A CA 1
ATOM 7605 C C . ALA A 1 980 ? -20.346 29.955 30.718 1.00 93.00 980 ALA A C 1
ATOM 7607 O O . ALA A 1 980 ? -20.141 29.333 31.763 1.00 93.00 980 ALA A O 1
ATOM 7608 N N . ASP A 1 981 ? -19.391 30.678 30.128 1.00 87.56 981 ASP A N 1
ATOM 7609 C CA . ASP A 1 981 ? -17.997 30.726 30.605 1.00 87.56 981 ASP A CA 1
ATOM 7610 C C . ASP A 1 981 ? -17.860 31.266 32.043 1.00 87.56 981 ASP A C 1
ATOM 7612 O O . ASP A 1 981 ? -16.906 30.938 32.749 1.00 87.56 981 ASP A O 1
ATOM 7616 N N . ASP A 1 982 ? -18.820 32.077 32.492 1.00 89.38 982 ASP A N 1
ATOM 7617 C CA . ASP A 1 982 ? -18.879 32.708 33.813 1.00 89.38 982 ASP A CA 1
ATOM 7618 C C . ASP A 1 982 ? -19.877 32.039 34.778 1.00 89.38 982 ASP A C 1
ATOM 7620 O O . ASP A 1 982 ? -20.173 32.583 35.845 1.00 89.38 982 ASP A O 1
ATOM 7624 N N . ALA A 1 983 ? -20.389 30.850 34.437 1.00 93.25 983 ALA A N 1
ATOM 7625 C CA . ALA A 1 983 ? -21.362 30.137 35.258 1.00 93.25 983 ALA A CA 1
ATOM 7626 C C . ALA A 1 983 ? -20.822 29.813 36.665 1.00 93.25 983 ALA A C 1
ATOM 7628 O O . ALA A 1 983 ? -19.728 29.267 36.835 1.00 93.25 983 ALA A O 1
ATOM 7629 N N . ALA A 1 984 ? -21.629 30.105 37.689 1.00 93.94 984 ALA A N 1
ATOM 7630 C CA . ALA A 1 984 ? -21.324 29.765 39.074 1.00 93.94 984 ALA A CA 1
ATOM 7631 C C . ALA A 1 984 ? -21.787 28.341 39.412 1.00 93.94 984 ALA A C 1
ATOM 7633 O O . ALA A 1 984 ? -22.883 27.928 39.040 1.00 93.94 984 ALA A O 1
ATOM 7634 N N . TYR A 1 985 ? -20.967 27.612 40.169 1.00 94.25 985 TYR A N 1
ATOM 7635 C CA . TYR A 1 985 ? -21.334 26.306 40.711 1.00 94.25 985 TYR A CA 1
ATOM 7636 C C . TYR A 1 985 ? -22.218 26.457 41.974 1.00 94.25 985 TYR A C 1
ATOM 7638 O O . TYR A 1 985 ? -21.966 27.361 42.776 1.00 94.25 985 TYR A O 1
ATOM 7646 N N . PRO A 1 986 ? -23.203 25.565 42.201 1.00 96.88 986 PRO A N 1
ATOM 7647 C CA . PRO A 1 986 ? -23.531 24.429 41.348 1.00 96.88 986 PRO A CA 1
ATOM 7648 C C . PRO A 1 986 ? -24.293 24.836 40.080 1.00 96.88 986 PRO A C 1
ATOM 7650 O O . PRO A 1 986 ? -25.215 25.649 40.129 1.00 96.88 986 PRO A O 1
ATOM 7653 N N . ILE A 1 987 ? -23.926 24.224 38.956 1.00 98.31 987 ILE A N 1
ATOM 7654 C CA . ILE A 1 987 ? -24.676 24.334 37.702 1.00 98.31 987 ILE A CA 1
ATOM 7655 C C . ILE A 1 987 ? -25.681 23.185 37.697 1.00 98.31 987 ILE A C 1
ATOM 7657 O O . ILE A 1 987 ? -25.288 22.034 37.879 1.00 98.31 987 ILE A O 1
ATOM 7661 N N . THR A 1 988 ? -26.969 23.486 37.558 1.00 98.38 988 THR A N 1
ATOM 7662 C CA . THR A 1 988 ? -28.037 22.486 37.665 1.00 98.38 988 THR A CA 1
ATOM 7663 C C . THR A 1 988 ? -28.654 22.223 36.307 1.00 98.38 988 THR A C 1
ATOM 7665 O O . THR A 1 988 ? -28.925 23.167 35.567 1.00 98.38 988 THR A O 1
ATOM 7668 N N . LEU A 1 989 ? -28.874 20.946 36.018 1.00 98.50 989 LEU A N 1
ATOM 7669 C CA . LEU A 1 989 ? -29.555 20.436 34.837 1.00 98.50 989 LEU A CA 1
ATOM 7670 C C . LEU A 1 989 ? -30.785 19.674 35.325 1.00 98.50 989 LEU A C 1
ATOM 7672 O O . LEU A 1 989 ? -30.657 18.581 35.882 1.00 98.50 989 LEU A O 1
ATOM 7676 N N . ASP A 1 990 ? -31.954 20.288 35.183 1.00 98.38 990 ASP A N 1
ATOM 7677 C CA . ASP A 1 990 ? -33.212 19.796 35.735 1.00 98.38 990 ASP A CA 1
ATOM 7678 C C . ASP A 1 990 ? -34.042 19.158 34.624 1.00 98.38 990 ASP A C 1
ATOM 7680 O O . ASP A 1 990 ? -34.585 19.856 33.772 1.00 98.38 990 ASP A O 1
ATOM 7684 N N . ILE A 1 991 ? -34.156 17.834 34.648 1.00 98.56 991 ILE A N 1
ATOM 7685 C CA . ILE A 1 991 ? -34.951 17.050 33.706 1.00 98.56 991 ILE A CA 1
ATOM 7686 C C . ILE A 1 991 ? -36.374 16.890 34.253 1.00 98.56 991 ILE A C 1
ATOM 7688 O O . ILE A 1 991 ? -36.574 16.350 35.349 1.00 98.56 991 ILE A O 1
ATOM 7692 N N . ASP A 1 992 ? -37.374 17.326 33.483 1.00 97.81 992 ASP A N 1
ATOM 7693 C CA . ASP A 1 992 ? -38.790 17.104 33.786 1.00 97.81 992 ASP A CA 1
ATOM 7694 C C . ASP A 1 992 ? -39.273 15.779 33.175 1.00 97.81 992 ASP A C 1
ATOM 7696 O O . ASP A 1 992 ? -39.571 15.677 31.983 1.00 97.81 992 ASP A O 1
ATOM 7700 N N . LEU A 1 993 ? -39.386 14.744 34.010 1.00 96.25 993 LEU A N 1
ATOM 7701 C CA . LEU A 1 993 ? -39.852 13.416 33.595 1.00 96.25 993 LEU A CA 1
ATOM 7702 C C . LEU A 1 993 ? -41.375 13.392 33.353 1.00 96.25 993 LEU A C 1
ATOM 7704 O O . LEU A 1 993 ? -41.925 12.386 32.902 1.00 96.25 993 LEU A O 1
ATOM 7708 N N . GLY A 1 994 ? -42.090 14.488 33.631 1.00 92.44 994 GLY A N 1
ATOM 7709 C CA . GLY A 1 994 ? -43.519 14.692 33.377 1.00 92.44 994 GLY A CA 1
ATOM 7710 C C . GLY A 1 994 ? -44.471 13.928 34.304 1.00 92.44 994 GLY A C 1
ATOM 7711 O O . GLY A 1 994 ? -45.589 14.379 34.544 1.00 92.44 994 GLY A O 1
ATOM 7712 N N . ALA A 1 995 ? -44.044 12.789 34.847 1.00 93.50 995 ALA A N 1
ATOM 7713 C CA . ALA A 1 995 ? -44.765 11.988 35.828 1.00 93.50 995 ALA A CA 1
ATOM 7714 C C . ALA A 1 995 ? -43.773 11.243 36.728 1.00 93.50 995 ALA A C 1
ATOM 7716 O O . ALA A 1 995 ? -42.595 11.112 36.385 1.00 93.50 995 ALA A O 1
ATOM 7717 N N . ASP A 1 996 ? -44.258 10.735 37.862 1.00 96.00 996 ASP A N 1
ATOM 7718 C CA . ASP A 1 996 ? -43.458 9.889 38.745 1.00 96.00 996 ASP A CA 1
ATOM 7719 C C . ASP A 1 996 ? -42.904 8.691 37.971 1.00 96.00 996 ASP A C 1
ATOM 7721 O O . ASP A 1 996 ? -43.636 7.801 37.537 1.00 96.00 996 ASP A O 1
ATOM 7725 N N . THR A 1 997 ? -41.589 8.704 37.794 1.00 96.81 997 THR A N 1
ATOM 7726 C CA . THR A 1 997 ? -40.846 7.735 36.997 1.00 96.81 997 THR A CA 1
ATOM 7727 C C . THR A 1 997 ? -39.880 7.006 37.914 1.00 96.81 997 THR A C 1
ATOM 7729 O O . THR A 1 997 ? -39.146 7.639 38.675 1.00 96.81 997 THR A O 1
ATOM 7732 N N . THR A 1 998 ? -39.904 5.674 37.871 1.00 96.62 998 THR A N 1
ATOM 7733 C CA . THR A 1 998 ? -39.013 4.829 38.671 1.00 96.62 998 THR A CA 1
ATOM 7734 C C . THR A 1 998 ? -37.798 4.408 37.854 1.00 96.62 998 THR A C 1
ATOM 7736 O O . THR A 1 998 ? -37.961 3.779 36.811 1.00 96.62 998 THR A O 1
ATOM 7739 N N . PHE A 1 999 ? -36.604 4.686 38.369 1.00 96.31 999 PHE A N 1
ATOM 7740 C CA . PHE A 1 999 ? -35.319 4.338 37.764 1.00 96.31 999 PHE A CA 1
ATOM 7741 C C . PHE A 1 999 ? -34.308 3.933 38.843 1.00 96.31 999 PHE A C 1
ATOM 7743 O O . PHE A 1 999 ? -34.489 4.244 40.021 1.00 96.31 999 PHE A O 1
ATOM 7750 N N . ASP A 1 1000 ? -33.259 3.219 38.465 1.00 95.50 1000 ASP A N 1
ATOM 7751 C CA . ASP A 1 1000 ? -32.177 2.773 39.360 1.00 95.50 1000 ASP A CA 1
ATOM 7752 C C . ASP A 1 1000 ? -30.778 3.040 38.785 1.00 95.50 1000 ASP A C 1
ATOM 7754 O O . ASP A 1 1000 ? -29.762 2.706 39.406 1.00 95.50 1000 ASP A O 1
ATOM 7758 N N . GLU A 1 1001 ? -30.734 3.713 37.636 1.00 94.44 1001 GLU A N 1
ATOM 7759 C CA . GLU A 1 1001 ? -29.514 4.054 36.935 1.00 94.44 1001 GLU A CA 1
ATOM 7760 C C . GLU A 1 1001 ? -29.646 5.406 36.214 1.00 94.44 1001 GLU A C 1
ATOM 7762 O O . GLU A 1 1001 ? -30.690 5.730 35.642 1.00 94.44 1001 GLU A O 1
ATOM 7767 N N . VAL A 1 1002 ? -28.576 6.203 36.258 1.00 96.00 1002 VAL A N 1
ATOM 7768 C CA . VAL A 1 1002 ? -28.432 7.455 35.503 1.00 96.00 1002 VAL A CA 1
ATOM 7769 C C . VAL A 1 1002 ? -27.109 7.421 34.749 1.00 96.00 1002 VAL A C 1
ATOM 7771 O O . VAL A 1 1002 ? -26.053 7.259 35.362 1.00 96.00 1002 VAL A O 1
ATOM 7774 N N . TYR A 1 1003 ? -27.173 7.599 33.438 1.00 92.38 1003 TYR A N 1
ATOM 7775 C CA . TYR A 1 1003 ? -26.035 7.742 32.541 1.00 92.38 1003 TYR A CA 1
ATOM 7776 C C . TYR A 1 1003 ? -25.769 9.224 32.267 1.00 92.38 1003 TYR A C 1
ATOM 7778 O O . TYR A 1 1003 ? -26.703 10.007 32.091 1.00 92.38 1003 TYR A O 1
ATOM 7786 N N . LEU A 1 1004 ? -24.496 9.608 32.264 1.00 93.19 1004 LEU A N 1
ATOM 7787 C CA . LEU A 1 1004 ? -24.026 10.974 32.062 1.00 93.19 1004 LEU A CA 1
ATOM 7788 C C . LEU A 1 1004 ? -22.831 10.956 31.105 1.00 93.19 1004 LEU A C 1
ATOM 7790 O O . LEU A 1 1004 ? -21.902 10.173 31.313 1.00 93.19 1004 LEU A O 1
ATOM 7794 N N . ASP A 1 1005 ? -22.809 11.865 30.135 1.00 87.81 1005 ASP A N 1
ATOM 7795 C CA . ASP A 1 1005 ? -21.692 12.002 29.197 1.00 87.81 1005 ASP A CA 1
ATOM 7796 C C . ASP A 1 1005 ? -21.251 13.470 29.064 1.00 87.81 1005 ASP A C 1
ATOM 7798 O O . ASP A 1 1005 ? -22.064 14.381 28.875 1.00 87.81 1005 ASP A O 1
ATOM 7802 N N . GLU A 1 1006 ? -19.950 13.727 29.235 1.00 90.19 1006 GLU A N 1
ATOM 7803 C CA . GLU A 1 1006 ? -19.339 15.023 28.923 1.00 90.19 1006 GLU A CA 1
ATOM 7804 C C . GLU A 1 1006 ? -18.915 15.080 27.454 1.00 90.19 1006 GLU A C 1
ATOM 7806 O O . GLU A 1 1006 ? -18.411 14.107 26.913 1.00 90.19 1006 GLU A O 1
ATOM 7811 N N . TYR A 1 1007 ? -19.012 16.248 26.820 1.00 83.25 1007 TYR A N 1
ATOM 7812 C CA . TYR A 1 1007 ? -18.474 16.430 25.470 1.00 83.25 1007 TYR A CA 1
ATOM 7813 C C . TYR A 1 1007 ? -16.955 16.661 25.504 1.00 83.25 1007 TYR A C 1
ATOM 7815 O O . TYR A 1 1007 ? -16.467 17.486 26.286 1.00 83.25 1007 TYR A O 1
ATOM 7823 N N . THR A 1 1008 ? -16.219 16.022 24.591 1.00 66.94 1008 THR A N 1
ATOM 7824 C CA . THR A 1 1008 ? -14.803 16.319 24.317 1.00 66.94 1008 THR A CA 1
ATOM 7825 C C . THR A 1 1008 ? -14.518 16.371 22.820 1.00 66.94 1008 THR A C 1
ATOM 7827 O O . THR A 1 1008 ? -15.211 15.762 22.010 1.00 66.94 1008 THR A O 1
ATOM 7830 N N . ASP A 1 1009 ? -13.478 17.111 22.448 1.00 59.97 1009 ASP A N 1
ATOM 7831 C CA . ASP A 1 1009 ? -12.926 17.164 21.095 1.00 59.97 1009 ASP A CA 1
ATOM 7832 C C . ASP A 1 1009 ? -11.395 17.289 21.152 1.00 59.97 1009 ASP A C 1
ATOM 7834 O O . ASP A 1 1009 ? -10.794 17.289 22.228 1.00 59.97 1009 ASP A O 1
ATOM 7838 N N . ALA A 1 1010 ? -10.743 17.430 19.993 1.00 41.56 1010 ALA A N 1
ATOM 7839 C CA . ALA A 1 1010 ? -9.285 17.534 19.893 1.00 41.56 1010 ALA A CA 1
ATOM 7840 C C . ALA A 1 1010 ? -8.663 18.670 20.742 1.00 41.56 1010 ALA A C 1
ATOM 7842 O O . ALA A 1 1010 ? -7.454 18.662 20.975 1.00 41.56 1010 ALA A O 1
ATOM 7843 N N . GLY A 1 1011 ? -9.459 19.643 21.207 1.00 47.84 1011 GLY A N 1
ATOM 7844 C CA . GLY A 1 1011 ? -9.008 20.761 22.033 1.00 47.84 1011 GLY A CA 1
ATOM 7845 C C . GLY A 1 1011 ? -9.577 20.794 23.454 1.00 47.84 1011 GLY A C 1
ATOM 7846 O O . GLY A 1 1011 ? -9.247 21.724 24.195 1.00 47.84 1011 GLY A O 1
ATOM 7847 N N . THR A 1 1012 ? -10.431 19.846 23.854 1.00 63.25 1012 THR A N 1
ATOM 7848 C CA . THR A 1 1012 ? -11.180 19.934 25.115 1.00 63.25 1012 THR A CA 1
ATOM 7849 C C . THR A 1 1012 ? -11.200 18.615 25.888 1.00 63.25 1012 THR A C 1
ATOM 7851 O O . THR A 1 1012 ? -11.498 17.564 25.342 1.00 63.25 1012 THR A O 1
ATOM 7854 N N . ASN A 1 1013 ? -10.896 18.679 27.188 1.00 73.19 1013 ASN A N 1
ATOM 7855 C CA . ASN A 1 1013 ? -10.996 17.544 28.111 1.00 73.19 1013 ASN A CA 1
ATOM 7856 C C . ASN A 1 1013 ? -12.323 17.589 28.889 1.00 73.19 1013 ASN A C 1
ATOM 7858 O O . ASN A 1 1013 ? -12.940 18.662 28.956 1.00 73.19 1013 ASN A O 1
ATOM 7862 N N . PRO A 1 1014 ? -12.716 16.487 29.561 1.00 82.94 1014 PRO A N 1
ATOM 7863 C CA . PRO A 1 1014 ? -13.768 16.520 30.571 1.00 82.94 1014 PRO A CA 1
ATOM 7864 C C . PRO A 1 1014 ? -13.428 17.523 31.675 1.00 82.94 1014 PRO A C 1
ATOM 7866 O O . PRO A 1 1014 ? -12.259 17.721 32.016 1.00 82.94 1014 PRO A O 1
ATOM 7869 N N . ARG A 1 1015 ? -14.445 18.180 32.229 1.00 92.50 1015 ARG A N 1
ATOM 7870 C CA . ARG A 1 1015 ? -14.295 19.365 33.087 1.00 92.50 1015 ARG A CA 1
ATOM 7871 C C . ARG A 1 1015 ? -14.927 19.164 34.454 1.00 92.50 1015 ARG A C 1
ATOM 7873 O O . ARG A 1 1015 ? -14.512 19.833 35.403 1.00 92.50 1015 ARG A O 1
ATOM 7880 N N . VAL A 1 1016 ? -15.902 18.269 34.595 1.00 94.31 1016 VAL A N 1
ATOM 7881 C CA . VAL A 1 1016 ? -16.583 18.027 35.871 1.00 94.31 1016 VAL A CA 1
ATOM 7882 C C . VAL A 1 1016 ? -15.696 17.195 36.796 1.00 94.31 1016 VAL A C 1
ATOM 7884 O O . VAL A 1 1016 ? -15.187 16.143 36.424 1.00 94.31 1016 VAL A O 1
ATOM 7887 N N . ARG A 1 1017 ? -15.521 17.656 38.041 1.00 94.88 1017 ARG A N 1
ATOM 7888 C CA . ARG A 1 1017 ? -14.840 16.911 39.112 1.00 94.88 1017 ARG A CA 1
ATOM 7889 C C . ARG A 1 1017 ? -15.817 16.335 40.123 1.00 94.88 1017 ARG A C 1
ATOM 7891 O O . ARG A 1 1017 ? -15.665 15.185 40.515 1.00 94.88 1017 ARG A O 1
ATOM 7898 N N . THR A 1 1018 ? -16.782 17.130 40.572 1.00 97.56 1018 THR A N 1
ATOM 7899 C CA . THR A 1 1018 ? -17.765 16.701 41.572 1.00 97.56 1018 THR A CA 1
ATOM 7900 C C . THR A 1 1018 ? -19.174 17.005 41.086 1.00 97.56 1018 THR A C 1
ATOM 7902 O O . THR A 1 1018 ? -19.407 18.042 40.458 1.00 97.56 1018 THR A O 1
ATOM 7905 N N . TYR A 1 1019 ? -20.110 16.102 41.367 1.00 98.38 1019 TYR A N 1
ATOM 7906 C CA . TYR A 1 1019 ? -21.516 16.248 41.000 1.00 98.38 1019 TYR A CA 1
ATOM 7907 C C . TYR A 1 1019 ? -22.434 15.468 41.946 1.00 98.38 1019 TYR A C 1
ATOM 7909 O O . TYR A 1 1019 ? -22.009 14.563 42.673 1.00 98.38 1019 TYR A O 1
ATOM 7917 N N . GLU A 1 1020 ? -23.709 15.835 41.936 1.00 98.62 1020 GLU A N 1
ATOM 7918 C CA . GLU A 1 1020 ? -24.774 15.198 42.703 1.00 98.62 1020 GLU A CA 1
ATOM 7919 C C . GLU A 1 1020 ? -25.973 14.879 41.810 1.00 98.62 1020 GLU A C 1
ATOM 7921 O O . GLU A 1 1020 ? -26.313 15.652 40.914 1.00 98.62 1020 GLU A O 1
ATOM 7926 N N . LEU A 1 1021 ? -26.643 13.766 42.102 1.00 98.62 1021 LEU A N 1
ATOM 7927 C CA . LEU A 1 1021 ? -27.945 13.420 41.544 1.00 98.62 1021 LEU A CA 1
ATOM 7928 C C . LEU A 1 1021 ? -29.017 13.637 42.608 1.00 98.62 1021 LEU A C 1
ATOM 7930 O O . LEU A 1 1021 ? -28.923 13.113 43.726 1.00 98.62 1021 LEU A O 1
ATOM 7934 N N . GLN A 1 1022 ? -30.030 14.425 42.261 1.00 98.62 1022 GLN A N 1
ATOM 7935 C CA . GLN A 1 1022 ? -31.084 14.840 43.177 1.00 98.62 1022 GLN A CA 1
ATOM 7936 C C . GLN A 1 1022 ? -32.460 14.497 42.607 1.00 98.62 1022 GLN A C 1
ATOM 7938 O O . GLN A 1 1022 ? -32.718 14.672 41.418 1.00 98.62 1022 GLN A O 1
ATOM 7943 N N . ARG A 1 1023 ? -33.361 14.019 43.466 1.00 98.06 1023 ARG A N 1
ATOM 7944 C CA . ARG A 1 1023 ? -34.769 13.776 43.128 1.00 98.06 1023 ARG A CA 1
ATOM 7945 C C . ARG A 1 1023 ? -35.632 14.912 43.657 1.00 98.06 1023 ARG A C 1
ATOM 7947 O O . ARG A 1 1023 ? -35.359 15.425 44.745 1.00 98.06 1023 ARG A O 1
ATOM 7954 N N . TRP A 1 1024 ? -36.686 15.274 42.938 1.00 97.81 1024 TRP A N 1
ATOM 7955 C CA . TRP A 1 1024 ? -37.689 16.199 43.460 1.00 97.81 1024 TRP A CA 1
ATOM 7956 C C . TRP A 1 1024 ? -38.618 15.486 44.446 1.00 97.81 1024 TRP A C 1
ATOM 7958 O O . TRP A 1 1024 ? -39.203 14.447 44.123 1.00 97.81 1024 TRP A O 1
ATOM 7968 N N . ASP A 1 1025 ? -38.749 16.035 45.654 1.00 95.38 1025 ASP A N 1
ATOM 7969 C CA . ASP A 1 1025 ? -39.735 15.616 46.647 1.00 95.38 1025 ASP A CA 1
ATOM 7970 C C . ASP A 1 1025 ? -40.924 16.582 46.612 1.00 95.38 1025 ASP A C 1
ATOM 7972 O O . ASP A 1 1025 ? -40.882 17.678 47.174 1.00 95.38 1025 ASP A O 1
ATOM 7976 N N . ALA A 1 1026 ? -42.001 16.177 45.937 1.00 90.00 1026 ALA A N 1
ATOM 7977 C CA . ALA A 1 1026 ? -43.193 17.008 45.789 1.00 90.00 1026 ALA A CA 1
ATOM 7978 C C . ALA A 1 1026 ? -43.914 17.279 47.124 1.00 90.00 1026 ALA A C 1
ATOM 7980 O O . ALA A 1 1026 ? -44.584 18.302 47.252 1.00 90.00 1026 ALA A O 1
ATOM 7981 N N . GLY A 1 1027 ? -43.772 16.393 48.119 1.00 88.38 1027 GLY A N 1
ATOM 7982 C CA . GLY A 1 1027 ? -44.383 16.564 49.437 1.00 88.38 1027 GLY A CA 1
ATOM 7983 C C . GLY A 1 1027 ? -43.682 17.631 50.277 1.00 88.38 1027 GLY A C 1
ATOM 7984 O O . GLY A 1 1027 ? -44.340 18.352 51.028 1.00 88.38 1027 GLY A O 1
ATOM 7985 N N . ALA A 1 1028 ? -42.361 17.754 50.128 1.00 91.06 1028 ALA A N 1
ATOM 7986 C CA . ALA A 1 1028 ? -41.548 18.764 50.806 1.00 91.06 1028 ALA A CA 1
ATOM 7987 C C . ALA A 1 1028 ? -41.306 20.034 49.968 1.00 91.06 1028 ALA A C 1
ATOM 7989 O O . ALA A 1 1028 ? -40.942 21.069 50.525 1.00 91.06 1028 ALA A O 1
ATOM 7990 N N . GLY A 1 1029 ? -41.502 19.971 48.647 1.00 93.19 1029 GLY A N 1
ATOM 7991 C CA . GLY A 1 1029 ? -41.176 21.056 47.720 1.00 93.19 1029 GLY A CA 1
ATOM 7992 C C . GLY A 1 1029 ? -39.671 21.322 47.623 1.00 93.19 1029 GLY A C 1
ATOM 7993 O O . GLY A 1 1029 ? -39.261 22.474 47.481 1.00 93.19 1029 GLY A O 1
ATOM 7994 N N . THR A 1 1030 ? -38.844 20.283 47.764 1.00 96.56 1030 THR A N 1
ATOM 7995 C CA . THR A 1 1030 ? -37.380 20.398 47.817 1.00 96.56 1030 THR A CA 1
ATOM 7996 C C . THR A 1 1030 ? -36.680 19.319 46.991 1.00 96.56 1030 THR A C 1
ATOM 7998 O O . THR A 1 1030 ? -37.224 18.248 46.726 1.00 96.56 1030 THR A O 1
ATOM 8001 N N . TRP A 1 1031 ? -35.438 19.603 46.593 1.00 97.81 1031 TRP A N 1
ATOM 8002 C CA . TRP A 1 1031 ? -34.537 18.625 45.985 1.00 97.81 1031 TRP A CA 1
ATOM 8003 C C . TRP A 1 1031 ? -33.818 17.814 47.065 1.00 97.81 1031 TRP A C 1
ATOM 8005 O O . TRP A 1 1031 ? -33.326 18.378 48.043 1.00 97.81 1031 TRP A O 1
ATOM 8015 N N . VAL A 1 1032 ? -33.742 16.496 46.878 1.00 97.88 1032 VAL A N 1
ATOM 8016 C CA . VAL A 1 1032 ? -33.084 15.564 47.803 1.00 97.88 1032 VAL A CA 1
ATOM 8017 C C . VAL A 1 1032 ? -31.988 14.801 47.065 1.00 97.88 1032 VAL A C 1
ATOM 8019 O O . VAL A 1 1032 ? -32.282 14.044 46.140 1.00 97.88 1032 VAL A O 1
ATOM 8022 N N . THR A 1 1033 ? -30.734 14.972 47.486 1.00 98.19 1033 THR A N 1
ATOM 8023 C CA . THR A 1 1033 ? -29.585 14.228 46.948 1.00 98.19 1033 THR A CA 1
ATOM 8024 C C . THR A 1 1033 ? -29.690 12.747 47.296 1.00 98.19 1033 THR A C 1
ATOM 8026 O O . THR A 1 1033 ? -29.823 12.389 48.467 1.00 98.19 1033 THR A O 1
ATOM 8029 N N . PHE A 1 1034 ? -29.616 11.882 46.284 1.00 97.62 1034 PHE A N 1
ATOM 8030 C CA . PHE A 1 1034 ? -29.589 10.424 46.456 1.00 97.62 1034 PHE A CA 1
ATOM 8031 C C . PHE A 1 1034 ? -28.265 9.793 46.004 1.00 97.62 1034 PHE A C 1
ATOM 8033 O O . PHE A 1 1034 ? -27.967 8.666 46.395 1.00 97.62 1034 PHE A O 1
ATOM 8040 N N . ALA A 1 1035 ? -27.440 10.516 45.240 1.00 97.38 1035 ALA A N 1
ATOM 8041 C CA . ALA A 1 1035 ? -26.072 10.115 44.932 1.00 97.38 1035 ALA A CA 1
ATOM 8042 C C . ALA A 1 1035 ? -25.144 11.335 44.839 1.00 97.38 1035 ALA A C 1
ATOM 8044 O O . ALA A 1 1035 ? -25.528 12.376 44.312 1.00 97.38 1035 ALA A O 1
ATOM 8045 N N . SER A 1 1036 ? -23.906 11.176 45.307 1.00 97.38 1036 SER A N 1
ATOM 8046 C CA . SER A 1 1036 ? -22.824 12.158 45.169 1.00 97.38 1036 SER A CA 1
ATOM 8047 C C . SER A 1 1036 ? -21.567 11.453 44.670 1.00 97.38 1036 SER A C 1
ATOM 8049 O O . SER A 1 1036 ? -21.301 10.301 45.041 1.00 97.38 1036 SER A O 1
ATOM 8051 N N . ARG A 1 1037 ? -20.806 12.133 43.815 1.00 96.25 1037 ARG A N 1
ATOM 8052 C CA . ARG A 1 1037 ? -19.578 11.621 43.201 1.00 96.25 1037 ARG A CA 1
ATOM 8053 C C . ARG A 1 1037 ? -18.531 12.728 43.127 1.00 96.25 1037 ARG A C 1
ATOM 8055 O O . ARG A 1 1037 ? -18.866 13.893 42.912 1.00 96.25 1037 ARG A O 1
ATOM 8062 N N . ASP A 1 1038 ? -17.269 12.361 43.323 1.00 95.00 1038 ASP A N 1
ATOM 8063 C CA . ASP A 1 1038 ? -16.127 13.281 43.349 1.00 95.00 1038 ASP A CA 1
ATOM 8064 C C . ASP A 1 1038 ? -14.972 12.855 42.431 1.00 95.00 1038 ASP A C 1
ATOM 8066 O O . ASP A 1 1038 ? -13.867 13.394 42.517 1.00 95.00 1038 ASP A O 1
ATOM 8070 N N . ASP A 1 1039 ? -15.228 11.893 41.548 1.00 84.56 1039 ASP A N 1
ATOM 8071 C CA . ASP A 1 1039 ? -14.272 11.283 40.631 1.00 84.56 1039 ASP A CA 1
ATOM 8072 C C . ASP A 1 1039 ? -14.419 11.759 39.175 1.00 84.56 1039 ASP A C 1
ATOM 8074 O O . ASP A 1 1039 ? -13.662 11.317 38.315 1.00 84.56 1039 ASP A O 1
ATOM 8078 N N . GLY A 1 1040 ? -15.298 12.734 38.930 1.00 88.88 1040 GLY A N 1
ATOM 8079 C CA . GLY A 1 1040 ? -15.612 13.287 37.611 1.00 88.88 1040 GLY A CA 1
ATOM 8080 C C . GLY A 1 1040 ? -16.688 12.507 36.855 1.00 88.88 1040 GLY A C 1
ATOM 8081 O O . GLY A 1 1040 ? -17.058 11.396 37.244 1.00 88.88 1040 GLY A O 1
ATOM 8082 N N . ILE A 1 1041 ? -17.244 13.130 35.811 1.00 91.44 1041 ILE A N 1
ATOM 8083 C CA . ILE A 1 1041 ? -18.183 12.461 34.902 1.00 91.44 1041 ILE A CA 1
ATOM 8084 C C . ILE A 1 1041 ? -17.364 11.791 33.800 1.00 91.44 1041 ILE A C 1
ATOM 8086 O O . ILE A 1 1041 ? -17.274 10.566 33.788 1.00 91.44 1041 ILE A O 1
ATOM 8090 N N . GLY A 1 1042 ? -16.653 12.568 32.978 1.00 85.31 1042 GLY A N 1
ATOM 8091 C CA . GLY A 1 1042 ? -15.934 12.000 31.838 1.00 85.31 1042 GLY A CA 1
ATOM 8092 C C . GLY A 1 1042 ? -16.896 11.490 30.770 1.00 85.31 1042 GLY A C 1
ATOM 8093 O O . GLY A 1 1042 ? -17.968 12.060 30.592 1.00 85.31 1042 GLY A O 1
ATOM 8094 N N . HIS A 1 1043 ? -16.499 10.421 30.083 1.00 74.31 1043 HIS A N 1
ATOM 8095 C CA . HIS A 1 1043 ? -17.365 9.738 29.128 1.00 74.31 1043 HIS A CA 1
ATOM 8096 C C . HIS A 1 1043 ? -18.001 8.487 29.720 1.00 74.31 1043 HIS A C 1
ATOM 8098 O O . HIS A 1 1043 ? -17.390 7.827 30.568 1.00 74.31 1043 HIS A O 1
ATOM 8104 N N . ASP A 1 1044 ? -19.192 8.150 29.232 1.00 69.88 1044 ASP A N 1
ATOM 8105 C CA . ASP A 1 1044 ? -19.898 6.896 29.516 1.00 69.88 1044 ASP A CA 1
ATOM 8106 C C . ASP A 1 1044 ? -20.156 6.627 31.004 1.00 69.88 1044 ASP A C 1
ATOM 8108 O O . ASP A 1 1044 ? -20.055 5.500 31.514 1.00 69.88 1044 ASP A O 1
ATOM 8112 N N . ARG A 1 1045 ? -20.470 7.682 31.759 1.00 84.62 1045 ARG A N 1
ATOM 8113 C CA . ARG A 1 1045 ? -20.569 7.574 33.207 1.00 84.62 1045 ARG A CA 1
ATOM 8114 C C . ARG A 1 1045 ? -21.923 7.037 33.623 1.00 84.62 1045 ARG A C 1
ATOM 8116 O O . ARG A 1 1045 ? -22.890 7.775 33.776 1.00 84.62 1045 ARG A O 1
ATOM 8123 N N . THR A 1 1046 ? -21.943 5.756 33.957 1.00 88.00 1046 THR A N 1
ATOM 8124 C CA . THR A 1 1046 ? -23.096 5.128 34.600 1.00 88.00 1046 THR A CA 1
ATOM 8125 C C . THR A 1 1046 ? -23.022 5.270 36.120 1.00 88.00 1046 THR A C 1
ATOM 8127 O O . THR A 1 1046 ? -22.080 4.811 36.773 1.00 88.00 1046 THR A O 1
ATOM 8130 N N . VAL A 1 1047 ? -24.035 5.898 36.710 1.00 91.19 1047 VAL A N 1
ATOM 8131 C CA . VAL A 1 1047 ? -24.246 5.963 38.155 1.00 91.19 1047 VAL A CA 1
ATOM 8132 C C . VAL A 1 1047 ? -25.388 5.024 38.509 1.00 91.19 1047 VAL A C 1
ATOM 8134 O O . VAL A 1 1047 ? -26.527 5.244 38.116 1.00 91.19 1047 VAL A O 1
ATOM 8137 N N . SER A 1 1048 ? -25.082 3.997 39.293 1.00 91.44 1048 SER A N 1
ATOM 8138 C CA . SER A 1 1048 ? -26.047 3.020 39.800 1.00 91.44 1048 SER A CA 1
ATOM 8139 C C . SER A 1 1048 ? -25.752 2.686 41.270 1.00 91.44 1048 SER A C 1
ATOM 8141 O O . SER A 1 1048 ? -24.941 3.351 41.933 1.00 91.44 1048 SER A O 1
ATOM 8143 N N . GLY A 1 1049 ? -26.442 1.682 41.821 1.00 86.62 1049 GLY A N 1
ATOM 8144 C CA . GLY A 1 1049 ? -26.229 1.206 43.194 1.00 86.62 1049 GLY A CA 1
ATOM 8145 C C . GLY A 1 1049 ? -26.864 2.080 44.281 1.00 86.62 1049 GLY A C 1
ATOM 8146 O O . GLY A 1 1049 ? -26.648 1.834 45.465 1.00 86.62 1049 GLY A O 1
ATOM 8147 N N . PHE A 1 1050 ? -27.669 3.077 43.900 1.00 93.25 1050 PHE A N 1
ATOM 8148 C CA . PHE A 1 1050 ? -28.472 3.892 44.822 1.00 93.25 1050 PHE A CA 1
ATOM 8149 C C . PHE A 1 1050 ? -29.872 3.299 45.099 1.00 93.25 1050 PHE A C 1
ATOM 8151 O O . PHE A 1 1050 ? -30.672 3.909 45.807 1.00 93.25 1050 PHE A O 1
ATOM 8158 N N . GLY A 1 1051 ? -30.159 2.098 44.582 1.00 92.25 1051 GLY A N 1
ATOM 8159 C CA . GLY A 1 1051 ? -31.484 1.473 44.641 1.00 92.25 1051 GLY A CA 1
ATOM 8160 C C . GLY A 1 1051 ? -32.483 2.140 43.692 1.00 92.25 1051 GLY A C 1
ATOM 8161 O O . GLY A 1 1051 ? -32.106 2.948 42.853 1.00 92.25 1051 GLY A O 1
ATOM 8162 N N . SER A 1 1052 ? -33.771 1.812 43.812 1.00 94.81 1052 SER A N 1
ATOM 8163 C CA . SER A 1 1052 ? -34.804 2.447 42.986 1.00 94.81 1052 SER A CA 1
ATOM 8164 C C . SER A 1 1052 ? -35.195 3.823 43.533 1.00 94.81 1052 SER A C 1
ATOM 8166 O O . SER A 1 1052 ? -35.602 3.959 44.688 1.00 94.81 1052 SER A O 1
ATOM 8168 N N . VAL A 1 1053 ? -35.144 4.834 42.673 1.00 97.00 1053 VAL A N 1
ATOM 8169 C CA . VAL A 1 1053 ? -35.637 6.194 42.907 1.00 97.00 1053 VAL A CA 1
ATOM 8170 C C . VAL A 1 1053 ? -36.930 6.380 42.125 1.00 97.00 1053 VAL A C 1
ATOM 8172 O O . VAL A 1 1053 ? -37.040 5.932 40.993 1.00 97.00 1053 VAL A O 1
ATOM 8175 N N . THR A 1 1054 ? -37.931 7.027 42.726 1.00 97.12 1054 THR A N 1
ATOM 8176 C CA . THR A 1 1054 ? -39.154 7.456 42.029 1.00 97.12 1054 THR A CA 1
ATOM 8177 C C . THR A 1 1054 ? -39.339 8.954 42.218 1.00 97.12 1054 THR A C 1
ATOM 8179 O O . THR A 1 1054 ? -39.321 9.437 43.353 1.00 97.12 1054 THR A O 1
ATOM 8182 N N . THR A 1 1055 ? -39.458 9.693 41.117 1.00 98.06 1055 THR A N 1
ATOM 8183 C CA . THR A 1 1055 ? -39.663 11.148 41.130 1.00 98.06 1055 THR A CA 1
ATOM 8184 C C . THR A 1 1055 ? -40.195 11.643 39.790 1.00 98.06 1055 THR A C 1
ATOM 8186 O O . THR A 1 1055 ? -39.999 10.994 38.764 1.00 98.06 1055 THR A O 1
ATOM 8189 N N . SER A 1 1056 ? -40.845 12.804 39.797 1.00 97.19 1056 SER A N 1
ATOM 8190 C CA . SER A 1 1056 ? -41.268 13.507 38.589 1.00 97.19 1056 SER A CA 1
ATOM 8191 C C . SER A 1 1056 ? -40.163 14.363 37.963 1.00 97.19 1056 SER A C 1
ATOM 8193 O O . SER A 1 1056 ? -40.314 14.795 36.825 1.00 97.19 1056 SER A O 1
ATOM 8195 N N . ARG A 1 1057 ? -39.074 14.658 38.692 1.00 98.19 1057 ARG A N 1
ATOM 8196 C CA . ARG A 1 1057 ? -37.946 15.452 38.181 1.00 98.19 1057 ARG A CA 1
ATOM 8197 C C . ARG A 1 1057 ? -36.613 14.958 38.725 1.00 98.19 1057 ARG A C 1
ATOM 8199 O O . ARG A 1 1057 ? -36.479 14.708 39.925 1.00 98.19 1057 ARG A O 1
ATOM 8206 N N . LEU A 1 1058 ? -35.627 14.882 37.842 1.00 98.56 1058 LEU A N 1
ATOM 8207 C CA . LEU A 1 1058 ? -34.238 14.560 38.160 1.00 98.56 1058 LEU A CA 1
ATOM 8208 C C . LEU A 1 1058 ? -33.395 15.824 37.997 1.00 98.56 1058 LEU A C 1
ATOM 8210 O O . LEU A 1 1058 ? -33.560 16.546 37.024 1.00 98.56 1058 LEU A O 1
ATOM 8214 N N . ARG A 1 1059 ? -32.478 16.084 38.926 1.00 98.62 1059 ARG A N 1
ATOM 8215 C CA . ARG A 1 1059 ? -31.475 17.140 38.792 1.00 98.62 1059 ARG A CA 1
ATOM 8216 C C . ARG A 1 1059 ? -30.084 16.537 38.812 1.00 98.62 1059 ARG A C 1
ATOM 8218 O O . ARG A 1 1059 ? -29.726 15.842 39.766 1.00 98.62 1059 ARG A O 1
ATOM 8225 N N . VAL A 1 1060 ? -29.293 16.881 37.803 1.00 98.56 1060 VAL A N 1
ATOM 8226 C CA . VAL A 1 1060 ? -27.840 16.703 37.805 1.00 98.56 1060 VAL A CA 1
ATOM 8227 C C . VAL A 1 1060 ? -27.224 18.030 38.236 1.00 98.56 1060 VAL A C 1
ATOM 8229 O O . VAL A 1 1060 ? -27.281 19.025 37.516 1.00 98.56 1060 VAL A O 1
ATOM 8232 N N . ALA A 1 1061 ? -26.683 18.074 39.450 1.00 98.31 1061 ALA A N 1
ATOM 8233 C CA . ALA A 1 1061 ? -26.012 19.251 39.985 1.00 98.31 1061 ALA A CA 1
ATOM 8234 C C . ALA A 1 1061 ? -24.501 19.077 39.837 1.00 98.31 1061 ALA A C 1
ATOM 8236 O O . ALA A 1 1061 ? -23.879 18.317 40.576 1.00 98.31 1061 ALA A O 1
ATOM 8237 N N . LEU A 1 1062 ? -23.896 19.795 38.896 1.00 98.25 1062 LEU A N 1
ATOM 8238 C CA . LEU A 1 1062 ? -22.445 19.872 38.755 1.00 98.25 1062 LEU A CA 1
ATOM 8239 C C . LEU A 1 1062 ? -21.942 20.782 39.874 1.00 98.25 1062 LEU A C 1
ATOM 8241 O O . LEU A 1 1062 ? -22.320 21.950 39.915 1.00 98.25 1062 LEU A O 1
ATOM 8245 N N . THR A 1 1063 ? -21.137 20.268 40.805 1.00 97.75 1063 THR A N 1
ATOM 8246 C CA . THR A 1 1063 ? -20.751 20.985 42.039 1.00 97.75 1063 THR A CA 1
ATOM 8247 C C . THR A 1 1063 ? -19.297 21.448 42.054 1.00 97.75 1063 THR A C 1
ATOM 8249 O O . THR A 1 1063 ? -18.944 22.302 42.866 1.00 97.75 1063 THR A O 1
ATOM 8252 N N . GLY A 1 1064 ? -18.459 20.958 41.140 1.00 94.44 1064 GLY A N 1
ATOM 8253 C CA . GLY A 1 1064 ? -17.061 21.368 41.072 1.00 94.44 1064 GLY A CA 1
ATOM 8254 C C . GLY A 1 1064 ? -16.379 20.992 39.764 1.00 94.44 1064 GLY A C 1
ATOM 8255 O O . GLY A 1 1064 ? -16.672 19.956 39.168 1.00 94.44 1064 GLY A O 1
ATOM 8256 N N . ARG A 1 1065 ? -15.435 21.838 39.344 1.00 94.50 1065 ARG A N 1
ATOM 8257 C CA . ARG A 1 1065 ? -14.595 21.652 38.156 1.00 94.50 1065 ARG A CA 1
ATOM 8258 C C . ARG A 1 1065 ? -13.280 20.956 38.501 1.00 94.50 1065 ARG A C 1
ATOM 8260 O O . ARG A 1 1065 ? -12.738 21.153 39.590 1.00 94.50 1065 ARG A O 1
ATOM 8267 N N . ILE A 1 1066 ? -12.714 20.216 37.553 1.00 88.94 1066 ILE A N 1
ATOM 8268 C CA . ILE A 1 1066 ? -11.318 19.774 37.607 1.00 88.94 1066 ILE A CA 1
ATOM 8269 C C . ILE A 1 1066 ? -10.413 21.012 37.697 1.00 88.94 1066 ILE A C 1
ATOM 8271 O O . ILE A 1 1066 ? -10.557 21.973 36.943 1.00 88.94 1066 ILE A O 1
ATOM 8275 N N . SER A 1 1067 ? -9.481 21.013 38.650 1.00 88.25 1067 SER A N 1
ATOM 8276 C CA . SER A 1 1067 ? -8.697 22.205 39.004 1.00 88.25 1067 SER A CA 1
ATOM 8277 C C . SER A 1 1067 ? -7.742 22.681 37.907 1.00 88.25 1067 SER A C 1
ATOM 8279 O O . SER A 1 1067 ? -7.380 23.856 37.891 1.00 88.25 1067 SER A O 1
ATOM 8281 N N . THR A 1 1068 ? -7.331 21.789 37.002 1.00 82.50 1068 THR A N 1
ATOM 8282 C CA . THR A 1 1068 ? -6.470 22.103 35.852 1.00 82.50 1068 THR A CA 1
ATOM 8283 C C . THR A 1 1068 ? -7.236 22.639 34.650 1.00 82.50 1068 THR A C 1
ATOM 8285 O O . THR A 1 1068 ? -6.623 23.233 33.768 1.00 82.50 1068 THR A O 1
ATOM 8288 N N . GLU A 1 1069 ? -8.553 22.449 34.612 1.00 84.25 1069 GLU A N 1
ATOM 8289 C CA . GLU A 1 1069 ? -9.395 22.924 33.521 1.00 84.25 1069 GLU A CA 1
ATOM 8290 C C . GLU A 1 1069 ? -9.782 24.386 33.747 1.00 84.25 1069 GLU A C 1
ATOM 8292 O O . GLU A 1 1069 ? -9.946 24.838 34.885 1.00 84.25 1069 GLU A O 1
ATOM 8297 N N . VAL A 1 1070 ? -9.909 25.145 32.657 1.00 81.62 1070 VAL A N 1
ATOM 8298 C CA . VAL A 1 1070 ? -10.201 26.591 32.691 1.00 81.62 1070 VAL A CA 1
ATOM 8299 C C . VAL A 1 1070 ? -11.607 26.942 32.209 1.00 81.62 1070 VAL A C 1
ATOM 8301 O O . VAL A 1 1070 ? -12.119 27.988 32.607 1.00 81.62 1070 VAL A O 1
ATOM 8304 N N . TYR A 1 1071 ? -12.259 26.057 31.455 1.00 84.31 1071 TYR A N 1
ATOM 8305 C CA . TYR A 1 1071 ? -13.600 26.262 30.895 1.00 84.31 1071 TYR A CA 1
ATOM 8306 C C . TYR A 1 1071 ? -14.703 25.636 31.760 1.00 84.31 1071 TYR A C 1
ATOM 8308 O O . TYR A 1 1071 ? -14.437 24.757 32.579 1.00 84.31 1071 TYR A O 1
ATOM 8316 N N . THR A 1 1072 ? -15.945 26.095 31.621 1.00 88.81 1072 THR A N 1
ATOM 8317 C CA . THR A 1 1072 ? -17.121 25.512 32.296 1.00 88.81 1072 THR A CA 1
ATOM 8318 C C . THR A 1 1072 ? -17.595 24.230 31.595 1.00 88.81 1072 THR A C 1
ATOM 8320 O O . THR A 1 1072 ? -17.175 23.977 30.468 1.00 88.81 1072 THR A O 1
ATOM 8323 N N . PRO A 1 1073 ? -18.390 23.357 32.241 1.00 93.06 1073 PRO A N 1
ATOM 8324 C CA . PRO A 1 1073 ? -18.730 22.037 31.709 1.00 93.06 1073 PRO A CA 1
ATOM 8325 C C . PRO A 1 1073 ? -19.517 22.081 30.401 1.00 93.06 1073 PRO A C 1
ATOM 8327 O O . PRO A 1 1073 ? -20.271 23.018 30.133 1.00 93.06 1073 PRO A O 1
ATOM 8330 N N . THR A 1 1074 ? -19.358 21.024 29.612 1.00 93.56 1074 THR A N 1
ATOM 8331 C CA . THR A 1 1074 ? -20.159 20.744 28.421 1.00 93.56 1074 THR A CA 1
ATOM 8332 C C . THR A 1 1074 ? -20.514 19.265 28.433 1.00 93.56 1074 THR A C 1
ATOM 8334 O O . THR A 1 1074 ? -19.685 18.439 28.808 1.00 93.56 1074 THR A O 1
ATOM 8337 N N . MET A 1 1075 ? -21.760 18.948 28.103 1.00 94.06 1075 MET A N 1
ATOM 8338 C CA . MET A 1 1075 ? -22.305 17.597 28.195 1.00 94.06 1075 MET A CA 1
ATOM 8339 C C . MET A 1 1075 ? -23.094 17.269 26.936 1.00 94.06 1075 MET A C 1
ATOM 8341 O O . MET A 1 1075 ? -23.739 18.154 26.369 1.00 94.06 1075 MET A O 1
ATOM 8345 N N . THR A 1 1076 ? -22.978 16.023 26.509 1.00 89.06 1076 THR A N 1
ATOM 8346 C CA . THR A 1 1076 ? -23.610 15.422 25.328 1.00 89.06 1076 THR A CA 1
ATOM 8347 C C . THR A 1 1076 ? -24.954 14.831 25.717 1.00 89.06 1076 THR A C 1
ATOM 8349 O O . THR A 1 1076 ? -25.960 15.269 25.189 1.00 89.06 1076 THR A O 1
ATOM 8352 N N . GLU A 1 1077 ? -24.998 13.956 26.726 1.00 92.88 1077 GLU A N 1
ATOM 8353 C CA . GLU A 1 1077 ? -26.209 13.187 27.045 1.00 92.88 1077 GLU A CA 1
ATOM 8354 C C . GLU A 1 1077 ? -26.406 12.995 28.562 1.00 92.88 1077 GLU A C 1
ATOM 8356 O O . GLU A 1 1077 ? -25.458 12.874 29.350 1.00 92.88 1077 GLU A O 1
ATOM 8361 N N . ILE A 1 1078 ? -27.673 12.940 28.969 1.00 96.81 1078 ILE A N 1
ATOM 8362 C CA . ILE A 1 1078 ? -28.172 12.478 30.261 1.00 96.81 1078 ILE A CA 1
ATOM 8363 C C . ILE A 1 1078 ? -29.292 11.477 29.983 1.00 96.81 1078 ILE A C 1
ATOM 8365 O O . ILE A 1 1078 ? -30.414 11.850 29.640 1.00 96.81 1078 ILE A O 1
ATOM 8369 N N . ALA A 1 1079 ? -29.014 10.204 30.240 1.00 93.19 1079 ALA A N 1
ATOM 8370 C CA . ALA A 1 1079 ? -29.990 9.139 30.074 1.00 93.19 1079 ALA A CA 1
ATOM 8371 C C . ALA A 1 1079 ? -30.372 8.512 31.418 1.00 93.19 1079 ALA A C 1
ATOM 8373 O O . ALA A 1 1079 ? -29.597 8.492 32.377 1.00 93.19 1079 ALA A O 1
ATOM 8374 N N . VAL A 1 1080 ? -31.605 8.020 31.515 1.00 95.44 1080 VAL A N 1
ATOM 8375 C CA . VAL A 1 1080 ? -32.157 7.449 32.751 1.00 95.44 1080 VAL A CA 1
ATOM 8376 C C . VAL A 1 1080 ? -32.726 6.075 32.455 1.00 95.44 1080 VAL A C 1
ATOM 8378 O O . VAL A 1 1080 ? -33.583 5.940 31.584 1.00 95.44 1080 VAL A O 1
ATOM 8381 N N . TYR A 1 1081 ? -32.297 5.070 33.214 1.00 91.50 1081 TYR A N 1
ATOM 8382 C CA . TYR A 1 1081 ? -32.635 3.676 32.942 1.00 91.50 1081 TYR A CA 1
ATOM 8383 C C . TYR A 1 1081 ? -33.192 2.954 34.167 1.00 91.50 1081 TYR A C 1
ATOM 8385 O O . TYR A 1 1081 ? -32.997 3.346 35.322 1.00 91.50 1081 TYR A O 1
ATOM 8393 N N . ARG A 1 1082 ? -33.896 1.857 33.888 1.00 89.50 1082 ARG A N 1
ATOM 8394 C CA . ARG A 1 1082 ? -34.363 0.901 34.885 1.00 89.50 1082 ARG A CA 1
ATOM 8395 C C . ARG A 1 1082 ? -33.828 -0.483 34.545 1.00 89.50 1082 ARG A C 1
ATOM 8397 O O . ARG A 1 1082 ? -34.131 -1.004 33.475 1.00 89.50 1082 ARG A O 1
ATOM 8404 N N . THR A 1 1083 ? -33.086 -1.101 35.456 1.00 71.50 1083 THR A N 1
ATOM 8405 C CA . THR A 1 1083 ? -32.597 -2.467 35.257 1.00 71.50 1083 THR A CA 1
ATOM 8406 C C . THR A 1 1083 ? -33.757 -3.479 35.294 1.00 71.50 1083 THR A C 1
ATOM 8408 O O . THR A 1 1083 ? -34.533 -3.529 36.251 1.00 71.50 1083 THR A O 1
ATOM 8411 N N . GLY A 1 1084 ? -33.903 -4.277 34.226 1.00 56.16 1084 GLY A N 1
ATOM 8412 C CA . GLY A 1 1084 ? -34.905 -5.353 34.111 1.00 56.16 1084 GLY A CA 1
ATOM 8413 C C . GLY A 1 1084 ? -36.290 -4.954 33.576 1.00 56.16 1084 GLY A C 1
ATOM 8414 O O . GLY A 1 1084 ? -37.266 -5.628 33.915 1.00 56.16 1084 GLY A O 1
ATOM 8415 N N . GLY A 1 1085 ? -36.383 -3.863 32.806 1.00 38.66 1085 GLY A N 1
ATOM 8416 C CA . GLY A 1 1085 ? -37.600 -3.407 32.120 1.00 38.66 1085 GLY A CA 1
ATOM 8417 C C . GLY A 1 1085 ? -37.591 -3.699 30.631 1.00 38.66 1085 GLY A C 1
ATOM 8418 O O . GLY A 1 1085 ? -36.499 -3.559 30.042 1.00 38.66 1085 GLY A O 1
#